Protein 8R2T (pdb70)

Foldseek 3Di:
DAEQDAWEEEEEDLALLSLLLLLLALVRPHAYAYFYQAQDDFDDFFKAKDAQLQQLVCVVLPCNVLCVVFWDAAQWAFEAAFQARHTLFIFGAPVLRCVLPGHIIMATSRSSSVSSCVSNVVRYNYDYNFAFDDWCQQQTWTAGPVRDTHGIQAYEYAPAQCTPLLCVQVVHDDGFDFDQKKKWKFKFFLVLQCVDVVRVCCLVRWYFYWHFAAQKIKTWTDHGNTIIIIMIMHGDPVVQLPVVLVRSVSGYPVVNVVSVRTPDTDIGTATFDQADPAQGRPSQRYGYAFNSGGRAQCQLSCRSVLSSLLSNLLSLLNSQHNDSVLRRVSRVVSCVLRRVLSNVSSVVSVVSSPLRNPHPDDLCVVASNCRNVLPEPCVHYDLSSHPVSSCSPRSDHSNVSSVVCCVPPVCVPRVPD/DEQDAWEEEEEALALLSLLLLLLALVLRHAYEYFYQAQDDFDDFFKAKDAQLRLLVCVVLPCNVLCVVQWDQAQWAFEAAFQARHTLFIFGFPVLRCVLPGHITMATSRSSSVSSCVSNVVRYHYDYNFAFDDFCQQQTWTAGPVRDIGGIQAYEQAPAQCTPLLCVQVVHDWKKKWKFKFFCVLQCPDPVRVCCLVRFYFYWHFAAQKIKTWTDHGNTIIIIMIMHTDPDPKDDLVVVLVRSVSGYPVVNSVSVRTPIIDIGDADADQADPAQGRPSLRYGYAFSSGQRAQCQLSCRSVLSSLLSNLLSLLNSHHNDSVLRNVSRVVSCVLRRVLSNVSSVVSVVSSPLRNDHPDDLVVVLSVCRNVLPCVSYDLSSNPVSSCSPRSDHSNVSSVVCCVPPVVVPSVVD

B-factor: mean 37.65, std 17.99, range [11.83, 106.94]

Organism: Ceriporiopsis subvermispora (strain B) (NCBI:txid914234)

Sequence (827 aa):
PKATLKLHILIVGCGMGGLAAAYCLGRVGHKVTVLEQATTIGEVGAGIQISPNVSRLLDRWGVGEAVRKVAIRPEGMVFRRYTSGEVVGYARLAERMEAFGAPYYHIHRADLFNILYSLAAPYMTLRLGATVVSVDTETPSAILATGEVVHGDLIIGADGVKSFIQRVVLGKPSSAEPTGDAVYRAIIPTALMRADPELRPFVDTPEMTGWMGPQRHIMAYNIRAEEYNIVLAHPDDGGSADKMRSDFADFEPRVQKLLSFVKSTLKWRLMDRQPLETWVHPAGRRVTLLGDACHAMLPYRAQGAAMAIEDAAVLGVLFAHISDIAQLKPLLYAYEELRLPRTARTQQGDARRSSNQKTFHLPDGPSQQARDDNMRKAAQVVGNSNQWADHQKNQEQFGYDAEAAAEQWWRDVGESRIGSYKATLKLHILIVGCGMGGLAAAYCLGRVGHKVTVLEQATTIGEVGAGIQISPNVSRLLDRWGVGEAVRKVAIRPEGMVFRRYTSGEVVGYARLAERMEAFGAPYYHIHRADLFNILYSLAAPYMTLRLGATVVSVDTETPSAILATGEVVHGDLIIGADGVKSFIQRVVLGKPGDAVYRAIIPTALMRADPELRPFVDTPEMTGWMGPQRHIMAYNIRAEEYNIVLAHPDDGAEGSADKMRSDFADFEPRVQKLLSFVKSTLKWRLMDRQPLETWVHPAGRVTLLGDACHAMLPYRAQGAAMAIEDAAVLGVLFAHISDIAQLKPLLYAYEELRLPRTARTQGDARSNQKTFHLPDGPSQQARDDNMRKAAQGNSNQWADHQKNQEQFGYDAEAAAEQWWRDVGESRIGSY

Secondary structure (DSSP, 8-state):
---SSPPEEEEE--SHHHHHHHHHHHTTT-EEEEE-SSSS----S-EEEE-HHHHHHHHHTT-HHHHHHH-B--SEEEEEETTT--EEEEEE-HHHHHTTTS--EEEEHHHHHHHHHHHHGGGEEEESS--EEEEETTTTEEEETT--EEE-SEEEE---TT-SHHHHHHTS----EEEEEEEEEEEEEHHHHHTSTTTTHHHHS-EEEEEEETTEEEEEEEEETTEEEEEEEEE----HHHHHHHHTTTS-HHHHHHHHT----EEEEEEE-PPPS-SS-TTSSEEE-THHHH---STTS-HHHHHHHHHHHHHHHTTS--SGGGHHHHHHHHHHHHHHHHHHHHHHHHHHHHHHTPPSSHHHHHHHHHHHHT--------GGG-HHHHHHHHS--HHHHHHHHIIIIIHHHTS--/--SSPPEEEEE--SHHHHHHHHHHHTTT-EEEEE-SSSS----S-EEEE-HHHHHHHHHTT-HHHHHHH-B---EEEEEETTT--EEEEEE-HHHHHTTTS--EEEEHHHHHHHHHHHHGGGEEEESS--EEEEETTTTEEEETT--EEE-SEEEE---TT-SHHHHHHT---EEEEEEEEEHHHHHTSTTTTHHHHS-EEEEEEETTEEEEEEEEETTEEEEEEEEE----EEPHHHHHHHTTTS-HHHHHHHHT---EEEEE----PPPS-SB-TTSSEEE-THHHH---STTS-HHHHHHHHHHHHHHHTTS--SGGGHHHHHHHHHHHHHHHHHHHHHHHHHHHHHHTPPSSHHHHHHHHHHHHT----S-GGG-HHHHHHHHS--HHHHHHHHIIIIIHHHHTT-

InterPro domains:
  IPR002938 FAD-binding domain [PF01494] (24-368)
  IPR036188 FAD/NAD(P)-binding domain superfamily [G3DSA:3.50.50.60] (24-402)
  IPR036188 FAD/NAD(P)-binding domain superfamily [SSF51905] (23-399)
  IPR050493 FAD-dependent Monooxygenases in Biosynthesis and Metabolism [PTHR13789] (17-451)

Nearest PDB structures (foldseek):
  8r2t-assembly1_A  TM=1.002E+00  e=4.477E-94  Gelatoporia subvermispora
  8x38-assembly1_A  TM=9.559E-01  e=2.538E-66  Phanerochaete chrysosporium RP-78
  4bk1-assembly1_A-2  TM=8.951E-01  e=2.517E-35  Rhodococcus jostii RHA1
  4bk3-assembly1_A-2  TM=9.013E-01  e=6.356E-35  Rhodococcus jostii RHA1
  8uiq-assembly1_A  TM=8.735E-01  e=8.325E-32  Pseudomonas putida KT2440

Solvent-accessible surface area: 30810 Å² total; per-residue (Å²): 153,125,1,108,55,108,3,36,0,0,0,10,8,5,31,11,9,0,0,1,0,0,18,3,0,5,77,11,20,7,119,2,8,0,1,26,121,45,108,104,59,49,46,48,42,2,9,19,19,3,2,0,0,1,0,30,0,0,52,109,16,64,14,7,147,44,0,118,186,56,12,40,93,0,54,0,1,3,1,26,50,21,58,62,2,89,37,0,0,5,1,19,0,2,5,32,0,57,44,38,54,4,14,5,6,1,0,12,45,26,21,0,6,88,15,1,83,70,24,0,37,109,85,17,78,50,80,75,40,2,46,11,65,47,24,50,30,124,77,0,2,0,45,6,66,118,45,70,73,16,114,10,52,0,0,0,0,12,33,24,45,181,4,59,0,6,103,21,3,39,65,124,106,16,55,3,104,60,40,38,15,10,5,7,29,4,51,1,56,5,71,80,0,93,82,25,118,85,0,94,72,15,22,79,40,23,32,0,1,0,1,2,2,24,96,31,4,2,23,0,11,6,0,64,78,116,37,1,0,2,32,0,1,20,64,34,139,86,87,36,8,87,92,0,68,71,32,0,68,69,7,3,94,53,2,58,75,3,1,71,45,5,193,82,20,72,129,113,105,12,46,23,51,114,50,6,172,34,0,1,27,91,32,0,52,0,0,0,1,2,65,0,3,1,4,20,3,64,8,1,28,5,23,20,6,0,9,0,0,0,0,1,0,0,4,23,0,0,18,56,1,56,58,78,51,4,0,87,22,0,0,80,0,0,25,83,34,0,32,87,20,0,28,69,0,1,25,17,0,71,52,2,48,134,2,1,18,10,84,67,22,116,57,16,107,50,4,4,78,40,0,56,115,3,33,45,110,139,22,96,17,2,18,6,14,4,53,96,29,8,104,81,0,1,24,41,29,0,17,52,29,0,58,82,19,20,144,91,53,0,86,95,108,0,25,102,125,189,15,114,54,129,2,47,0,0,0,12,8,5,30,14,10,0,0,0,0,0,17,2,0,6,85,19,18,6,107,1,8,0,1,24,121,45,108,104,55,49,46,44,47,3,9,20,18,2,2,0,0,0,1,31,0,1,61,112,16,64,15,14,104,41,2,128,143,56,15,42,90,0,55,0,0,3,0,25,47,22,58,60,1,84,37,0,0,6,1,18,0,2,6,33,0,57,44,37,52,4,20,4,12,1,1,12,44,27,22,1,5,88,17,0,86,66,21,0,34,108,88,23,72,50,72,74,38,4,46,13,69,49,23,54,24,124,74,0,5,0,46,5,68,115,45,79,72,14,112,12,46,0,0,0,0,12,35,25,63,176,6,55,0,30,105,25,6,52,65,139,157,88,15,3,5,0,33,6,52,1,64,4,61,77,0,98,80,25,110,85,0,88,71,12,26,78,40,29,32,0,1,0,1,2,2,24,97,29,5,2,23,0,11,8,0,78,84,107,37,1,2,2,34,0,2,5,67,26,141,83,99,128,18,54,9,101,78,0,67,77,47,0,68,71,6,4,94,56,2,56,72,4,1,63,38,2,175,63,2,42,50,105,156,21,67,47,127,122,47,21,165,38,2,1,28,91,39,1,55,0,0,0,1,2,64,0,6,2,6,19,8,65,7,2,26,4,21,17,4,0,7,0,0,0,0,1,0,0,4,20,0,0,26,71,0,56,61,76,52,12,2,95,18,0,0,80,0,0,26,80,36,0,32,84,20,1,22,74,0,1,25,14,0,66,46,1,54,147,5,1,20,16,83,67,21,119,56,15,108,47,3,4,76,30,0,53,104,4,28,95,105,46,19,3,9,6,15,14,48,99,67,8,104,86,0,1,23,41,28,0,14,44,32,0,86,81,21,37,155,95,50,0,112,91,102,0,54,84,117

Radius of gyration: 32.93 Å; Cα contacts (8 Å, |Δi|>4): 1894; chains: 2; bounding box: 76×64×98 Å

Structure (mmCIF, N/CA/C/O backbone):
data_8R2T
#
_entry.id   8R2T
#
_cell.length_a   112.216
_cell.length_b   64.789
_cell.length_c   160.100
_cell.angle_alpha   90.000
_cell.angle_beta   93.896
_cell.angle_gamma   90.000
#
_symmetry.space_group_name_H-M   'C 1 2 1'
#
loop_
_entity.id
_entity.type
_entity.pdbx_description
1 polymer 'FAD-binding domain-containing protein'
2 non-polymer 'FLAVIN-ADENINE DINUCLEOTIDE'
3 non-polymer 'CHLORIDE ION'
4 water water
#
loop_
_atom_site.group_PDB
_atom_site.id
_atom_site.type_symbol
_atom_site.label_atom_id
_atom_site.label_alt_id
_atom_site.label_comp_id
_atom_site.label_asym_id
_atom_site.label_entity_id
_atom_site.label_seq_id
_atom_site.pdbx_PDB_ins_code
_atom_site.Cartn_x
_atom_site.Cartn_y
_atom_site.Cartn_z
_atom_site.occupancy
_atom_site.B_iso_or_equiv
_atom_site.auth_seq_id
_atom_site.auth_comp_id
_atom_site.auth_asym_id
_atom_site.auth_atom_id
_atom_site.pdbx_PDB_model_num
ATOM 1 N N . PRO A 1 17 ? 32.482 -17.182 69.642 1.000 62.967 17 PRO A N 1
ATOM 2 C CA . PRO A 1 17 ? 32.452 -15.716 69.388 1.000 68.971 17 PRO A CA 1
ATOM 3 C C . PRO A 1 17 ? 32.436 -14.866 70.666 1.000 57.571 17 PRO A C 1
ATOM 4 O O . PRO A 1 17 ? 31.377 -14.331 71.030 1.000 51.152 17 PRO A O 1
ATOM 8 N N . LYS A 1 18 ? 33.595 -14.806 71.350 1.000 44.078 18 LYS A N 1
ATOM 9 C CA . LYS A 1 18 ? 33.754 -13.956 72.525 1.000 46.008 18 LYS A CA 1
ATOM 10 C C . LYS A 1 18 ? 34.823 -12.882 72.302 1.000 43.093 18 LYS A C 1
ATOM 11 O O . LYS A 1 18 ? 35.809 -13.112 71.595 1.000 41.764 18 LYS A O 1
ATOM 17 N N . ALA A 1 19 ? 34.653 -11.743 72.994 1.000 35.916 19 ALA A N 1
ATOM 18 C CA . ALA A 1 19 ? 35.623 -10.677 72.984 1.000 33.053 19 ALA A CA 1
ATOM 19 C C . ALA A 1 19 ? 36.792 -11.063 73.884 1.000 33.039 19 ALA A C 1
ATOM 20 O O . ALA A 1 19 ? 36.568 -11.555 74.971 1.000 31.893 19 ALA A O 1
ATOM 22 N N . THR A 1 20 ? 38.024 -10.780 73.426 1.000 33.621 20 THR A N 1
ATOM 23 C CA . THR A 1 20 ? 39.232 -10.888 74.235 1.000 35.121 20 THR A CA 1
ATOM 24 C C . THR A 1 20 ? 39.214 -9.890 75.375 1.000 32.332 20 THR A C 1
ATOM 25 O O . THR A 1 20 ? 39.561 -10.227 76.501 1.000 31.555 20 THR A O 1
ATOM 29 N N . LEU A 1 21 ? 38.858 -8.643 75.057 1.000 31.381 21 LEU A N 1
ATOM 30 C CA . LEU A 1 21 ? 38.705 -7.632 76.088 1.000 30.413 21 LEU A CA 1
ATOM 31 C C . LEU A 1 21 ? 37.221 -7.454 76.441 1.000 30.463 21 LEU A C 1
ATOM 32 O O . LEU A 1 21 ? 36.426 -7.058 75.589 1.000 27.700 21 LEU A O 1
ATOM 37 N N . LYS A 1 22 ? 36.887 -7.740 77.705 1.000 29.131 22 LYS A N 1
ATOM 38 C CA . LYS A 1 22 ? 35.561 -7.610 78.249 1.000 30.307 22 LYS A CA 1
ATOM 39 C C . LYS A 1 22 ? 35.376 -6.192 78.786 1.000 29.604 22 LYS A C 1
ATOM 40 O O . LYS A 1 22 ? 36.039 -5.783 79.711 1.000 31.707 22 LYS A O 1
ATOM 46 N N . LEU A 1 23 ? 34.404 -5.477 78.246 1.000 28.074 23 LEU A N 1
ATOM 47 C CA . LEU A 1 23 ? 34.056 -4.135 78.680 1.000 24.954 23 LEU A CA 1
ATOM 48 C C . LEU A 1 23 ? 32.951 -4.191 79.713 1.000 24.912 23 LEU A C 1
ATOM 49 O O . LEU A 1 23 ? 32.110 -5.102 79.676 1.000 24.332 23 LEU A O 1
ATOM 54 N N . HIS A 1 24 ? 32.913 -3.151 80.574 1.000 24.488 24 HIS A N 1
ATOM 55 C CA . HIS A 1 24 ? 31.704 -2.800 81.299 1.000 23.040 24 HIS A CA 1
ATOM 56 C C . HIS A 1 24 ? 30.966 -1.751 80.467 1.000 21.505 24 HIS A C 1
ATOM 57 O O . HIS A 1 24 ? 31.462 -0.657 80.244 1.000 19.904 24 HIS A O 1
ATOM 64 N N . ILE A 1 25 ? 29.763 -2.091 80.012 1.000 21.630 25 ILE A N 1
ATOM 65 C CA . ILE A 1 25 ? 29.028 -1.238 79.098 1.000 21.055 25 ILE A CA 1
ATOM 66 C C . ILE A 1 25 ? 27.793 -0.732 79.813 1.000 20.395 25 ILE A C 1
ATOM 67 O O . ILE A 1 25 ? 27.006 -1.513 80.317 1.000 21.310 25 ILE A O 1
ATOM 72 N N . LEU A 1 26 ? 27.679 0.598 79.863 1.000 18.941 26 LEU A N 1
ATOM 73 C CA . LEU A 1 26 ? 26.523 1.248 80.443 1.000 18.835 26 LEU A CA 1
ATOM 74 C C . LEU A 1 26 ? 25.545 1.601 79.329 1.000 18.189 26 LEU A C 1
ATOM 75 O O . LEU A 1 26 ? 25.883 2.361 78.436 1.000 18.427 26 LEU A O 1
ATOM 80 N N . ILE A 1 27 ? 24.319 1.053 79.434 1.000 18.440 27 ILE A N 1
ATOM 81 C CA . ILE A 1 27 ? 23.255 1.343 78.502 1.000 17.855 27 ILE A CA 1
ATOM 82 C C . ILE A 1 27 ? 22.212 2.172 79.236 1.000 17.094 27 ILE A C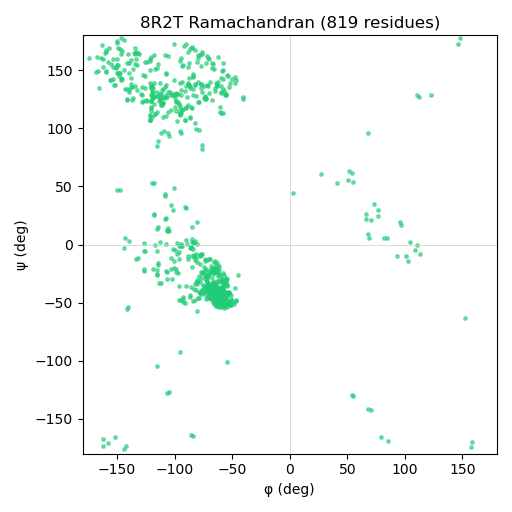 1
ATOM 83 O O . ILE A 1 27 ? 21.714 1.758 80.268 1.000 17.764 27 ILE A O 1
ATOM 88 N N . VAL A 1 28 ? 21.952 3.373 78.706 1.000 17.177 28 VAL A N 1
ATOM 89 C CA . VAL A 1 28 ? 20.963 4.274 79.257 1.000 17.277 28 VAL A CA 1
ATOM 90 C C . VAL A 1 28 ? 19.667 4.040 78.493 1.000 17.508 28 VAL A C 1
ATOM 91 O O . VAL A 1 28 ? 19.578 4.338 77.313 1.000 19.947 28 VAL A O 1
ATOM 95 N N . GLY A 1 29 ? 18.665 3.506 79.190 1.000 17.104 29 GLY A N 1
ATOM 96 C CA . GLY A 1 29 ? 17.365 3.268 78.590 1.000 17.199 29 GLY A CA 1
ATOM 97 C C . GLY A 1 29 ? 17.077 1.776 78.460 1.000 16.421 29 GLY A C 1
ATOM 98 O O . GLY A 1 29 ? 17.883 1.036 77.904 1.000 17.897 29 GLY A O 1
ATOM 99 N N . CYS A 1 30 ? 15.923 1.369 78.996 1.000 16.563 30 CYS A N 1
ATOM 100 C CA . CYS A 1 30 ? 15.446 0.001 78.897 1.000 16.087 30 CYS A CA 1
ATOM 101 C C . CYS A 1 30 ? 14.123 -0.067 78.140 1.000 16.909 30 CYS A C 1
ATOM 102 O O . CYS A 1 30 ? 13.142 -0.620 78.645 1.000 16.143 30 CYS A O 1
ATOM 105 N N . GLY A 1 31 ? 14.126 0.519 76.936 1.000 16.884 31 GLY A N 1
ATOM 106 C CA . GLY A 1 31 ? 13.188 0.195 75.890 1.000 16.398 31 GLY A CA 1
ATOM 107 C C . GLY A 1 31 ? 13.711 -0.998 75.091 1.000 16.946 31 GLY A C 1
ATOM 108 O O . GLY A 1 31 ? 14.653 -1.675 75.464 1.000 16.387 31 GLY A O 1
ATOM 109 N N . MET A 1 32 ? 13.142 -1.204 73.911 1.000 18.266 32 MET A N 1
ATOM 110 C CA . MET A 1 32 ? 13.480 -2.358 73.104 1.000 18.473 32 MET A CA 1
ATOM 111 C C . MET A 1 32 ? 14.913 -2.261 72.572 1.000 18.001 32 MET A C 1
ATOM 112 O O . MET A 1 32 ? 15.571 -3.279 72.450 1.000 16.414 32 MET A O 1
ATOM 117 N N . GLY A 1 33 ? 15.374 -1.044 72.249 1.000 18.887 33 GLY A N 1
ATOM 118 C CA . GLY A 1 33 ? 16.757 -0.797 71.830 1.000 16.849 33 GLY A CA 1
ATOM 119 C C . GLY A 1 33 ? 17.750 -1.265 72.889 1.000 14.817 33 GLY A C 1
ATOM 120 O O . GLY A 1 33 ? 18.641 -2.036 72.613 1.000 14.756 33 GLY A O 1
ATOM 121 N N . GLY A 1 34 ? 17.561 -0.760 74.109 1.000 15.002 34 GLY A N 1
ATOM 122 C CA . GLY A 1 34 ? 18.343 -1.117 75.267 1.000 14.018 34 GLY A CA 1
ATOM 123 C C . GLY A 1 34 ? 18.378 -2.612 75.483 1.000 15.098 34 GLY A C 1
ATOM 124 O O . GLY A 1 34 ? 19.451 -3.133 75.687 1.000 15.147 34 GLY A O 1
ATOM 125 N N . LEU A 1 35 ? 17.200 -3.289 75.497 1.000 16.135 35 LEU A N 1
ATOM 126 C CA . LEU A 1 35 ? 17.125 -4.725 75.730 1.000 15.382 35 LEU A CA 1
ATOM 127 C C . LEU A 1 35 ? 17.956 -5.455 74.698 1.000 15.607 35 LEU A C 1
ATOM 128 O O . LEU A 1 35 ? 18.662 -6.369 75.057 1.000 16.905 35 LEU A O 1
ATOM 133 N N . ALA A 1 36 ? 17.771 -5.112 73.409 1.000 16.427 36 ALA A N 1
ATOM 134 C CA . ALA A 1 36 ? 18.435 -5.833 72.338 1.000 16.557 36 ALA A CA 1
ATOM 135 C C . ALA A 1 36 ? 19.954 -5.601 72.446 1.000 18.435 36 ALA A C 1
ATOM 136 O O . ALA A 1 36 ? 20.735 -6.521 72.232 1.000 19.132 36 ALA A O 1
ATOM 138 N N . ALA A 1 37 ? 20.376 -4.354 72.752 1.000 15.451 37 ALA A N 1
ATOM 139 C CA . ALA A 1 37 ? 21.778 -4.082 72.907 1.000 15.441 37 ALA A CA 1
ATOM 140 C C . ALA A 1 37 ? 22.317 -4.887 74.087 1.000 16.585 37 ALA A C 1
ATOM 141 O O . ALA A 1 37 ? 23.447 -5.402 73.982 1.000 15.025 37 ALA A O 1
ATOM 143 N N . ALA A 1 38 ? 21.552 -5.008 75.194 1.000 15.787 38 ALA A N 1
ATOM 144 C CA . ALA A 1 38 ? 22.072 -5.739 76.352 1.000 18.499 38 ALA A CA 1
ATOM 145 C C . ALA A 1 38 ? 22.293 -7.208 76.013 1.000 18.783 38 ALA A C 1
ATOM 146 O O . ALA A 1 38 ? 23.292 -7.806 76.391 1.000 19.845 38 ALA A O 1
ATOM 148 N N . TYR A 1 39 ? 21.339 -7.806 75.315 1.000 19.255 39 TYR A N 1
ATOM 149 C CA . TYR A 1 39 ? 21.483 -9.177 74.847 1.000 17.593 39 TYR A CA 1
ATOM 150 C C . TYR A 1 39 ? 22.669 -9.311 73.887 1.000 17.091 39 TYR A C 1
ATOM 151 O O . TYR A 1 39 ? 23.530 -10.142 74.100 1.000 17.039 39 TYR A O 1
ATOM 160 N N . CYS A 1 40 ? 22.703 -8.492 72.833 1.000 17.272 40 CYS A N 1
ATOM 161 C CA . CYS A 1 40 ? 23.695 -8.638 71.769 1.000 19.438 40 CYS A CA 1
ATOM 162 C C . CYS A 1 40 ? 25.143 -8.426 72.275 1.000 18.890 40 CYS A C 1
ATOM 163 O O . CYS A 1 40 ? 26.096 -9.082 71.844 1.000 17.862 40 CYS A O 1
ATOM 166 N N . LEU A 1 41 ? 25.319 -7.483 73.189 1.000 17.866 41 LEU A N 1
ATOM 167 C CA . LEU A 1 41 ? 26.632 -7.202 73.743 1.000 19.302 41 LEU A CA 1
ATOM 168 C C . LEU A 1 41 ? 26.981 -8.158 74.885 1.000 19.305 41 LEU A C 1
ATOM 169 O O . LEU A 1 41 ? 28.135 -8.571 75.018 1.000 21.530 41 LEU A O 1
ATOM 174 N N . GLY A 1 42 ? 26.014 -8.508 75.706 1.000 18.293 42 GLY A N 1
ATOM 175 C CA . GLY A 1 42 ? 26.274 -9.435 76.804 1.000 19.580 42 GLY A CA 1
ATOM 176 C C . GLY A 1 42 ? 26.718 -10.822 76.325 1.000 21.228 42 GLY A C 1
ATOM 177 O O . GLY A 1 42 ? 27.649 -11.424 76.881 1.000 20.049 42 GLY A O 1
ATOM 178 N N . ARG A 1 43 ? 26.073 -11.308 75.254 1.000 21.382 43 ARG A N 1
ATOM 179 C CA . ARG A 1 43 ? 26.293 -12.674 74.822 1.000 21.827 43 ARG A CA 1
ATOM 180 C C . ARG A 1 43 ? 27.690 -12.827 74.234 1.000 22.291 43 ARG A C 1
ATOM 181 O O . ARG A 1 43 ? 28.130 -13.951 74.107 1.000 22.269 43 ARG A O 1
ATOM 189 N N . VAL A 1 44 ? 28.398 -11.730 73.946 1.000 21.636 44 VAL A N 1
ATOM 190 C CA . VAL A 1 44 ? 29.736 -11.824 73.378 1.000 23.955 44 VAL A CA 1
ATOM 191 C C . VAL A 1 44 ? 30.785 -11.509 74.459 1.000 25.218 44 VAL A C 1
ATOM 192 O O . VAL A 1 44 ? 31.947 -11.292 74.131 1.000 26.417 44 VAL A O 1
ATOM 196 N N . GLY A 1 45 ? 30.375 -11.448 75.736 1.000 24.040 45 GLY A N 1
ATOM 197 C CA . GLY A 1 45 ? 31.277 -11.466 76.877 1.000 24.171 45 GLY A CA 1
ATOM 198 C C . GLY A 1 45 ? 31.359 -10.148 77.644 1.000 25.579 45 GLY A C 1
ATOM 199 O O . GLY A 1 45 ? 32.077 -10.025 78.633 1.000 27.219 45 GLY A O 1
ATOM 200 N N . HIS A 1 46 ? 30.618 -9.126 77.212 1.000 26.263 46 HIS A N 1
ATOM 201 C CA . HIS A 1 46 ? 30.685 -7.833 77.875 1.000 24.747 46 HIS A CA 1
ATOM 202 C C . HIS A 1 46 ? 29.752 -7.819 79.085 1.000 23.918 46 HIS A C 1
ATOM 203 O O . HIS A 1 46 ? 28.669 -8.368 79.068 1.000 23.277 46 HIS A O 1
ATOM 210 N N . LYS A 1 47 ? 30.164 -7.087 80.103 1.000 25.355 47 LYS A N 1
ATOM 211 C CA . LYS A 1 47 ? 29.343 -6.827 81.256 1.000 24.412 47 LYS A CA 1
ATOM 212 C C . LYS A 1 47 ? 28.444 -5.647 80.944 1.000 22.311 47 LYS A C 1
ATOM 213 O O . LYS A 1 47 ? 28.925 -4.647 80.431 1.000 19.395 47 LYS A O 1
ATOM 219 N N . VAL A 1 48 ? 27.148 -5.774 81.272 1.000 20.045 48 VAL A N 1
ATOM 220 C CA . VAL A 1 48 ? 26.163 -4.786 80.896 1.000 19.109 48 VAL A CA 1
ATOM 221 C C . VAL A 1 48 ? 25.356 -4.339 82.113 1.000 18.899 48 VAL A C 1
ATOM 222 O O . VAL A 1 48 ? 24.818 -5.127 82.852 1.000 19.793 48 VAL A O 1
ATOM 226 N N . THR A 1 49 ? 25.277 -3.022 82.295 1.000 19.082 49 THR A N 1
ATOM 227 C CA . THR A 1 49 ? 24.382 -2.413 83.255 1.000 19.835 49 THR A CA 1
ATOM 228 C C . THR A 1 49 ? 23.430 -1.509 82.487 1.000 19.044 49 THR A C 1
ATOM 229 O O . THR A 1 49 ? 23.919 -0.709 81.670 1.000 19.738 49 THR A O 1
ATOM 233 N N . VAL A 1 50 ? 22.112 -1.665 82.737 1.000 17.826 50 VAL A N 1
ATOM 234 C CA . VAL A 1 50 ? 21.121 -0.810 82.100 1.000 18.379 50 VAL A CA 1
ATOM 235 C C . VAL A 1 50 ? 20.558 0.127 83.168 1.000 18.359 50 VAL A C 1
ATOM 236 O O . VAL A 1 50 ? 20.140 -0.301 84.256 1.000 16.992 50 VAL A O 1
ATOM 240 N N . LEU A 1 51 ? 20.637 1.443 82.851 1.000 17.530 51 LEU A N 1
ATOM 241 C CA . LEU A 1 51 ? 20.183 2.499 83.737 1.000 16.513 51 LEU A CA 1
ATOM 242 C C . LEU A 1 51 ? 18.895 3.089 83.167 1.000 15.979 51 LEU A C 1
ATOM 243 O O . LEU A 1 51 ? 18.934 3.696 82.091 1.000 15.735 51 LEU A O 1
ATOM 248 N N . GLU A 1 52 ? 17.764 2.842 83.844 1.000 16.504 52 GLU A N 1
ATOM 249 C CA . GLU A 1 52 ? 16.453 3.262 83.372 1.000 16.935 52 GLU A CA 1
ATOM 250 C C . GLU A 1 52 ? 15.867 4.205 84.415 1.000 16.901 52 GLU A C 1
ATOM 251 O O . GLU A 1 52 ? 15.852 3.872 85.601 1.000 17.301 52 GLU A O 1
ATOM 257 N N . GLN A 1 53 ? 15.348 5.342 83.947 1.000 17.113 53 GLN A N 1
ATOM 258 C CA . GLN A 1 53 ? 14.826 6.407 84.788 1.000 17.189 53 GLN A CA 1
ATOM 259 C C . GLN A 1 53 ? 13.498 6.008 85.419 1.000 16.255 53 GLN A C 1
ATOM 260 O O . GLN A 1 53 ? 13.254 6.329 86.567 1.000 15.864 53 GLN A O 1
ATOM 266 N N . ALA A 1 54 ? 12.644 5.328 84.676 1.000 16.424 54 ALA A N 1
ATOM 267 C CA . ALA A 1 54 ? 11.368 4.854 85.206 1.000 17.714 54 ALA A CA 1
ATOM 268 C C . ALA A 1 54 ? 11.592 3.770 86.266 1.000 17.290 54 ALA A C 1
ATOM 269 O O . ALA A 1 54 ? 12.569 3.034 86.262 1.000 16.272 54 ALA A O 1
ATOM 271 N N . THR A 1 55 ? 10.651 3.678 87.197 1.000 18.636 55 THR A N 1
ATOM 272 C CA . THR A 1 55 ? 10.696 2.661 88.244 1.000 18.918 55 THR A CA 1
ATOM 273 C C . THR A 1 55 ? 9.977 1.376 87.824 1.000 19.329 55 THR A C 1
ATOM 274 O O . THR A 1 55 ? 9.855 0.438 88.603 1.000 20.951 55 THR A O 1
ATOM 278 N N . THR A 1 56 ? 9.495 1.310 86.583 1.000 19.293 56 THR A N 1
ATOM 279 C CA . THR A 1 56 ? 8.952 0.101 86.007 1.000 19.644 56 THR A CA 1
ATOM 280 C C . THR A 1 56 ? 9.426 0.066 84.572 1.000 18.426 56 THR A C 1
ATOM 281 O O . THR A 1 56 ? 9.860 1.079 84.053 1.000 17.407 56 THR A O 1
ATOM 285 N N . ILE A 1 57 ? 9.322 -1.135 83.966 1.000 17.606 57 ILE A N 1
ATOM 286 C CA . ILE A 1 57 ? 9.624 -1.352 82.568 1.000 17.054 57 ILE A CA 1
ATOM 287 C C . ILE A 1 57 ? 8.426 -2.000 81.875 1.000 16.598 57 ILE A C 1
ATOM 288 O O . ILE A 1 57 ? 7.542 -2.605 82.473 1.000 16.917 57 ILE A O 1
ATOM 293 N N . GLY A 1 58 ? 8.375 -1.826 80.563 1.000 17.099 58 GLY A N 1
ATOM 294 C CA . GLY A 1 58 ? 7.330 -2.435 79.759 1.000 18.876 58 GLY A CA 1
ATOM 295 C C . GLY A 1 58 ? 6.980 -1.511 78.597 1.000 18.817 58 GLY A C 1
ATOM 296 O O . GLY A 1 58 ? 7.460 -0.405 78.562 1.000 18.617 58 GLY A O 1
ATOM 297 N N . GLU A 1 59 ? 6.155 -1.978 77.666 1.000 19.204 59 GLU A N 1
ATOM 298 C CA . GLU A 1 59 ? 5.734 -1.218 76.506 1.000 20.885 59 GLU A CA 1
ATOM 299 C C . GLU A 1 59 ? 4.269 -0.801 76.643 1.000 21.886 59 GLU A C 1
ATOM 300 O O . GLU A 1 59 ? 3.514 -1.367 77.411 1.000 22.799 59 GLU A O 1
ATOM 306 N N . VAL A 1 60 ? 3.856 0.176 75.843 1.000 23.391 60 VAL A N 1
ATOM 307 C CA . VAL A 1 60 ? 2.498 0.671 75.864 1.000 23.131 60 VAL A CA 1
ATOM 308 C C . VAL A 1 60 ? 1.571 -0.310 75.150 1.000 23.530 60 VAL A C 1
ATOM 309 O O . VAL A 1 60 ? 2.036 -1.193 74.417 1.000 19.888 60 VAL A O 1
ATOM 313 N N . GLY A 1 61 ? 0.257 -0.130 75.405 1.000 23.053 61 GLY A N 1
ATOM 314 C CA . GLY A 1 61 ? -0.776 -0.983 74.852 1.000 21.914 61 GLY A CA 1
ATOM 315 C C . GLY A 1 61 ? -1.007 -0.640 73.389 1.000 22.681 61 GLY A C 1
ATOM 316 O O . GLY A 1 61 ? -1.913 0.111 73.077 1.000 25.593 61 GLY A O 1
ATOM 317 N N . ALA A 1 62 ? -0.169 -1.169 72.500 1.000 20.752 62 ALA A N 1
ATOM 318 C CA . ALA A 1 62 ? -0.332 -0.917 71.080 1.000 20.262 62 ALA A CA 1
ATOM 319 C C . ALA A 1 62 ? 0.318 -2.014 70.258 1.000 18.316 62 ALA A C 1
ATOM 320 O O . ALA A 1 62 ? 1.043 -2.856 70.785 1.000 18.940 62 ALA A O 1
ATOM 322 N N . GLY A 1 63 ? 0.018 -1.982 68.953 1.000 19.734 63 GLY A N 1
ATOM 323 C CA . GLY A 1 63 ? 0.557 -2.915 67.967 1.000 18.427 63 GLY A CA 1
ATOM 324 C C . GLY A 1 63 ? 1.871 -2.415 67.405 1.000 17.961 63 GLY A C 1
ATOM 325 O O . GLY A 1 63 ? 2.141 -1.211 67.347 1.000 20.834 63 GLY A O 1
ATOM 326 N N . ILE A 1 64 ? 2.707 -3.344 66.971 1.000 17.445 64 ILE A N 1
ATOM 327 C CA . ILE A 1 64 ? 3.864 -2.981 66.170 1.000 16.462 64 ILE A CA 1
ATOM 328 C C . ILE A 1 64 ? 3.994 -3.965 65.003 1.000 16.199 64 ILE A C 1
ATOM 329 O O . ILE A 1 64 ? 3.556 -5.126 65.093 1.000 17.740 64 ILE A O 1
ATOM 334 N N . GLN A 1 65 ? 4.562 -3.475 63.890 1.000 16.778 65 GLN A N 1
ATOM 335 C CA . GLN A 1 65 ? 4.882 -4.320 62.749 1.000 17.314 65 GLN A CA 1
ATOM 336 C C . GLN A 1 65 ? 6.360 -4.656 62.740 1.000 16.214 65 GLN A C 1
ATOM 337 O O . GLN A 1 65 ? 7.177 -3.750 62.791 1.000 16.518 65 GLN A O 1
ATOM 343 N N . ILE A 1 66 ? 6.668 -5.955 62.615 1.000 19.397 66 ILE A N 1
ATOM 344 C CA . ILE A 1 66 ? 8.054 -6.391 62.575 1.000 20.137 66 ILE A CA 1
ATOM 345 C C . ILE A 1 66 ? 8.332 -7.116 61.257 1.000 17.949 66 ILE A C 1
ATOM 346 O O . ILE A 1 66 ? 7.860 -8.205 61.004 1.000 15.145 66 ILE A O 1
ATOM 351 N N . SER A 1 67 ? 9.208 -6.489 60.470 1.000 17.816 67 SER A N 1
ATOM 352 C CA . SER A 1 67 ? 9.515 -6.897 59.113 1.000 19.396 67 SER A CA 1
ATOM 353 C C . SER A 1 67 ? 10.588 -7.986 59.129 1.000 17.369 67 SER A C 1
ATOM 354 O O . SER A 1 67 ? 11.166 -8.259 60.162 1.000 17.196 67 SER A O 1
ATOM 357 N N . PRO A 1 68 ? 10.889 -8.653 58.000 1.000 18.608 68 PRO A N 1
ATOM 358 C CA . PRO A 1 68 ? 11.878 -9.725 57.981 1.000 19.649 68 PRO A CA 1
ATOM 359 C C . PRO A 1 68 ? 13.276 -9.372 58.488 1.000 19.278 68 PRO A C 1
ATOM 360 O O . PRO A 1 68 ? 13.973 -10.249 58.946 1.000 16.832 68 PRO A O 1
ATOM 364 N N . ASN A 1 69 ? 13.715 -8.123 58.303 1.000 18.956 69 ASN A N 1
ATOM 365 C CA . ASN A 1 69 ? 15.053 -7.735 58.725 1.000 19.734 69 ASN A CA 1
ATOM 366 C C . ASN A 1 69 ? 15.134 -7.839 60.247 1.000 20.183 69 ASN A C 1
ATOM 367 O O . ASN A 1 69 ? 16.218 -7.962 60.795 1.000 23.367 69 ASN A O 1
ATOM 372 N N . VAL A 1 70 ? 14.001 -7.756 60.944 1.000 19.519 70 VAL A N 1
ATOM 373 C CA . VAL A 1 70 ? 13.979 -7.882 62.410 1.000 22.619 70 VAL A CA 1
ATOM 374 C C . VAL A 1 70 ? 13.730 -9.342 62.804 1.000 22.080 70 VAL A C 1
ATOM 375 O O . VAL A 1 70 ? 14.424 -9.913 63.626 1.000 22.468 70 VAL A O 1
ATOM 379 N N . SER A 1 71 ? 12.711 -9.932 62.203 1.000 20.134 71 SER A N 1
ATOM 380 C CA . SER A 1 71 ? 12.305 -11.272 62.582 1.000 25.473 71 SER A CA 1
ATOM 381 C C . SER A 1 71 ? 13.347 -12.334 62.180 1.000 24.867 71 SER A C 1
ATOM 382 O O . SER A 1 71 ? 13.473 -13.345 62.855 1.000 23.048 71 SER A O 1
ATOM 385 N N . ARG A 1 72 ? 14.187 -12.049 61.162 1.000 24.542 72 ARG A N 1
ATOM 386 C CA . ARG A 1 72 ? 15.366 -12.832 60.858 1.000 26.145 72 ARG A CA 1
ATOM 387 C C . ARG A 1 72 ? 16.238 -12.943 62.104 1.000 23.807 72 ARG A C 1
ATOM 388 O O . ARG A 1 72 ? 16.779 -14.013 62.389 1.000 21.025 72 ARG A O 1
ATOM 396 N N . LEU A 1 73 ? 16.405 -11.818 62.810 1.000 22.117 73 LEU A N 1
ATOM 397 C CA . LEU A 1 73 ? 17.273 -11.760 63.987 1.000 20.664 73 LEU A CA 1
ATOM 398 C C . LEU A 1 73 ? 16.615 -12.453 65.189 1.000 20.436 73 LEU A C 1
ATOM 399 O O . LEU A 1 73 ? 17.249 -13.255 65.883 1.000 20.393 73 LEU A O 1
ATOM 404 N N . LEU A 1 74 ? 15.318 -12.217 65.393 1.000 19.468 74 LEU A N 1
ATOM 405 C CA . LEU A 1 74 ? 14.612 -12.886 66.469 1.000 19.905 74 LEU A CA 1
ATOM 406 C C . LEU A 1 74 ? 14.668 -14.398 66.293 1.000 19.628 74 LEU A C 1
ATOM 407 O O . LEU A 1 74 ? 14.904 -15.109 67.267 1.000 18.670 74 LEU A O 1
ATOM 412 N N . ASP A 1 75 ? 14.487 -14.882 65.060 1.000 20.117 75 ASP A N 1
ATOM 413 C CA . ASP A 1 75 ? 14.564 -16.297 64.745 1.000 21.874 75 ASP A CA 1
ATOM 414 C C . ASP A 1 75 ? 15.968 -16.799 65.053 1.000 23.283 75 ASP A C 1
ATOM 415 O O . ASP A 1 75 ? 16.144 -17.831 65.711 1.000 22.835 75 ASP A O 1
ATOM 420 N N . ARG A 1 76 ? 16.985 -16.039 64.624 1.000 22.819 76 ARG A N 1
ATOM 421 C CA . ARG A 1 76 ? 18.357 -16.480 64.797 1.000 22.896 76 ARG A CA 1
ATOM 422 C C . ARG A 1 76 ? 18.723 -16.582 66.277 1.000 22.798 76 ARG A C 1
ATOM 423 O O . ARG A 1 76 ? 19.537 -17.434 66.622 1.000 26.620 76 ARG A O 1
ATOM 431 N N . TRP A 1 77 ? 18.144 -15.699 67.113 1.000 21.598 77 TRP A N 1
ATOM 432 C CA . TRP A 1 77 ? 18.479 -15.572 68.527 1.000 22.018 77 TRP A CA 1
ATOM 433 C C . TRP A 1 77 ? 17.668 -16.563 69.386 1.000 24.371 77 TRP A C 1
ATOM 434 O O . TRP A 1 77 ? 17.854 -16.694 70.602 1.000 23.061 77 TRP A O 1
ATOM 445 N N . GLY A 1 78 ? 16.791 -17.316 68.718 1.000 23.747 78 GLY A N 1
ATOM 446 C CA . GLY A 1 78 ? 16.179 -18.478 69.307 1.000 27.560 78 GLY A CA 1
ATOM 447 C C . GLY A 1 78 ? 14.800 -18.193 69.885 1.000 27.558 78 GLY A C 1
ATOM 448 O O . GLY A 1 78 ? 14.310 -19.029 70.628 1.000 26.815 78 GLY A O 1
ATOM 449 N N . VAL A 1 79 ? 14.148 -17.072 69.508 1.000 26.008 79 VAL A N 1
ATOM 450 C CA . VAL A 1 79 ? 12.834 -16.740 70.056 1.000 24.578 79 VAL A CA 1
ATOM 451 C C . VAL A 1 79 ? 11.742 -16.760 68.992 1.000 23.922 79 VAL A C 1
ATOM 452 O O . VAL A 1 79 ? 10.625 -16.294 69.237 1.000 23.088 79 VAL A O 1
ATOM 456 N N . GLY A 1 80 ? 12.036 -17.325 67.819 1.000 26.317 80 GLY A N 1
ATOM 457 C CA . GLY A 1 80 ? 11.045 -17.435 66.766 1.000 27.272 80 GLY A CA 1
ATOM 458 C C . GLY A 1 80 ? 9.739 -18.099 67.207 1.000 27.062 80 GLY A C 1
ATOM 459 O O . GLY A 1 80 ? 8.684 -17.640 66.821 1.000 27.472 80 GLY A O 1
ATOM 460 N N . GLU A 1 81 ? 9.805 -19.159 68.014 1.000 27.139 81 GLU A N 1
ATOM 461 C CA . GLU A 1 81 ? 8.629 -19.885 68.474 1.000 30.421 81 GLU A CA 1
ATOM 462 C C . GLU A 1 81 ? 7.743 -18.980 69.348 1.000 28.159 81 GLU A C 1
ATOM 463 O O . GLU A 1 81 ? 6.524 -18.931 69.203 1.000 28.361 81 GLU A O 1
ATOM 469 N N . ALA A 1 82 ? 8.339 -18.254 70.284 1.000 25.996 82 ALA A N 1
ATOM 470 C CA . ALA A 1 82 ? 7.586 -17.343 71.120 1.000 25.362 82 ALA A CA 1
ATOM 471 C C . ALA A 1 82 ? 6.901 -16.268 70.261 1.000 24.410 82 ALA A C 1
ATOM 472 O O . ALA A 1 82 ? 5.728 -15.949 70.469 1.000 23.850 82 ALA A O 1
ATOM 474 N N . VAL A 1 83 ? 7.630 -15.704 69.285 1.000 24.417 83 VAL A N 1
ATOM 475 C CA . VAL A 1 83 ? 7.041 -14.702 68.417 1.000 23.671 83 VAL A CA 1
ATOM 476 C C . VAL A 1 83 ? 5.812 -15.311 67.745 1.000 24.414 83 VAL A C 1
ATOM 477 O O . VAL A 1 83 ? 4.734 -14.760 67.795 1.000 26.461 83 VAL A O 1
ATOM 481 N N . ARG A 1 84 ? 5.977 -16.499 67.187 1.000 28.808 84 ARG A N 1
ATOM 482 C CA . ARG A 1 84 ? 4.978 -17.193 66.388 1.000 30.348 84 ARG A CA 1
ATOM 483 C C . ARG A 1 84 ? 3.733 -17.488 67.225 1.000 27.948 84 ARG A C 1
ATOM 484 O O . ARG A 1 84 ? 2.635 -17.415 66.715 1.000 26.418 84 ARG A O 1
ATOM 492 N N . LYS A 1 85 ? 3.908 -17.837 68.505 1.000 26.745 85 LYS A N 1
ATOM 493 C CA . LYS A 1 85 ? 2.797 -18.127 69.384 1.000 29.002 85 LYS A CA 1
ATOM 494 C C . LYS A 1 85 ? 1.857 -16.938 69.573 1.000 29.305 85 LYS A C 1
ATOM 495 O O . LYS A 1 85 ? 0.662 -17.144 69.717 1.000 26.768 85 LYS A O 1
ATOM 501 N N . VAL A 1 86 ? 2.396 -15.713 69.677 1.000 25.508 86 VAL A N 1
ATOM 502 C CA . VAL A 1 86 ? 1.592 -14.577 70.088 1.000 25.987 86 VAL A CA 1
ATOM 503 C C . VAL A 1 86 ? 1.217 -13.720 68.877 1.000 25.681 86 VAL A C 1
ATOM 504 O O . VAL A 1 86 ? 0.152 -13.111 68.872 1.000 29.078 86 VAL A O 1
ATOM 508 N N . ALA A 1 87 ? 2.059 -13.693 67.846 1.000 22.909 87 ALA A N 1
ATOM 509 C CA . ALA A 1 87 ? 1.944 -12.716 66.772 1.000 22.059 87 ALA A CA 1
ATOM 510 C C . ALA A 1 87 ? 1.019 -13.219 65.671 1.000 20.843 87 ALA A C 1
ATOM 511 O O . ALA A 1 87 ? 0.768 -14.396 65.581 1.000 18.946 87 ALA A O 1
ATOM 513 N N . ILE A 1 88 ? 0.605 -12.299 64.795 1.000 22.340 88 ILE A N 1
ATOM 514 C CA . ILE A 1 88 ? -0.265 -12.544 63.654 1.000 21.787 88 ILE A CA 1
ATOM 515 C C . ILE A 1 88 ? 0.556 -12.328 62.403 1.000 21.266 88 ILE A C 1
ATOM 516 O O . ILE A 1 88 ? 1.343 -11.394 62.329 1.000 22.710 88 ILE A O 1
ATOM 521 N N . ARG A 1 89 ? 0.345 -13.205 61.430 1.000 20.308 89 ARG A N 1
ATOM 522 C CA . ARG A 1 89 ? 1.065 -13.183 60.185 1.000 20.861 89 ARG A CA 1
ATOM 523 C C . ARG A 1 89 ? 0.121 -12.648 59.122 1.000 18.892 89 ARG A C 1
ATOM 524 O O . ARG A 1 89 ? -0.714 -13.393 58.619 1.000 17.414 89 ARG A O 1
ATOM 532 N N . PRO A 1 90 ? 0.152 -11.342 58.803 1.000 18.127 90 PRO A N 1
ATOM 533 C CA . PRO A 1 90 ? -0.773 -10.801 57.805 1.000 19.774 90 PRO A CA 1
ATOM 534 C C . PRO A 1 90 ? -0.482 -11.318 56.409 1.000 20.252 90 PRO A C 1
ATOM 535 O O . PRO A 1 90 ? 0.612 -11.744 56.119 1.000 22.051 90 PRO A O 1
ATOM 539 N N . GLU A 1 91 ? -1.494 -11.299 55.554 1.000 23.601 91 GLU A N 1
ATOM 540 C CA . GLU A 1 91 ? -1.382 -11.848 54.214 1.000 24.464 91 GLU A CA 1
ATOM 541 C C . GLU A 1 91 ? -0.913 -10.753 53.269 1.000 22.697 91 GLU A C 1
ATOM 542 O O . GLU A 1 91 ? -0.279 -11.028 52.277 1.000 19.830 91 GLU A O 1
ATOM 548 N N . GLY A 1 92 ? -1.371 -9.518 53.520 1.000 23.915 92 GLY A N 1
ATOM 549 C CA . GLY A 1 92 ? -1.186 -8.430 52.582 1.000 23.332 92 GLY A CA 1
ATOM 550 C C . GLY A 1 92 ? -1.346 -7.088 53.277 1.000 23.474 92 GLY A C 1
ATOM 551 O O . GLY A 1 92 ? -1.800 -7.028 54.411 1.000 22.673 92 GLY A O 1
ATOM 552 N N . MET A 1 93 ? -0.884 -6.053 52.589 1.000 22.906 93 MET A N 1
ATOM 553 C CA . MET A 1 93 ? -1.040 -4.664 52.974 1.000 23.987 93 MET A CA 1
ATOM 554 C C . MET A 1 93 ? -1.965 -4.013 51.954 1.000 22.991 93 MET A C 1
ATOM 555 O O . MET A 1 93 ? -1.710 -4.112 50.752 1.000 24.246 93 MET A O 1
ATOM 560 N N . VAL A 1 94 ? -3.051 -3.408 52.457 1.000 20.863 94 VAL A N 1
ATOM 561 C CA . VAL A 1 94 ? -4.127 -2.930 51.628 1.000 20.634 94 VAL A CA 1
ATOM 562 C C . VAL A 1 94 ? -4.327 -1.447 51.909 1.000 21.347 94 VAL A C 1
ATOM 563 O O . VAL A 1 94 ? -4.631 -1.072 53.039 1.000 20.201 94 VAL A O 1
ATOM 567 N N . PHE A 1 95 ? -4.238 -0.639 50.842 1.000 21.979 95 PHE A N 1
ATOM 568 C CA . PHE A 1 95 ? -4.449 0.794 50.925 1.000 23.168 95 PHE A CA 1
ATOM 569 C C . PHE A 1 95 ? -5.785 1.132 50.287 1.000 23.482 95 PHE A C 1
ATOM 570 O O . PHE A 1 95 ? -6.088 0.623 49.208 1.000 23.642 95 PHE A O 1
ATOM 578 N N . ARG A 1 96 ? -6.535 2.025 50.949 1.000 22.477 96 ARG A N 1
ATOM 579 C CA . ARG A 1 96 ? -7.911 2.300 50.583 1.000 21.931 96 ARG A CA 1
ATOM 580 C C . ARG A 1 96 ? -8.203 3.791 50.624 1.000 23.817 96 ARG A C 1
ATOM 581 O O . ARG A 1 96 ? -7.580 4.552 51.359 1.000 24.954 96 ARG A O 1
ATOM 589 N N . ARG A 1 97 ? -9.250 4.187 49.898 1.000 25.763 97 ARG A N 1
ATOM 590 C CA . ARG A 1 97 ? -9.641 5.585 49.839 1.000 26.253 97 ARG A CA 1
ATOM 591 C C . ARG A 1 97 ? -10.478 5.876 51.070 1.000 24.145 97 ARG A C 1
ATOM 592 O O . ARG A 1 97 ? -11.301 5.044 51.418 1.000 24.475 97 ARG A O 1
ATOM 600 N N . TYR A 1 98 ? -10.231 7.045 51.690 1.000 23.870 98 TYR A N 1
ATOM 601 C CA . TYR A 1 98 ? -10.846 7.422 52.951 1.000 24.228 98 TYR A CA 1
ATOM 602 C C . TYR A 1 98 ? -12.379 7.421 52.880 1.000 24.151 98 TYR A C 1
ATOM 603 O O . TYR A 1 98 ? -13.022 6.853 53.750 1.000 25.493 98 TYR A O 1
ATOM 612 N N . THR A 1 99 ? -12.988 8.009 51.853 1.000 24.260 99 THR A N 1
ATOM 613 C CA . THR A 1 99 ? -14.435 8.206 51.857 1.000 26.064 99 THR A CA 1
ATOM 614 C C . THR A 1 99 ? -15.217 6.898 51.688 1.000 25.383 99 THR A C 1
ATOM 615 O O . THR A 1 99 ? -16.255 6.755 52.306 1.000 24.780 99 THR A O 1
ATOM 619 N N . SER A 1 100 ? -14.711 5.956 50.865 1.000 25.957 100 SER A N 1
ATOM 620 C CA . SER A 1 100 ? -15.449 4.774 50.420 1.000 24.793 100 SER A CA 1
ATOM 621 C C . SER A 1 100 ? -14.850 3.464 50.930 1.000 24.313 100 SER A C 1
ATOM 622 O O . SER A 1 100 ? -15.569 2.486 51.005 1.000 23.559 100 SER A O 1
ATOM 625 N N . GLY A 1 101 ? -13.538 3.417 51.226 1.000 24.130 101 GLY A N 1
ATOM 626 C CA . GLY A 1 101 ? -12.875 2.158 51.544 1.000 23.393 101 GLY A CA 1
ATOM 627 C C . GLY A 1 101 ? -12.432 1.397 50.291 1.000 23.735 101 GLY A C 1
ATOM 628 O O . GLY A 1 101 ? -11.932 0.282 50.374 1.000 23.284 101 GLY A O 1
ATOM 629 N N . GLU A 1 102 ? -12.597 2.027 49.118 1.000 25.461 102 GLU A N 1
ATOM 630 C CA . GLU A 1 102 ? -12.212 1.432 47.851 1.000 25.089 102 GLU A CA 1
ATOM 631 C C . GLU A 1 102 ? -10.727 1.059 47.915 1.000 24.561 102 GLU A C 1
ATOM 632 O O . GLU A 1 102 ? -9.896 1.895 48.224 1.000 21.947 102 GLU A O 1
ATOM 638 N N . VAL A 1 103 ? -10.377 -0.179 47.554 1.000 24.489 103 VAL A N 1
ATOM 639 C CA . VAL A 1 103 ? -8.993 -0.606 47.582 1.000 23.422 103 VAL A CA 1
ATOM 640 C C . VAL A 1 103 ? -8.293 0.047 46.397 1.000 26.082 103 VAL A C 1
ATOM 641 O O . VAL A 1 103 ? -8.745 -0.102 45.253 1.000 28.638 103 VAL A O 1
ATOM 645 N N . VAL A 1 104 ? -7.190 0.760 46.665 1.000 25.514 104 VAL A N 1
ATOM 646 C CA . VAL A 1 104 ? -6.413 1.396 45.603 1.000 25.606 104 VAL A CA 1
ATOM 647 C C . VAL A 1 104 ? -5.034 0.746 45.533 1.000 26.493 104 VAL A C 1
ATOM 648 O O . VAL A 1 104 ? -4.388 0.886 44.507 1.000 30.134 104 VAL A O 1
ATOM 652 N N . GLY A 1 105 ? -4.582 0.011 46.576 1.000 26.425 105 GLY A N 1
ATOM 653 C CA . GLY A 1 105 ? -3.321 -0.708 46.459 1.000 25.408 105 GLY A CA 1
ATOM 654 C C . GLY A 1 105 ? -3.252 -1.987 47.274 1.000 25.541 105 GLY A C 1
ATOM 655 O O . GLY A 1 105 ? -3.856 -2.054 48.332 1.000 22.572 105 GLY A O 1
ATOM 656 N N . TYR A 1 106 ? -2.395 -2.920 46.807 1.000 23.599 106 TYR A N 1
ATOM 657 C CA . TYR A 1 106 ? -2.102 -4.151 47.517 1.000 23.325 106 TYR A CA 1
ATOM 658 C C . TYR A 1 106 ? -0.603 -4.393 47.424 1.000 24.243 106 TYR A C 1
ATOM 659 O O . TYR A 1 106 ? -0.020 -4.234 46.361 1.000 27.280 106 TYR A O 1
ATOM 668 N N . ALA A 1 107 ? 0.013 -4.768 48.545 1.000 23.729 107 ALA A N 1
ATOM 669 C CA . ALA A 1 107 ? 1.323 -5.395 48.538 1.000 23.746 107 ALA A CA 1
ATOM 670 C C . ALA A 1 107 ? 1.242 -6.717 49.276 1.000 22.773 107 ALA A C 1
ATOM 671 O O . ALA A 1 107 ? 0.861 -6.759 50.445 1.000 21.355 107 ALA A O 1
ATOM 673 N N . ARG A 1 108 ? 1.644 -7.780 48.591 1.000 23.057 108 ARG A N 1
ATOM 674 C CA . ARG A 1 108 ? 1.624 -9.106 49.181 1.000 21.707 108 ARG A CA 1
ATOM 675 C C . ARG A 1 108 ? 2.610 -9.156 50.335 1.000 21.164 108 ARG A C 1
ATOM 676 O O . ARG A 1 108 ? 3.728 -8.672 50.188 1.000 22.618 108 ARG A O 1
ATOM 684 N N . LEU A 1 109 ? 2.166 -9.678 51.488 1.000 19.426 109 LEU A N 1
ATOM 685 C CA . LEU A 1 109 ? 3.087 -9.952 52.575 1.000 19.782 109 LEU A CA 1
ATOM 686 C C . LEU A 1 109 ? 3.285 -11.467 52.585 1.000 19.058 109 LEU A C 1
ATOM 687 O O . LEU A 1 109 ? 3.631 -12.038 51.553 1.000 21.589 109 LEU A O 1
ATOM 692 N N . ALA A 1 110 ? 3.090 -12.139 53.718 1.000 19.173 110 ALA A N 1
ATOM 693 C CA . ALA A 1 110 ? 3.038 -13.598 53.693 1.000 19.117 110 ALA A CA 1
ATOM 694 C C . ALA A 1 110 ? 4.321 -14.137 53.034 1.000 20.250 110 ALA A C 1
ATOM 695 O O . ALA A 1 110 ? 5.408 -13.748 53.432 1.000 21.290 110 ALA A O 1
ATOM 697 N N . GLU A 1 111 ? 4.202 -15.054 52.053 1.000 21.344 111 GLU A N 1
ATOM 698 C CA . GLU A 1 111 ? 5.353 -15.710 51.459 1.000 22.979 111 GLU A CA 1
ATOM 699 C C . GLU A 1 111 ? 6.235 -14.749 50.652 1.000 23.226 111 GLU A C 1
ATOM 700 O O . GLU A 1 111 ? 7.416 -15.027 50.469 1.000 22.998 111 GLU A O 1
ATOM 706 N N . ARG A 1 112 ? 5.675 -13.624 50.183 1.000 23.163 112 ARG A N 1
ATOM 707 C CA . ARG A 1 112 ? 6.457 -12.614 49.492 1.000 22.558 112 ARG A CA 1
ATOM 708 C C . ARG A 1 112 ? 7.498 -12.005 50.427 1.000 23.231 112 ARG A C 1
ATOM 709 O O . ARG A 1 112 ? 8.605 -11.694 50.012 1.000 23.582 112 ARG A O 1
ATOM 717 N N . MET A 1 113 ? 7.142 -11.843 51.713 1.000 23.743 113 MET A N 1
ATOM 718 C CA . MET A 1 113 ? 8.078 -11.351 52.708 1.000 21.129 113 MET A CA 1
ATOM 719 C C . MET A 1 113 ? 8.999 -12.455 53.208 1.000 21.253 113 MET A C 1
ATOM 720 O O . MET A 1 113 ? 10.180 -12.206 53.467 1.000 20.625 113 MET A O 1
ATOM 725 N N . GLU A 1 114 ? 8.49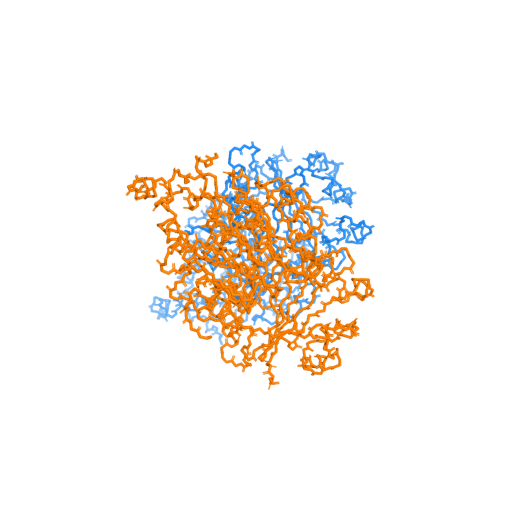6 -13.687 53.293 1.000 23.212 114 GLU A N 1
ATOM 726 C CA . GLU A 1 114 ? 9.311 -14.809 53.768 1.000 25.052 114 GLU A CA 1
ATOM 727 C C . GLU A 1 114 ? 10.433 -15.128 52.783 1.000 25.260 114 GLU A C 1
ATOM 728 O O . GLU A 1 114 ? 11.440 -15.720 53.172 1.000 25.745 114 GLU A O 1
ATOM 734 N N . ALA A 1 115 ? 10.274 -14.706 51.528 1.000 24.216 115 ALA A N 1
ATOM 735 C CA . ALA A 1 115 ? 11.339 -14.849 50.556 1.000 25.597 115 ALA A CA 1
ATOM 736 C C . ALA A 1 115 ? 12.623 -14.130 51.010 1.000 25.515 115 ALA A C 1
ATOM 737 O O . ALA A 1 115 ? 13.699 -14.476 50.584 1.000 27.265 115 ALA A O 1
ATOM 739 N N . PHE A 1 116 ? 12.528 -13.115 51.865 1.000 25.839 116 PHE A N 1
ATOM 740 C CA . PHE A 1 116 ? 13.697 -12.442 52.396 1.000 24.460 116 PHE A CA 1
ATOM 741 C C . PHE A 1 116 ? 14.287 -13.182 53.586 1.000 26.009 116 PHE A C 1
ATOM 742 O O . PHE A 1 116 ? 15.221 -12.680 54.165 1.000 31.765 116 PHE A O 1
ATOM 750 N N . GLY A 1 117 ? 13.743 -14.329 53.996 1.000 27.901 117 GLY A N 1
ATOM 751 C CA . GLY A 1 117 ? 14.411 -15.169 54.983 1.000 27.894 117 GLY A CA 1
ATOM 752 C C . GLY A 1 117 ? 13.745 -15.190 56.359 1.000 28.248 117 GLY A C 1
ATOM 753 O O . GLY A 1 117 ? 14.151 -15.949 57.228 1.000 28.103 117 GLY A O 1
ATOM 754 N N . ALA A 1 118 ? 12.702 -14.381 56.571 1.000 26.954 118 ALA A N 1
ATOM 755 C CA . ALA A 1 118 ? 11.922 -14.473 57.789 1.000 25.051 118 ALA A CA 1
ATOM 756 C C . ALA A 1 118 ? 10.562 -13.837 57.568 1.000 24.160 118 ALA A C 1
ATOM 757 O O . ALA A 1 118 ? 10.389 -13.138 56.571 1.000 24.122 118 ALA A O 1
ATOM 759 N N . PRO A 1 119 ? 9.566 -14.063 58.452 1.000 22.925 119 PRO A N 1
ATOM 760 C CA . PRO A 1 119 ? 8.218 -13.529 58.248 1.000 23.314 119 PRO A CA 1
ATOM 761 C C . PRO A 1 119 ? 8.048 -12.036 58.547 1.000 22.556 119 PRO A C 1
ATOM 762 O O . PRO A 1 119 ? 8.923 -11.385 59.100 1.000 20.923 119 PRO A O 1
ATOM 766 N N . TYR A 1 120 ? 6.916 -11.492 58.087 1.000 20.773 120 TYR A N 1
ATOM 767 C CA . TYR A 1 120 ? 6.467 -10.159 58.415 1.000 19.200 120 TYR A CA 1
ATOM 768 C C . TYR A 1 120 ? 5.330 -10.344 59.396 1.000 18.042 120 TYR A C 1
ATOM 769 O O . TYR A 1 120 ? 4.295 -10.925 59.037 1.000 18.865 120 TYR A O 1
ATOM 778 N N . TYR A 1 121 ? 5.552 -9.902 60.630 1.000 17.291 121 TYR A N 1
ATOM 779 C CA . TYR A 1 121 ? 4.578 -10.101 61.687 1.000 18.349 121 TYR A CA 1
ATOM 780 C C . TYR A 1 121 ? 3.980 -8.786 62.186 1.000 17.852 121 TYR A C 1
ATOM 781 O O . TYR A 1 121 ? 4.593 -7.721 62.113 1.000 16.968 121 TYR A O 1
ATOM 790 N N . HIS A 1 122 ? 2.772 -8.931 62.747 1.000 18.060 122 HIS A N 1
ATOM 791 C CA . HIS A 1 122 ? 2.098 -7.939 63.570 1.000 16.958 122 HIS A CA 1
ATOM 792 C C . HIS A 1 122 ? 1.967 -8.517 64.988 1.000 18.371 122 HIS A C 1
ATOM 793 O O . HIS A 1 122 ? 1.553 -9.661 65.167 1.000 21.325 122 HIS A O 1
ATOM 800 N N . ILE A 1 123 ? 2.348 -7.725 65.991 1.000 18.243 123 ILE A N 1
ATOM 801 C CA . ILE A 1 123 ? 2.555 -8.224 67.339 1.000 17.779 123 ILE A CA 1
ATOM 802 C C . ILE A 1 123 ? 2.261 -7.103 68.326 1.000 15.661 123 ILE A C 1
ATOM 803 O O . ILE A 1 123 ? 2.483 -5.917 68.039 1.000 14.368 123 ILE A O 1
ATOM 808 N N . HIS A 1 124 ? 1.841 -7.477 69.528 1.000 15.840 124 HIS A N 1
ATOM 809 C CA . HIS A 1 124 ? 1.647 -6.478 70.568 1.000 16.769 124 HIS A CA 1
ATOM 810 C C . HIS A 1 124 ? 3.020 -6.039 71.073 1.000 16.130 124 HIS A C 1
ATOM 811 O O . HIS A 1 124 ? 3.872 -6.874 71.320 1.000 18.027 124 HIS A O 1
ATOM 818 N N . ARG A 1 125 ? 3.206 -4.731 71.258 1.000 15.423 125 ARG A N 1
ATOM 819 C CA . ARG A 1 125 ? 4.470 -4.193 71.724 1.000 16.944 125 ARG A CA 1
ATOM 820 C C . ARG A 1 125 ? 4.897 -4.872 73.032 1.000 17.183 125 ARG A C 1
ATOM 821 O O . ARG A 1 125 ? 6.098 -5.057 73.266 1.000 17.091 125 ARG A O 1
ATOM 829 N N . ALA A 1 126 ? 3.936 -5.230 73.891 1.000 17.868 126 ALA A N 1
ATOM 830 C CA . ALA A 1 126 ? 4.279 -5.812 75.185 1.000 18.430 126 ALA A CA 1
ATOM 831 C C . ALA A 1 126 ? 4.814 -7.218 74.983 1.000 18.798 126 ALA A C 1
ATOM 832 O O . ALA A 1 126 ? 5.663 -7.670 75.739 1.000 18.627 126 ALA A O 1
ATOM 834 N N . ASP A 1 127 ? 4.280 -7.939 73.997 1.000 20.574 127 ASP A N 1
ATOM 835 C CA . ASP A 1 127 ? 4.705 -9.305 73.757 1.000 19.226 127 ASP A CA 1
ATOM 836 C C . ASP A 1 127 ? 6.127 -9.256 73.207 1.000 20.009 127 ASP A C 1
ATOM 837 O O . ASP A 1 127 ? 6.980 -10.015 73.602 1.000 19.444 127 ASP A O 1
ATOM 842 N N . LEU A 1 128 ? 6.386 -8.320 72.317 1.000 18.738 128 LEU A N 1
ATOM 843 C CA . LEU A 1 128 ? 7.719 -8.171 71.782 1.000 19.183 128 LEU A CA 1
ATOM 844 C C . LEU A 1 128 ? 8.723 -7.763 72.853 1.000 18.526 128 LEU A C 1
ATOM 845 O O . LEU A 1 128 ? 9.819 -8.330 72.909 1.000 20.039 128 LEU A O 1
ATOM 850 N N . PHE A 1 129 ? 8.392 -6.723 73.626 1.000 18.552 129 PHE A N 1
ATOM 851 C CA . PHE A 1 129 ? 9.204 -6.341 74.766 1.000 18.439 129 PHE A CA 1
ATOM 852 C C . PHE A 1 129 ? 9.483 -7.532 75.676 1.000 17.712 129 PHE A C 1
ATOM 853 O O . PHE A 1 129 ? 10.632 -7.748 76.022 1.000 19.724 129 PHE A O 1
ATOM 861 N N . ASN A 1 130 ? 8.484 -8.329 76.026 1.000 18.485 130 ASN A N 1
ATOM 862 C CA . ASN A 1 130 ? 8.682 -9.430 76.973 1.000 18.702 130 ASN A CA 1
ATOM 863 C C . ASN A 1 130 ? 9.632 -10.484 76.417 1.000 17.967 130 ASN A C 1
ATOM 864 O O . ASN A 1 130 ? 10.421 -11.063 77.153 1.000 17.979 130 ASN A O 1
ATOM 869 N N . ILE A 1 131 ? 9.541 -10.713 75.115 1.000 17.423 131 ILE A N 1
ATOM 870 C CA . ILE A 1 131 ? 10.432 -11.638 74.435 1.000 18.029 131 ILE A CA 1
ATOM 871 C C . ILE A 1 131 ? 11.866 -11.114 74.463 1.000 17.061 131 ILE A C 1
ATOM 872 O O . ILE A 1 131 ? 12.804 -11.878 74.666 1.000 16.625 131 ILE A O 1
ATOM 877 N N . LEU A 1 132 ? 12.053 -9.811 74.248 1.000 16.184 132 LEU A N 1
ATOM 878 C CA . LEU A 1 132 ? 13.392 -9.247 74.251 1.000 17.972 132 LEU A CA 1
ATOM 879 C C . LEU A 1 132 ? 13.950 -9.256 75.676 1.000 18.443 132 LEU A C 1
ATOM 880 O O . LEU A 1 132 ? 15.131 -9.547 75.898 1.000 17.975 132 LEU A O 1
ATOM 885 N N . TYR A 1 133 ? 13.076 -8.997 76.644 1.000 17.647 133 TYR A N 1
ATOM 886 C CA . TYR A 1 133 ? 13.475 -9.013 78.037 1.000 17.656 133 TYR A CA 1
ATOM 887 C C . TYR A 1 133 ? 13.979 -10.399 78.411 1.000 19.070 133 TYR A C 1
ATOM 888 O O . TYR A 1 133 ? 14.909 -10.509 79.214 1.000 18.679 133 TYR A O 1
ATOM 897 N N . SER A 1 134 ? 13.334 -11.460 77.859 1.000 20.031 134 SER A N 1
ATOM 898 C CA . SER A 1 134 ? 13.718 -12.809 78.190 1.000 22.812 134 SER A CA 1
ATOM 899 C C . SER A 1 134 ? 15.142 -13.097 77.691 1.000 21.705 134 SER A C 1
ATOM 900 O O . SER A 1 134 ? 15.861 -13.817 78.348 1.000 22.713 134 SER A O 1
ATOM 903 N N . LEU A 1 135 ? 15.562 -12.508 76.569 1.000 20.210 135 LEU A N 1
ATOM 904 C CA . LEU A 1 135 ? 16.939 -12.624 76.080 1.000 18.647 135 LEU A CA 1
ATOM 905 C C . LEU A 1 135 ? 17.937 -11.815 76.916 1.000 17.896 135 LEU A C 1
ATOM 906 O O . LEU A 1 135 ? 19.003 -12.327 77.255 1.000 18.100 135 LEU A O 1
ATOM 911 N N . ALA A 1 136 ? 17.602 -10.546 77.222 1.000 16.618 136 ALA A N 1
ATOM 912 C CA . ALA A 1 136 ? 18.477 -9.609 77.907 1.000 16.292 136 ALA A CA 1
ATOM 913 C C . ALA A 1 136 ? 18.688 -9.946 79.389 1.000 16.928 136 ALA A C 1
ATOM 914 O O . ALA A 1 136 ? 19.781 -9.717 79.946 1.000 15.816 136 ALA A O 1
ATOM 916 N N . ALA A 1 137 ? 17.661 -10.490 80.044 1.000 16.986 137 ALA A N 1
ATOM 917 C CA . ALA A 1 137 ? 17.679 -10.490 81.513 1.000 18.817 137 ALA A CA 1
ATOM 918 C C . ALA A 1 137 ? 18.981 -11.056 82.109 1.000 18.745 137 ALA A C 1
ATOM 919 O O . ALA A 1 137 ? 19.578 -10.436 82.986 1.000 18.841 137 ALA A O 1
ATOM 921 N N . PRO A 1 138 ? 19.448 -12.258 81.730 1.000 20.066 138 PRO A N 1
ATOM 922 C CA . PRO A 1 138 ? 20.670 -12.807 82.328 1.000 21.233 138 PRO A CA 1
ATOM 923 C C . PRO A 1 138 ? 21.951 -12.018 82.000 1.000 19.575 138 PRO A C 1
ATOM 924 O O . PRO A 1 138 ? 22.963 -12.215 82.649 1.000 19.086 138 PRO A O 1
ATOM 928 N N . TYR A 1 139 ? 21.881 -11.150 80.995 1.000 18.989 139 TYR A N 1
ATOM 929 C CA . TYR A 1 139 ? 23.017 -10.372 80.537 1.000 20.558 139 TYR A CA 1
ATOM 930 C C . TYR A 1 139 ? 23.052 -8.964 81.144 1.000 19.603 139 TYR A C 1
ATOM 931 O O . TYR A 1 139 ? 24.079 -8.312 81.033 1.000 19.775 139 TYR A O 1
ATOM 940 N N . MET A 1 140 ? 21.986 -8.491 81.796 1.000 18.620 140 MET A N 1
ATOM 941 C CA . MET A 1 140 ? 22.003 -7.114 82.266 1.000 18.163 140 MET A CA 1
ATOM 942 C C . MET A 1 140 ? 21.716 -6.997 83.754 1.000 17.259 140 MET A C 1
ATOM 943 O O . MET A 1 140 ? 20.768 -7.580 84.255 1.000 16.600 140 MET A O 1
ATOM 948 N N . THR A 1 141 ? 22.537 -6.170 84.426 1.000 17.054 141 THR A N 1
ATOM 949 C CA . THR A 1 141 ? 22.193 -5.637 85.732 1.000 17.581 141 THR A CA 1
ATOM 950 C C . THR A 1 141 ? 21.286 -4.445 85.478 1.000 16.918 141 THR A C 1
ATOM 951 O O . THR A 1 141 ? 21.770 -3.441 84.984 1.000 16.817 141 THR A O 1
ATOM 955 N N . LEU A 1 142 ? 19.971 -4.598 85.700 1.000 17.462 142 LEU A N 1
ATOM 956 C CA . LEU A 1 142 ? 19.010 -3.532 85.470 1.000 16.793 142 LEU A CA 1
ATOM 957 C C . LEU A 1 142 ? 18.846 -2.685 86.740 1.000 18.073 142 LEU A C 1
ATOM 958 O O . LEU A 1 142 ? 18.632 -3.205 87.841 1.000 16.655 142 LEU A O 1
ATOM 963 N N . ARG A 1 143 ? 19.008 -1.359 86.578 1.000 18.437 143 ARG A N 1
ATOM 964 C CA . ARG A 1 143 ? 18.834 -0.401 87.667 1.000 18.456 143 ARG A CA 1
ATOM 965 C C . ARG A 1 143 ? 17.676 0.512 87.307 1.000 16.864 143 ARG A C 1
ATOM 966 O O . ARG A 1 143 ? 17.758 1.193 86.292 1.000 16.900 143 ARG A O 1
ATOM 974 N N . LEU A 1 144 ? 16.572 0.417 88.038 1.000 15.899 144 LEU A N 1
ATOM 975 C CA . LEU A 1 144 ? 15.390 1.214 87.799 1.000 15.271 144 LEU A CA 1
ATOM 976 C C . LEU A 1 144 ? 15.421 2.428 88.701 1.000 16.000 144 LEU A C 1
ATOM 977 O O . LEU A 1 144 ? 16.131 2.465 89.673 1.000 15.660 144 LEU A O 1
ATOM 982 N N . GLY A 1 145 ? 14.702 3.477 88.331 1.000 17.667 145 GLY A N 1
ATOM 983 C CA . GLY A 1 145 ? 14.752 4.735 89.069 1.000 18.177 145 GLY A CA 1
ATOM 984 C C . GLY A 1 145 ? 16.122 5.403 88.983 1.000 18.440 145 GLY A C 1
ATOM 985 O O . GLY A 1 145 ? 16.531 6.127 89.892 1.000 20.830 145 GLY A O 1
ATOM 986 N N . ALA A 1 146 ? 16.846 5.124 87.910 1.000 17.564 146 ALA A N 1
ATOM 987 C CA . ALA A 1 146 ? 18.195 5.655 87.684 1.000 17.337 146 ALA A CA 1
ATOM 988 C C . ALA A 1 146 ? 18.164 6.641 86.514 1.000 17.084 146 ALA A C 1
ATOM 989 O O . ALA A 1 146 ? 18.183 6.234 85.334 1.000 15.833 146 ALA A O 1
ATOM 991 N N . THR A 1 147 ? 18.058 7.936 86.849 1.000 16.125 147 THR A N 1
ATOM 992 C CA . THR A 1 147 ? 17.950 8.955 85.832 1.000 16.812 147 THR A CA 1
ATOM 993 C C . THR A 1 147 ? 19.344 9.511 85.578 1.000 16.402 147 THR A C 1
ATOM 994 O O . THR A 1 147 ? 19.907 10.123 86.477 1.000 16.769 147 THR A O 1
ATOM 998 N N . VAL A 1 148 ? 19.905 9.269 84.379 1.000 15.458 148 VAL A N 1
ATOM 999 C CA . VAL A 1 148 ? 21.189 9.859 84.060 1.000 15.720 148 VAL A CA 1
ATOM 1000 C C . VAL A 1 148 ? 20.974 11.352 83.815 1.000 16.135 148 VAL A C 1
ATOM 1001 O O . VAL A 1 148 ? 20.190 11.702 82.966 1.000 17.282 148 VAL A O 1
ATOM 1005 N N . VAL A 1 149 ? 21.717 12.203 84.517 1.000 17.381 149 VAL A N 1
ATOM 1006 C CA . VAL A 1 149 ? 21.633 13.658 84.383 1.000 19.088 149 VAL A CA 1
ATOM 1007 C C . VAL A 1 149 ? 22.955 14.289 83.909 1.000 19.473 149 VAL A C 1
ATOM 1008 O O . VAL A 1 149 ? 22.974 15.419 83.413 1.000 20.387 149 VAL A O 1
ATOM 1012 N N . SER A 1 150 ? 24.076 13.599 84.084 1.000 20.143 150 SER A N 1
ATOM 1013 C CA . SER A 1 150 ? 25.356 14.038 83.559 1.000 20.579 150 SER A CA 1
ATOM 1014 C C . SER A 1 150 ? 26.197 12.822 83.141 1.000 19.420 150 SER A C 1
ATOM 1015 O O . SER A 1 150 ? 25.943 11.684 83.508 1.000 17.856 150 SER A O 1
ATOM 1018 N N . VAL A 1 151 ? 27.263 13.114 82.401 1.000 18.959 151 VAL A N 1
ATOM 1019 C CA . VAL A 1 151 ? 28.193 12.115 81.936 1.000 20.141 151 VAL A CA 1
ATOM 1020 C C . VAL A 1 151 ? 29.592 12.685 82.057 1.000 20.687 151 VAL A C 1
ATOM 1021 O O . VAL A 1 151 ? 29.861 13.810 81.668 1.000 19.243 151 VAL A O 1
ATOM 1025 N N . ASP A 1 152 ? 30.493 11.880 82.613 1.000 20.854 152 ASP A N 1
ATOM 1026 C CA . ASP A 1 152 ? 31.899 12.104 82.411 1.000 21.683 152 ASP A CA 1
ATOM 1027 C C . ASP A 1 152 ? 32.259 11.390 81.115 1.000 22.077 152 ASP A C 1
ATOM 1028 O O . ASP A 1 152 ? 32.281 10.150 81.060 1.000 21.797 152 ASP A O 1
ATOM 1033 N N . THR A 1 153 ? 32.539 12.188 80.078 1.000 22.020 153 THR A N 1
ATOM 1034 C CA . THR A 1 153 ? 32.793 11.658 78.757 1.000 22.454 153 THR A CA 1
ATOM 1035 C C . THR A 1 153 ? 34.184 11.032 78.599 1.000 23.990 153 THR A C 1
ATOM 1036 O O . THR A 1 153 ? 34.420 10.398 77.564 1.000 22.410 153 THR A O 1
ATOM 1040 N N . GLU A 1 154 ? 35.062 11.177 79.606 1.000 26.796 154 GLU A N 1
ATOM 1041 C CA . GLU A 1 154 ? 36.456 10.769 79.492 1.000 29.591 154 GLU A CA 1
ATOM 1042 C C . GLU A 1 154 ? 36.647 9.384 80.068 1.000 28.124 154 GLU A C 1
ATOM 1043 O O . GLU A 1 154 ? 37.248 8.553 79.413 1.000 30.600 154 GLU A O 1
ATOM 1049 N N . THR A 1 155 ? 36.112 9.153 81.268 1.000 27.225 155 THR A N 1
ATOM 1050 C CA . THR A 1 155 ? 36.360 7.941 82.029 1.000 29.398 155 THR A CA 1
ATOM 1051 C C . THR A 1 155 ? 35.843 6.682 81.320 1.000 32.103 155 THR A C 1
ATOM 1052 O O . THR A 1 155 ? 36.575 5.708 81.229 1.000 35.855 155 THR A O 1
ATOM 1056 N N . PRO A 1 156 ? 34.586 6.554 80.843 1.000 28.060 156 PRO A N 1
ATOM 1057 C CA . PRO A 1 156 ? 33.470 7.428 81.158 1.000 25.404 156 PRO A CA 1
ATOM 1058 C C . PRO A 1 156 ? 32.664 6.999 82.375 1.000 24.635 156 PRO A C 1
ATOM 1059 O O . PRO A 1 156 ? 32.827 5.897 82.851 1.000 25.734 156 PRO A O 1
ATOM 1063 N N . SER A 1 157 ? 31.718 7.843 82.803 1.000 22.799 157 SER A N 1
ATOM 1064 C CA . SER A 1 157 ? 30.845 7.531 83.914 1.000 24.091 157 SER A CA 1
ATOM 1065 C C . SER A 1 157 ? 29.503 8.181 83.647 1.000 21.652 157 SER A C 1
ATOM 1066 O O . SER A 1 157 ? 29.438 9.228 83.010 1.000 21.820 157 SER A O 1
ATOM 1069 N N . ALA A 1 158 ? 28.449 7.519 84.118 1.000 19.590 158 ALA A N 1
ATOM 1070 C CA . ALA A 1 158 ? 27.106 8.034 84.070 1.000 18.642 158 ALA A CA 1
ATOM 1071 C C . ALA A 1 158 ? 26.779 8.489 85.469 1.000 18.111 158 ALA A C 1
ATOM 1072 O O . ALA A 1 158 ? 27.053 7.772 86.405 1.000 17.573 158 ALA A O 1
ATOM 1074 N N . ILE A 1 159 ? 26.254 9.709 85.592 1.000 17.647 159 ILE A N 1
ATOM 1075 C CA . ILE A 1 159 ? 25.952 10.294 86.865 1.000 18.596 159 ILE A CA 1
ATOM 1076 C C . ILE A 1 159 ? 24.445 10.373 86.996 1.000 19.869 159 ILE A C 1
ATOM 1077 O O . ILE A 1 159 ? 23.774 10.955 86.139 1.000 20.171 159 ILE A O 1
ATOM 1082 N N . LEU A 1 160 ? 23.931 9.803 88.093 1.000 19.902 160 LEU A N 1
ATOM 1083 C CA . LEU A 1 160 ? 22.491 9.731 88.297 1.000 20.164 160 LEU A CA 1
ATOM 1084 C C . LEU A 1 160 ? 22.023 11.012 88.975 1.000 18.870 160 LEU A C 1
ATOM 1085 O O . LEU A 1 160 ? 22.833 11.815 89.467 1.000 19.371 160 LEU A O 1
ATOM 1090 N N . ALA A 1 161 ? 20.694 11.187 88.994 1.000 18.637 161 ALA A N 1
ATOM 1091 C CA . ALA A 1 161 ? 20.096 12.393 89.573 1.000 20.738 161 ALA A CA 1
ATOM 1092 C C . ALA A 1 161 ? 20.398 12.478 91.064 1.000 21.211 161 ALA A C 1
ATOM 1093 O O . ALA A 1 161 ? 20.331 13.525 91.664 1.000 22.242 161 ALA A O 1
ATOM 1095 N N . THR A 1 162 ? 20.727 11.362 91.693 1.000 21.427 162 THR A N 1
ATOM 1096 C CA . THR A 1 162 ? 21.058 11.323 93.112 1.000 22.140 162 THR A CA 1
ATOM 1097 C C . THR A 1 162 ? 22.504 11.734 93.298 1.000 23.507 162 THR A C 1
ATOM 1098 O O . THR A 1 162 ? 22.896 11.997 94.411 1.000 27.929 162 THR A O 1
ATOM 1102 N N . GLY A 1 163 ? 23.305 11.789 92.225 1.000 21.902 163 GLY A N 1
ATOM 1103 C CA . GLY A 1 163 ? 24.719 12.081 92.374 1.000 21.957 163 GLY A CA 1
ATOM 1104 C C . GLY A 1 163 ? 25.600 10.836 92.309 1.000 22.657 163 GLY A C 1
ATOM 1105 O O . GLY A 1 163 ? 26.821 10.960 92.192 1.000 22.577 163 GLY A O 1
ATOM 1106 N N . GLU A 1 164 ? 24.971 9.654 92.325 1.000 21.523 164 GLU A N 1
ATOM 1107 C CA . GLU A 1 164 ? 25.712 8.418 92.211 1.000 21.753 164 GLU A CA 1
ATOM 1108 C C . GLU A 1 164 ? 26.471 8.403 90.902 1.000 21.636 164 GLU A C 1
ATOM 1109 O O . GLU A 1 164 ? 25.886 8.671 89.864 1.000 22.697 164 GLU A O 1
ATOM 1115 N N . VAL A 1 165 ? 27.765 8.062 90.982 1.000 21.923 165 VAL A N 1
ATOM 1116 C CA . VAL A 1 165 ? 28.610 7.878 89.812 1.000 21.382 165 VAL A CA 1
ATOM 1117 C C . VAL A 1 165 ? 28.681 6.396 89.454 1.000 22.492 165 VAL A C 1
ATOM 1118 O O . VAL A 1 165 ? 28.989 5.572 90.317 1.000 24.662 165 VAL A O 1
ATOM 1122 N N . VAL A 1 166 ? 28.430 6.075 88.173 1.000 22.252 166 VAL A N 1
ATOM 1123 C CA . VAL A 1 166 ? 28.427 4.693 87.706 1.000 21.658 166 VAL A CA 1
ATOM 1124 C C . VAL A 1 166 ? 29.498 4.575 86.651 1.000 20.682 166 VAL A C 1
ATOM 1125 O O . VAL A 1 166 ? 29.369 5.158 85.579 1.000 20.829 166 VAL A O 1
ATOM 1129 N N . HIS A 1 167 ? 30.561 3.859 87.013 1.000 22.554 167 HIS A N 1
ATOM 1130 C CA . HIS A 1 167 ? 31.754 3.713 86.196 1.000 24.396 167 HIS A CA 1
ATOM 1131 C C . HIS A 1 167 ? 31.543 2.597 85.186 1.000 22.618 167 HIS A C 1
ATOM 1132 O O . HIS A 1 167 ? 30.873 1.623 85.460 1.000 22.940 167 HIS A O 1
ATOM 1139 N N . GLY A 1 168 ? 32.090 2.776 83.995 1.000 25.185 168 GLY A N 1
ATOM 1140 C CA . GLY A 1 168 ? 32.141 1.745 82.966 1.000 25.321 168 GLY A CA 1
ATOM 1141 C C . GLY A 1 168 ? 33.191 2.102 81.921 1.000 22.636 168 GLY A C 1
ATOM 1142 O O . GLY A 1 168 ? 33.880 3.102 82.055 1.000 23.692 168 GLY A O 1
ATOM 1143 N N . ASP A 1 169 ? 33.253 1.325 80.848 1.000 23.140 169 ASP A N 1
ATOM 1144 C CA . ASP A 1 169 ? 34.197 1.560 79.766 1.000 23.233 169 ASP A CA 1
ATOM 1145 C C . ASP A 1 169 ? 33.548 2.279 78.600 1.000 22.480 169 ASP A C 1
ATOM 1146 O O . ASP A 1 169 ? 34.244 2.881 77.799 1.000 21.046 169 ASP A O 1
ATOM 1151 N N . LEU A 1 170 ? 32.220 2.155 78.487 1.000 21.686 170 LEU A N 1
ATOM 1152 C CA . LEU A 1 170 ? 31.487 2.672 77.340 1.000 19.452 170 LEU A CA 1
ATOM 1153 C C . LEU A 1 170 ? 30.053 2.936 77.752 1.000 18.632 170 LEU A C 1
ATOM 1154 O O . LEU A 1 170 ? 29.492 2.202 78.540 1.000 16.600 170 LEU A O 1
ATOM 1159 N N . ILE A 1 171 ? 29.509 4.040 77.221 1.000 20.441 171 ILE A N 1
ATOM 1160 C CA . ILE A 1 171 ? 28.122 4.421 77.422 1.000 19.638 1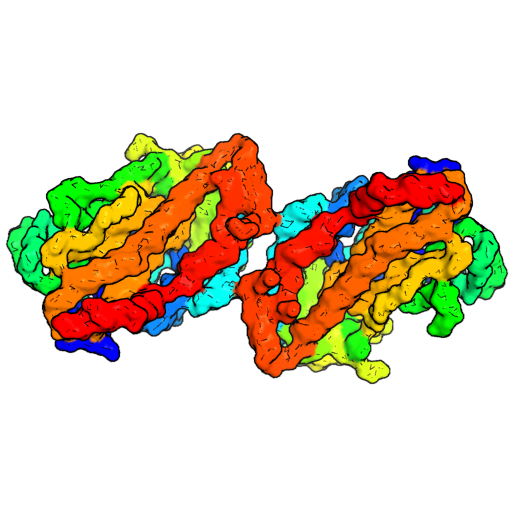71 ILE A CA 1
ATOM 1161 C C . ILE A 1 171 ? 27.379 4.385 76.089 1.000 19.220 171 ILE A C 1
ATOM 1162 O O . ILE A 1 171 ? 27.784 5.023 75.121 1.000 18.854 171 ILE A O 1
ATOM 1167 N N . ILE A 1 172 ? 26.244 3.662 76.084 1.000 18.870 172 ILE A N 1
ATOM 1168 C CA . ILE A 1 172 ? 25.342 3.710 74.945 1.000 18.947 172 ILE A CA 1
ATOM 1169 C C . ILE A 1 172 ? 24.053 4.414 75.363 1.000 17.793 172 ILE A C 1
ATOM 1170 O O . ILE A 1 172 ? 23.338 3.951 76.239 1.000 18.302 172 ILE A O 1
ATOM 1175 N N . GLY A 1 173 ? 23.737 5.511 74.701 1.000 17.150 173 GLY A N 1
ATOM 1176 C CA . GLY A 1 173 ? 22.469 6.185 74.901 1.000 17.655 173 GLY A CA 1
ATOM 1177 C C . GLY A 1 173 ? 21.387 5.503 74.088 1.000 17.906 173 GLY A C 1
ATOM 1178 O O . GLY A 1 173 ? 21.344 5.711 72.872 1.000 17.432 173 GLY A O 1
ATOM 1179 N N . ALA A 1 174 ? 20.594 4.640 74.763 1.000 17.255 174 ALA A N 1
ATOM 1180 C CA . ALA A 1 174 ? 19.416 4.037 74.161 1.000 17.457 174 ALA A CA 1
ATOM 1181 C C . ALA A 1 174 ? 18.170 4.658 74.778 1.000 17.836 174 ALA A C 1
ATOM 1182 O O . ALA A 1 174 ? 17.196 3.958 75.095 1.000 18.372 174 ALA A O 1
ATOM 1184 N N . ASP A 1 175 ? 18.220 5.984 74.929 1.000 16.556 175 ASP A N 1
ATOM 1185 C CA . ASP A 1 175 ? 17.357 6.695 75.865 1.000 16.528 175 ASP A CA 1
ATOM 1186 C C . ASP A 1 175 ? 16.285 7.494 75.125 1.000 17.051 175 ASP A C 1
ATOM 1187 O O . ASP A 1 175 ? 15.726 8.432 75.667 1.000 16.727 175 ASP A O 1
ATOM 1192 N N . GLY A 1 176 ? 16.005 7.098 73.878 1.000 18.074 176 GLY A N 1
ATOM 1193 C CA . GLY A 1 176 ? 14.800 7.487 73.184 1.000 18.815 176 GLY A CA 1
ATOM 1194 C C . GLY A 1 176 ? 14.772 8.886 72.574 1.000 19.574 176 GLY A C 1
ATOM 1195 O O . GLY A 1 176 ? 15.763 9.612 72.457 1.000 19.747 176 GLY A O 1
ATOM 1196 N N . VAL A 1 177 ? 13.557 9.280 72.225 1.000 19.513 177 VAL A N 1
ATOM 1197 C CA . VAL A 1 177 ? 13.326 10.510 71.506 1.000 21.711 177 VAL A CA 1
ATOM 1198 C C . VAL A 1 177 ? 13.674 11.748 72.355 1.000 23.478 177 VAL A C 1
ATOM 1199 O O . VAL A 1 177 ? 14.060 12.767 71.781 1.000 24.037 177 VAL A O 1
ATOM 1203 N N . LYS A 1 178 ? 13.636 11.667 73.696 1.000 22.185 178 LYS A N 1
ATOM 1204 C CA . LYS A 1 178 ? 14.106 12.752 74.549 1.000 23.323 178 LYS A CA 1
ATOM 1205 C C . LYS A 1 178 ? 15.496 12.489 75.127 1.000 22.859 178 LYS A C 1
ATOM 1206 O O . LYS A 1 178 ? 15.792 12.880 76.261 1.000 22.090 178 LYS A O 1
ATOM 1212 N N . SER A 1 179 ? 16.316 11.732 74.380 1.000 20.754 179 SER A N 1
ATOM 1213 C CA . SER A 1 179 ? 17.666 11.367 74.789 1.000 18.900 179 SER A CA 1
ATOM 1214 C C . SER A 1 179 ? 18.400 12.533 75.460 1.000 18.460 179 SER A C 1
ATOM 1215 O O . SER A 1 179 ? 18.528 13.611 74.889 1.000 19.780 179 SER A O 1
ATOM 1218 N N . PHE A 1 180 ? 18.890 12.280 76.671 1.000 17.497 180 PHE A N 1
ATOM 1219 C CA . PHE A 1 180 ? 19.906 13.109 77.288 1.000 17.835 180 PHE A CA 1
ATOM 1220 C C . PHE A 1 180 ? 21.298 12.828 76.672 1.000 18.164 180 PHE A C 1
ATOM 1221 O O . PHE A 1 180 ? 22.096 13.733 76.500 1.000 19.286 180 PHE A O 1
ATOM 1229 N N . ILE A 1 181 ? 21.598 11.554 76.373 1.000 17.326 181 ILE A N 1
ATOM 1230 C CA . ILE A 1 181 ? 22.916 11.148 75.928 1.000 17.048 181 ILE A CA 1
ATOM 1231 C C . ILE A 1 181 ? 23.190 11.737 74.547 1.000 16.782 181 ILE A C 1
ATOM 1232 O O . ILE A 1 181 ? 24.333 12.119 74.300 1.000 15.396 181 ILE A O 1
ATOM 1237 N N . GLN A 1 182 ? 22.150 11.971 73.726 1.000 16.451 182 GLN A N 1
ATOM 1238 C CA . GLN A 1 182 ? 22.355 12.696 72.470 1.000 16.991 182 GLN A CA 1
ATOM 1239 C C . GLN A 1 182 ? 22.964 14.076 72.725 1.000 17.552 182 GLN A C 1
ATOM 1240 O O . GLN A 1 182 ? 23.825 14.559 71.958 1.000 17.018 182 GLN A O 1
ATOM 1246 N N . ARG A 1 183 ? 22.494 14.710 73.808 1.000 18.075 183 ARG A N 1
ATOM 1247 C CA . ARG A 1 183 ? 22.945 16.045 74.182 1.000 20.113 183 ARG A CA 1
ATOM 1248 C C . ARG A 1 183 ? 24.417 15.959 74.608 1.000 19.695 183 ARG A C 1
ATOM 1249 O O . ARG A 1 183 ? 25.234 16.808 74.273 1.000 19.030 183 ARG A O 1
ATOM 1257 N N . VAL A 1 184 ? 24.756 14.893 75.330 1.000 20.186 184 VAL A N 1
ATOM 1258 C CA . VAL A 1 184 ? 26.117 14.653 75.780 1.000 19.746 184 VAL A CA 1
ATOM 1259 C C . VAL A 1 184 ? 27.044 14.476 74.573 1.000 20.212 184 VAL A C 1
ATOM 1260 O O . VAL A 1 184 ? 28.071 15.146 74.478 1.000 19.116 184 VAL A O 1
ATOM 1264 N N . VAL A 1 185 ? 26.626 13.618 73.631 1.000 20.713 185 VAL A N 1
ATOM 1265 C CA . VAL A 1 185 ? 27.429 13.264 72.472 1.000 21.305 185 VAL A CA 1
ATOM 1266 C C . VAL A 1 185 ? 27.740 14.499 71.628 1.000 20.888 185 VAL A C 1
ATOM 1267 O O . VAL A 1 185 ? 28.878 14.654 71.180 1.000 20.057 185 VAL A O 1
ATOM 1271 N N . LEU A 1 186 ? 26.734 15.359 71.406 1.000 20.414 186 LEU A N 1
ATOM 1272 C CA . LEU A 1 186 ? 26.872 16.525 70.551 1.000 21.460 186 LEU A CA 1
ATOM 1273 C C . LEU A 1 186 ? 27.380 17.721 71.364 1.000 20.076 186 LEU A C 1
ATOM 1274 O O . LEU A 1 186 ? 27.758 18.699 70.783 1.000 19.291 186 LEU A O 1
ATOM 1279 N N . GLY A 1 187 ? 27.432 17.613 72.697 1.000 19.062 187 GLY A N 1
ATOM 1280 C CA . GLY A 1 187 ? 28.073 18.630 73.515 1.000 19.502 187 GLY A CA 1
ATOM 1281 C C . GLY A 1 187 ? 27.218 19.890 73.675 1.000 19.482 187 GLY A C 1
ATOM 1282 O O . GLY A 1 187 ? 27.759 20.940 73.950 1.000 19.702 187 GLY A O 1
ATOM 1283 N N . LYS A 1 188 ? 25.896 19.756 73.528 1.000 19.409 188 LYS A N 1
ATOM 1284 C CA . LYS A 1 188 ? 24.984 20.866 73.517 1.000 22.410 188 LYS A CA 1
ATOM 1285 C C . LYS A 1 188 ? 23.531 20.379 73.478 1.000 22.749 188 LYS A C 1
ATOM 1286 O O . LYS A 1 188 ? 23.252 19.256 73.063 1.000 23.227 188 LYS A O 1
ATOM 1292 N N . PRO A 1 189 ? 22.556 21.238 73.861 1.000 23.160 189 PRO A N 1
ATOM 1293 C CA . PRO A 1 189 ? 21.140 20.912 73.694 1.000 23.270 189 PRO A CA 1
ATOM 1294 C C . PRO A 1 189 ? 20.836 20.512 72.260 1.000 22.790 189 PRO A C 1
ATOM 1295 O O . PRO A 1 189 ? 21.195 21.181 71.319 1.000 22.977 189 PRO A O 1
ATOM 1299 N N . SER A 1 190 ? 20.075 19.454 72.124 1.000 24.672 190 SER A N 1
ATOM 1300 C CA . SER A 1 190 ? 19.783 18.830 70.849 1.000 28.873 190 SER A CA 1
ATOM 1301 C C . SER A 1 190 ? 18.621 17.885 71.080 1.000 30.022 190 SER A C 1
ATOM 1302 O O . SER A 1 190 ? 18.646 17.147 72.059 1.000 26.423 190 SER A O 1
ATOM 1305 N N . SER A 1 191 ? 17.648 17.943 70.173 1.000 33.182 191 SER A N 1
ATOM 1306 C CA . SER A 1 191 ? 16.404 17.211 70.322 1.000 34.244 191 SER A CA 1
ATOM 1307 C C . SER A 1 191 ? 15.721 16.948 68.967 1.000 32.316 191 SER A C 1
ATOM 1308 O O . SER A 1 191 ? 15.709 17.822 68.092 1.000 29.865 191 SER A O 1
ATOM 1311 N N . ALA A 1 192 ? 15.124 15.745 68.848 1.000 30.548 192 ALA A N 1
ATOM 1312 C CA . ALA A 1 192 ? 13.931 15.514 68.034 1.000 33.864 192 ALA A CA 1
ATOM 1313 C C . ALA A 1 192 ? 12.900 16.600 68.317 1.000 34.343 192 ALA A C 1
ATOM 1314 O O . ALA A 1 192 ? 12.765 17.024 69.463 1.000 36.465 192 ALA A O 1
ATOM 1316 N N . GLU A 1 193 ? 12.192 17.064 67.280 1.000 37.767 193 GLU A N 1
ATOM 1317 C CA . GLU A 1 193 ? 11.240 18.164 67.432 1.000 41.132 193 GLU A CA 1
ATOM 1318 C C . GLU A 1 193 ? 9.861 17.705 66.945 1.000 40.508 193 GLU A C 1
ATOM 1319 O O . GLU A 1 193 ? 9.768 16.786 66.134 1.000 38.980 193 GLU A O 1
ATOM 1325 N N . PRO A 1 194 ? 8.741 18.336 67.384 1.000 40.568 194 PRO A N 1
ATOM 1326 C CA . PRO A 1 194 ? 7.414 17.982 66.863 1.000 37.777 194 PRO A CA 1
ATOM 1327 C C . PRO A 1 194 ? 7.312 18.175 65.343 1.000 35.555 194 PRO A C 1
ATOM 1328 O O . PRO A 1 194 ? 7.919 19.072 64.783 1.000 36.339 194 PRO A O 1
ATOM 1332 N N . THR A 1 195 ? 6.492 17.368 64.674 1.000 33.747 195 THR A N 1
ATOM 1333 C CA . THR A 1 195 ? 6.412 17.356 63.216 1.000 31.279 195 THR A CA 1
ATOM 1334 C C . THR A 1 195 ? 5.177 18.090 62.719 1.000 30.988 195 THR A C 1
ATOM 1335 O O . THR A 1 195 ? 5.026 18.276 61.514 1.000 33.376 195 THR A O 1
ATOM 1339 N N . GLY A 1 196 ? 4.243 18.409 63.622 1.000 26.853 196 GLY A N 1
ATOM 1340 C CA . GLY A 1 196 ? 2.955 18.900 63.166 1.000 26.357 196 GLY A CA 1
ATOM 1341 C C . GLY A 1 196 ? 1.927 17.779 63.025 1.000 25.307 196 GLY A C 1
ATOM 1342 O O . GLY A 1 196 ? 0.754 18.062 62.838 1.000 24.275 196 GLY A O 1
ATOM 1343 N N . ASP A 1 197 ? 2.379 16.512 63.123 1.000 24.023 197 ASP A N 1
ATOM 1344 C CA . ASP A 1 197 ? 1.504 15.337 63.151 1.000 23.392 197 ASP A CA 1
ATOM 1345 C C . ASP A 1 197 ? 1.465 14.725 64.561 1.000 22.828 197 ASP A C 1
ATOM 1346 O O . ASP A 1 197 ? 2.404 14.811 65.331 1.000 21.578 197 ASP A O 1
ATOM 1351 N N . ALA A 1 198 ? 0.297 14.175 64.913 1.000 24.114 198 ALA A N 1
ATOM 1352 C CA . ALA A 1 198 ? 0.059 13.348 66.087 1.000 23.729 198 ALA A CA 1
ATOM 1353 C C . ALA A 1 198 ? -0.740 12.106 65.678 1.000 22.664 198 ALA A C 1
ATOM 1354 O O . ALA A 1 198 ? -1.336 12.046 64.606 1.000 22.589 198 ALA A O 1
ATOM 1356 N N . VAL A 1 199 ? -0.781 11.123 66.570 1.000 21.832 199 VAL A N 1
ATOM 1357 C CA . VAL A 1 199 ? -1.620 9.949 66.384 1.000 21.298 199 VAL A CA 1
ATOM 1358 C C . VAL A 1 199 ? -2.479 9.737 67.622 1.000 20.953 199 VAL A C 1
ATOM 1359 O O . VAL A 1 199 ? -2.078 10.024 68.775 1.000 18.693 199 VAL A O 1
ATOM 1363 N N . TYR A 1 200 ? -3.682 9.249 67.334 1.000 19.629 200 TYR A N 1
ATOM 1364 C CA . TYR A 1 200 ? -4.415 8.489 68.321 1.000 20.625 200 TYR A CA 1
ATOM 1365 C C . TYR A 1 200 ? -4.043 7.009 68.161 1.000 20.414 200 TYR A C 1
ATOM 1366 O O . TYR A 1 200 ? -3.961 6.504 67.043 1.000 20.121 200 TYR A O 1
ATOM 1375 N N . ARG A 1 201 ? -3.813 6.332 69.284 1.000 19.646 201 ARG A N 1
ATOM 1376 C CA . ARG A 1 201 ? -3.469 4.930 69.328 1.000 20.591 201 ARG A CA 1
ATOM 1377 C C . ARG A 1 201 ? -4.540 4.182 70.128 1.000 20.978 201 ARG A C 1
ATOM 1378 O O . ARG A 1 201 ? -4.823 4.519 71.277 1.000 23.902 201 ARG A O 1
ATOM 1386 N N . ALA A 1 202 ? -5.126 3.157 69.514 1.000 18.710 202 ALA A N 1
ATOM 1387 C CA . ALA A 1 202 ? -6.214 2.414 70.143 1.000 20.065 202 ALA A CA 1
ATOM 1388 C C . ALA A 1 202 ? -6.134 0.926 69.795 1.000 18.819 202 ALA A C 1
ATOM 1389 O O . ALA A 1 202 ? -5.619 0.545 68.751 1.000 16.985 202 ALA A O 1
ATOM 1391 N N . ILE A 1 203 ? -6.623 0.125 70.723 1.000 20.344 203 ILE A N 1
ATOM 1392 C CA . ILE A 1 203 ? -6.900 -1.290 70.525 1.000 22.760 203 ILE A CA 1
ATOM 1393 C C . ILE A 1 203 ? -8.390 -1.515 70.753 1.000 22.653 203 ILE A C 1
ATOM 1394 O O . ILE A 1 203 ? -8.934 -0.946 71.683 1.000 22.613 203 ILE A O 1
ATOM 1399 N N . ILE A 1 204 ? -9.031 -2.285 69.860 1.000 22.334 204 ILE A N 1
ATOM 1400 C CA . ILE A 1 204 ? -10.417 -2.677 70.032 1.000 22.670 204 ILE A CA 1
ATOM 1401 C C . ILE A 1 204 ? -10.511 -4.208 70.060 1.000 20.773 204 ILE A C 1
ATOM 1402 O O . ILE A 1 204 ? -9.628 -4.926 69.606 1.000 18.711 204 ILE A O 1
ATOM 1407 N N . PRO A 1 205 ? -11.627 -4.740 70.627 1.000 20.828 205 PRO A N 1
ATOM 1408 C CA . PRO A 1 205 ? -11.865 -6.172 70.694 1.000 21.224 205 PRO A CA 1
ATOM 1409 C C . PRO A 1 205 ? -12.246 -6.717 69.325 1.000 21.557 205 PRO A C 1
ATOM 1410 O O . PRO A 1 205 ? -13.202 -6.229 68.744 1.000 22.306 205 PRO A O 1
ATOM 1414 N N . THR A 1 206 ? -11.539 -7.751 68.846 1.000 20.523 206 THR A N 1
ATOM 1415 C CA . THR A 1 206 ? -11.927 -8.442 67.634 1.000 19.893 206 THR A CA 1
ATOM 1416 C C . THR A 1 206 ? -13.315 -9.069 67.765 1.000 19.777 206 THR A C 1
ATOM 1417 O O . THR A 1 206 ? -13.999 -9.263 66.754 1.000 20.888 206 THR A O 1
ATOM 1421 N N . ALA A 1 207 ? -13.742 -9.386 68.990 1.000 20.362 207 ALA A N 1
ATOM 1422 C CA . ALA A 1 207 ? -15.054 -9.982 69.184 1.000 21.799 207 ALA A CA 1
ATOM 1423 C C . ALA A 1 207 ? -16.151 -9.079 68.617 1.000 22.614 207 ALA A C 1
ATOM 1424 O O . ALA A 1 207 ? -17.097 -9.578 68.007 1.000 23.524 207 ALA A O 1
ATOM 1426 N N . LEU A 1 208 ? -16.000 -7.746 68.762 1.000 22.731 208 LEU A N 1
ATOM 1427 C CA . LEU A 1 208 ? -17.054 -6.845 68.323 1.000 23.385 208 LEU A CA 1
ATOM 1428 C C . LEU A 1 208 ? -17.098 -6.792 66.786 1.000 22.279 208 LEU A C 1
ATOM 1429 O O . LEU A 1 208 ? -18.129 -6.585 66.164 1.000 21.446 208 LEU A O 1
ATOM 1434 N N . MET A 1 209 ? -15.959 -7.016 66.170 1.000 21.876 209 MET A N 1
ATOM 1435 C CA . MET A 1 209 ? -15.825 -6.945 64.730 1.000 22.739 209 MET A CA 1
ATOM 1436 C C . MET A 1 209 ? -16.379 -8.241 64.127 1.000 24.109 209 MET A C 1
ATOM 1437 O O . MET A 1 209 ? -17.087 -8.220 63.119 1.000 22.715 209 MET A O 1
ATOM 1442 N N . ARG A 1 210 ? -16.078 -9.373 64.787 1.000 26.371 210 ARG A N 1
ATOM 1443 C CA . ARG A 1 210 ? -16.536 -10.672 64.315 1.000 27.313 210 ARG A CA 1
ATOM 1444 C C . ARG A 1 210 ? -18.052 -10.724 64.302 1.000 26.232 210 ARG A C 1
ATOM 1445 O O . ARG A 1 210 ? -18.599 -11.385 63.445 1.000 26.587 210 ARG A O 1
ATOM 1453 N N . ALA A 1 211 ? -18.709 -10.000 65.214 1.000 25.927 211 ALA A N 1
ATOM 1454 C CA . ALA A 1 211 ? -20.167 -9.984 65.327 1.000 26.020 211 ALA A CA 1
ATOM 1455 C C . ALA A 1 211 ? -20.838 -9.200 64.200 1.000 25.852 211 ALA A C 1
ATOM 1456 O O . ALA A 1 211 ? -22.036 -9.274 64.044 1.000 27.130 211 ALA A O 1
ATOM 1458 N N . ASP A 1 212 ? -20.097 -8.408 63.437 1.000 26.473 212 ASP A N 1
ATOM 1459 C CA . ASP A 1 212 ? -20.670 -7.615 62.360 1.000 28.264 212 ASP A CA 1
ATOM 1460 C C . ASP A 1 212 ? -20.193 -8.220 61.031 1.000 27.328 212 ASP A C 1
ATOM 1461 O O . ASP A 1 212 ? -19.005 -8.284 60.757 1.000 29.184 212 ASP A O 1
ATOM 1466 N N . PRO A 1 213 ? -21.082 -8.656 60.124 1.000 27.788 213 PRO A N 1
ATOM 1467 C CA . PRO A 1 213 ? -20.638 -9.314 58.903 1.000 27.739 213 PRO A CA 1
ATOM 1468 C C . PRO A 1 213 ? -19.727 -8.472 58.024 1.000 28.399 213 PRO A C 1
ATOM 1469 O O . PRO A 1 213 ? -18.913 -9.027 57.317 1.000 31.799 213 PRO A O 1
ATOM 1473 N N . GLU A 1 214 ? -19.866 -7.145 58.045 1.000 29.377 214 GLU A N 1
ATOM 1474 C CA . GLU A 1 214 ? -19.011 -6.292 57.234 1.000 29.786 214 GLU A CA 1
ATOM 1475 C C . GLU A 1 214 ? -17.587 -6.173 57.778 1.000 27.360 214 GLU A C 1
ATOM 1476 O O . GLU A 1 214 ? -16.716 -5.714 57.043 1.000 26.994 214 GLU A O 1
ATOM 1482 N N . LEU A 1 215 ? -17.394 -6.430 59.089 1.000 25.715 215 LEU A N 1
ATOM 1483 C CA . LEU A 1 215 ? -16.138 -6.164 59.771 1.000 23.040 215 LEU A CA 1
ATOM 1484 C C . LEU A 1 215 ? -15.396 -7.465 60.060 1.000 21.295 215 LEU A C 1
ATOM 1485 O O . LEU A 1 215 ? -14.180 -7.479 60.202 1.000 18.925 215 LEU A O 1
ATOM 1490 N N . ARG A 1 216 ? -16.134 -8.568 60.133 1.000 22.209 216 ARG A N 1
ATOM 1491 C CA . ARG A 1 216 ? -15.531 -9.869 60.376 1.000 23.341 216 ARG A CA 1
ATOM 1492 C C . ARG A 1 216 ? -14.365 -10.166 59.418 1.000 22.243 216 ARG A C 1
ATOM 1493 O O . ARG A 1 216 ? -13.382 -10.757 59.842 1.000 20.995 216 ARG A O 1
ATOM 1501 N N . PRO A 1 217 ? -14.443 -9.893 58.093 1.000 22.497 217 PRO A N 1
ATOM 1502 C CA . PRO A 1 217 ? -13.343 -10.221 57.180 1.000 22.295 217 PRO A CA 1
ATOM 1503 C C . PRO A 1 217 ? -12.020 -9.595 57.602 1.000 22.802 217 PRO A C 1
ATOM 1504 O O . PRO A 1 217 ? -10.974 -10.147 57.336 1.000 21.774 217 PRO A O 1
ATOM 1508 N N . PHE A 1 218 ? -12.066 -8.418 58.251 1.000 24.621 218 PHE A N 1
ATOM 1509 C CA . PHE A 1 218 ? -10.864 -7.740 58.707 1.000 23.398 218 PHE A CA 1
ATOM 1510 C C . PHE A 1 218 ? -10.178 -8.544 59.803 1.000 23.075 218 PHE A C 1
ATOM 1511 O O . PHE A 1 218 ? -9.014 -8.292 60.104 1.000 22.615 218 PHE A O 1
ATOM 1519 N N . VAL A 1 219 ? -10.929 -9.438 60.444 1.000 22.841 219 VAL A N 1
ATOM 1520 C CA . VAL A 1 219 ? -10.366 -10.281 61.476 1.000 24.751 219 VAL A CA 1
ATOM 1521 C C . VAL A 1 219 ? -9.898 -11.591 60.844 1.000 24.218 219 VAL A C 1
ATOM 1522 O O . VAL A 1 219 ? -8.771 -12.025 61.076 1.000 23.939 219 VAL A O 1
ATOM 1526 N N . ASP A 1 220 ? -10.761 -12.163 60.012 1.000 25.262 220 ASP A N 1
ATOM 1527 C CA . ASP A 1 220 ? -10.597 -13.524 59.517 1.000 25.501 220 ASP A CA 1
ATOM 1528 C C . ASP A 1 220 ? -9.572 -13.546 58.390 1.000 25.040 220 ASP A C 1
ATOM 1529 O O . ASP A 1 220 ? -8.931 -14.563 58.194 1.000 26.136 220 ASP A O 1
ATOM 1534 N N . THR A 1 221 ? -9.395 -12.444 57.649 1.000 24.563 221 THR A N 1
ATOM 1535 C CA . THR A 1 221 ? -8.295 -12.341 56.690 1.000 24.641 221 THR A CA 1
ATOM 1536 C C . THR A 1 221 ? -7.325 -11.248 57.098 1.000 21.586 221 THR A C 1
ATOM 1537 O O . THR A 1 221 ? -7.452 -10.121 56.662 1.000 20.247 221 THR A O 1
ATOM 1541 N N . PRO A 1 222 ? -6.362 -11.550 57.986 1.000 22.566 222 PRO A N 1
ATOM 1542 C CA . PRO A 1 222 ? -5.495 -10.528 58.564 1.000 21.781 222 PRO A CA 1
ATOM 1543 C C . PRO A 1 222 ? -4.698 -9.798 57.512 1.000 21.238 222 PRO A C 1
ATOM 1544 O O . PRO A 1 222 ? -3.913 -10.411 56.799 1.000 23.000 222 PRO A O 1
ATOM 1548 N N . GLU A 1 223 ? -4.942 -8.487 57.429 1.000 20.218 223 GLU A N 1
ATOM 1549 C CA . GLU A 1 223 ? -4.153 -7.581 56.613 1.000 19.195 223 GLU A CA 1
ATOM 1550 C C . GLU A 1 223 ? -3.757 -6.341 57.405 1.000 18.202 223 GLU A C 1
ATOM 1551 O O . GLU A 1 223 ? -4.290 -6.051 58.477 1.000 21.459 223 GLU A O 1
ATOM 1557 N N . MET A 1 224 ? -2.780 -5.605 56.865 1.000 18.600 224 MET A N 1
ATOM 1558 C CA . MET A 1 224 ? -2.467 -4.265 57.303 1.000 17.350 224 MET A CA 1
ATOM 1559 C C . MET A 1 224 ? -3.305 -3.339 56.441 1.000 17.176 224 MET A C 1
ATOM 1560 O O . MET A 1 224 ? -3.043 -3.254 55.248 1.000 19.235 224 MET A O 1
ATOM 1565 N N . THR A 1 225 ? -4.357 -2.725 57.012 1.000 16.306 225 THR A N 1
ATOM 1566 C CA . THR A 1 225 ? -5.219 -1.848 56.242 1.000 15.789 225 THR A CA 1
ATOM 1567 C C . THR A 1 225 ? -4.849 -0.403 56.500 1.000 15.573 225 THR A C 1
ATOM 1568 O O . THR A 1 225 ? -4.775 0.029 57.645 1.000 15.522 225 THR A O 1
ATOM 1572 N N . GLY A 1 226 ? -4.650 0.339 55.408 1.000 17.130 226 GLY A N 1
ATOM 1573 C CA . GLY A 1 226 ? -4.404 1.768 55.474 1.000 18.264 226 GLY A CA 1
ATOM 1574 C C . GLY A 1 226 ? -5.449 2.575 54.699 1.000 20.415 226 GLY A C 1
ATOM 1575 O O . GLY A 1 226 ? -5.587 2.430 53.494 1.000 25.883 226 GLY A O 1
ATOM 1576 N N . TRP A 1 227 ? -6.195 3.425 55.396 1.000 21.437 227 TRP A N 1
ATOM 1577 C CA . TRP A 1 227 ? -7.118 4.355 54.772 1.000 22.495 227 TRP A CA 1
ATOM 1578 C C . TRP A 1 227 ? -6.440 5.720 54.693 1.000 22.703 227 TRP A C 1
ATOM 1579 O O . TRP A 1 227 ? -6.041 6.256 55.726 1.000 23.042 227 TRP A O 1
ATOM 1590 N N . MET A 1 228 ? -6.329 6.247 53.466 1.000 22.423 228 MET A N 1
ATOM 1591 C CA . MET A 1 228 ? -5.596 7.477 53.186 1.000 24.866 228 MET A CA 1
ATOM 1592 C C . MET A 1 228 ? -6.578 8.597 52.869 1.000 24.638 228 MET A C 1
ATOM 1593 O O . MET A 1 228 ? -7.468 8.411 52.041 1.000 25.252 228 MET A O 1
ATOM 1598 N N . GLY A 1 229 ? -6.418 9.741 53.553 1.000 25.756 229 GLY A N 1
ATOM 1599 C CA . GLY A 1 229 ? -7.274 10.894 53.340 1.000 25.490 229 GLY A CA 1
ATOM 1600 C C . GLY A 1 229 ? -6.514 12.206 53.466 1.000 24.679 229 GLY A C 1
ATOM 1601 O O . GLY A 1 229 ? -5.334 12.211 53.773 1.000 26.169 229 GLY A O 1
ATOM 1602 N N . PRO A 1 230 ? -7.168 13.357 53.207 1.000 25.059 230 PRO A N 1
ATOM 1603 C CA . PRO A 1 230 ? -6.508 14.660 53.311 1.000 25.491 230 PRO A CA 1
ATOM 1604 C C . PRO A 1 230 ? -5.985 14.889 54.730 1.000 25.697 230 PRO A C 1
ATOM 1605 O O . PRO A 1 230 ? -6.770 14.938 55.675 1.000 24.292 230 PRO A O 1
ATOM 1609 N N . GLN A 1 231 ? -4.652 14.933 54.843 1.000 26.482 231 GLN A N 1
ATOM 1610 C CA . GLN A 1 231 ? -3.909 15.229 56.063 1.000 27.951 231 GLN A CA 1
ATOM 1611 C C . GLN A 1 231 ? -4.005 14.170 57.142 1.000 24.784 231 GLN A C 1
ATOM 1612 O O . GLN A 1 231 ? -3.522 14.413 58.242 1.000 21.820 231 GLN A O 1
ATOM 1618 N N . ARG A 1 232 ? -4.581 13.013 56.813 1.000 24.527 232 ARG A N 1
ATOM 1619 C CA . ARG A 1 232 ? -4.897 12.035 57.842 1.000 24.258 232 ARG A CA 1
ATOM 1620 C C . ARG A 1 232 ? -4.813 10.649 57.223 1.000 23.077 232 ARG A C 1
ATOM 1621 O O . ARG A 1 232 ? -5.150 10.472 56.063 1.000 26.119 232 ARG A O 1
ATOM 1629 N N . HIS A 1 233 ? -4.419 9.662 58.008 1.000 21.320 233 HIS A N 1
ATOM 1630 C CA . HIS A 1 233 ? -4.614 8.293 57.584 1.000 20.201 233 HIS A CA 1
ATOM 1631 C C . HIS A 1 233 ? -4.722 7.399 58.807 1.000 20.368 233 HIS A C 1
ATOM 1632 O O . HIS A 1 233 ? -4.284 7.780 59.906 1.000 20.217 233 HIS A O 1
ATOM 1639 N N . ILE A 1 234 ? -5.313 6.220 58.557 1.000 18.416 234 ILE A N 1
ATOM 1640 C CA . ILE A 1 234 ? -5.537 5.216 59.574 1.000 18.529 234 ILE A CA 1
ATOM 1641 C C . ILE A 1 234 ? -4.818 3.950 59.141 1.000 19.211 234 ILE A C 1
ATOM 1642 O O . ILE A 1 234 ? -4.939 3.534 57.987 1.000 20.036 234 ILE A O 1
ATOM 1647 N N . MET A 1 235 ? -4.145 3.325 60.092 1.000 18.618 235 MET A N 1
ATOM 1648 C CA . MET A 1 235 ? -3.556 2.015 59.889 1.000 19.477 235 MET A CA 1
ATOM 1649 C C . MET A 1 235 ? -4.166 1.089 60.909 1.000 18.912 235 MET A C 1
ATOM 1650 O O . MET A 1 235 ? -4.292 1.480 62.079 1.000 20.527 235 MET A O 1
ATOM 1655 N N . ALA A 1 236 ? -4.560 -0.104 60.461 1.000 17.578 236 ALA A N 1
ATOM 1656 C CA . ALA A 1 236 ? -5.218 -1.039 61.361 1.000 17.467 236 ALA A CA 1
ATOM 1657 C C . ALA A 1 236 ? -4.871 -2.483 61.005 1.000 17.073 236 ALA A C 1
ATOM 1658 O O . ALA A 1 236 ? -4.803 -2.847 59.832 1.000 16.915 236 ALA A O 1
ATOM 1660 N N . TYR A 1 237 ? -4.700 -3.294 62.046 1.000 17.155 237 TYR A N 1
ATOM 1661 C CA . TYR A 1 237 ? -4.268 -4.671 61.890 1.000 17.794 237 TYR A CA 1
ATOM 1662 C C . TYR A 1 237 ? -4.447 -5.428 63.198 1.000 17.949 237 TYR A C 1
ATOM 1663 O O . TYR A 1 237 ? -4.308 -4.877 64.282 1.000 17.229 237 TYR A O 1
ATOM 1672 N N . ASN A 1 238 ? -4.719 -6.728 63.059 1.000 17.240 238 ASN A N 1
ATOM 1673 C CA . ASN A 1 238 ? -4.790 -7.644 64.187 1.000 18.316 238 ASN A CA 1
ATOM 1674 C C . ASN A 1 238 ? -3.412 -7.862 64.791 1.000 18.225 238 ASN A C 1
ATOM 1675 O O . ASN A 1 238 ? -2.457 -8.105 64.063 1.000 18.599 238 ASN A O 1
ATOM 1680 N N . ILE A 1 239 ? -3.358 -7.915 66.129 1.000 20.182 239 ILE A N 1
ATOM 1681 C CA . ILE A 1 239 ? -2.102 -8.085 66.840 1.000 20.980 239 ILE A CA 1
ATOM 1682 C C . ILE A 1 239 ? -2.130 -9.260 67.816 1.000 21.436 239 ILE A C 1
ATOM 1683 O O . ILE A 1 239 ? -1.067 -9.753 68.219 1.000 23.837 239 ILE A O 1
ATOM 1688 N N . ARG A 1 240 ? -3.322 -9.684 68.215 1.000 21.295 240 ARG A N 1
ATOM 1689 C CA . ARG A 1 240 ? -3.498 -10.897 69.002 1.000 22.982 240 ARG A CA 1
ATOM 1690 C C . ARG A 1 240 ? -4.855 -11.456 68.633 1.000 22.888 240 ARG A C 1
ATOM 1691 O O . ARG A 1 240 ? -5.615 -10.784 67.940 1.000 25.075 240 ARG A O 1
ATOM 1699 N N . ALA A 1 241 ? -5.188 -12.636 69.130 1.000 24.299 241 ALA A N 1
ATOM 1700 C CA . ALA A 1 241 ? -6.463 -13.229 68.749 1.000 24.944 241 ALA A CA 1
ATOM 1701 C C . ALA A 1 241 ? -7.613 -12.288 69.137 1.000 24.608 241 ALA A C 1
ATOM 1702 O O . ALA A 1 241 ? -8.544 -12.121 68.366 1.000 23.454 241 ALA A O 1
ATOM 1704 N N . GLU A 1 242 ? -7.504 -11.596 70.278 1.000 25.728 242 GLU A N 1
ATOM 1705 C CA . GLU A 1 242 ? -8.603 -10.824 70.832 1.000 27.088 242 GLU A CA 1
ATOM 1706 C C . GLU A 1 242 ? -8.531 -9.327 70.484 1.000 23.611 242 GLU A C 1
ATOM 1707 O O . GLU A 1 242 ? -9.494 -8.607 70.758 1.000 21.841 242 GLU A O 1
ATOM 1713 N N . GLU A 1 243 ? -7.431 -8.870 69.876 1.000 20.289 243 GLU A N 1
ATOM 1714 C CA . GLU A 1 243 ? -7.134 -7.451 69.768 1.000 18.735 243 GLU A CA 1
ATOM 1715 C C . GLU A 1 243 ? -6.822 -6.982 68.356 1.000 17.297 243 GLU A C 1
ATOM 1716 O O . GLU A 1 243 ? -5.973 -7.534 67.667 1.000 16.428 243 GLU A O 1
ATOM 1722 N N . TYR A 1 244 ? -7.417 -5.843 67.981 1.000 18.539 244 TYR A N 1
ATOM 1723 C CA . TYR A 1 244 ? -7.163 -5.194 66.704 1.000 17.887 244 TYR A CA 1
ATOM 1724 C C . TYR A 1 244 ? -6.634 -3.782 66.965 1.000 18.553 244 TYR A C 1
ATOM 1725 O O . TYR A 1 244 ? -7.313 -2.946 67.580 1.000 19.091 244 TYR A O 1
ATOM 1734 N N . ASN A 1 245 ? -5.449 -3.505 66.415 1.000 17.643 245 ASN A N 1
ATOM 1735 C CA . ASN A 1 245 ? -4.742 -2.259 66.581 1.000 18.251 245 ASN A CA 1
ATOM 1736 C C . ASN A 1 245 ? -5.200 -1.236 65.546 1.000 19.833 245 ASN A C 1
ATOM 1737 O O . ASN A 1 245 ? -5.319 -1.552 64.352 1.000 19.360 245 ASN A O 1
ATOM 1742 N N . ILE A 1 246 ? -5.406 0.007 65.997 1.000 19.171 246 ILE A N 1
ATOM 1743 C CA . ILE A 1 246 ? -5.743 1.114 65.126 1.000 19.548 246 ILE A CA 1
ATOM 1744 C C . ILE A 1 246 ? -4.907 2.348 65.475 1.000 18.959 246 ILE A C 1
ATOM 1745 O O . ILE A 1 246 ? -4.787 2.720 66.630 1.000 18.042 246 ILE A O 1
ATOM 1750 N N . VAL A 1 247 ? -4.399 3.030 64.443 1.000 19.052 247 VAL A N 1
ATOM 1751 C CA . VAL A 1 247 ? -3.565 4.198 64.624 1.000 19.659 247 VAL A CA 1
ATOM 1752 C C . VAL A 1 247 ? -4.019 5.251 63.628 1.000 18.881 247 VAL A C 1
ATOM 1753 O O . VAL A 1 247 ? -4.040 4.998 62.425 1.000 19.436 247 VAL A O 1
ATOM 1757 N N . LEU A 1 248 ? -4.325 6.439 64.149 1.000 18.591 248 LEU A N 1
ATOM 1758 C CA . LEU A 1 248 ? -4.936 7.501 63.371 1.000 18.401 248 LEU A CA 1
ATOM 1759 C C . LEU A 1 248 ? -4.029 8.718 63.414 1.000 18.790 248 LEU A C 1
ATOM 1760 O O . LEU A 1 248 ? -3.883 9.344 64.462 1.000 19.422 248 LEU A O 1
ATOM 1765 N N . ALA A 1 249 ? -3.434 9.037 62.265 1.000 20.454 249 ALA A N 1
ATOM 1766 C CA . ALA A 1 249 ? -2.515 10.156 62.106 1.000 21.774 249 ALA A CA 1
ATOM 1767 C C . ALA A 1 249 ? -3.303 11.350 61.594 1.000 23.957 249 ALA A C 1
ATOM 1768 O O . ALA A 1 249 ? -4.185 11.200 60.748 1.000 26.587 249 ALA A O 1
ATOM 1770 N N . HIS A 1 250 ? -2.981 12.526 62.138 1.000 24.939 250 HIS A N 1
ATOM 1771 C CA . HIS A 1 250 ? -3.774 13.724 61.952 1.000 24.466 250 HIS A CA 1
ATOM 1772 C C . HIS A 1 250 ? -2.925 14.933 62.351 1.000 26.073 250 HIS A C 1
ATOM 1773 O O . HIS A 1 250 ? -1.992 14.771 63.126 1.000 23.127 250 HIS A O 1
ATOM 1780 N N . PRO A 1 251 ? -3.284 16.166 61.898 1.000 26.839 251 PRO A N 1
ATOM 1781 C CA . PRO A 1 251 ? -2.624 17.397 62.326 1.000 29.613 251 PRO A CA 1
ATOM 1782 C C . PRO A 1 251 ? -2.661 17.579 63.838 1.000 30.313 251 PRO A C 1
ATOM 1783 O O . PRO A 1 251 ? -3.695 17.405 64.464 1.000 32.282 251 PRO A O 1
ATOM 1787 N N . ASP A 1 252 ? -1.503 17.896 64.400 1.000 31.515 252 ASP A N 1
ATOM 1788 C CA . ASP A 1 252 ? -1.322 18.135 65.819 1.000 36.413 252 ASP A CA 1
ATOM 1789 C C . ASP A 1 252 ? -1.682 19.591 66.101 1.000 42.197 252 ASP A C 1
ATOM 1790 O O . ASP A 1 252 ? -1.026 20.456 65.560 1.000 39.011 252 ASP A O 1
ATOM 1795 N N . ASP A 1 253 ? -2.702 19.881 66.916 1.000 54.087 253 ASP A N 1
ATOM 1796 C CA . ASP A 1 253 ? -2.958 21.273 67.288 1.000 63.845 253 ASP A CA 1
ATOM 1797 C C . ASP A 1 253 ? -2.393 21.609 68.674 1.000 70.062 253 ASP A C 1
ATOM 1798 O O . ASP A 1 253 ? -2.442 22.769 69.053 1.000 61.732 253 ASP A O 1
ATOM 1803 N N . GLY A 1 254 ? -1.834 20.634 69.419 1.000 80.140 254 GLY A N 1
ATOM 1804 C CA . GLY A 1 254 ? -1.241 20.899 70.731 1.000 81.994 254 GLY A CA 1
ATOM 1805 C C . GLY A 1 254 ? -1.280 19.689 71.658 1.000 80.917 254 GLY A C 1
ATOM 1806 O O . GLY A 1 254 ? -1.807 19.844 72.784 1.000 77.530 254 GLY A O 1
ATOM 1807 N N . GLY A 1 263 ? -13.465 13.740 76.260 1.000 61.699 263 GLY A N 1
ATOM 1808 C CA . GLY A 1 263 ? -13.792 13.427 74.860 1.000 62.837 263 GLY A CA 1
ATOM 1809 C C . GLY A 1 263 ? -12.530 13.282 74.019 1.000 61.811 263 GLY A C 1
ATOM 1810 O O . GLY A 1 263 ? -12.323 14.035 73.070 1.000 61.043 263 GLY A O 1
ATOM 1811 N N . SER A 1 264 ? -11.682 12.320 74.399 1.000 60.670 264 SER A N 1
ATOM 1812 C CA . SER A 1 264 ? -10.466 11.995 73.658 1.000 55.342 264 SER A CA 1
ATOM 1813 C C . SER A 1 264 ? -10.808 11.103 72.452 1.000 46.434 264 SER A C 1
ATOM 1814 O O . SER A 1 264 ? -10.565 11.484 71.301 1.000 33.996 264 SER A O 1
ATOM 1817 N N . ALA A 1 265 ? -11.449 9.958 72.755 1.000 43.457 265 ALA A N 1
ATOM 1818 C CA . ALA A 1 265 ? -12.086 9.099 71.770 1.000 37.536 265 ALA A CA 1
ATOM 1819 C C . ALA A 1 265 ? -13.121 9.891 70.978 1.000 37.222 265 ALA A C 1
ATOM 1820 O O . ALA A 1 265 ? -13.271 9.650 69.779 1.000 34.599 265 ALA A O 1
ATOM 1822 N N . ASP A 1 266 ? -13.788 10.865 71.627 1.000 37.840 266 ASP A N 1
ATOM 1823 C CA . ASP A 1 266 ? -14.804 11.655 70.952 1.000 37.328 266 ASP A CA 1
ATOM 1824 C C . ASP A 1 266 ? -14.198 12.564 69.879 1.000 34.042 266 ASP A C 1
ATOM 1825 O O . ASP A 1 266 ? -14.763 12.769 68.811 1.000 31.215 266 ASP A O 1
ATOM 1830 N N . LYS A 1 267 ? -13.064 13.174 70.196 1.000 33.625 267 LYS A N 1
ATOM 1831 C CA . LYS A 1 267 ? -12.395 14.084 69.286 1.000 33.656 267 LYS A CA 1
ATOM 1832 C C . LYS A 1 267 ? -11.809 13.305 68.121 1.000 30.586 267 LYS A C 1
ATOM 1833 O O . LYS A 1 267 ? -11.868 13.755 66.988 1.000 30.811 267 LYS A O 1
ATOM 1839 N N . MET A 1 268 ? -11.263 12.117 68.404 1.000 30.211 268 MET A N 1
ATOM 1840 C CA . MET A 1 268 ? -10.824 11.207 67.357 1.000 27.973 268 MET A CA 1
ATOM 1841 C C . MET A 1 268 ? -11.956 10.923 66.383 1.000 27.703 268 MET A C 1
ATOM 1842 O O . MET A 1 268 ? -11.776 11.019 65.171 1.000 26.821 268 MET A O 1
ATOM 1847 N N . ARG A 1 269 ? -13.132 10.547 66.897 1.000 28.581 269 ARG A N 1
ATOM 1848 C CA . ARG A 1 269 ? -14.246 10.206 66.013 1.000 29.159 269 ARG A CA 1
ATOM 1849 C C . ARG A 1 269 ? -14.621 11.412 65.160 1.000 30.438 269 ARG A C 1
ATOM 1850 O O . ARG A 1 269 ? -14.888 11.321 63.958 1.000 31.878 269 ARG A O 1
ATOM 1858 N N . SER A 1 270 ? -14.650 12.558 65.823 1.000 31.304 270 SER A N 1
ATOM 1859 C CA . SER A 1 270 ? -14.922 13.820 65.170 1.000 30.969 270 SER A CA 1
ATOM 1860 C C . SER A 1 270 ? -13.891 14.112 64.077 1.000 29.268 270 SER A C 1
ATOM 1861 O O . SER A 1 270 ? -14.260 14.502 62.978 1.000 30.431 270 SER A O 1
ATOM 1864 N N . ASP A 1 271 ? -12.601 13.899 64.353 1.000 26.826 271 ASP A N 1
ATOM 1865 C CA . ASP A 1 271 ? -11.541 14.204 63.415 1.000 26.040 271 ASP A CA 1
ATOM 1866 C C . ASP A 1 271 ? -11.609 13.314 62.174 1.000 26.205 271 ASP A C 1
ATOM 1867 O O . ASP A 1 271 ? -11.041 13.685 61.146 1.000 26.510 271 ASP A O 1
ATOM 1872 N N . PHE A 1 272 ? -12.224 12.123 62.273 1.000 25.498 272 PHE A N 1
ATOM 1873 C CA . PHE A 1 272 ? -12.263 11.191 61.154 1.000 25.514 272 PHE A CA 1
ATOM 1874 C C . PHE A 1 272 ? -13.693 10.910 60.685 1.000 26.217 272 PHE A C 1
ATOM 1875 O O . PHE A 1 272 ? -13.956 9.884 60.063 1.000 25.847 272 PHE A O 1
ATOM 1883 N N . ALA A 1 273 ? -14.583 11.869 60.929 1.000 27.268 273 ALA A N 1
ATOM 1884 C CA . ALA A 1 273 ? -16.008 11.737 60.643 1.000 27.785 273 ALA A CA 1
ATOM 1885 C C . ALA A 1 273 ? -16.269 11.543 59.150 1.000 27.419 273 ALA A C 1
ATOM 1886 O O . ALA A 1 273 ? -17.323 11.029 58.815 1.000 27.623 273 ALA A O 1
ATOM 1888 N N . ASP A 1 274 ? -15.314 11.907 58.271 1.000 26.914 274 ASP A N 1
ATOM 1889 C CA . ASP A 1 274 ? -15.545 11.831 56.832 1.000 27.866 274 ASP A CA 1
ATOM 1890 C C . ASP A 1 274 ? -15.062 10.497 56.245 1.000 28.336 274 ASP A C 1
ATOM 1891 O O . ASP A 1 274 ? -15.216 10.265 55.039 1.000 30.547 274 ASP A O 1
ATOM 1896 N N . PHE A 1 275 ? -14.482 9.600 57.080 1.000 26.195 275 PHE A N 1
ATOM 1897 C CA . PHE A 1 275 ? -13.998 8.317 56.600 1.000 23.845 275 PHE A CA 1
ATOM 1898 C C . PHE A 1 275 ? -15.182 7.362 56.456 1.000 25.174 275 PHE A C 1
ATOM 1899 O O . PHE A 1 275 ? -16.252 7.628 57.015 1.000 24.753 275 PHE A O 1
ATOM 1907 N N . GLU A 1 276 ? -14.957 6.270 55.697 1.000 23.940 276 GLU A N 1
ATOM 1908 C CA . GLU A 1 276 ? -16.027 5.410 55.217 1.000 24.588 276 GLU A CA 1
ATOM 1909 C C . GLU A 1 276 ? -16.804 4.734 56.351 1.000 23.815 276 GLU A C 1
ATOM 1910 O O . GLU A 1 276 ? -16.350 4.676 57.492 1.000 23.846 276 GLU A O 1
ATOM 1916 N N . PRO A 1 277 ? -18.031 4.221 56.087 1.000 24.115 277 PRO A N 1
ATOM 1917 C CA . PRO A 1 277 ? -18.893 3.663 57.137 1.000 24.283 277 PRO A CA 1
ATOM 1918 C C . PRO A 1 277 ? -18.301 2.551 57.988 1.000 24.506 277 PRO A C 1
ATOM 1919 O O . PRO A 1 277 ? -18.565 2.503 59.188 1.000 23.919 277 PRO A O 1
ATOM 1923 N N . ARG A 1 278 ? -17.464 1.680 57.396 1.000 25.022 278 ARG A N 1
ATOM 1924 C CA . ARG A 1 278 ? -16.858 0.626 58.204 1.000 24.833 278 ARG A CA 1
ATOM 1925 C C . ARG A 1 278 ? -15.864 1.211 59.197 1.000 23.069 278 ARG A C 1
ATOM 1926 O O . ARG A 1 278 ? -15.695 0.658 60.289 1.000 21.022 278 ARG A O 1
ATOM 1934 N N . VAL A 1 279 ? -15.185 2.291 58.798 1.000 22.504 279 VAL A N 1
ATOM 1935 C CA . VAL A 1 279 ? -14.298 3.002 59.706 1.000 22.033 279 VAL A CA 1
ATOM 1936 C C . VAL A 1 279 ? -15.088 3.603 60.881 1.000 22.255 279 VAL A C 1
ATOM 1937 O O . VAL A 1 279 ? -14.635 3.564 62.018 1.000 20.971 279 VAL A O 1
ATOM 1941 N N . GLN A 1 280 ? -16.284 4.135 60.622 1.000 24.090 280 GLN A N 1
ATOM 1942 C CA . GLN A 1 280 ? -17.094 4.729 61.681 1.000 23.892 280 GLN A CA 1
ATOM 1943 C C . GLN A 1 280 ? -17.442 3.660 62.727 1.000 23.326 280 GLN A C 1
ATOM 1944 O O . GLN A 1 280 ? -17.350 3.856 63.946 1.000 23.021 280 GLN A O 1
ATOM 1950 N N . LYS A 1 281 ? -17.799 2.476 62.245 1.000 23.070 281 LYS A N 1
ATOM 1951 C CA . LYS A 1 281 ? -18.054 1.372 63.148 1.000 24.824 281 LYS A CA 1
ATOM 1952 C C . LYS A 1 281 ? -16.824 1.021 63.994 1.000 23.540 281 LYS A C 1
ATOM 1953 O O . LYS A 1 281 ? -16.939 0.898 65.224 1.000 24.404 281 LYS A O 1
ATOM 1959 N N . LEU A 1 282 ? -15.665 0.830 63.336 1.000 20.709 282 LEU A N 1
ATOM 1960 C CA . LEU A 1 282 ? -14.470 0.482 64.075 1.000 19.377 282 LEU A CA 1
ATOM 1961 C C . LEU A 1 282 ? -14.217 1.516 65.157 1.000 19.844 282 LEU A C 1
ATOM 1962 O O . LEU A 1 282 ? -14.002 1.128 66.295 1.000 20.152 282 LEU A O 1
ATOM 1967 N N . LEU A 1 283 ? -14.360 2.819 64.830 1.000 20.409 283 LEU A N 1
ATOM 1968 C CA . LEU A 1 283 ? -14.073 3.863 65.795 1.000 21.002 283 LEU A CA 1
ATOM 1969 C C . LEU A 1 283 ? -15.129 3.934 66.897 1.000 21.870 283 LEU A C 1
ATOM 1970 O O . LEU A 1 283 ? -14.823 4.390 68.004 1.000 22.923 283 LEU A O 1
ATOM 1975 N N . SER A 1 284 ? -16.374 3.527 66.595 1.000 22.057 284 SER A N 1
ATOM 1976 C CA . SER A 1 284 ? -17.400 3.487 67.622 1.000 22.394 284 SER A CA 1
ATOM 1977 C C . SER A 1 284 ? -17.046 2.458 68.701 1.000 22.201 284 SER A C 1
ATOM 1978 O O . SER A 1 284 ? -17.567 2.545 69.814 1.000 23.248 284 SER A O 1
ATOM 1981 N N . PHE A 1 285 ? -16.164 1.493 68.366 1.000 21.703 285 PHE A N 1
ATOM 1982 C CA . PHE A 1 285 ? -15.727 0.480 69.315 1.000 21.704 285 PHE A CA 1
ATOM 1983 C C . PHE A 1 285 ? -14.594 0.939 70.221 1.000 21.763 285 PHE A C 1
ATOM 1984 O O . PHE A 1 285 ? -14.294 0.218 71.166 1.000 21.887 285 PHE A O 1
ATOM 1992 N N . VAL A 1 286 ? -13.974 2.103 69.938 1.000 22.124 286 VAL A N 1
ATOM 1993 C CA . VAL A 1 286 ? -12.872 2.617 70.736 1.000 22.932 286 VAL A CA 1
ATOM 1994 C C . VAL A 1 286 ? -13.428 3.260 72.011 1.000 24.356 286 VAL A C 1
ATOM 1995 O O . VAL A 1 286 ? -14.210 4.203 71.919 1.000 24.755 286 VAL A O 1
ATOM 1999 N N . LYS A 1 287 ? -12.978 2.764 73.183 1.000 25.692 287 LYS A N 1
ATOM 2000 C CA . LYS A 1 287 ? -13.374 3.317 74.477 1.000 29.497 287 LYS A CA 1
ATOM 2001 C C . LYS A 1 287 ? -12.457 4.463 74.868 1.000 31.213 287 LYS A C 1
ATOM 2002 O O . LYS A 1 287 ? -12.902 5.489 75.333 1.000 35.639 287 LYS A O 1
ATOM 2008 N N . SER A 1 288 ? -11.161 4.245 74.688 1.000 33.161 288 SER A N 1
ATOM 2009 C CA . SER A 1 288 ? -10.158 5.241 74.996 1.000 34.004 288 SER A CA 1
ATOM 2010 C C . SER A 1 288 ? -8.972 5.081 74.043 1.000 30.370 288 SER A C 1
ATOM 2011 O O . SER A 1 288 ? -8.829 4.077 73.345 1.000 26.618 288 SER A O 1
ATOM 2014 N N . THR A 1 289 ? -8.099 6.089 74.086 1.000 32.567 289 THR A N 1
ATOM 2015 C CA . THR A 1 289 ? -7.060 6.288 73.098 1.000 33.662 289 THR A CA 1
ATOM 2016 C C . THR A 1 289 ? -5.859 6.898 73.815 1.000 32.273 289 THR A C 1
ATOM 2017 O O . THR A 1 289 ? -6.058 7.656 74.743 1.000 31.598 289 THR A O 1
ATOM 2021 N N . LEU A 1 290 ? -4.627 6.518 73.437 1.000 33.398 290 LEU A N 1
ATOM 2022 C CA . LEU A 1 290 ? -3.419 7.312 73.679 1.000 33.978 290 LEU A CA 1
ATOM 2023 C C . LEU A 1 290 ? -3.283 8.405 72.619 1.000 30.921 290 LEU A C 1
ATOM 2024 O O . LEU A 1 290 ? -3.273 8.123 71.434 1.000 30.166 290 LEU A O 1
ATOM 2029 N N . LYS A 1 291 ? -3.102 9.648 73.046 1.000 33.041 291 LYS A N 1
ATOM 2030 C CA . LYS A 1 291 ? -2.734 10.729 72.151 1.000 34.351 291 LYS A CA 1
ATOM 2031 C C . LYS A 1 291 ? -1.208 10.782 72.146 1.000 31.916 291 LYS A C 1
ATOM 2032 O O . LYS A 1 291 ? -0.631 10.745 73.215 1.000 32.273 291 LYS A O 1
ATOM 2038 N N . TRP A 1 292 ? -0.554 10.848 70.974 1.000 27.399 292 TRP A N 1
ATOM 2039 C CA . TRP A 1 292 ? 0.897 10.758 70.939 1.000 25.752 292 TRP A CA 1
ATOM 2040 C C . TRP A 1 292 ? 1.447 11.714 69.896 1.000 27.833 292 TRP A C 1
ATOM 2041 O O . TRP A 1 292 ? 1.029 11.708 68.753 1.000 27.691 292 TRP A O 1
ATOM 2052 N N . ARG A 1 293 ? 2.362 12.587 70.294 1.000 28.352 293 ARG A N 1
ATOM 2053 C CA . ARG A 1 293 ? 2.860 13.561 69.352 1.000 32.631 293 ARG A CA 1
ATOM 2054 C C . ARG A 1 293 ? 4.043 12.940 68.627 1.000 28.934 293 ARG A C 1
ATOM 2055 O O . ARG A 1 293 ? 4.829 12.225 69.238 1.000 28.032 293 ARG A O 1
ATOM 2063 N N . LEU A 1 294 ? 4.119 13.170 67.313 1.000 27.483 294 LEU A N 1
ATOM 2064 C CA . LEU A 1 294 ? 5.149 12.543 66.496 1.000 25.281 294 LEU A CA 1
ATOM 2065 C C . LEU A 1 294 ? 6.271 13.545 66.296 1.000 25.703 294 LEU A C 1
ATOM 2066 O O . LEU A 1 294 ? 6.046 14.640 65.774 1.000 28.984 294 LEU A O 1
ATOM 2071 N N . MET A 1 295 ? 7.455 13.092 66.704 1.000 27.609 295 MET A N 1
ATOM 2072 C CA . MET A 1 295 ? 8.719 13.791 66.660 1.000 29.091 295 MET A CA 1
ATOM 2073 C C . MET A 1 295 ? 9.554 13.188 65.529 1.000 31.052 295 MET A C 1
ATOM 2074 O O . MET A 1 295 ? 9.307 12.074 65.092 1.000 34.920 295 MET A O 1
ATOM 2079 N N . ASP A 1 296 ? 10.574 13.918 65.092 1.000 33.085 296 ASP A N 1
ATOM 2080 C CA . ASP A 1 296 ? 11.389 13.604 63.934 1.000 34.876 296 ASP A CA 1
ATOM 2081 C C . ASP A 1 296 ? 12.679 14.390 64.163 1.000 31.257 296 ASP A C 1
ATOM 2082 O O . ASP A 1 296 ? 12.663 15.458 64.789 1.000 27.599 296 ASP A O 1
ATOM 2087 N N . ARG A 1 297 ? 13.807 13.878 63.696 1.000 29.405 297 ARG A N 1
ATOM 2088 C CA . ARG A 1 297 ? 14.990 14.697 63.725 1.000 29.204 297 ARG A CA 1
ATOM 2089 C C . ARG A 1 297 ? 15.735 14.516 62.424 1.000 25.846 297 ARG A C 1
ATOM 2090 O O . ARG A 1 297 ? 15.777 13.416 61.920 1.000 26.269 297 ARG A O 1
ATOM 2098 N N . GLN A 1 298 ? 16.343 15.587 61.911 1.000 27.144 298 GLN A N 1
ATOM 2099 C CA . GLN A 1 298 ? 17.365 15.442 60.890 1.000 29.176 298 GLN A CA 1
ATOM 2100 C C . GLN A 1 298 ? 18.429 14.489 61.411 1.000 24.623 298 GLN A C 1
ATOM 2101 O O . GLN A 1 298 ? 18.656 14.372 62.613 1.000 23.027 298 GLN A O 1
ATOM 2107 N N . PRO A 1 299 ? 19.034 13.687 60.523 1.000 26.275 299 PRO A N 1
ATOM 2108 C CA . PRO A 1 299 ? 20.170 12.845 60.895 1.000 25.098 299 PRO A CA 1
ATOM 2109 C C . PRO A 1 299 ? 21.261 13.611 61.628 1.000 23.168 299 PRO A C 1
ATOM 2110 O O . PRO A 1 299 ? 21.472 14.799 61.365 1.000 23.034 299 PRO A O 1
ATOM 2114 N N . LEU A 1 300 ? 21.883 12.973 62.616 1.000 22.780 300 LEU A N 1
ATOM 2115 C CA . LEU A 1 300 ? 22.931 13.632 63.387 1.000 26.509 300 LEU A CA 1
ATOM 2116 C C . LEU A 1 300 ? 24.233 13.664 62.573 1.000 27.613 300 LEU A C 1
ATOM 2117 O O . LEU A 1 300 ? 24.452 12.804 61.725 1.000 27.896 300 LEU A O 1
ATOM 2122 N N . GLU A 1 301 ? 25.110 14.635 62.833 1.000 30.044 301 GLU A N 1
ATOM 2123 C CA . GLU A 1 301 ? 26.404 14.676 62.154 1.000 31.121 301 GLU A CA 1
ATOM 2124 C C . GLU A 1 301 ? 27.298 13.549 62.655 1.000 28.257 301 GLU A C 1
ATOM 2125 O O . GLU A 1 301 ? 28.169 13.085 61.948 1.000 29.711 301 GLU A O 1
ATOM 2131 N N . THR A 1 302 ? 27.075 13.103 63.886 1.000 28.087 302 THR A N 1
ATOM 2132 C CA . THR A 1 302 ? 27.815 11.997 64.456 1.000 25.141 302 THR A CA 1
ATOM 2133 C C . THR A 1 302 ? 26.967 11.359 65.542 1.000 24.028 302 THR A C 1
ATOM 2134 O O . THR A 1 302 ? 26.107 12.021 66.111 1.000 25.413 302 THR A O 1
ATOM 2138 N N . TRP A 1 303 ? 27.249 10.074 65.795 1.000 21.080 303 TRP A N 1
ATOM 2139 C CA . TRP A 1 303 ? 26.679 9.285 66.878 1.000 20.170 303 TRP A CA 1
ATOM 2140 C C . TRP A 1 303 ? 27.722 9.033 67.958 1.000 19.458 303 TRP A C 1
ATOM 2141 O O . TRP A 1 303 ? 27.437 8.303 68.896 1.000 19.722 303 TRP A O 1
ATOM 2152 N N . VAL A 1 304 ? 28.941 9.556 67.771 1.000 20.024 304 VAL A N 1
ATOM 2153 C CA . VAL A 1 304 ? 30.059 9.275 68.666 1.000 20.851 304 VAL A CA 1
ATOM 2154 C C . VAL A 1 304 ? 30.548 10.592 69.273 1.000 20.158 304 VAL A C 1
ATOM 2155 O O . VAL A 1 304 ? 30.888 11.527 68.546 1.000 20.531 304 VAL A O 1
ATOM 2159 N N . HIS A 1 305 ? 30.633 10.610 70.604 1.000 19.898 305 HIS A N 1
ATOM 2160 C CA . HIS A 1 305 ? 31.309 11.662 71.318 1.000 20.395 305 HIS A CA 1
ATOM 2161 C C . HIS A 1 305 ? 32.782 11.644 70.930 1.000 22.515 305 HIS A C 1
ATOM 2162 O O . HIS A 1 305 ? 33.377 10.552 70.890 1.000 22.479 305 HIS A O 1
ATOM 2169 N N . PRO A 1 306 ? 33.422 12.823 70.677 1.000 23.699 306 PRO A N 1
ATOM 2170 C CA . PRO A 1 306 ? 34.793 12.872 70.143 1.000 25.427 306 PRO A CA 1
ATOM 2171 C C . PRO A 1 306 ? 35.851 12.096 70.923 1.000 24.210 306 PRO A C 1
ATOM 2172 O O . PRO A 1 306 ? 36.817 11.639 70.352 1.000 27.899 306 PRO A O 1
ATOM 2176 N N . ALA A 1 307 ? 35.657 11.970 72.229 1.000 24.017 307 ALA A N 1
ATOM 2177 C CA . ALA A 1 307 ? 36.574 11.276 73.121 1.000 24.733 307 ALA A CA 1
ATOM 2178 C C . ALA A 1 307 ? 36.431 9.755 72.994 1.000 25.131 307 ALA A C 1
ATOM 2179 O O . ALA A 1 307 ? 37.206 9.031 73.602 1.000 25.305 307 ALA A O 1
ATOM 2181 N N . GLY A 1 308 ? 35.410 9.265 72.274 1.000 24.842 308 GLY A N 1
ATOM 2182 C CA . GLY A 1 308 ? 35.332 7.849 71.914 1.000 24.396 308 GLY A CA 1
ATOM 2183 C C . GLY A 1 308 ? 34.889 6.884 73.026 1.000 23.300 308 GLY A C 1
ATOM 2184 O O . GLY A 1 308 ? 35.235 5.717 72.985 1.000 22.247 308 GLY A O 1
ATOM 2185 N N . ARG A 1 309 ? 34.061 7.330 73.971 1.000 22.665 309 ARG A N 1
ATOM 2186 C CA A ARG A 1 309 ? 33.601 6.488 75.061 0.500 22.551 309 ARG A CA 1
ATOM 2187 C CA B ARG A 1 309 ? 33.597 6.500 75.066 0.500 22.733 309 ARG A CA 1
ATOM 2188 C C . ARG A 1 309 ? 32.069 6.545 75.191 1.000 23.263 309 ARG A C 1
ATOM 2189 O O . ARG A 1 309 ? 31.505 5.952 76.110 1.000 21.472 309 ARG A O 1
ATOM 2204 N N . VAL A 1 310 ? 31.372 7.247 74.270 1.000 23.570 310 VAL A N 1
ATOM 2205 C CA . VAL A 1 310 ? 29.918 7.417 74.320 1.000 20.853 310 VAL A CA 1
ATOM 2206 C C . VAL A 1 310 ? 29.352 7.396 72.899 1.000 20.107 310 VAL A C 1
ATOM 2207 O O . VAL A 1 310 ? 29.892 8.042 72.025 1.000 20.058 310 VAL A O 1
ATOM 2211 N N . THR A 1 311 ? 28.259 6.627 72.699 1.000 20.732 311 THR A N 1
ATOM 2212 C CA . THR A 1 311 ? 27.533 6.550 71.447 1.000 19.762 311 THR A CA 1
ATOM 2213 C C . THR A 1 311 ? 26.029 6.401 71.723 1.000 19.207 311 THR A C 1
ATOM 2214 O O . THR A 1 311 ? 25.580 6.565 72.856 1.000 18.621 311 THR A O 1
ATOM 2218 N N . LEU A 1 312 ? 25.266 6.231 70.634 1.000 18.647 312 LEU A N 1
ATOM 2219 C CA . LEU A 1 312 ? 23.817 6.315 70.659 1.000 19.388 312 LEU A CA 1
ATOM 2220 C C . LEU A 1 312 ? 23.212 5.131 69.901 1.000 18.202 312 LEU A C 1
ATOM 2221 O O . LEU A 1 312 ? 23.880 4.551 69.055 1.000 16.297 312 LEU A O 1
ATOM 2226 N N . LEU A 1 313 ? 21.936 4.838 70.187 1.000 16.483 313 LEU A N 1
ATOM 2227 C CA . LEU A 1 313 ? 21.213 3.804 69.469 1.000 17.866 313 LEU A CA 1
ATOM 2228 C C . LEU A 1 313 ? 19.712 4.105 69.487 1.000 16.701 313 LEU A C 1
ATOM 2229 O O . LEU A 1 313 ? 19.229 4.799 70.371 1.000 14.914 313 LEU A O 1
ATOM 2234 N N . GLY A 1 314 ? 18.997 3.631 68.460 1.000 16.945 314 GLY A N 1
ATOM 2235 C CA . GLY A 1 314 ? 17.549 3.725 68.412 1.000 17.888 314 GLY A CA 1
ATOM 2236 C C . GLY A 1 314 ? 17.054 5.173 68.253 1.000 17.792 314 GLY A C 1
ATOM 2237 O O . GLY A 1 314 ? 17.605 5.954 67.487 1.000 16.476 314 GLY A O 1
ATOM 2238 N N . ASP A 1 315 ? 15.961 5.491 68.948 1.000 17.276 315 ASP A N 1
ATOM 2239 C CA . ASP A 1 315 ? 15.321 6.799 68.814 1.000 17.985 315 ASP A CA 1
ATOM 2240 C C . ASP A 1 315 ? 16.255 7.932 69.289 1.000 17.525 315 ASP A C 1
ATOM 2241 O O . ASP A 1 315 ? 16.066 9.073 68.905 1.000 18.266 315 ASP A O 1
ATOM 2246 N N . ALA A 1 316 ? 17.244 7.610 70.138 1.000 17.835 316 ALA A N 1
ATOM 2247 C CA . ALA A 1 316 ? 18.271 8.544 70.573 1.000 17.257 316 ALA A CA 1
ATOM 2248 C C . ALA A 1 316 ? 19.140 9.030 69.417 1.000 17.970 316 ALA A C 1
ATOM 2249 O O . ALA A 1 316 ? 19.811 10.061 69.560 1.000 18.589 316 ALA A O 1
ATOM 2251 N N . CYS A 1 317 ? 19.137 8.378 68.248 1.000 18.120 317 CYS A N 1
ATOM 2252 C CA . CYS A 1 317 ? 19.892 8.962 67.135 1.000 17.177 317 CYS A CA 1
ATOM 2253 C C . CYS A 1 317 ? 19.158 9.016 65.794 1.000 16.881 317 CYS A C 1
ATOM 2254 O O . CYS A 1 317 ? 19.696 9.634 64.882 1.000 19.335 317 CYS A O 1
ATOM 2257 N N . HIS A 1 318 ? 18.020 8.343 65.626 1.000 17.128 318 HIS A N 1
ATOM 2258 C CA . HIS A 1 318 ? 17.272 8.341 64.369 1.000 18.694 318 HIS A CA 1
ATOM 2259 C C . HIS A 1 318 ? 15.751 8.220 64.596 1.000 19.381 318 HIS A C 1
ATOM 2260 O O . HIS A 1 318 ? 15.064 7.434 63.952 1.000 19.024 318 HIS A O 1
ATOM 2267 N N . ALA A 1 319 ? 15.227 9.026 65.522 1.000 20.770 319 ALA A N 1
ATOM 2268 C CA . ALA A 1 319 ? 13.790 9.223 65.679 1.000 21.600 319 ALA A CA 1
ATOM 2269 C C . ALA A 1 319 ? 13.173 9.677 64.364 1.000 21.035 319 ALA A C 1
ATOM 2270 O O . ALA A 1 319 ? 13.659 10.621 63.772 1.000 21.876 319 ALA A O 1
ATOM 2272 N N . MET A 1 320 ? 12.096 9.008 63.943 1.000 21.251 320 MET A N 1
ATOM 2273 C CA . MET A 1 320 ? 11.459 9.249 62.646 1.000 23.801 320 MET A CA 1
ATOM 2274 C C . MET A 1 320 ? 9.933 9.210 62.787 1.000 20.933 320 MET A C 1
ATOM 2275 O O . MET A 1 320 ? 9.384 8.574 63.687 1.000 21.641 320 MET A O 1
ATOM 2280 N N . LEU A 1 321 ? 9.248 9.876 61.855 1.000 21.286 321 LEU A N 1
ATOM 2281 C CA . LEU A 1 321 ? 7.844 9.639 61.618 1.000 20.265 321 LEU A CA 1
ATOM 2282 C C . LEU A 1 321 ? 7.670 8.119 61.542 1.000 19.202 321 LEU A C 1
ATOM 2283 O O . LEU A 1 321 ? 8.542 7.419 61.013 1.000 20.296 321 LEU A O 1
ATOM 2288 N N . PRO A 1 322 ? 6.539 7.577 62.052 1.000 18.610 322 PRO A N 1
ATOM 2289 C CA . PRO A 1 322 ? 6.338 6.123 62.079 1.000 20.865 322 PRO A CA 1
ATOM 2290 C C . PRO A 1 322 ? 5.763 5.538 60.788 1.000 19.621 322 PRO A C 1
ATOM 2291 O O . PRO A 1 322 ? 5.333 4.390 60.775 1.000 21.561 322 PRO A O 1
ATOM 2295 N N . TYR A 1 323 ? 5.787 6.312 59.702 1.000 18.909 323 TYR A N 1
ATOM 2296 C CA . TYR A 1 323 ? 4.976 5.964 58.546 1.000 19.253 323 TYR A CA 1
ATOM 2297 C C . TYR A 1 323 ? 5.650 4.924 57.659 1.000 19.598 323 TYR A C 1
ATOM 2298 O O . TYR A 1 323 ? 5.125 4.605 56.607 1.000 22.010 323 TYR A O 1
ATOM 2307 N N . ARG A 1 324 ? 6.824 4.420 58.051 1.000 21.348 324 ARG A N 1
ATOM 2308 C CA . ARG A 1 324 ? 7.498 3.344 57.339 1.000 18.766 324 ARG A CA 1
ATOM 2309 C C . ARG A 1 324 ? 7.586 2.085 58.210 1.000 18.940 324 ARG A C 1
ATOM 2310 O O . ARG A 1 324 ? 8.081 1.059 57.750 1.000 18.241 324 ARG A O 1
ATOM 2318 N N . ALA A 1 325 ? 7.151 2.180 59.487 1.000 20.263 325 ALA A N 1
ATOM 2319 C CA . ALA A 1 325 ? 7.066 1.069 60.420 1.000 16.929 325 ALA A CA 1
ATOM 2320 C C . ALA A 1 325 ? 8.415 0.376 60.546 1.000 15.269 325 ALA A C 1
ATOM 2321 O O . ALA A 1 325 ? 8.483 -0.833 60.386 1.000 16.172 325 ALA A O 1
ATOM 2323 N N . GLN A 1 326 ? 9.466 1.141 60.856 1.000 15.714 326 GLN A N 1
ATOM 2324 C CA . GLN A 1 326 ? 10.826 0.595 60.921 1.000 15.660 326 GLN A CA 1
ATOM 2325 C C . GLN A 1 326 ? 11.654 1.140 62.092 1.000 14.466 326 GLN A C 1
ATOM 2326 O O . GLN A 1 326 ? 12.793 0.754 62.199 1.000 15.614 326 GLN A O 1
ATOM 2332 N N . GLY A 1 327 ? 11.098 1.990 62.972 1.000 15.664 327 GLY A N 1
ATOM 2333 C CA . GLY A 1 327 ? 11.852 2.578 64.073 1.000 15.789 327 GLY A CA 1
ATOM 2334 C C . GLY A 1 327 ? 12.437 1.533 65.041 1.000 16.546 327 GLY A C 1
ATOM 2335 O O . GLY A 1 327 ? 13.625 1.570 65.357 1.000 17.823 327 GLY A O 1
ATOM 2336 N N . ALA A 1 328 ? 11.631 0.590 65.535 1.000 17.561 328 ALA A N 1
ATOM 2337 C CA . ALA A 1 328 ? 12.167 -0.481 66.380 1.000 17.705 328 ALA A CA 1
ATOM 2338 C C . ALA A 1 328 ? 13.103 -1.404 65.598 1.000 18.245 328 ALA A C 1
ATOM 2339 O O . ALA A 1 328 ? 14.067 -1.909 66.170 1.000 18.066 328 ALA A O 1
ATOM 2341 N N . ALA A 1 329 ? 12.802 -1.635 64.310 1.000 17.906 329 ALA A N 1
ATOM 2342 C CA . ALA A 1 329 ? 13.669 -2.418 63.446 1.000 18.356 329 ALA A CA 1
ATOM 2343 C C . ALA A 1 329 ? 15.089 -1.833 63.448 1.000 18.962 329 ALA A C 1
ATOM 2344 O O . ALA A 1 329 ? 16.069 -2.549 63.620 1.000 20.459 329 ALA A O 1
ATOM 2346 N N . MET A 1 330 ? 15.170 -0.514 63.330 1.000 19.557 330 MET A N 1
ATOM 2347 C CA . MET A 1 330 ? 16.426 0.188 63.248 1.000 19.573 330 MET A CA 1
ATOM 2348 C C . MET A 1 330 ? 17.138 0.117 64.596 1.000 18.513 330 MET A C 1
ATOM 2349 O O . MET A 1 330 ? 18.327 -0.185 64.647 1.000 20.987 330 MET A O 1
ATOM 2354 N N . ALA A 1 331 ? 16.413 0.291 65.696 1.000 17.790 331 ALA A N 1
ATOM 2355 C CA . ALA A 1 331 ? 17.021 0.133 67.024 1.000 17.981 331 ALA A CA 1
ATOM 2356 C C . ALA A 1 331 ? 17.627 -1.261 67.216 1.000 17.373 331 ALA A C 1
ATOM 2357 O O . ALA A 1 331 ? 18.731 -1.394 67.764 1.000 15.718 331 ALA A O 1
ATOM 2359 N N . ILE A 1 332 ? 16.889 -2.307 66.797 1.000 17.084 332 ILE A N 1
ATOM 2360 C CA . ILE A 1 332 ? 17.316 -3.681 67.036 1.000 17.529 332 ILE A CA 1
ATOM 2361 C C . ILE A 1 332 ? 18.474 -4.029 66.098 1.000 16.714 332 ILE A C 1
ATOM 2362 O O . ILE A 1 332 ? 19.454 -4.660 66.497 1.000 14.779 332 ILE A O 1
ATOM 2367 N N . GLU A 1 333 ? 18.373 -3.559 64.849 1.000 17.425 333 GLU A N 1
ATOM 2368 C CA . GLU A 1 333 ? 19.495 -3.650 63.935 1.000 17.150 333 GLU A CA 1
ATOM 2369 C C . GLU A 1 333 ? 20.733 -2.957 64.521 1.000 17.643 333 GLU A C 1
ATOM 2370 O O . GLU A 1 333 ? 21.849 -3.430 64.349 1.000 18.699 333 GLU A O 1
ATOM 2376 N N . ASP A 1 334 ? 20.555 -1.774 65.116 1.000 19.089 334 ASP A N 1
ATOM 2377 C CA . ASP A 1 334 ? 21.655 -1.011 65.695 1.000 18.600 334 ASP A CA 1
ATOM 2378 C C . ASP A 1 334 ? 22.364 -1.886 66.728 1.000 19.759 334 ASP A C 1
ATOM 2379 O O . ASP A 1 334 ? 23.588 -2.004 66.731 1.000 21.050 334 ASP A O 1
ATOM 2384 N N . ALA A 1 335 ? 21.579 -2.528 67.580 1.000 19.466 335 ALA A N 1
ATOM 2385 C CA . ALA A 1 335 ? 22.074 -3.413 68.625 1.000 20.104 335 ALA A CA 1
ATOM 2386 C C . ALA A 1 335 ? 22.823 -4.622 68.053 1.000 20.143 335 ALA A C 1
ATOM 2387 O O . ALA A 1 335 ? 23.878 -5.028 68.548 1.000 19.187 335 ALA A O 1
ATOM 2389 N N . ALA A 1 336 ? 22.271 -5.205 66.987 1.000 19.589 336 ALA A N 1
ATOM 2390 C CA . ALA A 1 336 ? 22.846 -6.403 66.412 1.000 18.485 336 ALA A CA 1
ATOM 2391 C C . ALA A 1 336 ? 24.232 -6.106 65.816 1.000 20.866 336 ALA A C 1
ATOM 2392 O O . ALA A 1 336 ? 25.141 -6.924 65.933 1.000 19.595 336 ALA A O 1
ATOM 2394 N N . VAL A 1 337 ? 24.398 -4.893 65.241 1.000 21.115 337 VAL A N 1
ATOM 2395 C CA . VAL A 1 337 ? 25.656 -4.475 64.661 1.000 20.829 337 VAL A CA 1
ATOM 2396 C C . VAL A 1 337 ? 26.682 -4.235 65.763 1.000 21.253 337 VAL A C 1
ATOM 2397 O O . VAL A 1 337 ? 27.808 -4.739 65.666 1.000 20.782 337 VAL A O 1
ATOM 2401 N N . LEU A 1 338 ? 26.284 -3.530 66.829 1.000 20.598 338 LEU A N 1
ATOM 2402 C CA . LEU A 1 338 ? 27.143 -3.384 67.987 1.000 19.791 338 LEU A CA 1
ATOM 2403 C C . LEU A 1 338 ? 27.634 -4.751 68.465 1.000 19.758 338 LEU A C 1
ATOM 2404 O O . LEU A 1 338 ? 28.802 -4.901 68.746 1.000 19.754 338 LEU A O 1
ATOM 2409 N N . GLY A 1 339 ? 26.755 -5.748 68.627 1.000 20.556 339 GLY A N 1
ATOM 2410 C CA . GLY A 1 339 ? 27.161 -7.070 69.107 1.000 20.194 339 GLY A CA 1
ATOM 2411 C C . GLY A 1 339 ? 28.266 -7.718 68.269 1.000 22.138 339 GLY A C 1
ATOM 2412 O O . GLY A 1 339 ? 29.220 -8.265 68.812 1.000 20.597 339 GLY A O 1
ATOM 2413 N N . VAL A 1 340 ? 28.106 -7.671 66.925 1.000 22.057 340 VAL A N 1
ATOM 2414 C CA . VAL A 1 340 ? 29.058 -8.262 66.026 1.000 21.203 340 VAL A CA 1
ATOM 2415 C C . VAL A 1 340 ? 30.376 -7.489 66.122 1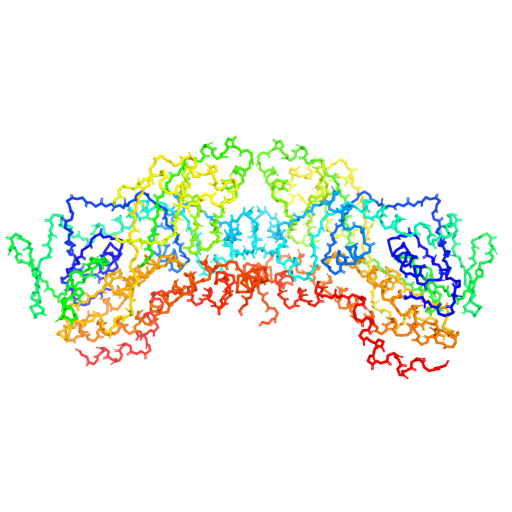.000 22.673 340 VAL A C 1
ATOM 2416 O O . VAL A 1 340 ? 31.422 -8.092 66.267 1.000 21.406 340 VAL A O 1
ATOM 2420 N N . LEU A 1 341 ? 30.337 -6.150 66.024 1.000 22.717 341 LEU A N 1
ATOM 2421 C CA . LEU A 1 341 ? 31.568 -5.358 66.079 1.000 23.942 341 LEU A CA 1
ATOM 2422 C C . LEU A 1 341 ? 32.325 -5.630 67.388 1.000 23.961 341 LEU A C 1
ATOM 2423 O O . LEU A 1 341 ? 33.535 -5.857 67.384 1.000 24.846 341 LEU A O 1
ATOM 2428 N N . PHE A 1 342 ? 31.615 -5.615 68.507 1.000 22.225 342 PHE A N 1
ATOM 2429 C CA . PHE A 1 342 ? 32.246 -5.707 69.807 1.000 23.713 342 PHE A CA 1
ATOM 2430 C C . PHE A 1 342 ? 32.547 -7.133 70.253 1.000 23.847 342 PHE A C 1
ATOM 2431 O O . PHE A 1 342 ? 33.069 -7.281 71.369 1.000 24.656 342 PHE A O 1
ATOM 2439 N N . ALA A 1 343 ? 32.251 -8.147 69.421 1.000 21.992 343 ALA A N 1
ATOM 2440 C CA . ALA A 1 343 ? 32.781 -9.475 69.697 1.000 24.563 343 ALA A CA 1
ATOM 2441 C C . ALA A 1 343 ? 34.273 -9.511 69.360 1.000 25.526 343 ALA A C 1
ATOM 2442 O O . ALA A 1 343 ? 34.986 -10.370 69.875 1.000 25.269 343 ALA A O 1
ATOM 2444 N N . HIS A 1 344 ? 34.726 -8.548 68.541 1.000 25.973 344 HIS A N 1
ATOM 2445 C CA . HIS A 1 344 ? 36.092 -8.511 68.034 1.000 28.604 344 HIS A CA 1
ATOM 2446 C C . HIS A 1 344 ? 37.039 -7.614 68.827 1.000 29.957 344 HIS A C 1
ATOM 2447 O O . HIS A 1 344 ? 38.202 -7.516 68.468 1.000 34.684 344 HIS A O 1
ATOM 2454 N N . ILE A 1 345 ? 36.592 -6.922 69.882 1.000 31.956 345 ILE A N 1
ATOM 2455 C CA . ILE A 1 345 ? 37.499 -6.043 70.610 1.000 30.514 345 ILE A CA 1
ATOM 2456 C C . ILE A 1 345 ? 38.473 -6.863 71.465 1.000 31.813 345 ILE A C 1
ATOM 2457 O O . ILE A 1 345 ? 38.057 -7.726 72.245 1.000 30.626 345 ILE A O 1
ATOM 2462 N N . SER A 1 346 ? 39.779 -6.559 71.279 1.000 31.046 346 SER A N 1
ATOM 2463 C CA . SER A 1 346 ? 40.868 -7.128 72.075 1.000 30.727 346 SER A CA 1
ATOM 2464 C C . SER A 1 346 ? 41.748 -6.060 72.712 1.000 31.298 346 SER A C 1
ATOM 2465 O O . SER A 1 346 ? 42.617 -6.429 73.467 1.000 30.683 346 SER A O 1
ATOM 2468 N N . ASP A 1 347 ? 41.523 -4.766 72.408 1.000 30.762 347 ASP A N 1
ATOM 2469 C CA . ASP A 1 347 ? 42.360 -3.681 72.921 1.000 30.885 347 ASP A CA 1
ATOM 2470 C C . ASP A 1 347 ? 41.536 -2.403 73.024 1.000 29.653 347 ASP A C 1
ATOM 2471 O O . ASP A 1 347 ? 40.830 -2.047 72.079 1.000 28.098 347 ASP A O 1
ATOM 2476 N N . ILE A 1 348 ? 41.711 -1.665 74.125 1.000 29.339 348 ILE A N 1
ATOM 2477 C CA . ILE A 1 348 ? 40.935 -0.462 74.386 1.000 30.433 348 ILE A CA 1
ATOM 2478 C C . ILE A 1 348 ? 41.137 0.605 73.301 1.000 29.932 348 ILE A C 1
ATOM 2479 O O . ILE A 1 348 ? 40.239 1.400 73.077 1.000 30.330 348 ILE A O 1
ATOM 2484 N N . ALA A 1 349 ? 42.276 0.605 72.605 1.000 28.572 349 ALA A N 1
ATOM 2485 C CA . ALA A 1 349 ? 42.526 1.527 71.511 1.000 28.974 349 ALA A CA 1
ATOM 2486 C C . ALA A 1 349 ? 41.573 1.312 70.346 1.000 27.822 349 ALA A C 1
ATOM 2487 O O . ALA A 1 349 ? 41.409 2.234 69.561 1.000 30.607 349 ALA A O 1
ATOM 2489 N N . GLN A 1 350 ? 40.977 0.120 70.213 1.000 26.666 350 GLN A N 1
ATOM 2490 C CA . GLN A 1 350 ? 40.044 -0.158 69.126 1.000 26.784 350 GLN A CA 1
ATOM 2491 C C . GLN A 1 350 ? 38.626 0.378 69.409 1.000 25.271 350 GLN A C 1
ATOM 2492 O O . GLN A 1 350 ? 37.803 0.395 68.498 1.000 23.249 350 GLN A O 1
ATOM 2498 N N . LEU A 1 351 ? 38.334 0.807 70.650 1.000 24.689 351 LEU A N 1
ATOM 2499 C CA . LEU A 1 351 ? 36.980 1.188 71.047 1.000 25.406 351 LEU A CA 1
ATOM 2500 C C . LEU A 1 351 ? 36.449 2.333 70.176 1.000 25.637 351 LEU A C 1
ATOM 2501 O O . LEU A 1 351 ? 35.353 2.247 69.627 1.000 25.683 351 LEU A O 1
ATOM 2506 N N . LYS A 1 352 ? 37.224 3.417 70.047 1.000 24.929 352 LYS A N 1
ATOM 2507 C CA . LYS A 1 352 ? 36.753 4.595 69.356 1.000 25.294 352 LYS A CA 1
ATOM 2508 C C . LYS A 1 352 ? 36.541 4.272 67.876 1.000 24.608 352 LYS A C 1
ATOM 2509 O O . LYS A 1 352 ? 35.507 4.614 67.306 1.000 24.147 352 LYS A O 1
ATOM 2515 N N . PRO A 1 353 ? 37.506 3.634 67.178 1.000 25.316 353 PRO A N 1
ATOM 2516 C CA . PRO A 1 353 ? 37.285 3.230 65.782 1.000 25.046 353 PRO A CA 1
ATOM 2517 C C . PRO A 1 353 ? 36.083 2.303 65.553 1.000 23.883 353 PRO A C 1
ATOM 2518 O O . PRO A 1 353 ? 35.395 2.392 64.525 1.000 24.185 353 PRO A O 1
ATOM 2522 N N . LEU A 1 354 ? 35.822 1.420 66.510 1.000 21.856 354 LEU A N 1
ATOM 2523 C CA . LEU A 1 354 ? 34.631 0.569 66.425 1.000 22.781 354 LEU A CA 1
ATOM 2524 C C . LEU A 1 354 ? 33.333 1.376 66.496 1.000 21.662 354 LEU A C 1
ATOM 2525 O O . LEU A 1 354 ? 32.384 1.067 65.778 1.000 22.342 354 LEU A O 1
ATOM 2530 N N . LEU A 1 355 ? 33.308 2.445 67.295 1.000 22.819 355 LEU A N 1
ATOM 2531 C CA . LEU A 1 355 ? 32.104 3.287 67.384 1.000 19.683 355 LEU A CA 1
ATOM 2532 C C . LEU A 1 355 ? 31.890 4.007 66.064 1.000 19.113 355 LEU A C 1
ATOM 2533 O O . LEU A 1 355 ? 30.772 4.130 65.613 1.000 19.992 355 LEU A O 1
ATOM 2538 N N . TYR A 1 356 ? 32.963 4.429 65.417 1.000 19.947 356 TYR A N 1
ATOM 2539 C CA . TYR A 1 356 ? 32.847 5.060 64.119 1.000 21.494 356 TYR A CA 1
ATOM 2540 C C . TYR A 1 356 ? 32.471 4.041 63.047 1.000 21.422 356 TYR A C 1
ATOM 2541 O O . TYR A 1 356 ? 31.783 4.398 62.104 1.000 21.319 356 TYR A O 1
ATOM 2550 N N . ALA A 1 357 ? 32.916 2.778 63.168 1.000 21.966 357 ALA A N 1
ATOM 2551 C CA . ALA A 1 357 ? 32.486 1.729 62.243 1.000 22.021 357 ALA A CA 1
ATOM 2552 C C . ALA A 1 357 ? 30.988 1.458 62.390 1.000 20.807 357 ALA A C 1
ATOM 2553 O O . ALA A 1 357 ? 30.260 1.377 61.417 1.000 20.137 357 ALA A O 1
ATOM 2555 N N . TYR A 1 358 ? 30.512 1.400 63.630 1.000 20.722 358 TYR A N 1
ATOM 2556 C CA . TYR A 1 358 ? 29.076 1.316 63.921 1.000 20.538 358 TYR A CA 1
ATOM 2557 C C . TYR A 1 358 ? 28.317 2.453 63.253 1.000 20.364 358 TYR A C 1
ATOM 2558 O O . TYR A 1 358 ? 27.341 2.226 62.535 1.000 20.181 358 TYR A O 1
ATOM 2567 N N . GLU A 1 359 ? 28.800 3.690 63.441 1.000 21.360 359 GLU A N 1
ATOM 2568 C CA . GLU A 1 359 ? 28.144 4.844 62.852 1.000 20.137 359 GLU A CA 1
ATOM 2569 C C . GLU A 1 359 ? 28.126 4.742 61.323 1.000 20.186 359 GLU A C 1
ATOM 2570 O O . GLU A 1 359 ? 27.122 4.959 60.668 1.000 19.220 359 GLU A O 1
ATOM 2576 N N . GLU A 1 360 ? 29.263 4.389 60.748 1.000 21.353 360 GLU A N 1
ATOM 2577 C CA . GLU A 1 360 ? 29.419 4.221 59.312 1.000 23.505 360 GLU A CA 1
ATOM 2578 C C . GLU A 1 360 ? 28.428 3.186 58.751 1.000 22.163 360 GLU A C 1
ATOM 2579 O O . GLU A 1 360 ? 27.832 3.363 57.687 1.000 21.638 360 GLU A O 1
ATOM 2585 N N . LEU A 1 361 ? 28.234 2.106 59.493 1.000 21.405 361 LEU A N 1
ATOM 2586 C CA . LEU A 1 361 ? 27.388 1.026 59.035 1.000 22.568 361 LEU A CA 1
ATOM 2587 C C . LEU A 1 361 ? 25.909 1.366 59.172 1.000 22.397 361 LEU A C 1
ATOM 2588 O O . LEU A 1 361 ? 25.101 0.810 58.437 1.000 23.034 361 LEU A O 1
ATOM 2593 N N . ARG A 1 362 ? 25.533 2.290 60.074 1.000 21.944 362 ARG A N 1
ATOM 2594 C CA . ARG A 1 362 ? 24.137 2.451 60.442 1.000 19.072 362 ARG A CA 1
ATOM 2595 C C . ARG A 1 362 ? 23.545 3.788 60.009 1.000 21.454 362 ARG A C 1
ATOM 2596 O O . ARG A 1 362 ? 22.343 3.852 59.722 1.000 22.954 362 ARG A O 1
ATOM 2604 N N . LEU A 1 363 ? 24.344 4.871 59.993 1.000 21.089 363 LEU A N 1
ATOM 2605 C CA . LEU A 1 363 ? 23.810 6.206 59.783 1.000 21.632 363 LEU A CA 1
ATOM 2606 C C . LEU A 1 363 ? 23.100 6.275 58.434 1.000 21.668 363 LEU A C 1
ATOM 2607 O O . LEU A 1 363 ? 21.936 6.704 58.386 1.000 20.265 363 LEU A O 1
ATOM 2612 N N . PRO A 1 364 ? 23.715 5.824 57.303 1.000 20.858 364 PRO A N 1
ATOM 2613 C CA . PRO A 1 364 ? 23.056 5.953 55.996 1.000 20.976 364 PRO A CA 1
ATOM 2614 C C . PRO A 1 364 ? 21.723 5.213 55.869 1.000 20.867 364 PRO A C 1
ATOM 2615 O O . PRO A 1 364 ? 20.740 5.777 55.385 1.000 21.354 364 PRO A O 1
ATOM 2619 N N . ARG A 1 365 ? 21.660 3.976 56.379 1.000 19.396 365 ARG A N 1
ATOM 2620 C CA . ARG A 1 365 ? 20.455 3.182 56.285 1.000 18.385 365 ARG A CA 1
ATOM 2621 C C . ARG A 1 365 ? 19.310 3.828 57.079 1.000 17.916 365 ARG A C 1
ATOM 2622 O O . ARG A 1 365 ? 18.196 3.940 56.579 1.000 18.750 365 ARG A O 1
ATOM 2630 N N . THR A 1 366 ? 19.590 4.225 58.325 1.000 16.765 366 THR A N 1
ATOM 2631 C CA . THR A 1 366 ? 18.604 4.833 59.179 1.000 17.122 366 THR A CA 1
ATOM 2632 C C . THR A 1 366 ? 18.097 6.147 58.597 1.000 18.288 366 THR A C 1
ATOM 2633 O O . THR A 1 366 ? 16.890 6.439 58.683 1.000 18.358 366 THR A O 1
ATOM 2637 N N . ALA A 1 367 ? 19.006 6.916 57.980 1.000 18.696 367 ALA A N 1
ATOM 2638 C CA . ALA A 1 367 ? 18.656 8.197 57.389 1.000 19.387 367 ALA A CA 1
ATOM 2639 C C . ALA A 1 367 ? 17.773 7.988 56.174 1.000 20.169 367 ALA A C 1
ATOM 2640 O O . ALA A 1 367 ? 16.796 8.733 56.005 1.000 19.052 367 ALA A O 1
ATOM 2642 N N . ARG A 1 368 ? 18.104 6.969 55.372 1.000 20.651 368 ARG A N 1
ATOM 2643 C CA . ARG A 1 368 ? 17.275 6.657 54.228 1.000 24.136 368 ARG A CA 1
ATOM 2644 C C . ARG A 1 368 ? 15.879 6.260 54.715 1.000 23.703 368 ARG A C 1
ATOM 2645 O O . ARG A 1 368 ? 14.846 6.561 54.113 1.000 23.964 368 ARG A O 1
ATOM 2653 N N . THR A 1 369 ? 15.863 5.487 55.800 1.000 22.844 369 THR A N 1
ATOM 2654 C CA . THR A 1 369 ? 14.621 4.949 56.301 1.000 20.867 369 THR A CA 1
ATOM 2655 C C . THR A 1 369 ? 13.745 6.103 56.806 1.000 19.907 369 THR A C 1
ATOM 2656 O O . THR A 1 369 ? 12.550 6.107 56.473 1.000 18.643 369 THR A O 1
ATOM 2660 N N . GLN A 1 370 ? 14.336 7.034 57.606 1.000 20.378 370 GLN A N 1
ATOM 2661 C CA A GLN A 1 370 ? 13.689 8.274 58.058 0.500 20.035 370 GLN A CA 1
ATOM 2662 C CA B GLN A 1 370 ? 13.604 8.210 58.039 0.500 20.981 370 GLN A CA 1
ATOM 2663 C C . GLN A 1 370 ? 13.087 8.986 56.835 1.000 21.520 370 GLN A C 1
ATOM 2664 O O . GLN A 1 370 ? 11.964 9.484 56.868 1.000 23.815 370 GLN A O 1
ATOM 2675 N N . GLY A 1 371 ? 13.876 9.033 55.746 1.000 22.480 371 GLY A N 1
ATOM 2676 C CA . GLY A 1 371 ? 13.474 9.624 54.473 1.000 22.845 371 GLY A CA 1
ATOM 2677 C C . GLY A 1 371 ? 12.213 8.999 53.883 1.000 23.790 371 GLY A C 1
ATOM 2678 O O . GLY A 1 371 ? 11.292 9.695 53.469 1.000 26.027 371 GLY A O 1
ATOM 2679 N N . ASP A 1 372 ? 12.147 7.672 53.865 1.000 23.094 372 ASP A N 1
ATOM 2680 C CA . ASP A 1 372 ? 10.997 6.961 53.304 1.000 23.845 372 ASP A CA 1
ATOM 2681 C C . ASP A 1 372 ? 9.725 7.187 54.132 1.000 22.233 372 ASP A C 1
ATOM 2682 O O . ASP A 1 372 ? 8.611 7.143 53.596 1.000 22.676 372 ASP A O 1
ATOM 2687 N N . ALA A 1 373 ? 9.896 7.360 55.450 1.000 20.795 373 ALA A N 1
ATOM 2688 C CA . ALA A 1 373 ? 8.787 7.644 56.324 1.000 21.067 373 ALA A CA 1
ATOM 2689 C C . ALA A 1 373 ? 8.249 9.041 55.991 1.000 20.381 373 ALA A C 1
ATOM 2690 O O . ALA A 1 373 ? 7.046 9.241 55.916 1.000 19.069 373 ALA A O 1
ATOM 2692 N N . ARG A 1 374 ? 9.150 9.993 55.745 1.000 22.444 374 ARG A N 1
ATOM 2693 C CA A ARG A 1 374 ? 8.744 11.343 55.380 0.500 23.474 374 ARG A CA 1
ATOM 2694 C CA B ARG A 1 374 ? 8.745 11.348 55.387 0.500 23.215 374 ARG A CA 1
ATOM 2695 C C . ARG A 1 374 ? 8.018 11.357 54.040 1.000 24.129 374 ARG A C 1
ATOM 2696 O O . ARG A 1 374 ? 7.010 12.069 53.879 1.000 26.764 374 ARG A O 1
ATOM 2711 N N . SER A 1 375 ? 8.511 10.577 53.068 1.000 22.917 375 SER A N 1
ATOM 2712 C CA A SER A 1 375 ? 7.828 10.443 51.780 0.500 22.826 375 SER A CA 1
ATOM 2713 C CA B SER A 1 375 ? 7.826 10.478 51.791 0.500 23.519 375 SER A CA 1
ATOM 2714 C C . SER A 1 375 ? 6.389 9.942 51.970 1.000 23.542 375 SER A C 1
ATOM 2715 O O . SER A 1 375 ? 5.438 10.412 51.338 1.000 24.988 375 SER A O 1
ATOM 2720 N N . ASN A 1 376 ? 6.181 8.994 52.891 1.000 24.256 376 ASN A N 1
ATOM 2721 C CA . ASN A 1 376 ? 4.857 8.424 53.100 1.000 23.631 376 AS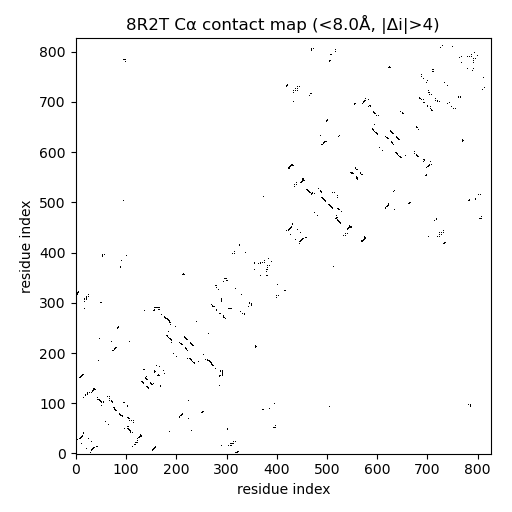N A CA 1
ATOM 2722 C C . ASN A 1 376 ? 3.907 9.406 53.783 1.000 25.306 376 ASN A C 1
ATOM 2723 O O . ASN A 1 376 ? 2.703 9.337 53.555 1.000 25.648 376 ASN A O 1
ATOM 2728 N N . GLN A 1 377 ? 4.422 10.299 54.637 1.000 25.259 377 GLN A N 1
ATOM 2729 C CA . GLN A 1 377 ? 3.609 11.384 55.169 1.000 25.856 377 GLN A CA 1
ATOM 2730 C C . GLN A 1 377 ? 2.924 12.126 54.027 1.000 26.293 377 GLN A C 1
ATOM 2731 O O . GLN A 1 377 ? 1.726 12.395 54.059 1.000 26.697 377 GLN A O 1
ATOM 2737 N N . LYS A 1 378 ? 3.707 12.502 53.024 1.000 27.953 378 LYS A N 1
ATOM 2738 C CA . LYS A 1 378 ? 3.154 13.209 51.879 1.000 28.144 378 LYS A CA 1
ATOM 2739 C C . LYS A 1 378 ? 2.147 12.330 51.137 1.000 26.405 378 LYS A C 1
ATOM 2740 O O . LYS A 1 378 ? 1.001 12.746 50.922 1.000 25.350 378 LYS A O 1
ATOM 2746 N N . THR A 1 379 ? 2.575 11.108 50.774 1.000 24.845 379 THR A N 1
ATOM 2747 C CA . THR A 1 379 ? 1.795 10.194 49.941 1.000 23.715 379 THR A CA 1
ATOM 2748 C C . THR A 1 379 ? 0.444 9.876 50.591 1.000 23.128 379 THR A C 1
ATOM 2749 O O . THR A 1 379 ? -0.608 9.940 49.947 1.000 22.826 379 THR A O 1
ATOM 2753 N N . PHE A 1 380 ? 0.468 9.592 51.898 1.000 21.993 380 PHE A N 1
ATOM 2754 C CA . PHE A 1 380 ? -0.702 9.121 52.619 1.000 19.719 380 PHE A CA 1
ATOM 2755 C C . PHE A 1 380 ? -1.708 10.226 52.889 1.000 20.108 380 PHE A C 1
ATOM 2756 O O . PHE A 1 380 ? -2.903 9.945 53.113 1.000 20.271 380 PHE A O 1
ATOM 2764 N N . HIS A 1 381 ? -1.225 11.471 52.923 1.000 20.986 381 HIS A N 1
ATOM 2765 C CA . HIS A 1 381 ? -2.027 12.584 53.379 1.000 21.548 381 HIS A CA 1
ATOM 2766 C C . HIS A 1 381 ? -2.466 13.490 52.227 1.000 23.583 381 HIS A C 1
ATOM 2767 O O . HIS A 1 381 ? -3.000 14.542 52.481 1.000 23.001 381 HIS A O 1
ATOM 2774 N N . LEU A 1 382 ? -2.321 13.070 50.967 1.000 24.973 382 LEU A N 1
ATOM 2775 C CA . LEU A 1 382 ? -2.655 13.963 49.873 1.000 26.056 382 LEU A CA 1
ATOM 2776 C C . LEU A 1 382 ? -4.119 14.386 49.946 1.000 26.569 382 LEU A C 1
ATOM 2777 O O . LEU A 1 382 ? -5.013 13.577 50.248 1.000 28.237 382 LEU A O 1
ATOM 2782 N N . PRO A 1 383 ? -4.416 15.658 49.592 1.000 28.288 383 PRO A N 1
ATOM 2783 C CA . PRO A 1 383 ? -5.795 16.101 49.388 1.000 28.586 383 PRO A CA 1
ATOM 2784 C C . PRO A 1 383 ? -6.277 15.456 48.106 1.000 29.092 383 PRO A C 1
ATOM 2785 O O . PRO A 1 383 ? -5.438 15.030 47.304 1.000 28.107 383 PRO A O 1
ATOM 2789 N N . ASP A 1 384 ? -7.606 15.376 47.913 1.000 30.060 384 ASP A N 1
ATOM 2790 C CA . ASP A 1 384 ? -8.113 14.918 46.627 1.000 31.181 384 ASP A CA 1
ATOM 2791 C C . ASP A 1 384 ? -7.622 15.858 45.532 1.000 32.431 384 ASP A C 1
ATOM 2792 O O . ASP A 1 384 ? -7.626 17.061 45.729 1.000 31.891 384 ASP A O 1
ATOM 2797 N N . GLY A 1 385 ? -7.174 15.292 44.410 1.000 33.263 385 GLY A N 1
ATOM 2798 C CA . GLY A 1 385 ? -6.681 16.068 43.291 1.000 35.397 385 GLY A CA 1
ATOM 2799 C C . GLY A 1 385 ? -5.758 15.249 42.390 1.000 36.613 385 GLY A C 1
ATOM 2800 O O . GLY A 1 385 ? -5.679 14.032 42.514 1.000 36.017 385 GLY A O 1
ATOM 2801 N N . PRO A 1 386 ? -5.061 15.893 41.426 1.000 37.835 386 PRO A N 1
ATOM 2802 C CA . PRO A 1 386 ? -4.150 15.179 40.515 1.000 37.629 386 PRO A CA 1
ATOM 2803 C C . PRO A 1 386 ? -3.172 14.184 41.150 1.000 36.384 386 PRO A C 1
ATOM 2804 O O . PRO A 1 386 ? -3.015 13.068 40.680 1.000 36.014 386 PRO A O 1
ATOM 2808 N N . SER A 1 387 ? -2.480 14.621 42.209 1.000 36.358 387 SER A N 1
ATOM 2809 C CA . SER A 1 387 ? -1.473 13.831 42.891 1.000 33.200 387 SER A CA 1
ATOM 2810 C C . SER A 1 387 ? -2.079 12.565 43.475 1.000 30.421 387 SER A C 1
ATOM 2811 O O . SER A 1 387 ? -1.445 11.509 43.485 1.000 28.216 387 SER A O 1
ATOM 2814 N N . GLN A 1 388 ? -3.255 12.746 44.073 1.000 30.433 388 GLN A N 1
ATOM 2815 C CA . GLN A 1 388 ? -3.959 11.670 44.754 1.000 30.323 388 GLN A CA 1
ATOM 2816 C C . GLN A 1 388 ? -4.420 10.675 43.699 1.000 30.878 388 GLN A C 1
ATOM 2817 O O . GLN A 1 388 ? -4.295 9.474 43.892 1.000 31.351 388 GLN A O 1
ATOM 2823 N N . GLN A 1 389 ? -4.885 11.193 42.558 1.000 32.542 389 GLN A N 1
ATOM 2824 C CA . GLN A 1 389 ? -5.323 10.337 41.472 1.000 34.567 389 GLN A CA 1
ATOM 2825 C C . GLN A 1 389 ? -4.159 9.527 40.909 1.000 33.711 389 GLN A C 1
ATOM 2826 O O . GLN A 1 389 ? -4.317 8.330 40.642 1.000 32.030 389 GLN A O 1
ATOM 2832 N N . ALA A 1 390 ? -2.999 10.184 40.780 1.000 31.803 390 ALA A N 1
ATOM 2833 C CA . ALA A 1 390 ? -1.815 9.533 40.261 1.000 30.827 390 ALA A CA 1
ATOM 2834 C C . ALA A 1 390 ? -1.302 8.500 41.259 1.000 29.726 390 ALA A C 1
ATOM 2835 O O . ALA A 1 390 ? -0.925 7.396 40.857 1.000 30.017 390 ALA A O 1
ATOM 2837 N N . ARG A 1 391 ? -1.317 8.842 42.556 1.000 28.793 391 ARG A N 1
ATOM 2838 C CA . ARG A 1 391 ? -0.912 7.914 43.611 1.000 25.622 391 ARG A CA 1
ATOM 2839 C C . ARG A 1 391 ? -1.737 6.641 43.555 1.000 26.092 391 ARG A C 1
ATOM 2840 O O . ARG A 1 391 ? -1.201 5.529 43.597 1.000 25.153 391 ARG A O 1
ATOM 2848 N N . ASP A 1 392 ? -3.061 6.821 43.461 1.000 27.238 392 ASP A N 1
ATOM 2849 C CA . ASP A 1 392 ? -3.991 5.711 43.438 1.000 25.631 392 ASP A CA 1
ATOM 2850 C C . ASP A 1 392 ? -3.725 4.818 42.221 1.000 27.425 392 ASP A C 1
ATOM 2851 O O . ASP A 1 392 ? -3.761 3.581 42.329 1.000 26.124 392 ASP A O 1
ATOM 2856 N N . ASP A 1 393 ? -3.527 5.415 41.038 1.000 29.450 393 ASP A N 1
ATOM 2857 C CA . ASP A 1 393 ? -3.116 4.681 39.848 1.000 31.557 393 ASP A CA 1
ATOM 2858 C C . ASP A 1 393 ? -1.797 3.929 40.060 1.000 30.606 393 ASP A C 1
ATOM 2859 O O . ASP A 1 393 ? -1.693 2.770 39.676 1.000 31.296 393 ASP A O 1
ATOM 2864 N N . ASN A 1 394 ? -0.784 4.560 40.652 1.000 30.974 394 ASN A N 1
ATOM 2865 C CA . ASN A 1 394 ? 0.482 3.875 40.894 1.000 32.747 394 ASN A CA 1
ATOM 2866 C C . ASN A 1 394 ? 0.268 2.680 41.800 1.000 30.979 394 ASN A C 1
ATOM 2867 O O . ASN A 1 394 ? 0.929 1.658 41.625 1.000 27.216 394 ASN A O 1
ATOM 2872 N N . MET A 1 395 ? -0.629 2.845 42.781 1.000 28.449 395 MET A N 1
ATOM 2873 C CA . MET A 1 395 ? -0.805 1.811 43.777 1.000 27.696 395 MET A CA 1
ATOM 2874 C C . MET A 1 395 ? -1.571 0.618 43.186 1.000 27.902 395 MET A C 1
ATOM 2875 O O . MET A 1 395 ? -1.253 -0.542 43.475 1.000 26.511 395 MET A O 1
ATOM 2880 N N . ARG A 1 396 ? -2.532 0.884 42.300 1.000 28.380 396 ARG A N 1
ATOM 2881 C CA . ARG A 1 396 ? -3.286 -0.188 41.659 1.000 29.452 396 ARG A CA 1
ATOM 2882 C C . ARG A 1 396 ? -2.355 -1.090 40.841 1.000 29.336 396 ARG A C 1
ATOM 2883 O O . ARG A 1 396 ? -2.436 -2.303 40.886 1.000 29.790 396 ARG A O 1
ATOM 2891 N N . LYS A 1 397 ? -1.454 -0.481 40.079 1.000 32.084 397 LYS A N 1
ATOM 2892 C CA . LYS A 1 397 ? -0.570 -1.208 39.182 1.000 34.126 397 LYS A CA 1
ATOM 2893 C C . LYS A 1 397 ? 0.704 -1.681 39.885 1.000 32.191 397 LYS A C 1
ATOM 2894 O O . LYS A 1 397 ? 1.502 -2.390 39.285 1.000 34.448 397 LYS A O 1
ATOM 2900 N N . ALA A 1 398 ? 0.888 -1.339 41.163 1.000 31.755 398 ALA A N 1
ATOM 2901 C CA . ALA A 1 398 ? 2.103 -1.665 41.914 1.000 31.722 398 ALA A CA 1
ATOM 2902 C C . ALA A 1 398 ? 3.337 -1.165 41.166 1.000 33.635 398 ALA A C 1
ATOM 2903 O O . ALA A 1 398 ? 4.204 -1.955 40.823 1.000 33.983 398 ALA A O 1
ATOM 2905 N N . ALA A 1 399 ? 3.411 0.162 40.976 1.000 34.307 399 ALA A N 1
ATOM 2906 C CA . ALA A 1 399 ? 4.487 0.807 40.230 1.000 38.359 399 ALA A CA 1
ATOM 2907 C C . ALA A 1 399 ? 5.820 0.566 40.931 1.000 39.527 399 ALA A C 1
ATOM 2908 O O . ALA A 1 399 ? 5.909 0.578 42.164 1.000 39.187 399 ALA A O 1
ATOM 2910 N N . GLN A 1 400 ? 6.837 0.309 40.105 1.000 40.703 400 GLN A N 1
ATOM 2911 C CA . GLN A 1 400 ? 8.175 -0.032 40.553 1.000 41.554 400 GLN A CA 1
ATOM 2912 C C . GLN A 1 400 ? 9.106 1.159 40.314 1.000 47.978 400 GLN A C 1
ATOM 2913 O O . GLN A 1 400 ? 9.257 1.586 39.171 1.000 49.458 400 GLN A O 1
ATOM 2919 N N . VAL A 1 401 ? 9.819 1.609 41.359 1.000 55.169 401 VAL A N 1
ATOM 2920 C CA . VAL A 1 401 ? 10.868 2.627 41.248 1.000 66.210 401 VAL A CA 1
ATOM 2921 C C . VAL A 1 401 ? 11.797 2.360 40.047 1.000 69.799 401 VAL A C 1
ATOM 2922 O O . VAL A 1 401 ? 12.375 3.298 39.512 1.000 75.486 401 VAL A O 1
ATOM 2926 N N . VAL A 1 402 ? 11.952 1.109 39.591 1.000 70.046 402 VAL A N 1
ATOM 2927 C CA . VAL A 1 402 ? 12.465 0.862 38.247 1.000 70.997 402 VAL A CA 1
ATOM 2928 C C . VAL A 1 402 ? 11.274 0.804 37.281 1.000 64.735 402 VAL A C 1
ATOM 2929 O O . VAL A 1 402 ? 11.469 1.157 36.118 1.000 59.888 402 VAL A O 1
ATOM 2933 N N . GLY A 1 426 ? 3.198 11.883 47.029 1.000 50.403 426 GLY A N 1
ATOM 2934 C CA . GLY A 1 426 ? 2.006 11.549 46.201 1.000 53.751 426 GLY A CA 1
ATOM 2935 C C . GLY A 1 426 ? 2.280 10.466 45.155 1.000 48.065 426 GLY A C 1
ATOM 2936 O O . GLY A 1 426 ? 1.801 10.507 44.024 1.000 46.358 426 GLY A O 1
ATOM 2937 N N . ASN A 1 427 ? 2.978 9.457 45.651 1.000 47.741 427 ASN A N 1
ATOM 2938 C CA . ASN A 1 427 ? 3.963 8.670 44.953 1.000 43.057 427 ASN A CA 1
ATOM 2939 C C . ASN A 1 427 ? 3.392 7.251 44.879 1.000 39.190 427 ASN A C 1
ATOM 2940 O O . ASN A 1 427 ? 2.470 7.046 44.117 1.000 36.988 427 ASN A O 1
ATOM 2945 N N . SER A 1 428 ? 3.852 6.276 45.678 1.000 36.497 428 SER A N 1
ATOM 2946 C CA . SER A 1 428 ? 3.317 4.930 45.540 1.000 32.765 428 SER A CA 1
ATOM 2947 C C . SER A 1 428 ? 3.373 4.134 46.851 1.000 28.840 428 SER A C 1
ATOM 2948 O O . SER A 1 428 ? 3.551 4.678 47.946 1.000 24.225 428 SER A O 1
ATOM 2951 N N . ASN A 1 429 ? 3.187 2.820 46.688 1.000 26.517 429 ASN A N 1
ATOM 2952 C CA . ASN A 1 429 ? 3.188 1.825 47.739 1.000 24.896 429 ASN A CA 1
ATOM 2953 C C . ASN A 1 429 ? 4.578 1.199 47.845 1.000 22.746 429 ASN A C 1
ATOM 2954 O O . ASN A 1 429 ? 4.913 0.287 47.112 1.000 21.038 429 ASN A O 1
ATOM 2959 N N . GLN A 1 430 ? 5.381 1.688 48.787 1.000 22.414 430 GLN A N 1
ATOM 2960 C CA . GLN A 1 430 ? 6.768 1.289 48.868 1.000 20.993 430 GLN A CA 1
ATOM 2961 C C . GLN A 1 430 ? 6.869 -0.234 49.030 1.000 21.404 430 GLN A C 1
ATOM 2962 O O . GLN A 1 430 ? 7.843 -0.851 48.551 1.000 20.990 430 GLN A O 1
ATOM 2968 N N . TRP A 1 431 ? 5.862 -0.831 49.714 1.000 21.581 431 TRP A N 1
ATOM 2969 C CA . TRP A 1 431 ? 5.909 -2.246 50.082 1.000 22.277 431 TRP A CA 1
ATOM 2970 C C . TRP A 1 431 ? 5.581 -3.174 48.904 1.000 22.702 431 TRP A C 1
ATOM 2971 O O . TRP A 1 431 ? 5.759 -4.387 49.018 1.000 22.861 431 TRP A O 1
ATOM 2982 N N . ALA A 1 432 ? 5.124 -2.599 47.787 1.000 23.603 432 ALA A N 1
ATOM 2983 C CA . ALA A 1 432 ? 4.905 -3.34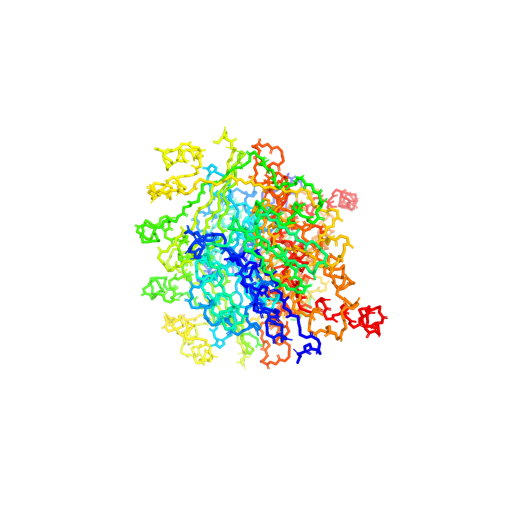5 46.555 1.000 26.100 432 ALA A CA 1
ATOM 2984 C C . ALA A 1 432 ? 6.074 -3.200 45.605 1.000 25.184 432 ALA A C 1
ATOM 2985 O O . ALA A 1 432 ? 6.045 -3.808 44.544 1.000 27.118 432 ALA A O 1
ATOM 2987 N N . ASP A 1 433 ? 7.107 -2.464 46.010 1.000 24.688 433 ASP A N 1
ATOM 2988 C CA . ASP A 1 433 ? 8.278 -2.237 45.189 1.000 25.399 433 ASP A CA 1
ATOM 2989 C C . ASP A 1 433 ? 9.354 -3.253 45.551 1.000 25.714 433 ASP A C 1
ATOM 2990 O O . ASP A 1 433 ? 9.829 -3.241 46.684 1.000 24.546 433 ASP A O 1
ATOM 2995 N N . HIS A 1 434 ? 9.719 -4.108 44.586 1.000 24.964 434 HIS A N 1
ATOM 2996 C CA . HIS A 1 434 ? 10.632 -5.223 44.806 1.000 28.658 434 HIS A CA 1
ATOM 2997 C C . HIS A 1 434 ? 12.009 -4.740 45.258 1.000 26.702 434 HIS A C 1
ATOM 2998 O O . HIS A 1 434 ? 12.596 -5.341 46.160 1.000 23.349 434 HIS A O 1
ATOM 3005 N N . GLN A 1 435 ? 12.507 -3.661 44.634 1.000 26.396 435 GLN A N 1
ATOM 3006 C CA . GLN A 1 435 ? 13.817 -3.131 44.964 1.000 29.725 435 GLN A CA 1
ATOM 3007 C C . GLN A 1 435 ? 13.818 -2.587 46.397 1.000 27.488 435 GLN A C 1
ATOM 3008 O O . GLN A 1 435 ? 14.743 -2.846 47.157 1.000 26.466 435 GLN A O 1
ATOM 3014 N N . LYS A 1 436 ? 12.761 -1.857 46.767 1.000 26.412 436 LYS A N 1
ATOM 3015 C CA . LYS A 1 436 ? 12.678 -1.215 48.066 1.000 26.075 436 LYS A CA 1
ATOM 3016 C C . LYS A 1 436 ? 12.594 -2.298 49.124 1.000 23.504 436 LYS A C 1
ATOM 3017 O O . LYS A 1 436 ? 13.229 -2.183 50.170 1.000 23.770 436 LYS A O 1
ATOM 3023 N N . ASN A 1 437 ? 11.818 -3.346 48.806 1.000 23.537 437 ASN A N 1
ATOM 3024 C CA . ASN A 1 437 ? 11.673 -4.535 49.639 1.000 22.076 437 ASN A CA 1
ATOM 3025 C C . ASN A 1 437 ? 13.029 -5.224 49.825 1.000 21.187 437 ASN A C 1
ATOM 3026 O O . ASN A 1 437 ? 13.391 -5.592 50.936 1.000 19.337 437 ASN A O 1
ATOM 3031 N N . GLN A 1 438 ? 13.763 -5.445 48.744 1.000 22.266 438 GLN A N 1
ATOM 3032 C CA . GLN A 1 438 ? 15.070 -6.081 48.857 1.000 24.756 438 GLN A CA 1
ATOM 3033 C C . GLN A 1 438 ? 15.997 -5.281 49.786 1.000 24.356 438 GLN A C 1
ATOM 3034 O O . GLN A 1 438 ? 16.568 -5.800 50.735 1.000 24.092 438 GLN A O 1
ATOM 3040 N N . GLU A 1 439 ? 16.085 -3.980 49.542 1.000 24.228 439 GLU A N 1
ATOM 3041 C CA . GLU A 1 439 ? 16.938 -3.101 50.313 1.000 24.968 439 GLU A CA 1
ATOM 3042 C C . GLU A 1 439 ? 16.524 -3.050 51.792 1.000 22.509 439 GLU A C 1
ATOM 3043 O O . GLU A 1 439 ? 17.364 -3.092 52.683 1.000 19.752 439 GLU A O 1
ATOM 3049 N N . GLN A 1 440 ? 15.217 -2.984 52.096 1.000 21.496 440 GLN A N 1
ATOM 3050 C CA . GLN A 1 440 ? 14.820 -2.824 53.470 1.000 19.965 440 GLN A CA 1
ATOM 3051 C C . GLN A 1 440 ? 14.780 -4.156 54.195 1.000 19.895 440 GLN A C 1
ATOM 3052 O O . GLN A 1 440 ? 15.256 -4.261 55.316 1.000 20.905 440 GLN A O 1
ATOM 3058 N N . PHE A 1 441 ? 14.127 -5.138 53.577 1.000 20.470 441 PHE A N 1
ATOM 3059 C CA . PHE A 1 441 ? 13.709 -6.352 54.254 1.000 19.879 441 PHE A CA 1
ATOM 3060 C C . PHE A 1 441 ? 14.672 -7.488 54.011 1.000 20.604 441 PHE A C 1
ATOM 3061 O O . PHE A 1 441 ? 14.717 -8.382 54.837 1.000 20.907 441 PHE A O 1
ATOM 3069 N N . GLY A 1 442 ? 15.463 -7.403 52.930 1.000 23.114 442 GLY A N 1
ATOM 3070 C CA . GLY A 1 442 ? 16.479 -8.394 52.628 1.000 22.872 442 GLY A CA 1
ATOM 3071 C C . GLY A 1 442 ? 17.750 -8.155 53.412 1.000 23.494 442 GLY A C 1
ATOM 3072 O O . GLY A 1 442 ? 18.631 -8.973 53.336 1.000 23.937 442 GLY A O 1
ATOM 3073 N N . TYR A 1 443 ? 17.856 -7.026 54.125 1.000 22.684 443 TYR A N 1
ATOM 3074 C CA . TYR A 1 443 ? 19.045 -6.667 54.899 1.000 21.917 443 TYR A CA 1
ATOM 3075 C C . TYR A 1 443 ? 19.184 -7.532 56.156 1.000 22.918 443 TYR A C 1
ATOM 3076 O O . TYR A 1 443 ? 18.220 -7.736 56.907 1.000 21.465 443 TYR A O 1
ATOM 3085 N N . ASP A 1 444 ? 20.427 -7.962 56.398 1.000 22.407 444 ASP A N 1
ATOM 3086 C CA . ASP A 1 444 ? 20.828 -8.749 57.541 1.000 22.502 444 ASP A CA 1
ATOM 3087 C C . ASP A 1 444 ? 21.901 -7.986 58.295 1.000 21.796 444 ASP A C 1
ATOM 3088 O O . ASP A 1 444 ? 23.027 -7.935 57.860 1.000 23.857 444 ASP A O 1
ATOM 3093 N N . ALA A 1 445 ? 21.553 -7.439 59.456 1.000 23.033 445 ALA A N 1
ATOM 3094 C CA . ALA A 1 445 ? 22.407 -6.525 60.206 1.000 23.429 445 ALA A CA 1
ATOM 3095 C C . ALA A 1 445 ? 23.706 -7.220 60.602 1.000 23.529 445 ALA A C 1
ATOM 3096 O O . ALA A 1 445 ? 24.775 -6.625 60.538 1.000 23.929 445 ALA A O 1
ATOM 3098 N N . GLU A 1 446 ? 23.607 -8.487 61.007 1.000 23.611 446 GLU A N 1
ATOM 3099 C CA . GLU A 1 446 ? 24.757 -9.239 61.474 1.000 22.030 446 GLU A CA 1
ATOM 3100 C C . GLU A 1 446 ? 25.680 -9.539 60.302 1.000 22.633 446 GLU A C 1
ATOM 3101 O O . GLU A 1 446 ? 26.885 -9.336 60.419 1.000 22.826 446 GLU A O 1
ATOM 3107 N N . ALA A 1 447 ? 25.111 -9.990 59.181 1.000 21.510 447 ALA A N 1
ATOM 3108 C CA . ALA A 1 447 ? 25.894 -10.232 57.988 1.000 22.192 447 ALA A CA 1
ATOM 3109 C C . ALA A 1 447 ? 26.611 -8.963 57.499 1.000 22.868 447 ALA A C 1
ATOM 3110 O O . ALA A 1 447 ? 27.783 -9.014 57.093 1.000 23.053 447 ALA A O 1
ATOM 3112 N N . ALA A 1 448 ? 25.919 -7.817 57.479 1.000 20.991 448 ALA A N 1
ATOM 3113 C CA . ALA A 1 448 ? 26.525 -6.565 57.039 1.000 21.263 448 ALA A CA 1
ATOM 3114 C C . ALA A 1 448 ? 27.768 -6.220 57.853 1.000 22.938 448 ALA A C 1
ATOM 3115 O O . ALA A 1 448 ? 28.803 -5.817 57.304 1.000 26.420 448 ALA A O 1
ATOM 3117 N N . ALA A 1 449 ? 27.673 -6.356 59.180 1.000 22.823 449 ALA A N 1
ATOM 3118 C CA . ALA A 1 449 ? 28.785 -6.016 60.044 1.000 22.976 449 ALA A CA 1
ATOM 3119 C C . ALA A 1 449 ? 29.936 -7.016 59.911 1.000 27.644 449 ALA A C 1
ATOM 3120 O O . ALA A 1 449 ? 31.110 -6.643 60.084 1.000 25.731 449 ALA A O 1
ATOM 3122 N N . GLU A 1 450 ? 29.601 -8.310 59.675 1.000 30.126 450 GLU A N 1
ATOM 3123 C CA . GLU A 1 450 ? 30.639 -9.316 59.506 1.000 31.311 450 GLU A CA 1
ATOM 3124 C C . GLU A 1 450 ? 31.374 -9.109 58.190 1.000 29.684 450 GLU A C 1
ATOM 3125 O O . GLU A 1 450 ? 32.589 -9.307 58.139 1.000 30.656 450 GLU A O 1
ATOM 3131 N N . GLN A 1 451 ? 30.607 -8.820 57.135 1.000 29.830 451 GLN A N 1
ATOM 3132 C CA . GLN A 1 451 ? 31.132 -8.527 55.812 1.000 33.894 451 GLN A CA 1
ATOM 3133 C C . GLN A 1 451 ? 32.102 -7.356 55.922 1.000 33.771 451 GLN A C 1
ATOM 3134 O O . GLN A 1 451 ? 33.203 -7.411 55.370 1.000 33.195 451 GLN A O 1
ATOM 3140 N N . TRP A 1 452 ? 31.702 -6.350 56.725 1.000 30.577 452 TRP A N 1
ATOM 3141 C CA . TRP A 1 452 ? 32.486 -5.153 56.942 1.000 28.963 452 TRP A CA 1
ATOM 3142 C C . TRP A 1 452 ? 33.767 -5.503 57.678 1.000 29.710 452 TRP A C 1
ATOM 3143 O O . TRP A 1 452 ? 34.834 -5.042 57.288 1.000 29.708 452 TRP A O 1
ATOM 3154 N N . TRP A 1 453 ? 33.668 -6.313 58.722 1.000 30.146 453 TRP A N 1
ATOM 3155 C CA . TRP A 1 453 ? 34.844 -6.756 59.448 1.000 32.763 453 TRP A CA 1
ATOM 3156 C C . TRP A 1 453 ? 35.822 -7.467 58.508 1.000 35.156 453 TRP A C 1
ATOM 3157 O O . TRP A 1 453 ? 37.008 -7.126 58.441 1.000 33.841 453 TRP A O 1
ATOM 3168 N N . ARG A 1 454 ? 35.318 -8.446 57.759 1.000 35.544 454 ARG A N 1
ATOM 3169 C CA . ARG A 1 454 ? 36.165 -9.168 56.823 1.000 36.390 454 ARG A CA 1
ATOM 3170 C C . ARG A 1 454 ? 36.815 -8.221 55.818 1.000 35.797 454 ARG A C 1
ATOM 3171 O O . ARG A 1 454 ? 38.004 -8.324 55.552 1.000 36.881 454 ARG A O 1
ATOM 3179 N N . ASP A 1 455 ? 36.034 -7.326 55.228 1.000 33.860 455 ASP A N 1
ATOM 3180 C CA . ASP A 1 455 ? 36.512 -6.576 54.087 1.000 36.145 455 ASP A CA 1
ATOM 3181 C C . ASP A 1 455 ? 37.411 -5.423 54.509 1.000 37.206 455 ASP A C 1
ATOM 3182 O O . ASP A 1 455 ? 38.303 -5.068 53.764 1.000 37.399 455 ASP A O 1
ATOM 3187 N N . VAL A 1 456 ? 37.168 -4.848 55.691 1.000 38.928 456 VAL A N 1
ATOM 3188 C CA . VAL A 1 456 ? 37.658 -3.516 56.020 1.000 37.802 456 VAL A CA 1
ATOM 3189 C C . VAL A 1 456 ? 38.126 -3.500 57.466 1.000 34.727 456 VAL A C 1
ATOM 3190 O O . VAL A 1 456 ? 39.246 -3.125 57.754 1.000 34.995 456 VAL A O 1
ATOM 3194 N N . GLY A 1 457 ? 37.264 -3.918 58.375 1.000 33.458 457 GLY A N 1
ATOM 3195 C CA . GLY A 1 457 ? 37.545 -3.810 59.800 1.000 33.843 457 GLY A CA 1
ATOM 3196 C C . GLY A 1 457 ? 38.808 -4.544 60.230 1.000 34.248 457 GLY A C 1
ATOM 3197 O O . GLY A 1 457 ? 39.585 -4.052 61.032 1.000 33.084 457 GLY A O 1
ATOM 3198 N N . GLU A 1 458 ? 38.967 -5.766 59.735 1.000 36.777 458 GLU A N 1
ATOM 3199 C CA . GLU A 1 458 ? 40.112 -6.587 60.082 1.000 42.914 458 GLU A CA 1
ATOM 3200 C C . GLU A 1 458 ? 41.415 -5.821 59.828 1.000 42.183 458 GLU A C 1
ATOM 3201 O O . GLU A 1 458 ? 42.266 -5.775 60.709 1.000 41.040 458 GLU A O 1
ATOM 3207 N N . SER A 1 459 ? 41.576 -5.232 58.633 1.000 41.750 459 SER A N 1
ATOM 3208 C CA . SER A 1 459 ? 42.832 -4.581 58.292 1.000 46.220 459 SER A CA 1
ATOM 3209 C C . SER A 1 459 ? 42.923 -3.168 58.900 1.000 45.379 459 SER A C 1
ATOM 3210 O O . SER A 1 459 ? 43.991 -2.694 59.239 1.000 48.457 459 SER A O 1
ATOM 3213 N N . ARG A 1 460 ? 41.799 -2.487 59.061 1.000 43.507 460 ARG A N 1
ATOM 3214 C CA . ARG A 1 460 ? 41.765 -1.123 59.572 1.000 44.489 460 ARG A CA 1
ATOM 3215 C C . ARG A 1 460 ? 41.896 -1.064 61.100 1.000 49.875 460 ARG A C 1
ATOM 3216 O O . ARG A 1 460 ? 42.658 -0.264 61.620 1.000 53.443 460 ARG A O 1
ATOM 3224 N N . ILE A 1 461 ? 41.152 -1.910 61.828 1.000 50.942 461 ILE A N 1
ATOM 3225 C CA . ILE A 1 461 ? 41.086 -1.892 63.286 1.000 48.488 461 ILE A CA 1
ATOM 3226 C C . ILE A 1 461 ? 41.868 -3.082 63.856 1.000 49.314 461 ILE A C 1
ATOM 3227 O O . ILE A 1 461 ? 42.381 -3.029 64.972 1.000 42.482 461 ILE A O 1
ATOM 3232 N N . GLY A 1 462 ? 41.913 -4.181 63.091 1.000 55.919 462 GLY A N 1
ATOM 3233 C CA . GLY A 1 462 ? 42.185 -5.498 63.638 1.000 58.547 462 GLY A CA 1
ATOM 3234 C C . GLY A 1 462 ? 43.582 -5.646 64.225 1.000 68.532 462 GLY A C 1
ATOM 3235 O O . GLY A 1 462 ? 43.774 -6.546 65.030 1.000 79.709 462 GLY A O 1
ATOM 3236 N N . SER A 1 463 ? 44.537 -4.780 63.851 1.000 76.694 463 SER A N 1
ATOM 3237 C CA . SER A 1 463 ? 45.913 -4.901 64.327 1.000 83.590 463 SER A CA 1
ATOM 3238 C C . SER A 1 463 ? 46.178 -4.008 65.545 1.000 96.269 463 SER A C 1
ATOM 3239 O O . SER A 1 463 ? 46.930 -4.429 66.427 1.000 106.942 463 SER A O 1
ATOM 3242 N N . TYR A 1 464 ? 45.573 -2.800 65.605 1.000 94.412 464 TYR A N 1
ATOM 3243 C CA . TYR A 1 464 ? 45.788 -1.871 66.716 1.000 83.145 464 TYR A CA 1
ATOM 3244 C C . TYR A 1 464 ? 46.342 -2.605 67.951 1.000 83.891 464 TYR A C 1
ATOM 3245 O O . TYR A 1 464 ? 45.750 -2.463 69.056 1.000 70.611 464 TYR A O 1
ATOM 3254 N N . LYS B 1 18 ? -19.269 1.316 8.736 1.000 94.045 18 LYS B N 1
ATOM 3255 C CA . LYS B 1 18 ? -19.857 0.176 7.981 1.000 92.858 18 LYS B CA 1
ATOM 3256 C C . LYS B 1 18 ? -19.083 -0.096 6.692 1.000 85.633 18 LYS B C 1
ATOM 3257 O O . LYS B 1 18 ? -18.451 0.795 6.138 1.000 81.380 18 LYS B O 1
ATOM 3263 N N . ALA B 1 19 ? -19.144 -1.353 6.240 1.000 81.324 19 ALA B N 1
ATOM 3264 C CA . ALA B 1 19 ? -18.435 -1.787 5.045 1.000 79.172 19 ALA B CA 1
ATOM 3265 C C . ALA B 1 19 ? -19.186 -1.297 3.811 1.000 77.295 19 ALA B C 1
ATOM 3266 O O . ALA B 1 19 ? -20.405 -1.382 3.781 1.000 77.979 19 ALA B O 1
ATOM 3268 N N . THR B 1 20 ? -18.454 -0.806 2.800 1.000 76.514 20 THR B N 1
ATOM 3269 C CA . THR B 1 20 ? -19.003 -0.503 1.483 1.000 74.856 20 THR B CA 1
ATOM 3270 C C . THR B 1 20 ? -19.508 -1.769 0.802 1.000 76.738 20 THR B C 1
ATOM 3271 O O . THR B 1 20 ? -20.593 -1.782 0.227 1.000 80.130 20 THR B O 1
ATOM 3275 N N . LEU B 1 21 ? -18.687 -2.822 0.838 1.000 76.220 21 LEU B N 1
ATOM 3276 C CA . LEU B 1 21 ? -19.068 -4.107 0.287 1.000 75.953 21 LEU B CA 1
ATOM 3277 C C . LEU B 1 21 ? -19.551 -5.015 1.410 1.000 76.521 21 LEU B C 1
ATOM 3278 O O . LEU B 1 21 ? -18.771 -5.375 2.291 1.000 79.425 21 LEU B O 1
ATOM 3283 N N . LYS B 1 22 ? -20.843 -5.361 1.358 1.000 75.633 22 LYS B N 1
ATOM 3284 C CA . LYS B 1 22 ? -21.479 -6.215 2.342 1.000 75.313 22 LYS B CA 1
ATOM 3285 C C . LYS B 1 22 ? -21.359 -7.664 1.882 1.000 76.067 22 LYS B C 1
ATOM 3286 O O . LYS B 1 22 ? -21.904 -8.028 0.848 1.000 82.291 22 LYS B O 1
ATOM 3292 N N . LEU B 1 23 ? -20.682 -8.490 2.678 1.000 74.399 23 LEU B N 1
ATOM 3293 C CA . LEU B 1 23 ? -20.456 -9.887 2.359 1.000 76.814 23 LEU B CA 1
ATOM 3294 C C . LEU B 1 23 ? -21.543 -10.771 2.964 1.000 77.186 23 LEU B C 1
ATOM 3295 O O . LEU B 1 23 ? -22.119 -10.415 3.998 1.000 76.948 23 LEU B O 1
ATOM 3300 N N . HIS B 1 24 ? -21.760 -11.940 2.339 1.000 77.820 24 HIS B N 1
ATOM 3301 C CA . HIS B 1 24 ? -22.386 -13.060 3.023 1.000 78.604 24 HIS B CA 1
ATOM 3302 C C . HIS B 1 24 ? -21.294 -13.963 3.604 1.000 75.906 24 HIS B C 1
ATOM 3303 O O . HIS B 1 24 ? -20.490 -14.556 2.873 1.000 76.323 24 HIS B O 1
ATOM 3310 N N . ILE B 1 25 ? -21.267 -14.058 4.940 1.000 70.168 25 ILE B N 1
ATOM 3311 C CA . ILE B 1 25 ? -20.209 -14.789 5.608 1.000 66.882 25 ILE B CA 1
ATOM 3312 C C . ILE B 1 25 ? -20.789 -16.033 6.266 1.000 63.982 25 ILE B C 1
ATOM 3313 O O . ILE B 1 25 ? -21.749 -15.951 7.026 1.000 61.912 25 ILE B O 1
ATOM 3318 N N . LEU B 1 26 ? -20.195 -17.180 5.935 1.000 64.315 26 LEU B N 1
ATOM 3319 C CA . LEU B 1 26 ? -20.565 -18.453 6.540 1.000 66.736 26 LEU B CA 1
ATOM 3320 C C . LEU B 1 26 ? -19.597 -18.774 7.680 1.000 65.908 26 LEU B C 1
ATOM 3321 O O . LEU B 1 26 ? -18.380 -18.868 7.477 1.000 62.505 26 LEU B O 1
ATOM 3326 N N . ILE B 1 27 ? -20.173 -18.957 8.875 1.000 65.154 27 ILE B N 1
ATOM 3327 C CA . ILE B 1 27 ? -19.419 -19.328 10.062 1.000 63.420 27 ILE B CA 1
ATOM 3328 C C . ILE B 1 27 ? -19.802 -20.760 10.420 1.000 62.076 27 ILE B C 1
ATOM 3329 O O . ILE B 1 27 ? -20.979 -21.042 10.638 1.000 58.483 27 ILE B O 1
ATOM 3334 N N . VAL B 1 28 ? -18.806 -21.652 10.433 1.000 63.935 28 VAL B N 1
ATOM 3335 C CA . VAL B 1 28 ? -19.022 -23.037 10.818 1.000 66.333 28 VAL B CA 1
ATOM 3336 C C . VAL B 1 28 ? -18.683 -23.166 12.301 1.000 64.213 28 VAL B C 1
ATOM 3337 O O . VAL B 1 28 ? -17.526 -23.028 12.677 1.000 63.002 28 VAL B O 1
ATOM 3341 N N . GLY B 1 29 ? -19.709 -23.429 13.123 1.000 64.251 29 GLY B N 1
ATOM 3342 C CA . GLY B 1 29 ? -19.547 -23.617 14.550 1.000 63.223 29 GLY B CA 1
ATOM 3343 C C . GLY B 1 29 ? -20.166 -22.454 15.312 1.000 65.035 29 GLY B C 1
ATOM 3344 O O . GLY B 1 29 ? -19.889 -21.292 15.017 1.000 62.704 29 GLY B O 1
ATOM 3345 N N . CYS B 1 30 ? -21.016 -22.795 16.286 1.000 67.568 30 CYS B N 1
ATOM 3346 C CA . CYS B 1 30 ? -21.619 -21.822 17.186 1.000 66.085 30 CYS B CA 1
ATOM 3347 C C . CYS B 1 30 ? -21.221 -22.119 18.635 1.000 64.345 30 CYS B C 1
ATOM 3348 O O . CYS B 1 30 ? -22.075 -22.285 19.507 1.000 61.026 30 CYS B O 1
ATOM 3351 N N . GLY B 1 31 ? -19.905 -22.231 18.855 1.000 64.929 31 GLY B N 1
ATOM 3352 C CA . GLY B 1 31 ? -19.307 -22.015 20.157 1.000 63.482 31 GLY B CA 1
ATOM 3353 C C . GLY B 1 31 ? -19.057 -20.519 20.359 1.000 64.423 31 GLY B C 1
ATOM 3354 O O . GLY B 1 31 ? -19.568 -19.672 19.619 1.000 67.681 31 GLY B O 1
ATOM 3355 N N . MET B 1 32 ? -18.233 -20.190 21.350 1.000 61.713 32 MET B N 1
ATOM 3356 C CA . MET B 1 32 ? -18.034 -18.803 21.744 1.000 58.099 32 MET B CA 1
ATOM 3357 C C . MET B 1 32 ? -17.311 -18.009 20.654 1.000 51.579 32 MET B C 1
ATOM 3358 O O . MET B 1 32 ? -17.595 -16.824 20.455 1.000 47.592 32 MET B O 1
ATOM 3363 N N . GLY B 1 33 ? -16.376 -18.667 19.957 1.000 50.028 33 GLY B N 1
ATOM 3364 C CA . GLY B 1 33 ? -15.676 -18.057 18.833 1.000 52.798 33 GLY B CA 1
ATOM 3365 C C . GLY B 1 33 ? -16.643 -17.631 17.731 1.000 53.682 33 GLY B C 1
ATOM 3366 O O . GLY B 1 33 ? -16.636 -16.479 17.305 1.000 52.782 33 GLY B O 1
ATOM 3367 N N . GLY B 1 34 ? -17.463 -18.592 17.290 1.000 53.828 34 GLY B N 1
ATOM 3368 C CA . GLY B 1 34 ? -18.508 -18.360 16.313 1.000 54.447 34 GLY B CA 1
ATOM 3369 C C . GLY B 1 34 ? -19.414 -17.187 16.680 1.000 52.867 34 GLY B C 1
ATOM 3370 O O . GLY B 1 34 ? -19.652 -16.326 15.834 1.000 53.455 34 GLY B O 1
ATOM 3371 N N . LEU B 1 35 ? -19.935 -17.186 17.915 1.000 49.277 35 LEU B N 1
ATOM 3372 C CA . LEU B 1 35 ? -20.843 -16.136 18.352 1.000 50.191 35 LEU B CA 1
ATOM 3373 C C . LEU B 1 35 ? -20.166 -14.766 18.267 1.000 49.946 35 LEU B C 1
ATOM 3374 O O . LEU B 1 35 ? -20.784 -13.800 17.833 1.000 47.334 35 LEU B O 1
ATOM 3379 N N . ALA B 1 36 ? -18.919 -14.675 18.748 1.000 50.224 36 ALA B N 1
ATOM 3380 C CA . ALA B 1 36 ? -18.208 -13.403 18.771 1.000 51.665 36 ALA B CA 1
ATOM 3381 C C . ALA B 1 36 ? -17.951 -12.924 17.342 1.000 50.091 36 ALA B C 1
ATOM 3382 O O . ALA B 1 36 ? -18.102 -11.735 17.047 1.000 47.524 36 ALA B O 1
ATOM 3384 N N . ALA B 1 37 ? -17.547 -13.859 16.470 1.000 50.312 37 ALA B N 1
ATOM 3385 C CA . ALA B 1 37 ? -17.336 -13.530 15.066 1.000 51.603 37 ALA B CA 1
ATOM 3386 C C . ALA B 1 37 ? -18.640 -13.038 14.443 1.000 50.150 37 ALA B C 1
ATOM 3387 O O . ALA B 1 37 ? -18.616 -12.064 13.694 1.000 52.634 37 ALA B O 1
ATOM 3389 N N . ALA B 1 38 ? -19.775 -13.673 14.779 1.000 50.456 38 ALA B N 1
ATOM 3390 C CA . ALA B 1 38 ? -21.052 -13.284 14.179 1.000 51.989 38 ALA B CA 1
ATOM 3391 C C . ALA B 1 38 ? -21.413 -11.858 14.576 1.000 53.800 38 ALA B C 1
ATOM 3392 O O . ALA B 1 38 ? -21.879 -11.073 13.752 1.000 54.892 38 ALA B O 1
ATOM 3394 N N . TYR B 1 39 ? -21.214 -11.543 15.858 1.000 54.477 39 TYR B N 1
ATOM 3395 C CA . TYR B 1 39 ? -21.493 -10.212 16.359 1.000 54.205 39 TYR B CA 1
ATOM 3396 C C . TYR B 1 39 ? -20.571 -9.183 15.710 1.000 53.116 39 TYR B C 1
ATOM 3397 O O . TYR B 1 39 ? -21.038 -8.172 15.190 1.000 50.862 39 TYR B O 1
ATOM 3406 N N . CYS B 1 40 ? -19.254 -9.445 15.765 1.000 53.589 40 CYS B N 1
ATOM 3407 C CA . CYS B 1 40 ? -18.242 -8.490 15.318 1.000 54.060 40 CYS B CA 1
ATOM 3408 C C . CYS B 1 40 ? -18.352 -8.188 13.820 1.000 56.090 40 CYS B C 1
ATOM 3409 O O . CYS B 1 40 ? -18.164 -7.039 13.410 1.000 53.779 40 CYS B O 1
ATOM 3412 N N . LEU B 1 41 ? -18.674 -9.216 13.018 1.000 58.782 41 LEU B N 1
ATOM 3413 C CA . LEU B 1 41 ? -18.823 -9.054 11.578 1.000 61.540 41 LEU B CA 1
ATOM 3414 C C . LEU B 1 41 ? -20.196 -8.491 11.207 1.000 60.968 41 LEU B C 1
ATOM 3415 O O . LEU B 1 41 ? -20.297 -7.679 10.286 1.000 58.191 41 LEU B O 1
ATOM 3420 N N . GLY B 1 42 ? -21.248 -8.941 11.902 1.000 61.256 42 GLY B N 1
ATOM 3421 C CA . GLY B 1 42 ? -22.602 -8.480 11.630 1.000 64.165 42 GLY B CA 1
ATOM 3422 C C . GLY B 1 42 ? -22.761 -6.973 11.823 1.000 65.352 42 GLY B C 1
ATOM 3423 O O . GLY B 1 42 ? -23.351 -6.276 10.994 1.000 64.086 42 GLY B O 1
ATOM 3424 N N . ARG B 1 43 ? -22.191 -6.468 12.921 1.000 68.172 43 ARG B N 1
ATOM 3425 C CA . ARG B 1 43 ? -22.422 -5.089 13.309 1.000 69.035 43 ARG B CA 1
ATOM 3426 C C . ARG B 1 43 ? -21.746 -4.123 12.332 1.000 69.587 43 ARG B C 1
ATOM 3427 O O . ARG B 1 43 ? -22.071 -2.947 12.370 1.000 68.829 43 ARG B O 1
ATOM 3435 N N . VAL B 1 44 ? -20.854 -4.605 11.445 1.000 69.823 44 VAL B N 1
ATOM 3436 C CA . VAL B 1 44 ? -20.183 -3.723 10.499 1.000 71.000 44 VAL B CA 1
ATOM 3437 C C . VAL B 1 44 ? -20.769 -3.908 9.101 1.000 72.918 44 VAL B C 1
ATOM 3438 O O . VAL B 1 44 ? -20.163 -3.458 8.131 1.000 80.322 44 VAL B O 1
ATOM 3442 N N . GLY B 1 45 ? -21.936 -4.568 9.003 1.000 73.898 45 GLY B N 1
ATOM 3443 C CA . GLY B 1 45 ? -22.752 -4.539 7.791 1.000 72.104 45 GLY B CA 1
ATOM 3444 C C . GLY B 1 45 ? -22.861 -5.879 7.058 1.000 70.166 45 GLY B C 1
ATOM 3445 O O . GLY B 1 45 ? -23.654 -6.017 6.134 1.000 72.081 45 GLY B O 1
ATOM 3446 N N . HIS B 1 46 ? -22.096 -6.886 7.476 1.000 68.659 46 HIS B N 1
ATOM 3447 C CA . HIS B 1 46 ? -22.052 -8.144 6.752 1.000 67.504 46 HIS B CA 1
ATOM 3448 C C . HIS B 1 46 ? -23.216 -9.041 7.171 1.000 70.214 46 HIS B C 1
ATOM 3449 O O . HIS B 1 46 ? -23.609 -9.083 8.343 1.000 64.808 46 HIS B O 1
ATOM 3456 N N . LYS B 1 47 ? -23.733 -9.797 6.195 1.000 71.928 47 LYS B N 1
ATOM 3457 C CA . LYS B 1 47 ? -24.719 -10.816 6.488 1.000 72.485 47 LYS B CA 1
ATOM 3458 C C . LYS B 1 47 ? -24.001 -12.077 6.972 1.000 69.388 47 LYS B C 1
ATOM 3459 O O . LYS B 1 47 ? -22.980 -12.486 6.402 1.000 69.657 47 LYS B O 1
ATOM 3465 N N . VAL B 1 48 ? -24.562 -12.691 8.022 1.000 67.597 48 VAL B N 1
ATOM 3466 C CA . VAL B 1 48 ? -23.901 -13.798 8.697 1.000 65.781 48 VAL B CA 1
ATOM 3467 C C . VAL B 1 48 ? -24.858 -14.979 8.842 1.000 63.241 48 VAL B C 1
ATOM 3468 O O . VAL B 1 48 ? -25.977 -14.830 9.317 1.000 62.019 48 VAL B O 1
ATOM 3472 N N . THR B 1 49 ? -24.385 -16.153 8.420 1.000 61.934 49 THR B N 1
ATOM 3473 C CA . THR B 1 49 ? -25.082 -17.403 8.643 1.000 63.058 49 THR B CA 1
ATOM 3474 C C . THR B 1 49 ? -24.148 -18.297 9.436 1.000 63.732 49 THR B C 1
ATOM 3475 O O . THR B 1 49 ? -22.991 -18.465 9.038 1.000 60.269 49 THR B O 1
ATOM 3479 N N . VAL B 1 50 ? -24.660 -18.849 10.545 1.000 66.607 50 VAL B N 1
ATOM 3480 C CA . VAL B 1 50 ? -23.885 -19.754 11.381 1.000 67.193 50 VAL B CA 1
ATOM 3481 C C . VAL B 1 50 ? -24.454 -21.158 11.197 1.000 63.284 50 VAL B C 1
ATOM 3482 O O . VAL B 1 50 ? -25.660 -21.369 11.303 1.000 62.088 50 VAL B O 1
ATOM 3486 N N . LEU B 1 51 ? -23.560 -22.090 10.862 1.000 61.462 51 LEU B N 1
ATOM 3487 C CA . LEU B 1 51 ? -23.906 -23.476 10.609 1.000 64.688 51 LEU B CA 1
ATOM 3488 C C . LEU B 1 51 ? -23.353 -24.309 11.757 1.000 61.459 51 LEU B C 1
ATOM 3489 O O . LEU B 1 51 ? -22.140 -24.453 11.860 1.000 62.838 51 LEU B O 1
ATOM 3494 N N . GLU B 1 52 ? -24.244 -24.840 12.599 1.000 62.705 52 GLU B N 1
ATOM 3495 C CA . GLU B 1 52 ? -23.856 -25.615 13.768 1.000 62.586 52 GLU B CA 1
ATOM 3496 C C . GLU B 1 52 ? -24.419 -27.024 13.614 1.000 60.417 52 GLU B C 1
ATOM 3497 O O . GLU B 1 52 ? -25.604 -27.178 13.336 1.000 57.237 52 GLU B O 1
ATOM 3503 N N . GLN B 1 53 ? -23.559 -28.026 13.839 1.000 60.770 53 GLN B N 1
ATOM 3504 C CA . GLN B 1 53 ? -23.916 -29.424 13.635 1.000 62.891 53 GLN B CA 1
ATOM 3505 C C . GLN B 1 53 ? -24.867 -29.913 14.726 1.000 65.690 53 GLN B C 1
ATOM 3506 O O . GLN B 1 53 ? -25.757 -30.698 14.435 1.000 69.818 53 GLN B O 1
ATOM 3512 N N . ALA B 1 54 ? -24.680 -29.471 15.973 1.000 66.469 54 ALA B N 1
ATOM 3513 C CA . ALA B 1 54 ? -25.582 -29.842 17.055 1.000 68.024 54 ALA B CA 1
ATOM 3514 C C . ALA B 1 54 ? -26.988 -29.262 16.831 1.000 69.644 54 ALA B C 1
ATOM 3515 O O . ALA B 1 54 ? -27.152 -28.191 16.236 1.000 68.610 54 ALA B O 1
ATOM 3517 N N . THR B 1 55 ? -28.006 -29.962 17.349 1.000 68.003 55 THR B N 1
ATOM 3518 C CA . THR B 1 55 ? -29.381 -29.491 17.263 1.000 69.046 55 THR B CA 1
ATOM 3519 C C . THR B 1 55 ? -29.760 -28.600 18.454 1.000 68.614 55 THR B C 1
ATOM 3520 O O . THR B 1 55 ? -30.891 -28.130 18.533 1.000 67.829 55 THR B O 1
ATOM 3524 N N . THR B 1 56 ? -28.831 -28.362 19.386 1.000 68.475 56 THR B N 1
ATOM 3525 C CA . THR B 1 56 ? -28.988 -27.271 20.343 1.000 69.130 56 THR B CA 1
ATOM 3526 C C . THR B 1 56 ? -27.664 -26.518 20.422 1.000 68.294 56 THR B C 1
ATOM 3527 O O . THR B 1 56 ? -26.649 -26.999 19.916 1.000 66.482 56 THR B O 1
ATOM 3531 N N . ILE B 1 57 ? -27.705 -25.352 21.080 1.000 67.015 57 ILE B N 1
ATOM 3532 C CA . ILE B 1 57 ? -26.502 -24.620 21.452 1.000 64.718 57 ILE B CA 1
ATOM 3533 C C . ILE B 1 57 ? -26.430 -24.432 22.973 1.000 62.451 57 ILE B C 1
ATOM 3534 O O . ILE B 1 57 ? -27.402 -24.552 23.701 1.000 56.735 57 ILE B O 1
ATOM 3539 N N . GLY B 1 58 ? -25.230 -24.143 23.455 1.000 62.933 58 GLY B N 1
ATOM 3540 C CA . GLY B 1 58 ? -25.019 -23.948 24.874 1.000 60.980 58 GLY B CA 1
ATOM 3541 C C . GLY B 1 58 ? -23.622 -24.416 25.243 1.000 58.454 58 GLY B C 1
ATOM 3542 O O . GLY B 1 58 ? -22.864 -24.875 24.382 1.000 58.498 58 GLY B O 1
ATOM 3543 N N . GLU B 1 59 ? -23.280 -24.238 26.517 1.000 54.547 59 GLU B N 1
ATOM 3544 C CA . GLU B 1 59 ? -21.940 -24.541 26.981 1.000 53.399 59 GLU B CA 1
ATOM 3545 C C . GLU B 1 59 ? -22.015 -25.648 28.018 1.000 50.549 59 GLU B C 1
ATOM 3546 O O . GLU B 1 59 ? -23.070 -25.883 28.578 1.000 48.226 59 GLU B O 1
ATOM 3552 N N . VAL B 1 60 ? -20.874 -26.288 28.286 1.000 49.906 60 VAL B N 1
ATOM 3553 C CA . VAL B 1 60 ? -20.780 -27.273 29.343 1.000 51.591 60 VAL B CA 1
ATOM 3554 C C . VAL B 1 60 ? -20.869 -26.589 30.713 1.000 51.218 60 VAL B C 1
ATOM 3555 O O . VAL B 1 60 ? -20.664 -25.376 30.866 1.000 48.833 60 VAL B O 1
ATOM 3559 N N . GLY B 1 61 ? -21.223 -27.416 31.705 1.000 49.353 61 GLY B N 1
ATOM 3560 C CA . GLY B 1 61 ? -21.315 -27.009 33.090 1.000 46.282 61 GLY B CA 1
ATOM 3561 C C . GLY B 1 61 ? -19.922 -26.881 33.685 1.000 44.997 61 GLY B C 1
ATOM 3562 O O . GLY B 1 61 ? -19.382 -27.819 34.258 1.000 42.988 61 GLY B O 1
ATOM 3563 N N . ALA B 1 62 ? -19.310 -25.719 33.494 1.000 45.806 62 ALA B N 1
ATOM 3564 C CA . ALA B 1 62 ? -17.968 -25.490 34.000 1.000 44.126 62 ALA B CA 1
ATOM 3565 C C . ALA B 1 62 ? -17.708 -23.986 34.096 1.000 45.041 62 ALA B C 1
ATOM 3566 O O . ALA B 1 62 ? -18.474 -23.158 33.587 1.000 42.336 62 ALA B O 1
ATOM 3568 N N . GLY B 1 63 ? -16.613 -23.669 34.796 1.000 43.774 63 GLY B N 1
ATOM 3569 C CA . GLY B 1 63 ? -16.171 -22.302 34.987 1.000 43.290 63 GLY B CA 1
ATOM 3570 C C . GLY B 1 63 ? -15.268 -21.847 33.845 1.000 41.717 63 GLY B C 1
ATOM 3571 O O . GLY B 1 63 ? -14.623 -22.659 33.186 1.000 42.361 63 GLY B O 1
ATOM 3572 N N . ILE B 1 64 ? -15.194 -20.538 33.642 1.000 40.900 64 ILE B N 1
ATOM 3573 C CA . ILE B 1 64 ? -14.147 -19.987 32.803 1.000 40.446 64 ILE B CA 1
ATOM 3574 C C . ILE B 1 64 ? -13.610 -18.696 33.433 1.000 41.064 64 ILE B C 1
ATOM 3575 O O . ILE B 1 64 ? -14.320 -17.980 34.138 1.000 39.671 64 ILE B O 1
ATOM 3580 N N . GLN B 1 65 ? -12.315 -18.444 33.217 1.000 41.802 65 GLN B N 1
ATOM 3581 C CA . GLN B 1 65 ? -11.668 -17.198 33.600 1.000 39.657 65 GLN B CA 1
ATOM 3582 C C . GLN B 1 65 ? -11.541 -16.246 32.409 1.000 40.270 65 GLN B C 1
ATOM 3583 O O . GLN B 1 65 ? -11.009 -16.606 31.356 1.000 37.280 65 GLN B O 1
ATOM 3589 N N . ILE B 1 66 ? -11.978 -15.003 32.640 1.000 42.505 66 ILE B N 1
ATOM 3590 C CA . ILE B 1 66 ? -12.124 -13.982 31.608 1.000 43.135 66 ILE B CA 1
ATOM 3591 C C . ILE B 1 66 ? -11.268 -12.782 31.976 1.000 38.395 66 ILE B C 1
ATOM 3592 O O . ILE B 1 66 ? -11.646 -12.022 32.857 1.000 37.673 66 ILE B O 1
ATOM 3597 N N . SER B 1 67 ? -10.159 -12.609 31.256 1.000 35.534 67 SER B N 1
ATOM 3598 C CA . SER B 1 67 ? -9.097 -11.683 31.604 1.000 32.923 67 SER B CA 1
ATOM 3599 C C . SER B 1 67 ? -9.442 -10.292 31.081 1.000 33.105 67 SER B C 1
ATOM 3600 O O . SER B 1 67 ? -10.397 -10.128 30.332 1.000 33.566 67 SER B O 1
ATOM 3603 N N . PRO B 1 68 ? -8.714 -9.221 31.468 1.000 34.939 68 PRO B N 1
ATOM 3604 C CA . PRO B 1 68 ? -9.043 -7.877 31.007 1.000 34.853 68 PRO B CA 1
ATOM 3605 C C . PRO B 1 68 ? -9.044 -7.657 29.498 1.000 34.471 68 PRO B C 1
ATOM 3606 O O . PRO B 1 68 ? -9.749 -6.763 29.024 1.000 34.480 68 PRO B O 1
ATOM 3610 N N . ASN B 1 69 ? -8.209 -8.408 28.759 1.000 35.066 69 ASN B N 1
ATOM 3611 C CA . ASN B 1 69 ? -8.141 -8.238 27.310 1.000 36.327 69 ASN B CA 1
ATOM 3612 C C . ASN B 1 69 ? -9.507 -8.571 26.703 1.000 38.721 69 ASN B C 1
ATOM 3613 O O . ASN B 1 69 ? -9.866 -8.011 25.666 1.000 39.202 69 ASN B O 1
ATOM 3618 N N . VAL B 1 70 ? -10.274 -9.446 27.387 1.000 39.460 70 VAL B N 1
ATOM 3619 C CA . VAL B 1 70 ? -11.573 -9.896 26.919 1.000 40.035 70 VAL B CA 1
ATOM 3620 C C . VAL B 1 70 ? -12.647 -8.974 27.470 1.000 40.784 70 VAL B C 1
ATOM 3621 O O . VAL B 1 70 ? -13.502 -8.489 26.727 1.000 43.035 70 VAL B O 1
ATOM 3625 N N . SER B 1 71 ? -12.605 -8.748 28.787 1.000 40.073 71 SER B N 1
ATOM 3626 C CA . SER B 1 71 ? -13.671 -8.012 29.435 1.000 41.424 71 SER B CA 1
ATOM 3627 C C . SER B 1 71 ? -13.643 -6.535 29.036 1.000 39.118 71 SER B C 1
ATOM 3628 O O . SER B 1 71 ? -14.698 -5.910 29.020 1.000 40.997 71 SER B O 1
ATOM 3631 N N . ARG B 1 72 ? -12.483 -5.993 28.644 1.000 39.039 72 ARG B N 1
ATOM 3632 C CA . ARG B 1 72 ? -12.426 -4.677 28.008 1.000 42.411 72 ARG B CA 1
ATOM 3633 C C . ARG B 1 72 ? -13.378 -4.638 26.807 1.000 43.200 72 ARG B C 1
ATOM 3634 O O . ARG B 1 72 ? -14.049 -3.637 26.598 1.000 43.728 72 ARG B O 1
ATOM 3642 N N . LEU B 1 73 ? -13.417 -5.730 26.018 1.000 44.683 73 LEU B N 1
ATOM 3643 C CA . LEU B 1 73 ? -14.212 -5.790 24.795 1.000 47.417 73 LEU B CA 1
ATOM 3644 C C . LEU B 1 73 ? -15.693 -5.992 25.118 1.000 46.715 73 LEU B C 1
ATOM 3645 O O . LEU B 1 73 ? -16.572 -5.337 24.549 1.000 45.128 73 LEU B O 1
ATOM 3650 N N . LEU B 1 74 ? -15.976 -6.876 26.075 1.000 44.005 74 LEU B N 1
ATOM 3651 C CA . LEU B 1 74 ? -17.354 -7.071 26.482 1.000 44.179 74 LEU B CA 1
ATOM 3652 C C . LEU B 1 74 ? -17.935 -5.761 27.007 1.000 44.632 74 LEU B C 1
ATOM 3653 O O . LEU B 1 74 ? -19.074 -5.443 26.704 1.000 47.364 74 LEU B O 1
ATOM 3658 N N . ASP B 1 75 ? -17.157 -5.013 27.798 1.000 46.028 75 ASP B N 1
ATOM 3659 C CA . ASP B 1 75 ? -17.561 -3.700 28.281 1.000 47.219 75 ASP B CA 1
ATOM 3660 C C . ASP B 1 75 ? -17.840 -2.786 27.086 1.000 45.461 75 ASP B C 1
ATOM 3661 O O . ASP B 1 75 ? -18.869 -2.115 27.049 1.000 43.931 75 ASP B O 1
ATOM 3666 N N . ARG B 1 76 ? -16.924 -2.777 26.112 1.000 41.933 76 ARG B N 1
ATOM 3667 C CA . ARG B 1 76 ? -17.032 -1.839 25.010 1.000 43.830 76 ARG B CA 1
ATOM 3668 C C . ARG B 1 76 ? -18.280 -2.114 24.169 1.000 45.770 76 ARG B C 1
ATOM 3669 O O . ARG B 1 76 ? -18.877 -1.182 23.630 1.000 48.416 76 ARG B O 1
ATOM 3677 N N . TRP B 1 77 ? -18.644 -3.401 24.071 1.000 46.042 77 TRP B N 1
ATOM 3678 C CA . TRP B 1 77 ? -19.745 -3.895 23.252 1.000 45.292 77 TRP B CA 1
ATOM 3679 C C . TRP B 1 77 ? -21.082 -3.772 23.988 1.000 47.272 77 TRP B C 1
ATOM 3680 O O . TRP B 1 77 ? -22.131 -4.095 23.442 1.000 52.559 77 TRP B O 1
ATOM 3691 N N . GLY B 1 78 ? -21.041 -3.323 25.244 1.000 46.589 78 GLY B N 1
ATOM 3692 C CA . GLY B 1 78 ? -22.238 -2.907 25.943 1.000 47.332 78 GLY B CA 1
ATOM 3693 C C . GLY B 1 78 ? -22.834 -4.009 26.807 1.000 46.816 78 GLY B C 1
ATOM 3694 O O . GLY B 1 78 ? -23.992 -3.895 27.158 1.000 48.796 78 GLY B O 1
ATOM 3695 N N . VAL B 1 79 ? -22.066 -5.047 27.171 1.000 49.193 79 VAL B N 1
ATOM 3696 C CA . VAL B 1 79 ? -22.591 -6.091 28.057 1.000 52.093 79 VAL B CA 1
ATOM 3697 C C . VAL B 1 79 ? -21.875 -6.128 29.414 1.000 48.971 79 VAL B C 1
ATOM 3698 O O . VAL B 1 79 ? -22.009 -7.091 30.158 1.000 47.620 79 VAL B O 1
ATOM 3702 N N . GLY B 1 80 ? -21.130 -5.076 29.749 1.000 48.712 80 GLY B N 1
ATOM 3703 C CA . GLY B 1 80 ? -20.379 -5.035 30.994 1.000 47.196 80 GLY B CA 1
ATOM 3704 C C . GLY B 1 80 ? -21.239 -5.261 32.240 1.000 48.162 80 GLY B C 1
ATOM 3705 O O . GLY B 1 80 ? -20.832 -5.990 33.137 1.000 46.908 80 GLY B O 1
ATOM 3706 N N . GLU B 1 81 ? -22.430 -4.654 32.288 1.000 49.283 81 GLU B N 1
ATOM 3707 C CA . GLU B 1 81 ? -23.309 -4.765 33.442 1.000 53.091 81 GLU B CA 1
ATOM 3708 C C . GLU B 1 81 ? -23.796 -6.209 33.607 1.000 50.382 81 GLU B C 1
ATOM 3709 O O . GLU B 1 81 ? -23.780 -6.754 34.714 1.000 47.937 81 GLU B O 1
ATOM 3715 N N . ALA B 1 82 ? -24.216 -6.835 32.502 1.000 48.277 82 ALA B N 1
ATOM 3716 C CA . ALA B 1 82 ? -24.653 -8.220 32.536 1.000 46.669 82 ALA B CA 1
ATOM 3717 C C . ALA B 1 82 ? -23.539 -9.125 33.060 1.000 46.763 82 ALA B C 1
ATOM 3718 O O . ALA B 1 82 ? -23.795 -9.976 33.911 1.000 47.681 82 ALA B O 1
ATOM 3720 N N . VAL B 1 83 ? -22.314 -8.937 32.538 1.000 44.588 83 VAL B N 1
ATOM 3721 C CA . VAL B 1 83 ? -21.166 -9.732 32.939 1.000 42.302 83 VAL B CA 1
ATOM 3722 C C . VAL B 1 83 ? -20.943 -9.558 34.441 1.000 42.853 83 VAL B C 1
ATOM 3723 O O . VAL B 1 83 ? -20.742 -10.523 35.165 1.000 41.606 83 VAL B O 1
ATOM 3727 N N . ARG B 1 84 ? -20.986 -8.306 34.897 1.000 44.390 84 ARG B N 1
ATOM 3728 C CA . ARG B 1 84 ? -20.700 -7.947 36.270 1.000 46.941 84 ARG B CA 1
ATOM 3729 C C . ARG B 1 84 ? -21.718 -8.600 37.202 1.000 45.589 84 ARG B C 1
ATOM 3730 O O . ARG B 1 84 ? -21.350 -9.061 38.279 1.000 43.512 84 ARG B O 1
ATOM 3738 N N . LYS B 1 85 ? -22.977 -8.682 36.760 1.000 48.563 85 LYS B N 1
ATOM 3739 C CA . LYS B 1 85 ? -24.039 -9.249 37.574 1.000 50.597 85 LYS B CA 1
ATOM 3740 C C . LYS B 1 85 ? -23.831 -10.729 37.841 1.000 48.448 85 LYS B C 1
ATOM 3741 O O . LYS B 1 85 ? -24.213 -11.187 38.904 1.000 52.504 85 LYS B O 1
ATOM 3747 N N . VAL B 1 86 ? -23.269 -11.478 36.895 1.000 45.674 86 VAL B N 1
ATOM 3748 C CA . VAL B 1 86 ? -23.199 -12.922 37.034 1.000 44.035 86 VAL B CA 1
ATOM 3749 C C . VAL B 1 86 ? -21.798 -13.373 37.431 1.000 43.921 86 VAL B C 1
ATOM 3750 O O . VAL B 1 86 ? -21.670 -14.464 37.977 1.000 44.925 86 VAL B O 1
ATOM 3754 N N . ALA B 1 87 ? -20.763 -12.547 37.194 1.000 43.021 87 ALA B N 1
ATOM 3755 C CA . ALA B 1 87 ? -19.376 -12.942 37.420 1.000 41.983 87 ALA B CA 1
ATOM 3756 C C . ALA B 1 87 ? -18.989 -12.820 38.891 1.000 40.773 87 ALA B C 1
ATOM 3757 O O . ALA B 1 87 ? -19.618 -12.062 39.619 1.000 38.524 87 ALA B O 1
ATOM 3759 N N . ILE B 1 88 ? -17.951 -13.573 39.294 1.000 39.236 88 ILE B N 1
ATOM 3760 C CA . ILE B 1 88 ? -17.232 -13.346 40.537 1.000 39.902 88 ILE B CA 1
ATOM 3761 C C . ILE B 1 88 ? -15.946 -12.606 40.172 1.000 39.333 88 ILE B C 1
ATOM 3762 O O . ILE B 1 88 ? -15.315 -12.904 39.155 1.000 41.633 88 ILE B O 1
ATOM 3767 N N . ARG B 1 89 ? -15.559 -11.658 41.020 1.000 36.751 89 ARG B N 1
ATOM 3768 C CA . ARG B 1 89 ? -14.345 -10.894 40.808 1.000 34.730 89 ARG B CA 1
ATOM 3769 C C . ARG B 1 89 ? -13.297 -11.405 41.787 1.000 31.778 89 ARG B C 1
ATOM 3770 O O . ARG B 1 89 ? -13.276 -10.979 42.928 1.000 33.077 89 ARG B O 1
ATOM 3778 N N . PRO B 1 90 ? -12.426 -12.367 41.433 1.000 30.519 90 PRO B N 1
ATOM 3779 C CA . PRO B 1 90 ? -11.458 -12.885 42.406 1.000 29.392 90 PRO B CA 1
ATOM 3780 C C . PRO B 1 90 ? -10.414 -11.841 42.835 1.000 27.712 90 PRO B C 1
ATOM 3781 O O . PRO B 1 90 ? -10.141 -10.876 42.128 1.000 26.392 90 PRO B O 1
ATOM 3785 N N . GLU B 1 91 ? -9.864 -12.044 44.032 1.000 27.080 91 GLU B N 1
ATOM 3786 C CA . GLU B 1 91 ? -8.928 -11.109 44.621 1.000 28.511 91 GLU B CA 1
ATOM 3787 C C . GLU B 1 91 ? -7.517 -11.400 44.143 1.000 26.713 91 GLU B C 1
ATOM 3788 O O . GLU B 1 91 ? -6.729 -10.488 44.001 1.000 25.286 91 GLU B O 1
ATOM 3794 N N . GLY B 1 92 ? -7.215 -12.690 43.981 1.000 26.257 92 GLY B N 1
ATOM 3795 C CA . GLY B 1 92 ? -5.872 -13.118 43.723 1.000 27.855 92 GLY B CA 1
ATOM 3796 C C . GLY B 1 92 ? -5.843 -14.536 43.174 1.000 29.083 92 GLY B C 1
ATOM 3797 O O . GLY B 1 92 ? -6.851 -15.240 43.184 1.000 28.243 92 GLY B O 1
ATOM 3798 N N . MET B 1 93 ? -4.638 -14.914 42.745 1.000 28.667 93 MET B N 1
ATOM 3799 C CA . MET B 1 93 ? -4.350 -16.227 42.229 1.000 30.201 93 MET B CA 1
ATOM 3800 C C . MET B 1 93 ? -3.295 -16.836 43.138 1.000 29.509 93 MET B C 1
ATOM 3801 O O . MET B 1 93 ? -2.275 -16.211 43.365 1.000 29.994 93 MET B O 1
ATOM 3806 N N . VAL B 1 94 ? -3.562 -18.050 43.652 1.000 29.560 94 VAL B N 1
ATOM 3807 C CA . VAL B 1 94 ? -2.795 -18.635 44.736 1.000 27.956 94 VAL B CA 1
ATOM 3808 C C . VAL B 1 94 ? -2.349 -20.019 44.297 1.000 28.933 94 VAL B C 1
ATOM 3809 O O . VAL B 1 94 ? -3.194 -20.862 44.015 1.000 28.795 94 VAL B O 1
ATOM 3813 N N . PHE B 1 95 ? -1.028 -20.244 44.321 1.000 28.144 95 PHE B N 1
ATOM 3814 C CA . PHE B 1 95 ? -0.439 -21.516 43.949 1.000 28.571 95 PHE B CA 1
ATOM 3815 C C . PHE B 1 95 ? 0.080 -22.192 45.201 1.000 28.671 95 PHE B C 1
ATOM 3816 O O . PHE B 1 95 ? 0.719 -21.546 46.028 1.000 27.859 95 PHE B O 1
ATOM 3824 N N . ARG B 1 96 ? -0.208 -23.497 45.307 1.000 28.735 96 ARG B N 1
ATOM 3825 C CA . ARG B 1 96 ? -0.003 -24.253 46.531 1.000 30.537 96 ARG B CA 1
ATOM 3826 C C . ARG B 1 96 ? 0.718 -25.572 46.255 1.000 29.402 96 ARG B C 1
ATOM 3827 O O . ARG B 1 96 ? 0.566 -26.146 45.192 1.000 28.090 96 ARG B O 1
ATOM 3835 N N . ARG B 1 97 ? 1.422 -26.084 47.265 1.000 30.491 97 ARG B N 1
ATOM 3836 C CA . ARG B 1 97 ? 2.071 -27.378 47.153 1.000 31.723 97 ARG B CA 1
ATOM 3837 C C . ARG B 1 97 ? 1.028 -28.476 47.373 1.000 30.844 97 ARG B C 1
ATOM 3838 O O . ARG B 1 97 ? 0.157 -28.335 48.220 1.000 31.536 97 ARG B O 1
ATOM 3846 N N . TYR B 1 98 ? 1.126 -29.549 46.575 1.000 30.675 98 TYR B N 1
ATOM 3847 C CA . TYR B 1 98 ? 0.136 -30.618 46.521 1.000 30.178 98 TYR B CA 1
ATOM 3848 C C . TYR B 1 98 ? -0.009 -31.313 47.871 1.000 28.716 98 TYR B C 1
ATOM 3849 O O . TYR B 1 98 ? -1.125 -31.507 48.338 1.000 28.877 98 TYR B O 1
ATOM 3858 N N . THR B 1 99 ? 1.090 -31.640 48.542 1.000 29.138 99 THR B N 1
ATOM 3859 C CA . THR B 1 99 ? 0.978 -32.470 49.735 1.000 32.338 99 THR B CA 1
ATOM 3860 C C . THR B 1 99 ? 0.359 -31.737 50.923 1.000 30.510 99 THR B C 1
ATOM 3861 O O . THR B 1 99 ? -0.351 -32.358 51.696 1.000 28.268 99 THR B O 1
ATOM 3865 N N . SER B 1 100 ? 0.653 -30.435 51.079 1.000 33.251 100 SER B N 1
ATOM 3866 C CA . SER B 1 100 ? 0.364 -29.669 52.292 1.000 32.190 100 SER B CA 1
ATOM 3867 C C . SER B 1 100 ? -0.654 -28.555 52.046 1.000 31.525 100 SER B C 1
ATOM 3868 O O . SER B 1 100 ? -1.295 -28.132 52.987 1.000 34.102 100 SER B O 1
ATOM 3871 N N . GLY B 1 101 ? -0.777 -28.050 50.811 1.000 30.061 101 GLY B N 1
ATOM 3872 C CA . GLY B 1 101 ? -1.594 -26.876 50.542 1.000 29.806 101 GLY B CA 1
ATOM 3873 C C . GLY B 1 101 ? -0.854 -25.570 50.853 1.000 28.166 101 GLY B C 1
ATOM 3874 O O . GLY B 1 101 ? -1.407 -24.500 50.771 1.000 27.930 101 GLY B O 1
ATOM 3875 N N . GLU B 1 102 ? 0.423 -25.670 51.200 1.000 31.013 102 GLU B N 1
ATOM 3876 C CA . GLU B 1 102 ? 1.261 -24.525 51.522 1.000 32.817 102 GLU B CA 1
ATOM 3877 C C . GLU B 1 102 ? 1.247 -23.554 50.348 1.000 30.300 102 GLU B C 1
ATOM 3878 O O . GLU B 1 102 ? 1.511 -23.958 49.222 1.000 29.261 102 GLU B O 1
ATOM 3884 N N . VAL B 1 103 ? 0.956 -22.279 50.608 1.000 31.489 103 VAL B N 1
ATOM 3885 C CA . VAL B 1 103 ? 0.966 -21.287 49.538 1.000 29.102 103 VAL B CA 1
ATOM 3886 C C . VAL B 1 103 ? 2.426 -21.013 49.151 1.000 29.273 103 VAL B C 1
ATOM 3887 O O . VAL B 1 103 ? 3.246 -20.682 50.008 1.000 29.912 103 VAL B O 1
ATOM 3891 N N . VAL B 1 104 ? 2.750 -21.176 47.858 1.000 28.284 104 VAL B N 1
ATOM 3892 C CA . VAL B 1 104 ? 4.111 -20.941 47.369 1.000 29.537 104 VAL B CA 1
ATOM 3893 C C . VAL B 1 104 ? 4.122 -19.745 46.405 1.000 27.643 104 VAL B C 1
ATOM 3894 O O . VAL B 1 104 ? 5.195 -19.214 46.123 1.000 25.493 104 VAL B O 1
ATOM 3898 N N . GLY B 1 105 ? 2.947 -19.326 45.903 1.000 25.908 105 GLY B N 1
ATOM 3899 C CA . GLY B 1 105 ? 2.877 -18.137 45.064 1.000 25.486 105 GLY B CA 1
ATOM 3900 C C . GLY B 1 105 ? 1.536 -17.415 45.166 1.000 25.138 105 GLY B C 1
ATOM 3901 O O . GLY B 1 105 ? 0.511 -18.022 45.434 1.000 24.236 105 GLY B O 1
ATOM 3902 N N . TYR B 1 106 ? 1.580 -16.099 44.924 1.000 26.096 106 TYR B N 1
ATOM 3903 C CA . TYR B 1 106 ? 0.422 -15.226 44.844 1.000 24.495 106 TYR B CA 1
ATOM 3904 C C . TYR B 1 106 ? 0.608 -14.279 43.670 1.000 24.147 106 TYR B C 1
ATOM 3905 O O . TYR B 1 106 ? 1.693 -13.757 43.452 1.000 26.665 106 TYR B O 1
ATOM 3914 N N . ALA B 1 107 ? -0.458 -14.058 42.921 1.000 24.325 107 ALA B N 1
ATOM 3915 C CA . ALA B 1 107 ? -0.535 -12.964 41.978 1.000 25.021 107 ALA B CA 1
ATOM 3916 C C . ALA B 1 107 ? -1.821 -12.191 42.237 1.000 26.020 107 ALA B C 1
ATOM 3917 O O . ALA B 1 107 ? -2.898 -12.757 42.174 1.000 27.432 107 ALA B O 1
ATOM 3919 N N . ARG B 1 108 ? -1.697 -10.889 42.502 1.000 27.033 108 ARG B N 1
ATOM 3920 C CA . ARG B 1 108 ? -2.844 -10.053 42.762 1.000 26.364 108 ARG B CA 1
ATOM 3921 C C . ARG B 1 108 ? -3.716 -9.960 41.508 1.000 27.124 108 ARG B C 1
ATOM 3922 O O . ARG B 1 108 ? -3.179 -9.762 40.425 1.000 26.661 108 ARG B O 1
ATOM 3930 N N . LEU B 1 109 ? -5.044 -10.103 41.672 1.000 26.111 109 LEU B N 1
ATOM 3931 C CA . LEU B 1 109 ? -5.991 -9.839 40.603 1.000 25.958 109 LEU B CA 1
ATOM 3932 C C . LEU B 1 109 ? -6.661 -8.523 40.966 1.000 25.860 109 LEU B C 1
ATOM 3933 O O . LEU B 1 109 ? -5.969 -7.543 41.194 1.000 26.277 109 LEU B O 1
ATOM 3938 N N . ALA B 1 110 ? -7.987 -8.460 40.995 1.000 25.932 110 ALA B N 1
ATOM 3939 C CA . ALA B 1 110 ? -8.661 -7.301 41.558 1.000 25.993 110 ALA B CA 1
ATOM 3940 C C . ALA B 1 110 ? -8.143 -6.031 40.878 1.000 25.999 110 ALA B C 1
ATOM 3941 O O . ALA B 1 110 ? -8.144 -5.959 39.645 1.000 25.118 110 ALA B O 1
ATOM 3943 N N . GLU B 1 111 ? -7.734 -5.014 41.654 1.000 26.103 111 GLU B N 1
ATOM 3944 C CA . GLU B 1 111 ? -7.360 -3.720 41.085 1.000 26.270 111 GLU B CA 1
ATOM 3945 C C . GLU B 1 111 ? -6.080 -3.791 40.259 1.000 25.785 111 GLU B C 1
ATOM 3946 O O . GLU B 1 111 ? -5.912 -2.943 39.406 1.000 24.275 111 GLU B O 1
ATOM 3952 N N . ARG B 1 112 ? -5.202 -4.798 40.504 1.000 27.171 112 ARG B N 1
ATOM 3953 C CA . ARG B 1 112 ? -3.998 -5.004 39.708 1.000 26.756 112 ARG B CA 1
ATOM 3954 C C . ARG B 1 112 ? -4.384 -5.296 38.256 1.000 29.458 112 ARG B C 1
ATOM 3955 O O . ARG B 1 112 ? -3.735 -4.832 37.331 1.000 27.352 112 ARG B O 1
ATOM 3963 N N . MET B 1 113 ? -5.470 -6.065 38.064 1.000 32.259 113 MET B N 1
ATOM 3964 C CA . MET B 1 113 ? -5.948 -6.398 36.742 1.000 31.010 113 MET B CA 1
ATOM 3965 C C . MET B 1 113 ? -6.801 -5.264 36.161 1.000 33.816 113 MET B C 1
ATOM 3966 O O . MET B 1 113 ? -6.739 -4.999 34.950 1.000 35.378 113 MET B O 1
ATOM 3971 N N . GLU B 1 114 ? -7.552 -4.541 37.000 1.000 35.189 114 GLU B N 1
ATOM 3972 C CA . GLU B 1 114 ? -8.358 -3.421 36.505 1.000 34.359 114 GLU B CA 1
ATOM 3973 C C . GLU B 1 114 ? -7.475 -2.270 36.025 1.000 34.013 114 GLU B C 1
ATOM 3974 O O . GLU B 1 114 ? -7.931 -1.407 35.286 1.000 37.314 114 GLU B O 1
ATOM 3980 N N . ALA B 1 115 ? -6.214 -2.238 36.445 1.000 31.745 115 ALA B N 1
ATOM 3981 C CA . ALA B 1 115 ? -5.275 -1.261 35.933 1.000 33.246 115 ALA B CA 1
ATOM 3982 C C . ALA B 1 115 ? -5.078 -1.418 34.420 1.000 34.252 115 ALA B C 1
ATOM 3983 O O . ALA B 1 115 ? -4.724 -0.468 33.752 1.000 33.355 115 ALA B O 1
ATOM 3985 N N . PHE B 1 116 ? -5.368 -2.587 33.846 1.000 35.218 116 PHE B N 1
ATOM 3986 C CA . PHE B 1 116 ? -5.345 -2.752 32.400 1.000 35.739 116 PHE B CA 1
ATOM 3987 C C . PHE B 1 116 ? -6.658 -2.324 31.752 1.000 37.695 116 PHE B C 1
ATOM 3988 O O . PHE B 1 116 ? -6.788 -2.478 30.554 1.000 41.406 116 PHE B O 1
ATOM 3996 N N . GLY B 1 117 ? -7.623 -1.770 32.495 1.000 37.326 117 GLY B N 1
ATOM 3997 C CA . GLY B 1 117 ? -8.766 -1.111 31.875 1.000 36.285 117 GLY B CA 1
ATOM 3998 C C . GLY B 1 117 ? -10.060 -1.932 31.933 1.000 37.017 117 GLY B C 1
ATOM 3999 O O . GLY B 1 117 ? -11.094 -1.495 31.422 1.000 35.393 117 GLY B O 1
ATOM 4000 N N . ALA B 1 118 ? -10.016 -3.116 32.566 1.000 34.708 118 ALA B N 1
ATOM 4001 C CA . ALA B 1 118 ? -11.208 -3.916 32.746 1.000 34.547 118 ALA B CA 1
ATOM 4002 C C . ALA B 1 118 ? -10.906 -5.022 33.741 1.000 32.931 118 ALA B C 1
ATOM 4003 O O . ALA B 1 118 ? -9.748 -5.338 33.969 1.000 32.257 118 ALA B O 1
ATOM 4005 N N . PRO B 1 119 ? -11.938 -5.641 34.349 1.000 33.218 119 PRO B N 1
ATOM 4006 C CA . PRO B 1 119 ? -11.725 -6.638 35.404 1.000 33.738 119 PRO B CA 1
ATOM 4007 C C . PRO B 1 119 ? -11.304 -8.023 34.918 1.000 32.048 119 PRO B C 1
ATOM 4008 O O . PRO B 1 119 ? -11.336 -8.333 33.741 1.000 35.295 119 PRO B O 1
ATOM 4012 N N . TYR B 1 120 ? -10.772 -8.799 35.851 1.000 31.741 120 TYR B N 1
ATOM 4013 C CA . TYR B 1 120 ? -10.483 -10.208 35.665 1.000 32.433 120 TYR B CA 1
ATOM 4014 C C . TYR B 1 120 ? -11.590 -10.976 36.398 1.000 33.296 120 TYR B C 1
ATOM 4015 O O . TYR B 1 120 ? -11.758 -10.881 37.622 1.000 34.054 120 TYR B O 1
ATOM 4024 N N . TYR B 1 121 ? -12.372 -11.713 35.620 1.000 34.252 121 TYR B N 1
ATOM 4025 C CA . TYR B 1 121 ? -13.586 -12.341 36.101 1.000 34.956 121 TYR B CA 1
ATOM 4026 C C . TYR B 1 121 ? -13.500 -13.861 36.067 1.000 36.387 121 TYR B C 1
ATOM 4027 O O . TYR B 1 121 ? -12.765 -14.420 35.263 1.000 39.227 121 TYR B O 1
ATOM 4036 N N . HIS B 1 122 ? -14.263 -14.476 36.983 1.000 36.528 122 HIS B N 1
ATOM 4037 C CA . HIS B 1 122 ? -14.595 -15.880 37.004 1.000 35.396 122 HIS B CA 1
ATOM 4038 C C . HIS B 1 122 ? -16.105 -16.002 36.795 1.000 38.464 122 HIS B C 1
ATOM 4039 O O . HIS B 1 122 ? -16.883 -15.368 37.497 1.000 38.563 122 HIS B O 1
ATOM 4046 N N . ILE B 1 123 ? -16.521 -16.829 35.826 1.000 40.086 123 ILE B N 1
ATOM 4047 C CA . ILE B 1 123 ? -17.901 -16.842 35.359 1.000 42.285 123 ILE B CA 1
ATOM 4048 C C . ILE B 1 123 ? -18.250 -18.247 34.876 1.000 42.713 123 ILE B C 1
ATOM 4049 O O . ILE B 1 123 ? -17.366 -18.985 34.428 1.000 42.046 123 ILE B O 1
ATOM 4054 N N . HIS B 1 124 ? -19.542 -18.590 34.908 1.000 43.549 124 HIS B N 1
ATOM 4055 C CA . HIS B 1 124 ? -19.955 -19.879 34.378 1.000 44.311 124 HIS B CA 1
ATOM 4056 C C . HIS B 1 124 ? -19.960 -19.762 32.850 1.000 43.395 124 HIS B C 1
ATOM 4057 O O . HIS B 1 124 ? -20.437 -18.762 32.296 1.000 44.528 124 HIS B O 1
ATOM 4064 N N . ARG B 1 125 ? -19.395 -20.777 32.178 1.000 40.867 125 ARG B N 1
ATOM 4065 C CA . ARG B 1 125 ? -19.379 -20.829 30.722 1.000 43.137 125 ARG B CA 1
ATOM 4066 C C . ARG B 1 125 ? -20.761 -20.534 30.119 1.000 44.497 125 ARG B C 1
ATOM 4067 O O . ARG B 1 125 ? -20.839 -19.909 29.071 1.000 44.148 125 ARG B O 1
ATOM 4075 N N . ALA B 1 126 ? -21.849 -21.008 30.751 1.000 44.969 126 ALA B N 1
ATOM 4076 C CA . ALA B 1 126 ? -23.174 -20.836 30.177 1.000 45.689 126 ALA B CA 1
ATOM 4077 C C . ALA B 1 126 ? -23.605 -19.375 30.257 1.000 47.170 126 ALA B C 1
ATOM 4078 O O . ALA B 1 126 ? -24.301 -18.880 29.372 1.000 48.659 126 ALA B O 1
ATOM 4080 N N . ASP B 1 127 ? -23.203 -18.687 31.331 1.000 49.472 127 ASP B N 1
ATOM 4081 C CA . ASP B 1 127 ? -23.565 -17.290 31.508 1.000 49.692 127 ASP B CA 1
ATOM 4082 C C . ASP B 1 127 ? -22.840 -16.457 30.447 1.000 49.554 127 ASP B C 1
ATOM 4083 O O . ASP B 1 127 ? -23.427 -15.584 29.792 1.000 47.201 127 ASP B O 1
ATOM 4088 N N . LEU B 1 128 ? -21.560 -16.778 30.237 1.000 45.472 128 LEU B N 1
ATOM 4089 C CA . LEU B 1 128 ? -20.809 -16.086 29.208 1.000 47.916 128 LEU B CA 1
ATOM 4090 C C . LEU B 1 128 ? -21.367 -16.367 27.807 1.000 50.065 128 LEU B C 1
ATOM 4091 O O . LEU B 1 128 ? -21.488 -15.449 26.993 1.000 50.337 128 LEU B O 1
ATOM 4096 N N . PHE B 1 129 ? -21.640 -17.642 27.510 1.000 50.453 129 PHE B N 1
ATOM 4097 C CA . PHE B 1 129 ? -22.205 -18.026 26.230 1.000 51.105 129 PHE B CA 1
ATOM 4098 C C . PHE B 1 129 ? -23.504 -17.260 25.993 1.000 49.981 129 PHE B C 1
ATOM 4099 O O . PHE B 1 129 ? -23.697 -16.716 24.918 1.000 50.386 129 PHE B O 1
ATOM 4107 N N . ASN B 1 130 ? -24.387 -17.189 26.989 1.000 49.046 130 ASN B N 1
ATOM 4108 C CA . ASN B 1 130 ? -25.677 -16.543 26.790 1.000 50.379 130 ASN B CA 1
ATOM 4109 C C . ASN B 1 130 ? -25.520 -15.062 26.491 1.000 49.058 130 ASN B C 1
ATOM 4110 O O . ASN B 1 130 ? -26.280 -14.493 25.725 1.000 48.240 130 ASN B O 1
ATOM 4115 N N . ILE B 1 131 ? -24.543 -14.439 27.135 1.000 50.687 131 ILE B N 1
ATOM 4116 C CA . ILE B 1 131 ? -24.267 -13.032 26.916 1.000 50.484 131 ILE B CA 1
ATOM 4117 C C . ILE B 1 131 ? -23.750 -12.809 25.490 1.000 50.223 131 ILE B C 1
ATOM 4118 O O . ILE B 1 131 ? -24.142 -11.852 24.829 1.000 47.846 131 ILE B O 1
ATOM 4123 N N . LEU B 1 132 ? -22.883 -13.700 25.009 1.000 50.267 132 LEU B N 1
ATOM 4124 C CA . LEU B 1 132 ? -22.393 -13.614 23.642 1.000 50.784 132 LEU B CA 1
ATOM 4125 C C . LEU B 1 132 ? -23.528 -13.845 22.646 1.000 52.403 132 LEU B C 1
ATOM 4126 O O . LEU B 1 132 ? -23.621 -13.158 21.629 1.000 51.617 132 LEU B O 1
ATOM 4131 N N . TYR B 1 133 ? -24.395 -14.812 22.969 1.000 53.885 133 TYR B N 1
ATOM 4132 C CA . TYR B 1 133 ? -25.531 -15.127 22.132 1.000 54.506 133 TYR B CA 1
ATOM 4133 C C . TYR B 1 133 ? -26.429 -13.893 21.986 1.000 57.027 133 TYR B C 1
ATOM 4134 O O . TYR B 1 133 ? -26.980 -13.654 20.917 1.000 55.946 133 TYR B O 1
ATOM 4143 N N . SER B 1 134 ? -26.589 -13.118 23.068 1.000 60.022 134 SER B N 1
ATOM 4144 C CA . SER B 1 134 ? -27.474 -11.964 23.048 1.000 58.724 134 SER B CA 1
ATOM 4145 C C . SER B 1 134 ? -26.926 -10.893 22.102 1.000 57.994 134 SER B C 1
ATOM 4146 O O . SER B 1 134 ? -27.702 -10.198 21.448 1.000 58.142 134 SER B O 1
ATOM 4149 N N . LEU B 1 135 ? -25.592 -10.786 22.008 1.000 59.367 135 LEU B N 1
ATOM 4150 C CA . LEU B 1 135 ? -24.931 -9.850 21.112 1.000 62.998 135 LEU B CA 1
ATOM 4151 C C . LEU B 1 135 ? -25.058 -10.289 19.655 1.000 63.816 135 LEU B C 1
ATOM 4152 O O . LEU B 1 135 ? -25.334 -9.453 18.799 1.000 64.587 135 LEU B O 1
ATOM 4157 N N . ALA B 1 136 ? -24.821 -11.582 19.386 1.000 64.208 136 ALA B N 1
ATOM 4158 C CA . ALA B 1 136 ? -24.793 -12.123 18.033 1.000 66.121 136 ALA B CA 1
ATOM 4159 C C . ALA B 1 136 ? -26.194 -12.265 17.434 1.000 67.195 136 ALA B C 1
ATOM 4160 O O . ALA B 1 136 ? -26.397 -12.049 16.236 1.000 68.134 136 ALA B O 1
ATOM 4162 N N . ALA B 1 137 ? -27.169 -12.641 18.269 1.000 67.507 137 ALA B N 1
ATOM 4163 C CA . ALA B 1 137 ? -28.469 -13.099 17.793 1.000 67.041 137 ALA B CA 1
ATOM 4164 C C . ALA B 1 137 ? -29.075 -12.157 16.748 1.000 67.837 137 ALA B C 1
ATOM 4165 O O . ALA B 1 137 ? -29.504 -12.635 15.702 1.000 71.500 137 ALA B O 1
ATOM 4167 N N . PRO B 1 138 ? -29.183 -10.824 16.963 1.000 66.978 13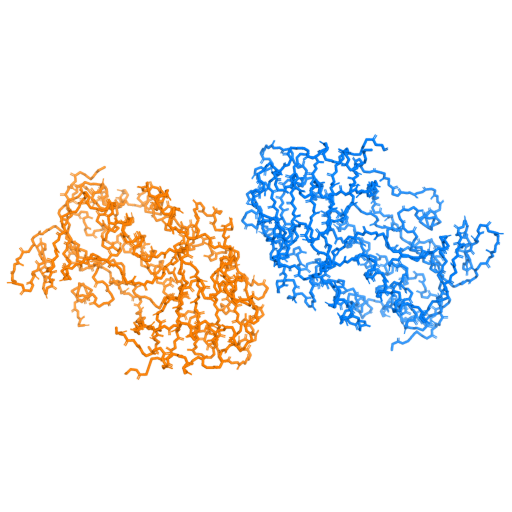8 PRO B N 1
ATOM 4168 C CA . PRO B 1 138 ? -29.784 -9.948 15.959 1.000 67.612 138 PRO B CA 1
ATOM 4169 C C . PRO B 1 138 ? -29.014 -9.855 14.643 1.000 65.145 138 PRO B C 1
ATOM 4170 O O . PRO B 1 138 ? -29.563 -9.410 13.641 1.000 63.527 138 PRO B O 1
ATOM 4174 N N . TYR B 1 139 ? -27.762 -10.317 14.641 1.000 64.305 139 TYR B N 1
ATOM 4175 C CA . TYR B 1 139 ? -26.898 -10.213 13.474 1.000 65.372 139 TYR B CA 1
ATOM 4176 C C . TYR B 1 139 ? -26.820 -11.520 12.684 1.000 64.140 139 TYR B C 1
ATOM 4177 O O . TYR B 1 139 ? -26.359 -11.496 11.552 1.000 64.288 139 TYR B O 1
ATOM 4186 N N . MET B 1 140 ? -27.270 -12.656 13.230 1.000 64.258 140 MET B N 1
ATOM 4187 C CA . MET B 1 140 ? -26.995 -13.920 12.553 1.000 66.003 140 MET B CA 1
ATOM 4188 C C . MET B 1 140 ? -28.284 -14.678 12.198 1.000 66.063 140 MET B C 1
ATOM 4189 O O . MET B 1 140 ? -29.329 -14.466 12.792 1.000 65.494 140 MET B O 1
ATOM 4194 N N . THR B 1 141 ? -28.214 -15.447 11.102 1.000 66.282 141 THR B N 1
ATOM 4195 C CA . THR B 1 141 ? -29.134 -16.521 10.793 1.000 65.775 141 THR B CA 1
ATOM 4196 C C . THR B 1 141 ? -28.464 -17.818 11.230 1.000 64.169 141 THR B C 1
ATOM 4197 O O . THR B 1 141 ? -27.505 -18.264 10.608 1.000 61.209 141 THR B O 1
ATOM 4201 N N . LEU B 1 142 ? -28.943 -18.386 12.341 1.000 65.783 142 LEU B N 1
ATOM 4202 C CA . LEU B 1 142 ? -28.359 -19.594 12.918 1.000 65.282 142 LEU B CA 1
ATOM 4203 C C . LEU B 1 142 ? -29.122 -20.821 12.399 1.000 64.595 142 LEU B C 1
ATOM 4204 O O . LEU B 1 142 ? -30.348 -20.866 12.447 1.000 60.438 142 LEU B O 1
ATOM 4209 N N . ARG B 1 143 ? -28.366 -21.799 11.877 1.000 64.612 143 ARG B N 1
ATOM 4210 C CA . ARG B 1 143 ? -28.899 -23.045 11.351 1.000 66.862 143 ARG B CA 1
ATOM 4211 C C . ARG B 1 143 ? -28.340 -24.173 12.204 1.000 68.382 143 ARG B C 1
ATOM 4212 O O . ARG B 1 143 ? -27.130 -24.375 12.231 1.000 71.250 143 ARG B O 1
ATOM 4220 N N . LEU B 1 144 ? -29.216 -24.837 12.961 1.000 69.971 144 LEU B N 1
ATOM 4221 C CA . LEU B 1 144 ? -28.818 -25.943 13.819 1.000 72.544 144 LEU B CA 1
ATOM 4222 C C . LEU B 1 144 ? -29.018 -27.244 13.050 1.000 73.409 144 LEU B C 1
ATOM 4223 O O . LEU B 1 144 ? -29.724 -27.277 12.046 1.000 71.353 144 LEU B O 1
ATOM 4228 N N . GLY B 1 145 ? -28.350 -28.303 13.507 1.000 73.447 145 GLY B N 1
ATOM 4229 C CA . GLY B 1 145 ? -28.410 -29.583 12.823 1.000 73.761 145 GLY B CA 1
ATOM 4230 C C . GLY B 1 145 ? -27.760 -29.532 11.442 1.000 74.091 145 GLY B C 1
ATOM 4231 O O . GLY B 1 145 ? -28.071 -30.372 10.612 1.000 78.682 145 GLY B O 1
ATOM 4232 N N . ALA B 1 146 ? -26.862 -28.557 11.216 1.000 71.830 146 ALA B N 1
ATOM 4233 C CA . ALA B 1 146 ? -26.211 -28.339 9.934 1.000 71.004 146 ALA B CA 1
ATOM 4234 C C . ALA B 1 146 ? -24.737 -28.730 10.035 1.000 73.746 146 ALA B C 1
ATOM 4235 O O . ALA B 1 146 ? -23.918 -27.956 10.539 1.000 76.874 146 ALA B O 1
ATOM 4237 N N . THR B 1 147 ? -24.427 -29.954 9.588 1.000 73.279 147 THR B N 1
ATOM 4238 C CA . THR B 1 147 ? -23.077 -30.485 9.651 1.000 73.617 147 THR B CA 1
ATOM 4239 C C . THR B 1 147 ? -22.392 -30.243 8.310 1.000 77.012 147 THR B C 1
ATOM 4240 O O . THR B 1 147 ? -22.774 -30.848 7.318 1.000 83.074 147 THR B O 1
ATOM 4244 N N . VAL B 1 148 ? -21.388 -29.368 8.270 1.000 76.396 148 VAL B N 1
ATOM 4245 C CA . VAL B 1 148 ? -20.619 -29.182 7.050 1.000 75.849 148 VAL B CA 1
ATOM 4246 C C . VAL B 1 148 ? -19.715 -30.402 6.865 1.000 77.293 148 VAL B C 1
ATOM 4247 O O . VAL B 1 148 ? -18.934 -30.724 7.763 1.000 72.677 148 VAL B O 1
ATOM 4251 N N . VAL B 1 149 ? -19.805 -31.057 5.690 1.000 77.523 149 VAL B N 1
ATOM 4252 C CA . VAL B 1 149 ? -18.987 -32.233 5.402 1.000 76.211 149 VAL B CA 1
ATOM 4253 C C . VAL B 1 149 ? -18.014 -31.985 4.241 1.000 75.681 149 VAL B C 1
ATOM 4254 O O . VAL B 1 149 ? -17.007 -32.686 4.156 1.000 75.032 149 VAL B O 1
ATOM 4258 N N . SER B 1 150 ? -18.295 -31.006 3.364 1.000 76.325 150 SER B N 1
ATOM 4259 C CA . SER B 1 150 ? -17.366 -30.657 2.294 1.000 78.665 150 SER B CA 1
ATOM 4260 C C . SER B 1 150 ? -17.423 -29.163 1.979 1.000 77.446 150 SER B C 1
ATOM 4261 O O . SER B 1 150 ? -18.368 -28.473 2.359 1.000 76.841 150 SER B O 1
ATOM 4264 N N . VAL B 1 151 ? -16.398 -28.674 1.272 1.000 76.457 151 VAL B N 1
ATOM 4265 C CA . VAL B 1 151 ? -16.284 -27.256 0.970 1.000 75.772 151 VAL B CA 1
ATOM 4266 C C . VAL B 1 151 ? -15.794 -27.088 -0.459 1.000 73.780 151 VAL B C 1
ATOM 4267 O O . VAL B 1 151 ? -14.786 -27.669 -0.839 1.000 72.679 151 VAL B O 1
ATOM 4271 N N . ASP B 1 152 ? -16.479 -26.235 -1.207 1.000 73.285 152 ASP B N 1
ATOM 4272 C CA . ASP B 1 152 ? -15.907 -25.675 -2.412 1.000 73.537 152 ASP B CA 1
ATOM 4273 C C . ASP B 1 152 ? -15.116 -24.421 -2.026 1.000 71.129 152 ASP B C 1
ATOM 4274 O O . ASP B 1 152 ? -15.700 -23.389 -1.693 1.000 67.418 152 ASP B O 1
ATOM 4279 N N . THR B 1 153 ? -13.786 -24.512 -2.104 1.000 70.106 153 THR B N 1
ATOM 4280 C CA . THR B 1 153 ? -12.906 -23.420 -1.715 1.000 71.956 153 THR B CA 1
ATOM 4281 C C . THR B 1 153 ? -12.825 -22.293 -2.759 1.000 74.392 153 THR B C 1
ATOM 4282 O O . THR B 1 153 ? -12.211 -21.261 -2.489 1.000 73.159 153 THR B O 1
ATOM 4286 N N . GLU B 1 154 ? -13.406 -22.484 -3.957 1.000 79.034 154 GLU B N 1
ATOM 4287 C CA . GLU B 1 154 ? -13.280 -21.525 -5.049 1.000 78.668 154 GLU B CA 1
ATOM 4288 C C . GLU B 1 154 ? -14.461 -20.566 -5.046 1.000 78.164 154 GLU B C 1
ATOM 4289 O O . GLU B 1 154 ? -14.245 -19.361 -5.106 1.000 79.376 154 GLU B O 1
ATOM 4295 N N . THR B 1 155 ? -15.679 -21.119 -4.940 1.000 76.856 155 THR B N 1
ATOM 4296 C CA . THR B 1 155 ? -16.921 -20.377 -5.114 1.000 76.506 155 THR B CA 1
ATOM 4297 C C . THR B 1 155 ? -17.086 -19.233 -4.104 1.000 75.240 155 THR B C 1
ATOM 4298 O O . THR B 1 155 ? -17.413 -18.130 -4.514 1.000 75.290 155 THR B O 1
ATOM 4302 N N . PRO B 1 156 ? -16.966 -19.402 -2.765 1.000 74.993 156 PRO B N 1
ATOM 4303 C CA . PRO B 1 156 ? -16.967 -20.702 -2.086 1.000 74.550 156 PRO B CA 1
ATOM 4304 C C . PRO B 1 156 ? -18.354 -21.158 -1.632 1.000 74.934 156 PRO B C 1
ATOM 4305 O O . PRO B 1 156 ? -19.309 -20.377 -1.661 1.000 77.201 156 PRO B O 1
ATOM 4309 N N . SER B 1 157 ? -18.438 -22.413 -1.177 1.000 73.224 157 SER B N 1
ATOM 4310 C CA . SER B 1 157 ? -19.683 -22.979 -0.693 1.000 75.077 157 SER B CA 1
ATOM 4311 C C . SER B 1 157 ? -19.380 -24.013 0.387 1.000 72.903 157 SER B C 1
ATOM 4312 O O . SER B 1 157 ? -18.348 -24.694 0.344 1.000 68.107 157 SER B O 1
ATOM 4315 N N . ALA B 1 158 ? -20.296 -24.113 1.351 1.000 74.680 158 ALA B N 1
ATOM 4316 C CA . ALA B 1 158 ? -20.251 -25.163 2.354 1.000 75.275 158 ALA B CA 1
ATOM 4317 C C . ALA B 1 158 ? -21.336 -26.165 2.008 1.000 75.006 158 ALA B C 1
ATOM 4318 O O . ALA B 1 158 ? -22.465 -25.767 1.737 1.000 76.768 158 ALA B O 1
ATOM 4320 N N . ILE B 1 159 ? -20.988 -27.451 1.998 1.000 74.432 159 ILE B N 1
ATOM 4321 C CA . ILE B 1 159 ? -21.992 -28.455 1.686 1.000 79.343 159 ILE B CA 1
ATOM 4322 C C . ILE B 1 159 ? -22.273 -29.272 2.953 1.000 75.974 159 ILE B C 1
ATOM 4323 O O . ILE B 1 159 ? -21.351 -29.716 3.649 1.000 68.203 159 ILE B O 1
ATOM 4328 N N . LEU B 1 160 ? -23.572 -29.396 3.275 1.000 75.951 160 LEU B N 1
ATOM 4329 C CA . LEU B 1 160 ? -24.012 -30.066 4.491 1.000 76.710 160 LEU B CA 1
ATOM 4330 C C . LEU B 1 160 ? -24.057 -31.582 4.286 1.000 79.452 160 LEU B C 1
ATOM 4331 O O . LEU B 1 160 ? -24.001 -32.065 3.149 1.000 87.032 160 LEU B O 1
ATOM 4336 N N . ALA B 1 161 ? -24.198 -32.324 5.398 1.000 76.484 161 ALA B N 1
ATOM 4337 C CA . ALA B 1 161 ? -24.273 -33.779 5.368 1.000 75.602 161 ALA B CA 1
ATOM 4338 C C . ALA B 1 161 ? -25.502 -34.230 4.576 1.000 79.810 161 ALA B C 1
ATOM 4339 O O . ALA B 1 161 ? -25.538 -35.339 4.059 1.000 79.948 161 ALA B O 1
ATOM 4341 N N . THR B 1 162 ? -26.508 -33.357 4.491 1.000 81.708 162 THR B N 1
ATOM 4342 C CA . THR B 1 162 ? -27.727 -33.629 3.763 1.000 80.395 162 THR B CA 1
ATOM 4343 C C . THR B 1 162 ? -27.493 -33.446 2.269 1.000 85.487 162 THR B C 1
ATOM 4344 O O . THR B 1 162 ? -28.306 -33.894 1.469 1.000 92.127 162 THR B O 1
ATOM 4348 N N . GLY B 1 163 ? -26.407 -32.763 1.888 1.000 86.381 163 GLY B N 1
ATOM 4349 C CA . GLY B 1 163 ? -26.140 -32.486 0.487 1.000 88.023 163 GLY B CA 1
ATOM 4350 C C . GLY B 1 163 ? -26.484 -31.049 0.096 1.000 88.903 163 GLY B C 1
ATOM 4351 O O . GLY B 1 163 ? -26.062 -30.579 -0.966 1.000 89.898 163 GLY B O 1
ATOM 4352 N N . GLU B 1 164 ? -27.225 -30.346 0.965 1.000 86.452 164 GLU B N 1
ATOM 4353 C CA . GLU B 1 164 ? -27.574 -28.961 0.708 1.000 85.175 164 GLU B CA 1
ATOM 4354 C C . GLU B 1 164 ? -26.298 -28.140 0.538 1.000 86.836 164 GLU B C 1
ATOM 4355 O O . GLU B 1 164 ? -25.368 -28.254 1.337 1.000 90.215 164 GLU B O 1
ATOM 4361 N N . VAL B 1 165 ? -26.285 -27.303 -0.506 1.000 85.854 165 VAL B N 1
ATOM 4362 C CA . VAL B 1 165 ? -25.182 -26.387 -0.762 1.000 81.795 165 VAL B CA 1
ATOM 4363 C C . VAL B 1 165 ? -25.531 -24.998 -0.221 1.000 78.258 165 VAL B C 1
ATOM 4364 O O . VAL B 1 165 ? -26.604 -24.468 -0.510 1.000 73.653 165 VAL B O 1
ATOM 4368 N N . VAL B 1 166 ? -24.605 -24.417 0.564 1.000 75.233 166 VAL B N 1
ATOM 4369 C CA . VAL B 1 166 ? -24.795 -23.096 1.145 1.000 71.426 166 VAL B CA 1
ATOM 4370 C C . VAL B 1 166 ? -23.748 -22.155 0.557 1.000 71.142 166 VAL B C 1
ATOM 4371 O O . VAL B 1 166 ? -22.546 -22.342 0.755 1.000 66.626 166 VAL B O 1
ATOM 4375 N N . HIS B 1 167 ? -24.234 -21.173 -0.211 1.000 73.491 167 HIS B N 1
ATOM 4376 C CA . HIS B 1 167 ? -23.362 -20.228 -0.890 1.000 75.014 167 HIS B CA 1
ATOM 4377 C C . HIS B 1 167 ? -23.058 -19.065 0.045 1.000 74.988 167 HIS B C 1
ATOM 4378 O O . HIS B 1 167 ? -23.913 -18.656 0.835 1.000 73.183 167 HIS B O 1
ATOM 4385 N N . GLY B 1 168 ? -21.816 -18.569 -0.049 1.000 71.988 168 GLY B N 1
ATOM 4386 C CA . GLY B 1 168 ? -21.465 -17.269 0.486 1.000 68.810 168 GLY B CA 1
ATOM 4387 C C . GLY B 1 168 ? -20.226 -16.728 -0.210 1.000 68.242 168 GLY B C 1
ATOM 4388 O O . GLY B 1 168 ? -19.759 -17.300 -1.192 1.000 65.365 168 GLY B O 1
ATOM 4389 N N . ASP B 1 169 ? -19.704 -15.626 0.338 1.000 71.204 169 ASP B N 1
ATOM 4390 C CA . ASP B 1 169 ? -18.502 -14.982 -0.172 1.000 71.318 169 ASP B CA 1
ATOM 4391 C C . ASP B 1 169 ? -17.273 -15.425 0.614 1.000 73.969 169 ASP B C 1
ATOM 4392 O O . ASP B 1 169 ? -16.160 -15.306 0.090 1.000 72.811 169 ASP B O 1
ATOM 4397 N N . LEU B 1 170 ? -17.477 -15.866 1.874 1.000 75.648 170 LEU B N 1
ATOM 4398 C CA . LEU B 1 170 ? -16.373 -16.214 2.758 1.000 71.864 170 LEU B CA 1
ATOM 4399 C C . LEU B 1 170 ? -16.841 -17.237 3.787 1.000 69.732 170 LEU B C 1
ATOM 4400 O O . LEU B 1 170 ? -17.979 -17.169 4.257 1.000 67.349 170 LEU B O 1
ATOM 4405 N N . ILE B 1 171 ? -15.940 -18.178 4.108 1.000 71.981 171 ILE B N 1
ATOM 4406 C CA . ILE B 1 171 ? -16.178 -19.194 5.126 1.000 71.765 171 ILE B CA 1
ATOM 4407 C C . ILE B 1 171 ? -15.150 -19.054 6.254 1.000 69.816 171 ILE B C 1
ATOM 4408 O O . ILE B 1 171 ? -13.933 -19.048 6.022 1.000 69.130 171 ILE B O 1
ATOM 4413 N N . ILE B 1 172 ? -15.654 -18.981 7.494 1.000 66.917 172 ILE B N 1
ATOM 4414 C CA . ILE B 1 172 ? -14.793 -19.036 8.661 1.000 63.265 172 ILE B CA 1
ATOM 4415 C C . ILE B 1 172 ? -15.027 -20.354 9.407 1.000 61.830 172 ILE B C 1
ATOM 4416 O O . ILE B 1 172 ? -16.139 -20.659 9.852 1.000 60.117 172 ILE B O 1
ATOM 4421 N N . GLY B 1 173 ? -13.949 -21.126 9.563 1.000 61.736 173 GLY B N 1
ATOM 4422 C CA . GLY B 1 173 ? -13.972 -22.297 10.426 1.000 62.515 173 GLY B CA 1
ATOM 4423 C C . GLY B 1 173 ? -13.836 -21.907 11.899 1.000 62.109 173 GLY B C 1
ATOM 4424 O O . GLY B 1 173 ? -12.721 -21.644 12.352 1.000 57.016 173 GLY B O 1
ATOM 4425 N N . ALA B 1 174 ? -14.971 -21.837 12.611 1.000 64.080 174 ALA B N 1
ATOM 4426 C CA . ALA B 1 174 ? -14.985 -21.683 14.062 1.000 67.364 174 ALA B CA 1
ATOM 4427 C C . ALA B 1 174 ? -15.449 -22.997 14.693 1.000 64.336 174 ALA B C 1
ATOM 4428 O O . ALA B 1 174 ? -16.213 -22.999 15.659 1.000 60.482 174 ALA B O 1
ATOM 4430 N N . ASP B 1 175 ? -14.936 -24.106 14.133 1.000 64.889 175 ASP B N 1
ATOM 4431 C CA . ASP B 1 175 ? -15.533 -25.423 14.305 1.000 64.475 175 ASP B CA 1
ATOM 4432 C C . ASP B 1 175 ? -14.662 -26.278 15.234 1.000 60.658 175 ASP B C 1
ATOM 4433 O O . ASP B 1 175 ? -14.709 -27.508 15.185 1.000 58.963 175 ASP B O 1
ATOM 4438 N N . GLY B 1 176 ? -13.850 -25.605 16.066 1.000 56.023 176 GLY B N 1
ATOM 4439 C CA . GLY B 1 176 ? -13.325 -26.185 17.285 1.000 52.437 176 GLY B CA 1
ATOM 4440 C C . GLY B 1 176 ? -12.058 -27.002 17.064 1.000 52.308 176 GLY B C 1
ATOM 4441 O O . GLY B 1 176 ? -11.469 -27.020 15.988 1.000 51.428 176 GLY B O 1
ATOM 4442 N N . VAL B 1 177 ? -11.681 -27.730 18.109 1.000 50.831 177 VAL B N 1
ATOM 4443 C CA . VAL B 1 177 ? -10.410 -28.429 18.158 1.000 52.384 177 VAL B CA 1
ATOM 4444 C C . VAL B 1 177 ? -10.307 -29.510 17.068 1.000 52.443 177 VAL B C 1
ATOM 4445 O O . VAL B 1 177 ? -9.214 -29.793 16.592 1.000 48.362 177 VAL B O 1
ATOM 4449 N N . LYS B 1 178 ? -11.435 -30.126 16.682 1.000 56.530 178 LYS B N 1
ATOM 4450 C CA . LYS B 1 178 ? -11.453 -31.126 15.618 1.000 61.672 178 LYS B CA 1
ATOM 4451 C C . LYS B 1 178 ? -12.004 -30.529 14.325 1.000 60.624 178 LYS B C 1
ATOM 4452 O O . LYS B 1 178 ? -12.628 -31.220 13.535 1.000 61.730 178 LYS B O 1
ATOM 4458 N N . SER B 1 179 ? -11.717 -29.245 14.108 1.000 61.511 179 SER B N 1
ATOM 4459 C CA . SER B 1 179 ? -12.091 -28.517 12.909 1.000 59.289 179 SER B CA 1
ATOM 4460 C C . SER B 1 179 ? -11.915 -29.360 11.655 1.000 57.184 179 SER B C 1
ATOM 4461 O O . SER B 1 179 ? -10.833 -29.884 11.404 1.000 52.916 179 SER B O 1
ATOM 4464 N N . PHE B 1 180 ? -12.997 -29.443 10.877 1.000 61.121 180 PHE B N 1
ATOM 4465 C CA . PHE B 1 180 ? -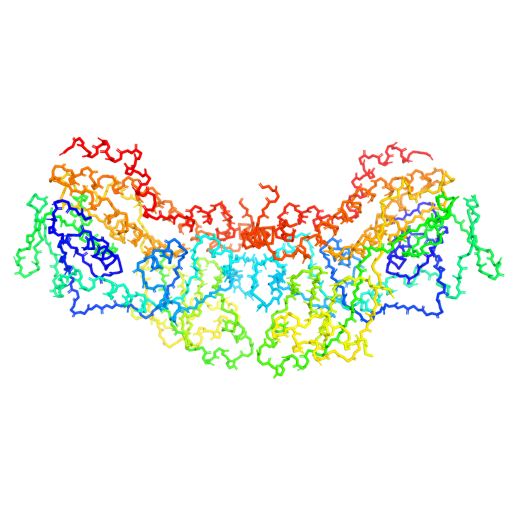12.957 -29.919 9.498 1.000 66.181 180 PHE B CA 1
ATOM 4466 C C . PHE B 1 180 ? -12.380 -28.843 8.568 1.000 64.908 180 PHE B C 1
ATOM 4467 O O . PHE B 1 180 ? -11.617 -29.166 7.650 1.000 64.773 180 PHE B O 1
ATOM 4475 N N . ILE B 1 181 ? -12.740 -27.572 8.809 1.000 64.139 181 ILE B N 1
ATOM 4476 C CA . ILE B 1 181 ? -12.346 -26.477 7.932 1.000 61.380 181 ILE B CA 1
ATOM 4477 C C . ILE B 1 181 ? -10.823 -26.308 7.990 1.000 59.235 181 ILE B C 1
ATOM 4478 O O . ILE B 1 181 ? -10.200 -25.987 6.987 1.000 59.080 181 ILE B O 1
ATOM 4483 N N . GLN B 1 182 ? -10.200 -26.590 9.134 1.000 56.998 182 GLN B N 1
ATOM 4484 C CA . GLN B 1 182 ? -8.745 -26.565 9.213 1.000 59.065 182 GLN B CA 1
ATOM 4485 C C . GLN B 1 182 ? -8.135 -27.562 8.229 1.000 62.098 182 GLN B C 1
ATOM 4486 O O . GLN B 1 182 ? -7.068 -27.297 7.676 1.000 60.615 182 GLN B O 1
ATOM 4492 N N . ARG B 1 183 ? -8.784 -28.721 8.050 1.000 64.695 183 ARG B N 1
ATOM 4493 C CA . ARG B 1 183 ? -8.274 -29.735 7.134 1.000 67.154 183 ARG B CA 1
ATOM 4494 C C . ARG B 1 183 ? -8.410 -29.225 5.695 1.000 64.520 183 ARG B C 1
ATOM 4495 O O . ARG B 1 183 ? -7.492 -29.405 4.886 1.000 60.630 183 ARG B O 1
ATOM 4503 N N . VAL B 1 184 ? -9.518 -28.526 5.408 1.000 63.709 184 VAL B N 1
ATOM 4504 C CA . VAL B 1 184 ? -9.708 -27.855 4.127 1.000 63.318 184 VAL B CA 1
ATOM 4505 C C . VAL B 1 184 ? -8.576 -26.856 3.863 1.000 63.404 184 VAL B C 1
ATOM 4506 O O . VAL B 1 184 ? -7.926 -26.896 2.822 1.000 65.915 184 VAL B O 1
ATOM 4510 N N . VAL B 1 185 ? -8.347 -25.958 4.827 1.000 63.178 185 VAL B N 1
ATOM 4511 C CA . VAL B 1 185 ? -7.418 -24.850 4.695 1.000 61.895 185 VAL B CA 1
ATOM 4512 C C . VAL B 1 185 ? -5.999 -25.368 4.448 1.000 64.624 185 VAL B C 1
ATOM 4513 O O . VAL B 1 185 ? -5.303 -24.808 3.601 1.000 66.852 185 VAL B O 1
ATOM 4517 N N . LEU B 1 186 ? -5.579 -26.408 5.188 1.000 65.899 186 LEU B N 1
ATOM 4518 C CA . LEU B 1 186 ? -4.222 -26.933 5.110 1.000 71.290 186 LEU B CA 1
ATOM 4519 C C . LEU B 1 186 ? -4.125 -28.003 4.018 1.000 76.388 186 LEU B C 1
ATOM 4520 O O . LEU B 1 186 ? -3.021 -28.420 3.666 1.000 71.726 186 LEU B O 1
ATOM 4525 N N . GLY B 1 187 ? -5.276 -28.473 3.512 1.000 78.941 187 GLY B N 1
ATOM 4526 C CA . GLY B 1 187 ? -5.316 -29.343 2.349 1.000 81.554 187 GLY B CA 1
ATOM 4527 C C . GLY B 1 187 ? -4.785 -30.753 2.599 1.000 81.698 187 GLY B C 1
ATOM 4528 O O . GLY B 1 187 ? -4.433 -31.413 1.634 1.000 79.182 187 GLY B O 1
ATOM 4529 N N . LYS B 1 188 ? -4.743 -31.233 3.848 1.000 83.409 188 LYS B N 1
ATOM 4530 C CA . LYS B 1 188 ? -4.230 -32.575 4.088 1.000 88.647 188 LYS B CA 1
ATOM 4531 C C . LYS B 1 188 ? -4.658 -33.079 5.462 1.000 93.269 188 LYS B C 1
ATOM 4532 O O . LYS B 1 188 ? -4.803 -32.280 6.384 1.000 89.608 188 LYS B O 1
ATOM 4538 N N . PRO B 1 189 ? -4.781 -34.424 5.626 1.000 98.389 189 PRO B N 1
ATOM 4539 C CA . PRO B 1 189 ? -5.707 -35.048 6.585 1.000 97.934 189 PRO B CA 1
ATOM 4540 C C . PRO B 1 189 ? -5.639 -34.638 8.069 1.000 95.617 189 PRO B C 1
ATOM 4541 O O . PRO B 1 189 ? -4.621 -34.149 8.507 1.000 89.470 189 PRO B O 1
ATOM 4545 N N . GLY B 1 196 ? -1.295 -36.049 25.778 1.000 49.529 196 GLY B N 1
ATOM 4546 C CA . GLY B 1 196 ? -0.986 -36.971 26.880 1.000 49.372 196 GLY B CA 1
ATOM 4547 C C . GLY B 1 196 ? -1.537 -36.478 28.214 1.000 49.623 196 GLY B C 1
ATOM 4548 O O . GLY B 1 196 ? -1.370 -37.174 29.202 1.000 52.573 196 GLY B O 1
ATOM 4549 N N . ASP B 1 197 ? -2.156 -35.283 28.248 1.000 48.428 197 ASP B N 1
ATOM 4550 C CA . ASP B 1 197 ? -2.864 -34.786 29.426 1.000 46.103 197 ASP B CA 1
ATOM 4551 C C . ASP B 1 197 ? -4.378 -34.826 29.209 1.000 42.821 197 ASP B C 1
ATOM 4552 O O . ASP B 1 197 ? -4.885 -34.645 28.101 1.000 40.570 197 ASP B O 1
ATOM 4557 N N . ALA B 1 198 ? -5.087 -35.062 30.318 1.000 43.890 198 ALA B N 1
ATOM 4558 C CA . ALA B 1 198 ? -6.542 -34.952 30.376 1.000 45.841 198 ALA B CA 1
ATOM 4559 C C . ALA B 1 198 ? -6.937 -34.206 31.646 1.000 43.069 198 ALA B C 1
ATOM 4560 O O . ALA B 1 198 ? -6.141 -34.087 32.568 1.000 39.765 198 ALA B O 1
ATOM 4562 N N . VAL B 1 199 ? -8.191 -33.754 31.690 1.000 43.414 199 VAL B N 1
ATOM 4563 C CA . VAL B 1 199 ? -8.728 -33.162 32.903 1.000 42.960 199 VAL B CA 1
ATOM 4564 C C . VAL B 1 199 ? -10.017 -33.877 33.287 1.000 42.645 199 VAL B C 1
ATOM 4565 O O . VAL B 1 199 ? -10.798 -34.324 32.441 1.000 44.990 199 VAL B O 1
ATOM 4569 N N . TYR B 1 200 ? -10.190 -33.989 34.598 1.000 41.088 200 TYR B N 1
ATOM 4570 C CA . TYR B 1 200 ? -11.514 -34.100 35.169 1.000 43.145 200 TYR B CA 1
ATOM 4571 C C . TYR B 1 200 ? -12.059 -32.691 35.417 1.000 41.246 200 TYR B C 1
ATOM 4572 O O . TYR B 1 200 ? -11.348 -31.815 35.903 1.000 39.351 200 TYR B O 1
ATOM 4581 N N . ARG B 1 201 ? -13.336 -32.488 35.076 1.000 42.318 201 ARG B N 1
ATOM 4582 C CA . ARG B 1 201 ? -14.020 -31.224 35.271 1.000 41.200 201 ARG B CA 1
ATOM 4583 C C . ARG B 1 201 ? -15.221 -31.459 36.175 1.000 40.937 201 ARG B C 1
ATOM 4584 O O . ARG B 1 201 ? -16.050 -32.305 35.873 1.000 41.605 201 ARG B O 1
ATOM 4592 N N . ALA B 1 202 ? -15.292 -30.723 37.299 1.000 39.379 202 ALA B N 1
ATOM 4593 C CA . ALA B 1 202 ? -16.383 -30.871 38.242 1.000 38.518 202 ALA B CA 1
ATOM 4594 C C . ALA B 1 202 ? -16.805 -29.515 38.793 1.000 40.059 202 ALA B C 1
ATOM 4595 O O . ALA B 1 202 ? -16.015 -28.561 38.843 1.000 36.973 202 ALA B O 1
ATOM 4597 N N . ILE B 1 203 ? -18.067 -29.488 39.250 1.000 40.647 203 ILE B N 1
ATOM 4598 C CA . ILE B 1 203 ? -18.616 -28.404 40.040 1.000 40.369 203 ILE B CA 1
ATOM 4599 C C . ILE B 1 203 ? -19.063 -28.990 41.368 1.000 41.204 203 ILE B C 1
ATOM 4600 O O . ILE B 1 203 ? -19.624 -30.073 41.371 1.000 42.949 203 ILE B O 1
ATOM 4605 N N . ILE B 1 204 ? -18.765 -28.324 42.491 1.000 43.708 204 ILE B N 1
ATOM 4606 C CA . ILE B 1 204 ? -19.331 -28.729 43.767 1.000 47.114 204 ILE B CA 1
ATOM 4607 C C . ILE B 1 204 ? -20.136 -27.583 44.383 1.000 47.609 204 ILE B C 1
ATOM 4608 O O . ILE B 1 204 ? -19.956 -26.422 44.016 1.000 43.223 204 ILE B O 1
ATOM 4613 N N . PRO B 1 205 ? -21.073 -27.921 45.304 1.000 48.246 205 PRO B N 1
ATOM 4614 C CA . PRO B 1 205 ? -21.900 -26.928 45.992 1.000 48.238 205 PRO B CA 1
ATOM 4615 C C . PRO B 1 205 ? -21.115 -26.197 47.080 1.000 44.380 205 PRO B C 1
ATOM 4616 O O . PRO B 1 205 ? -20.451 -26.824 47.903 1.000 42.520 205 PRO B O 1
ATOM 4620 N N . THR B 1 206 ? -21.202 -24.863 47.075 1.000 43.994 206 THR B N 1
ATOM 4621 C CA . THR B 1 206 ? -20.456 -24.053 48.034 1.000 42.502 206 THR B CA 1
ATOM 4622 C C . THR B 1 206 ? -21.015 -24.264 49.433 1.000 43.169 206 THR B C 1
ATOM 4623 O O . THR B 1 206 ? -20.294 -24.040 50.409 1.000 45.678 206 THR B O 1
ATOM 4627 N N . ALA B 1 207 ? -22.269 -24.734 49.535 1.000 40.106 207 ALA B N 1
ATOM 4628 C CA . ALA B 1 207 ? -22.854 -24.978 50.839 1.000 40.294 207 ALA B CA 1
ATOM 4629 C C . ALA B 1 207 ? -21.992 -25.969 51.634 1.000 38.708 207 ALA B C 1
ATOM 4630 O O . ALA B 1 207 ? -21.850 -25.837 52.854 1.000 35.016 207 ALA B O 1
ATOM 4632 N N . LEU B 1 208 ? -21.439 -26.985 50.957 1.000 36.662 208 LEU B N 1
ATOM 4633 C CA . LEU B 1 208 ? -20.724 -28.038 51.668 1.000 38.160 208 LEU B CA 1
ATOM 4634 C C . LEU B 1 208 ? -19.381 -27.517 52.166 1.000 35.667 208 LEU B C 1
ATOM 4635 O O . LEU B 1 208 ? -18.854 -27.963 53.183 1.000 35.139 208 LEU B O 1
ATOM 4640 N N . MET B 1 209 ? -18.852 -26.523 51.455 1.000 34.479 209 MET B N 1
ATOM 4641 C CA . MET B 1 209 ? -17.587 -25.913 51.826 1.000 33.521 209 MET B CA 1
ATOM 4642 C C . MET B 1 209 ? -17.815 -24.942 52.990 1.000 33.763 209 MET B C 1
ATOM 4643 O O . MET B 1 209 ? -17.018 -24.882 53.931 1.000 31.061 209 MET B O 1
ATOM 4648 N N . ARG B 1 210 ? -18.922 -24.180 52.905 1.000 35.307 210 ARG B N 1
ATOM 4649 C CA . ARG B 1 210 ? -19.262 -23.185 53.910 1.000 38.898 210 ARG B CA 1
ATOM 4650 C C . ARG B 1 210 ? -19.442 -23.852 55.263 1.000 35.011 210 ARG B C 1
ATOM 4651 O O . ARG B 1 210 ? -19.084 -23.251 56.274 1.000 34.022 210 ARG B O 1
ATOM 4659 N N . ALA B 1 211 ? -19.922 -25.108 55.244 1.000 34.062 211 ALA B N 1
ATOM 4660 C CA . ALA B 1 211 ? -20.210 -25.877 56.454 1.000 34.572 211 ALA B CA 1
ATOM 4661 C C . ALA B 1 211 ? -18.942 -26.357 57.147 1.000 36.244 211 ALA B C 1
ATOM 4662 O O . ALA B 1 211 ? -19.027 -26.815 58.266 1.000 37.323 211 ALA B O 1
ATOM 4664 N N . ASP B 1 212 ? -17.774 -26.282 56.505 1.000 36.130 212 ASP B N 1
ATOM 4665 C CA . ASP B 1 212 ? -16.544 -26.757 57.117 1.000 37.381 212 ASP B CA 1
ATOM 4666 C C . ASP B 1 212 ? -15.669 -25.544 57.397 1.000 36.965 212 ASP B C 1
ATOM 4667 O O . ASP B 1 212 ? -15.322 -24.845 56.454 1.000 34.211 212 ASP B O 1
ATOM 4672 N N . PRO B 1 213 ? -15.256 -25.260 58.653 1.000 38.181 213 PRO B N 1
ATOM 4673 C CA . PRO B 1 213 ? -14.431 -24.075 58.928 1.000 38.202 213 PRO B CA 1
ATOM 4674 C C . PRO B 1 213 ? -13.121 -24.012 58.127 1.000 37.492 213 PRO B C 1
ATOM 4675 O O . PRO B 1 213 ? -12.665 -22.930 57.822 1.000 34.781 213 PRO B O 1
ATOM 4679 N N . GLU B 1 214 ? -12.519 -25.157 57.785 1.000 37.425 214 GLU B N 1
ATOM 4680 C CA . GLU B 1 214 ? -11.306 -25.178 56.979 1.000 37.538 214 GLU B CA 1
ATOM 4681 C C . GLU B 1 214 ? -11.542 -24.810 55.516 1.000 34.707 214 GLU B C 1
ATOM 4682 O O . GLU B 1 214 ? -10.569 -24.511 54.828 1.000 32.745 214 GLU B O 1
ATOM 4688 N N . LEU B 1 215 ? -12.774 -24.972 55.004 1.000 33.656 215 LEU B N 1
ATOM 4689 C CA . LEU B 1 215 ? -13.021 -24.838 53.567 1.000 35.494 215 LEU B CA 1
ATOM 4690 C C . LEU B 1 215 ? -13.770 -23.545 53.276 1.000 34.457 215 LEU B C 1
ATOM 4691 O O . LEU B 1 215 ? -13.706 -23.014 52.169 1.000 32.979 215 LEU B O 1
ATOM 4696 N N . ARG B 1 216 ? -14.465 -23.031 54.290 1.000 36.369 216 ARG B N 1
ATOM 4697 C CA . ARG B 1 216 ? -15.237 -21.808 54.135 1.000 37.056 216 ARG B CA 1
ATOM 4698 C C . ARG B 1 216 ? -14.388 -20.653 53.580 1.000 32.680 216 ARG B C 1
ATOM 4699 O O . ARG B 1 216 ? -14.885 -19.902 52.757 1.000 30.539 216 ARG B O 1
ATOM 4707 N N . PRO B 1 217 ? -13.121 -20.425 53.999 1.000 32.082 217 PRO B N 1
ATOM 4708 C CA . PRO B 1 217 ? -12.314 -19.322 53.463 1.000 31.049 217 PRO B CA 1
ATOM 4709 C C . PRO B 1 217 ? -12.191 -19.336 51.939 1.000 31.386 217 PRO B C 1
ATOM 4710 O O . PRO B 1 217 ? -12.111 -18.284 51.317 1.000 29.299 217 PRO B O 1
ATOM 4714 N N . PHE B 1 218 ? -12.214 -20.539 51.344 1.000 31.055 218 PHE B N 1
ATOM 4715 C CA . PHE B 1 218 ? -12.117 -20.682 49.893 1.000 31.283 218 PHE B CA 1
ATOM 4716 C C . PHE B 1 218 ? -13.344 -20.105 49.218 1.000 29.364 218 PHE B C 1
ATOM 4717 O O . PHE B 1 218 ? -13.326 -19.848 48.032 1.000 30.209 218 PHE B O 1
ATOM 4725 N N . VAL B 1 219 ? -14.436 -19.993 49.965 1.000 31.510 219 VAL B N 1
ATOM 4726 C CA . VAL B 1 219 ? -15.671 -19.477 49.408 1.000 32.601 219 VAL B CA 1
ATOM 4727 C C . VAL B 1 219 ? -15.702 -17.985 49.673 1.000 34.082 219 VAL B C 1
ATOM 4728 O O . VAL B 1 219 ? -15.984 -17.215 48.756 1.000 35.821 219 VAL B O 1
ATOM 4732 N N . ASP B 1 220 ? -15.346 -17.616 50.913 1.000 32.932 220 ASP B N 1
ATOM 4733 C CA . ASP B 1 220 ? -15.558 -16.270 51.410 1.000 35.608 220 ASP B CA 1
ATOM 4734 C C . ASP B 1 220 ? -14.496 -15.328 50.843 1.000 34.200 220 ASP B C 1
ATOM 4735 O O . ASP B 1 220 ? -14.786 -14.161 50.672 1.000 31.023 220 ASP B O 1
ATOM 4740 N N . THR B 1 221 ? -13.289 -15.830 50.536 1.000 33.500 221 THR B N 1
ATOM 4741 C CA . THR B 1 221 ? -12.284 -15.024 49.852 1.000 33.905 221 THR B CA 1
ATOM 4742 C C . THR B 1 221 ? -12.002 -15.595 48.459 1.000 31.603 221 THR B C 1
ATOM 4743 O O . THR B 1 221 ? -11.132 -16.458 48.303 1.000 28.343 221 THR B O 1
ATOM 4747 N N . PRO B 1 222 ? -12.767 -15.152 47.438 1.000 31.688 222 PRO B N 1
ATOM 4748 C CA . PRO B 1 222 ? -12.682 -15.714 46.090 1.000 32.477 222 PRO B CA 1
ATOM 4749 C C . PRO B 1 222 ? -11.300 -15.546 45.490 1.000 29.693 222 PRO B C 1
ATOM 4750 O O . PRO B 1 222 ? -10.868 -14.412 45.269 1.000 28.206 222 PRO B O 1
ATOM 4754 N N . GLU B 1 223 ? -10.644 -16.695 45.278 1.000 29.642 223 GLU B N 1
ATOM 4755 C CA . GLU B 1 223 ? -9.363 -16.760 44.594 1.000 31.529 223 GLU B CA 1
ATOM 4756 C C . GLU B 1 223 ? -9.412 -17.847 43.518 1.000 32.468 223 GLU B C 1
ATOM 4757 O O . GLU B 1 223 ? -10.262 -18.744 43.529 1.000 32.704 223 GLU B O 1
ATOM 4763 N N . MET B 1 224 ? -8.430 -17.772 42.621 1.000 33.434 224 MET B N 1
ATOM 4764 C CA . MET B 1 224 ? -8.084 -18.874 41.746 1.000 31.335 224 MET B CA 1
ATOM 4765 C C . MET B 1 224 ? -7.006 -19.669 42.479 1.000 30.243 224 MET B C 1
ATOM 4766 O O . MET B 1 224 ? -5.900 -19.156 42.632 1.000 29.609 224 MET B O 1
ATOM 4771 N N . THR B 1 225 ? -7.352 -20.860 43.002 1.000 28.930 225 THR B N 1
ATOM 4772 C CA . THR B 1 225 ? -6.386 -21.673 43.716 1.000 28.742 225 THR B CA 1
ATOM 4773 C C . THR B 1 225 ? -5.869 -22.791 42.815 1.000 28.956 225 THR B C 1
ATOM 4774 O O . THR B 1 225 ? -6.643 -23.529 42.221 1.000 28.890 225 THR B O 1
ATOM 4778 N N . GLY B 1 226 ? -4.543 -22.904 42.741 1.000 29.228 226 GLY B N 1
ATOM 4779 C CA . GLY B 1 226 ? -3.874 -23.935 41.970 1.000 31.783 226 GLY B CA 1
ATOM 4780 C C . GLY B 1 226 ? -2.983 -24.801 42.860 1.000 33.183 226 GLY B C 1
ATOM 4781 O O . GLY B 1 226 ? -1.996 -24.296 43.400 1.000 34.109 226 GLY B O 1
ATOM 4782 N N . TRP B 1 227 ? -3.297 -26.112 42.953 1.000 31.447 227 TRP B N 1
ATOM 4783 C CA . TRP B 1 227 ? -2.433 -27.037 43.672 1.000 30.234 227 TRP B CA 1
ATOM 4784 C C . TRP B 1 227 ? -1.585 -27.783 42.656 1.000 30.720 227 TRP B C 1
ATOM 4785 O O . TRP B 1 227 ? -2.139 -28.400 41.755 1.000 30.659 227 TRP B O 1
ATOM 4796 N N . MET B 1 228 ? -0.258 -27.747 42.849 1.000 32.751 228 MET B N 1
ATOM 4797 C CA . MET B 1 228 ? 0.704 -28.244 41.869 1.000 33.306 228 MET B CA 1
ATOM 4798 C C . MET B 1 228 ? 1.391 -29.476 42.453 1.000 33.791 228 MET B C 1
ATOM 4799 O O . MET B 1 228 ? 1.872 -29.443 43.591 1.000 30.523 228 MET B O 1
ATOM 4804 N N . GLY B 1 229 ? 1.418 -30.555 41.660 1.000 35.771 229 GLY B N 1
ATOM 4805 C CA . GLY B 1 229 ? 2.076 -31.784 42.069 1.000 36.363 229 GLY B CA 1
ATOM 4806 C C . GLY B 1 229 ? 2.700 -32.538 40.897 1.000 35.794 229 GLY B C 1
ATOM 4807 O O . GLY B 1 229 ? 2.605 -32.114 39.750 1.000 33.504 229 GLY B O 1
ATOM 4808 N N . PRO B 1 230 ? 3.384 -33.675 41.166 1.000 36.655 230 PRO B N 1
ATOM 4809 C CA . PRO B 1 230 ? 4.025 -34.456 40.116 1.000 35.981 230 PRO B CA 1
ATOM 4810 C C . PRO B 1 230 ? 3.000 -34.893 39.083 1.000 35.619 230 PRO B C 1
ATOM 4811 O O . PRO B 1 230 ? 2.080 -35.629 39.415 1.000 38.933 230 PRO B O 1
ATOM 4815 N N . GLN B 1 231 ? 3.142 -34.349 37.868 1.000 36.394 231 GLN B N 1
ATOM 4816 C CA . GLN B 1 231 ? 2.380 -34.687 36.672 1.000 39.344 231 GLN B CA 1
ATOM 4817 C C . GLN B 1 231 ? 0.921 -34.267 36.719 1.000 38.605 231 GLN B C 1
ATOM 4818 O O . GLN B 1 231 ? 0.174 -34.599 35.798 1.000 39.212 231 GLN B O 1
ATOM 4824 N N . ARG B 1 232 ? 0.521 -33.543 37.762 1.000 36.799 232 ARG B N 1
ATOM 4825 C CA . ARG B 1 232 ? -0.889 -33.266 37.972 1.000 36.190 232 ARG B CA 1
ATOM 4826 C C . ARG B 1 232 ? -1.028 -31.900 38.638 1.000 34.292 232 ARG B C 1
ATOM 4827 O O . ARG B 1 232 ? -0.194 -31.494 39.454 1.000 32.049 232 ARG B O 1
ATOM 4835 N N . HIS B 1 233 ? -2.118 -31.209 38.318 1.000 33.821 233 HIS B N 1
ATOM 4836 C CA . HIS B 1 233 ? -2.480 -30.061 39.128 1.000 33.174 233 HIS B CA 1
ATOM 4837 C C . HIS B 1 233 ? -3.987 -29.870 39.115 1.000 32.575 233 HIS B C 1
ATOM 4838 O O . HIS B 1 233 ? -4.683 -30.367 38.235 1.000 32.330 233 HIS B O 1
ATOM 4845 N N . ILE B 1 234 ? -4.447 -29.143 40.120 1.000 33.391 234 ILE B N 1
ATOM 4846 C CA . ILE B 1 234 ? -5.845 -28.805 40.285 1.000 35.583 234 ILE B CA 1
ATOM 4847 C C . ILE B 1 234 ? -5.960 -27.289 40.265 1.000 33.592 234 ILE B C 1
ATOM 4848 O O . ILE B 1 234 ? -5.198 -26.605 40.949 1.000 34.240 234 ILE B O 1
ATOM 4853 N N . MET B 1 235 ? -6.972 -26.797 39.560 1.000 33.340 235 MET B N 1
ATOM 4854 C CA . MET B 1 235 ? -7.366 -25.400 39.637 1.000 32.225 235 MET B CA 1
ATOM 4855 C C . MET B 1 235 ? -8.791 -25.358 40.164 1.000 33.541 235 MET B C 1
ATOM 4856 O O . MET B 1 235 ? -9.626 -26.159 39.717 1.000 35.400 235 MET B O 1
ATOM 4861 N N . ALA B 1 236 ? -9.075 -24.404 41.060 1.000 31.307 236 ALA B N 1
ATOM 4862 C CA . ALA B 1 236 ? -10.415 -24.257 41.581 1.000 30.340 236 ALA B CA 1
ATOM 4863 C C . ALA B 1 236 ? -10.747 -22.807 41.925 1.000 31.313 236 ALA B C 1
ATOM 4864 O O . ALA B 1 236 ? -9.910 -22.043 42.448 1.000 28.690 236 ALA B O 1
ATOM 4866 N N . TYR B 1 237 ? -12.023 -22.470 41.694 1.000 31.470 237 TYR B N 1
ATOM 4867 C CA . TYR B 1 237 ? -12.505 -21.126 41.935 1.000 31.294 237 TYR B CA 1
ATOM 4868 C C . TYR B 1 237 ? -14.037 -21.114 41.913 1.000 33.181 237 TYR B C 1
ATOM 4869 O O . TYR B 1 237 ? -14.680 -21.872 41.194 1.000 33.863 237 TYR B O 1
ATOM 4878 N N . ASN B 1 238 ? -14.605 -20.202 42.704 1.000 34.167 238 ASN B N 1
ATOM 4879 C CA . ASN B 1 238 ? -16.018 -19.863 42.695 1.000 34.604 238 ASN B CA 1
ATOM 4880 C C . ASN B 1 238 ? -16.434 -19.242 41.361 1.000 36.932 238 ASN B C 1
ATOM 4881 O O . ASN B 1 238 ? -15.739 -18.377 40.833 1.000 34.038 238 ASN B O 1
ATOM 4886 N N . ILE B 1 239 ? -17.619 -19.636 40.863 1.000 43.729 239 ILE B N 1
ATOM 4887 C CA . ILE B 1 239 ? -18.126 -19.113 39.592 1.000 46.863 239 ILE B CA 1
ATOM 4888 C C . ILE B 1 239 ? -19.532 -18.527 39.727 1.000 47.260 239 ILE B C 1
ATOM 4889 O O . ILE B 1 239 ? -19.938 -17.725 38.881 1.000 51.424 239 ILE B O 1
ATOM 4894 N N . ARG B 1 240 ? -20.270 -18.962 40.748 1.000 46.611 240 ARG B N 1
ATOM 4895 C CA . ARG B 1 240 ? -21.589 -18.445 41.050 1.000 51.606 240 ARG B CA 1
ATOM 4896 C C . ARG B 1 240 ? -21.774 -18.573 42.549 1.000 54.243 240 ARG B C 1
ATOM 4897 O O . ARG B 1 240 ? -20.941 -19.199 43.210 1.000 57.848 240 ARG B O 1
ATOM 4905 N N . ALA B 1 241 ? -22.902 -18.059 43.044 1.000 54.727 241 ALA B N 1
ATOM 4906 C CA . ALA B 1 241 ? -23.188 -18.077 44.469 1.000 54.515 241 ALA B CA 1
ATOM 4907 C C . ALA B 1 241 ? -23.053 -19.508 45.001 1.000 51.070 241 ALA B C 1
ATOM 4908 O O . ALA B 1 241 ? -22.456 -19.730 46.060 1.000 49.964 241 ALA B O 1
ATOM 4910 N N . GLU B 1 242 ? -23.573 -20.484 44.242 1.000 48.006 242 GLU B N 1
ATOM 4911 C CA . GLU B 1 242 ? -23.762 -21.820 44.779 1.000 50.023 242 GLU B CA 1
ATOM 4912 C C . GLU B 1 242 ? -22.672 -22.792 44.329 1.000 45.936 242 GLU B C 1
ATOM 4913 O O . GLU B 1 242 ? -22.681 -23.933 44.780 1.000 44.198 242 GLU B O 1
ATOM 4919 N N . GLU B 1 243 ? -21.742 -22.355 43.471 1.000 43.559 243 GLU B N 1
ATOM 4920 C CA . GLU B 1 243 ? -20.931 -23.287 42.707 1.000 41.381 243 GLU B CA 1
ATOM 4921 C C . GLU B 1 243 ? -19.446 -22.945 42.742 1.000 38.438 243 GLU B C 1
ATOM 4922 O O . GLU B 1 243 ? -19.032 -21.830 42.428 1.000 37.813 243 GLU B O 1
ATOM 4928 N N . TYR B 1 244 ? -18.666 -24.003 42.992 1.000 35.254 244 TYR B N 1
ATOM 4929 C CA . TYR B 1 244 ? -17.222 -23.969 42.986 1.000 34.565 244 TYR B CA 1
ATOM 4930 C C . TYR B 1 244 ? -16.702 -24.910 41.901 1.000 36.371 244 TYR B C 1
ATOM 4931 O O . TYR B 1 244 ? -16.968 -26.108 41.925 1.000 35.053 244 TYR B O 1
ATOM 4940 N N . ASN B 1 245 ? -15.943 -24.326 40.965 1.000 37.198 245 ASN B N 1
ATOM 4941 C CA . ASN B 1 245 ? -15.409 -24.990 39.789 1.000 36.710 245 ASN B CA 1
ATOM 4942 C C . ASN B 1 245 ? -14.087 -25.655 40.139 1.000 34.416 245 ASN B C 1
ATOM 4943 O O . ASN B 1 245 ? -13.242 -25.014 40.762 1.000 30.749 245 ASN B O 1
ATOM 4948 N N . ILE B 1 246 ? -13.900 -26.910 39.711 1.000 36.109 246 ILE B N 1
ATOM 4949 C CA . ILE B 1 246 ? -12.657 -27.639 39.968 1.000 37.868 246 ILE B CA 1
ATOM 4950 C C . ILE B 1 246 ? -12.219 -28.390 38.714 1.000 38.680 246 ILE B C 1
ATOM 4951 O O . ILE B 1 246 ? -13.018 -29.055 38.074 1.000 39.136 246 ILE B O 1
ATOM 4956 N N . VAL B 1 247 ? -10.924 -28.309 38.406 1.000 39.026 247 VAL B N 1
ATOM 4957 C CA . VAL B 1 247 ? -10.377 -28.900 37.199 1.000 38.172 247 VAL B CA 1
ATOM 4958 C C . VAL B 1 247 ? -9.066 -29.580 37.559 1.000 36.479 247 VAL B C 1
ATOM 4959 O O . VAL B 1 247 ? -8.162 -28.929 38.062 1.000 37.229 247 VAL B O 1
ATOM 4963 N N . LEU B 1 248 ? -8.972 -30.871 37.249 1.000 37.513 248 LEU B N 1
ATOM 4964 C CA . LEU B 1 248 ? -7.871 -31.701 37.690 1.000 37.448 248 LEU B CA 1
ATOM 4965 C C . LEU B 1 248 ? -7.158 -32.280 36.472 1.000 38.906 248 LEU B C 1
ATOM 4966 O O . LEU B 1 248 ? -7.724 -33.114 35.764 1.000 39.462 248 LEU B O 1
ATOM 4971 N N . ALA B 1 249 ? -5.922 -31.806 36.244 1.000 37.824 249 ALA B N 1
ATOM 4972 C CA . ALA B 1 249 ? -5.111 -32.215 35.110 1.000 37.371 249 ALA B CA 1
ATOM 4973 C C . ALA B 1 249 ? -4.219 -33.367 35.553 1.000 37.362 249 ALA B C 1
ATOM 4974 O O . ALA B 1 249 ? -3.682 -33.353 36.662 1.000 36.985 249 ALA B O 1
ATOM 4976 N N . HIS B 1 250 ? -4.059 -34.352 34.667 1.000 38.134 250 HIS B N 1
ATOM 4977 C CA . HIS B 1 250 ? -3.407 -35.605 35.013 1.000 38.745 250 HIS B CA 1
ATOM 4978 C C . HIS B 1 250 ? -2.998 -36.297 33.721 1.000 39.340 250 HIS B C 1
ATOM 4979 O O . HIS B 1 250 ? -3.591 -36.003 32.679 1.000 41.830 250 HIS B O 1
ATOM 4986 N N . PRO B 1 251 ? -2.031 -37.252 33.756 1.000 39.470 251 PRO B N 1
ATOM 4987 C CA . PRO B 1 251 ? -1.643 -38.028 32.568 1.000 41.230 251 PRO B CA 1
ATOM 4988 C C . PRO B 1 251 ? -2.831 -38.812 32.011 1.000 42.558 251 PRO B C 1
ATOM 4989 O O . PRO B 1 251 ? -3.594 -39.412 32.751 1.000 42.882 251 PRO B O 1
ATOM 4993 N N . ASP B 1 252 ? -3.040 -38.682 30.714 1.000 45.989 252 ASP B N 1
ATOM 4994 C CA . ASP B 1 252 ? -4.068 -39.391 29.981 1.000 52.151 252 ASP B CA 1
ATOM 4995 C C . ASP B 1 252 ? -3.437 -40.688 29.492 1.000 58.744 252 ASP B C 1
ATOM 4996 O O . ASP B 1 252 ? -2.516 -40.616 28.686 1.000 58.864 252 ASP B O 1
ATOM 5001 N N . ASP B 1 253 ? -3.926 -41.857 29.914 1.000 64.678 253 ASP B N 1
ATOM 5002 C CA . ASP B 1 253 ? -3.318 -43.100 29.436 1.000 75.446 253 ASP B CA 1
ATOM 5003 C C . ASP B 1 253 ? -3.885 -43.585 28.090 1.000 77.823 253 ASP B C 1
ATOM 5004 O O . ASP B 1 253 ? -3.413 -44.600 27.580 1.000 77.329 253 ASP B O 1
ATOM 5009 N N . GLY B 1 254 ? -4.887 -42.886 27.524 1.000 77.990 254 GLY B N 1
ATOM 5010 C CA . GLY B 1 254 ? -5.276 -43.050 26.126 1.000 73.466 254 GLY B CA 1
ATOM 5011 C C . GLY B 1 254 ? -5.899 -44.402 25.815 1.000 71.533 254 GLY B C 1
ATOM 5012 O O . GLY B 1 254 ? -7.008 -44.650 26.324 1.000 68.401 254 GLY B O 1
ATOM 5013 N N . ALA B 1 261 ? -17.162 -37.071 27.805 1.000 93.853 261 ALA B N 1
ATOM 5014 C CA . ALA B 1 261 ? -17.291 -38.353 28.542 1.000 94.743 261 ALA B CA 1
ATOM 5015 C C . ALA B 1 261 ? -17.531 -38.080 30.031 1.000 95.641 261 ALA B C 1
ATOM 5016 O O . ALA B 1 261 ? -16.808 -37.309 30.645 1.000 86.257 261 ALA B O 1
ATOM 5018 N N . GLU B 1 262 ? -18.574 -38.693 30.608 1.000 105.020 262 GLU B N 1
ATOM 5019 C CA . GLU B 1 262 ? -18.730 -38.777 32.057 1.000 97.817 262 GLU B CA 1
ATOM 5020 C C . GLU B 1 262 ? -17.626 -39.671 32.625 1.000 85.506 262 GLU B C 1
ATOM 5021 O O . GLU B 1 262 ? -17.489 -40.821 32.225 1.000 96.624 262 GLU B O 1
ATOM 5027 N N . GLY B 1 263 ? -16.846 -39.146 33.569 1.000 71.327 263 GLY B N 1
ATOM 5028 C CA . GLY B 1 263 ? -15.758 -39.898 34.173 1.000 68.983 263 GLY B CA 1
ATOM 5029 C C . GLY B 1 263 ? -16.149 -40.460 35.537 1.000 66.391 263 GLY B C 1
ATOM 5030 O O . GLY B 1 263 ? -17.227 -40.173 36.053 1.000 73.512 263 GLY B O 1
ATOM 5031 N N . SER B 1 264 ? -15.274 -41.295 36.099 1.000 58.003 264 SER B N 1
ATOM 5032 C CA . SER B 1 264 ? -15.474 -41.807 37.438 1.000 54.714 264 SER B CA 1
ATOM 5033 C C . SER B 1 264 ? -14.894 -40.792 38.431 1.000 50.500 264 SER B C 1
ATOM 5034 O O . SER B 1 264 ? -13.689 -40.482 38.427 1.000 48.742 264 SER B O 1
ATOM 5037 N N . ALA B 1 265 ? -15.785 -40.263 39.279 1.000 46.733 265 ALA B N 1
ATOM 5038 C CA . ALA B 1 265 ? -15.379 -39.456 40.411 1.000 44.619 265 ALA B CA 1
ATOM 5039 C C . ALA B 1 265 ? -14.470 -40.293 41.309 1.000 44.008 265 ALA B C 1
ATOM 5040 O O . ALA B 1 265 ? -13.562 -39.753 41.934 1.000 43.711 265 ALA B O 1
ATOM 5042 N N . ASP B 1 266 ? -14.688 -41.615 41.346 1.000 43.510 266 ASP B N 1
ATOM 5043 C CA . ASP B 1 266 ? -13.867 -42.532 42.129 1.000 42.650 266 ASP B CA 1
ATOM 5044 C C . ASP B 1 266 ? -12.418 -42.569 41.650 1.000 41.818 266 ASP B C 1
ATOM 5045 O O . ASP B 1 266 ? -11.486 -42.577 42.456 1.000 39.398 266 ASP B O 1
ATOM 5050 N N . LYS B 1 267 ? -12.243 -42.633 40.328 1.000 45.365 267 LYS B N 1
ATOM 5051 C CA . LYS B 1 267 ? -10.927 -42.707 39.724 1.000 48.118 267 LYS B CA 1
ATOM 5052 C C . LYS B 1 267 ? -10.185 -41.384 39.919 1.000 47.311 267 LYS B C 1
ATOM 5053 O O . LYS B 1 267 ? -8.998 -41.364 40.233 1.000 44.851 267 LYS B O 1
ATOM 5059 N N . MET B 1 268 ? -10.909 -40.275 39.746 1.000 45.083 268 MET B N 1
ATOM 5060 C CA . MET B 1 268 ? -10.371 -38.964 40.041 1.000 42.189 268 MET B CA 1
ATOM 5061 C C . MET B 1 268 ? -9.835 -38.903 41.482 1.000 39.613 268 MET B C 1
ATOM 5062 O O . MET B 1 268 ? -8.699 -38.479 41.712 1.000 36.310 268 MET B O 1
ATOM 5067 N N . ARG B 1 269 ? -10.646 -39.300 42.468 1.000 38.083 269 ARG B N 1
ATOM 5068 C CA . ARG B 1 269 ? -10.202 -39.228 43.858 1.000 37.057 269 ARG B CA 1
ATOM 5069 C C . ARG B 1 269 ? -8.958 -40.097 44.052 1.000 37.971 269 ARG B C 1
ATOM 5070 O O . ARG B 1 269 ? -8.007 -39.730 44.747 1.000 35.101 269 ARG B O 1
ATOM 5078 N N . SER B 1 270 ? -8.996 -41.276 43.429 1.000 38.438 270 SER B N 1
ATOM 5079 C CA . SER B 1 270 ? -7.873 -42.189 43.485 1.000 40.498 270 SER B CA 1
ATOM 5080 C C . SER B 1 270 ? -6.604 -41.548 42.896 1.000 39.368 270 SER B C 1
ATOM 5081 O O . SER B 1 270 ? -5.537 -41.619 43.508 1.000 37.948 270 SER B O 1
ATOM 5084 N N . ASP B 1 271 ? -6.734 -40.879 41.738 1.000 39.230 271 ASP B N 1
ATOM 5085 C CA . ASP B 1 271 ? -5.598 -40.263 41.056 1.000 38.731 271 ASP B CA 1
ATOM 5086 C C . ASP B 1 271 ? -4.973 -39.130 41.885 1.000 36.704 271 ASP B C 1
ATOM 5087 O O . ASP B 1 271 ? -3.807 -38.807 41.670 1.000 35.974 271 ASP B O 1
ATOM 5092 N N . PHE B 1 272 ? -5.738 -38.494 42.799 1.000 35.827 272 PHE B N 1
ATOM 5093 C CA . PHE B 1 272 ? -5.261 -37.338 43.560 1.000 34.002 272 PHE B CA 1
ATOM 5094 C C . PHE B 1 272 ? -5.238 -37.614 45.063 1.000 35.651 272 PHE B C 1
ATOM 5095 O O . PHE B 1 272 ? -5.251 -36.694 45.882 1.000 33.255 272 PHE B O 1
ATOM 5103 N N . ALA B 1 273 ? -5.125 -38.899 45.424 1.000 36.258 273 ALA B N 1
ATOM 5104 C CA . ALA B 1 273 ? -5.178 -39.350 46.798 1.000 36.065 273 ALA B CA 1
ATOM 5105 C C . ALA B 1 273 ? -4.010 -38.800 47.609 1.000 37.633 273 ALA B C 1
ATOM 5106 O O . ALA B 1 273 ? -4.075 -38.798 48.835 1.000 39.638 273 ALA B O 1
ATOM 5108 N N . ASP B 1 274 ? -2.942 -38.318 46.952 1.000 36.871 274 ASP B N 1
ATOM 5109 C CA . ASP B 1 274 ? -1.757 -37.874 47.677 1.000 36.029 274 ASP B CA 1
ATOM 5110 C C . ASP B 1 274 ? -1.798 -36.358 47.950 1.000 35.125 274 ASP B C 1
ATOM 5111 O O . ASP B 1 274 ? -0.869 -35.842 48.567 1.000 32.748 274 ASP B O 1
ATOM 5116 N N . PHE B 1 275 ? -2.851 -35.657 47.481 1.000 35.086 275 PHE B N 1
ATOM 5117 C CA . PHE B 1 275 ? -2.991 -34.220 47.670 1.000 35.732 275 PHE B CA 1
ATOM 5118 C C . PHE B 1 275 ? -3.516 -33.970 49.077 1.000 34.565 275 PHE B C 1
ATOM 5119 O O . PHE B 1 275 ? -4.104 -34.873 49.673 1.000 32.079 275 PHE B O 1
ATOM 5127 N N . GLU B 1 276 ? -3.315 -32.725 49.556 1.000 33.313 276 GLU B N 1
ATOM 5128 C CA . GLU B 1 276 ? -3.513 -32.318 50.944 1.000 32.202 276 GLU B CA 1
ATOM 5129 C C . GLU B 1 276 ? -4.950 -32.583 51.410 1.000 33.231 276 GLU B C 1
ATOM 5130 O O . GLU B 1 276 ? -5.888 -32.701 50.599 1.000 32.639 276 GLU B O 1
ATOM 5136 N N . PRO B 1 277 ? -5.153 -32.733 52.746 1.000 31.550 277 PRO B N 1
ATOM 5137 C CA . PRO B 1 277 ? -6.454 -33.100 53.295 1.000 31.793 277 PRO B CA 1
ATOM 5138 C C . PRO B 1 277 ? -7.624 -32.194 52.912 1.000 33.017 277 PRO B C 1
ATOM 5139 O O . PRO B 1 277 ? -8.736 -32.696 52.780 1.000 33.848 277 PRO B O 1
ATOM 5143 N N . ARG B 1 278 ? -7.410 -30.873 52.717 1.000 31.958 278 ARG B N 1
ATOM 5144 C CA . ARG B 1 278 ? -8.506 -30.003 52.297 1.000 32.075 278 ARG B CA 1
ATOM 5145 C C . ARG B 1 278 ? -8.974 -30.384 50.895 1.000 31.109 278 ARG B C 1
ATOM 5146 O O . ARG B 1 278 ? -10.172 -30.329 50.607 1.000 30.708 278 ARG B O 1
ATOM 5154 N N . VAL B 1 279 ? -8.017 -30.762 50.040 1.000 29.556 279 VAL B N 1
ATOM 5155 C CA . VAL B 1 279 ? -8.344 -31.211 48.694 1.000 31.092 279 VAL B CA 1
ATOM 5156 C C . VAL B 1 279 ? -9.148 -32.518 48.747 1.000 31.554 279 VAL B C 1
ATOM 5157 O O . VAL B 1 279 ? -10.054 -32.707 47.929 1.000 30.455 279 VAL B O 1
ATOM 5161 N N . GLN B 1 280 ? -8.805 -33.432 49.678 1.000 32.922 280 GLN B N 1
ATOM 5162 C CA . GLN B 1 280 ? -9.526 -34.705 49.797 1.000 33.105 280 GLN B CA 1
ATOM 5163 C C . GLN B 1 280 ? -10.992 -34.432 50.119 1.000 32.579 280 GLN B C 1
ATOM 5164 O O . GLN B 1 280 ? -11.897 -35.013 49.520 1.000 32.003 280 GLN B O 1
ATOM 5170 N N . LYS B 1 281 ? -11.224 -33.456 51.002 1.000 32.791 281 LYS B N 1
ATOM 5171 C CA . LYS B 1 281 ? -12.585 -33.052 51.333 1.000 33.169 281 LYS B CA 1
ATOM 5172 C C . LYS B 1 281 ? -13.316 -32.520 50.108 1.000 32.126 281 LYS B C 1
ATOM 5173 O O . LYS B 1 281 ? -14.411 -32.973 49.805 1.000 31.039 281 LYS B O 1
ATOM 5179 N N . LEU B 1 282 ? -12.701 -31.571 49.403 1.000 33.349 282 LEU B N 1
ATOM 5180 C CA . LEU B 1 282 ? -13.329 -30.991 48.224 1.000 33.094 282 LEU B CA 1
ATOM 5181 C C . LEU B 1 282 ? -13.691 -32.101 47.239 1.000 33.437 282 LEU B C 1
ATOM 5182 O O . LEU B 1 282 ? -14.818 -32.145 46.762 1.000 32.899 282 LEU B O 1
ATOM 5187 N N . LEU B 1 283 ? -12.775 -33.056 47.008 1.000 33.202 283 LEU B N 1
ATOM 5188 C CA . LEU B 1 283 ? -13.042 -34.121 46.029 1.000 34.442 283 LEU B CA 1
ATOM 5189 C C . LEU B 1 283 ? -14.067 -35.130 46.555 1.000 34.945 283 LEU B C 1
ATOM 5190 O O . LEU B 1 283 ? -14.771 -35.747 45.754 1.000 35.418 283 LEU B O 1
ATOM 5195 N N . SER B 1 284 ? -14.178 -35.286 47.888 1.000 34.763 284 SER B N 1
ATOM 5196 C CA . SER B 1 284 ? -15.201 -36.155 48.462 1.000 35.066 284 SER B CA 1
ATOM 5197 C C . SER B 1 284 ? -16.590 -35.599 48.171 1.000 35.649 284 SER B C 1
ATOM 5198 O O . SER B 1 284 ? -17.552 -36.360 48.209 1.000 35.510 284 SER B O 1
ATOM 5201 N N . PHE B 1 285 ? -16.685 -34.293 47.855 1.000 36.191 285 PHE B N 1
ATOM 5202 C CA . PHE B 1 285 ? -17.962 -33.661 47.538 1.000 37.401 285 PHE B CA 1
ATOM 5203 C C . PHE B 1 285 ? -18.370 -33.825 46.077 1.000 39.015 285 PHE B C 1
ATOM 5204 O O . PHE B 1 285 ? -19.516 -33.501 45.756 1.000 42.713 285 PHE B O 1
ATOM 5212 N N . VAL B 1 286 ? -17.474 -34.318 45.211 1.000 38.520 286 VAL B N 1
ATOM 5213 C CA . VAL B 1 286 ? -17.771 -34.452 43.783 1.000 40.811 286 VAL B CA 1
ATOM 5214 C C . VAL B 1 286 ? -18.605 -35.716 43.535 1.000 43.553 286 VAL B C 1
ATOM 5215 O O . VAL B 1 286 ? -18.159 -36.823 43.837 1.000 39.406 286 VAL B O 1
ATOM 5219 N N . LYS B 1 287 ? -19.785 -35.521 42.933 1.000 47.559 287 LYS B N 1
ATOM 5220 C CA . LYS B 1 287 ? -20.709 -36.593 42.604 1.000 54.286 287 LYS B CA 1
ATOM 5221 C C . LYS B 1 287 ? -20.363 -37.171 41.239 1.000 56.167 287 LYS B C 1
ATOM 5222 O O . LYS B 1 287 ? -20.386 -38.383 41.065 1.000 61.755 287 LYS B O 1
ATOM 5228 N N . SER B 1 288 ? -20.078 -36.292 40.277 1.000 54.213 288 SER B N 1
ATOM 5229 C CA . SER B 1 288 ? -19.673 -36.715 38.953 1.000 51.858 288 SER B CA 1
ATOM 5230 C C . SER B 1 288 ? -18.691 -35.714 38.360 1.000 50.033 288 SER B C 1
ATOM 5231 O O . SER B 1 288 ? -18.535 -34.587 38.841 1.000 44.734 288 SER B O 1
ATOM 5234 N N . THR B 1 289 ? -18.076 -36.147 37.259 1.000 53.154 289 THR B N 1
ATOM 5235 C CA . THR B 1 289 ? -16.972 -35.444 36.630 1.000 50.852 289 THR B CA 1
ATOM 5236 C C . THR B 1 289 ? -17.092 -35.654 35.122 1.000 51.528 289 THR B C 1
ATOM 5237 O O . THR B 1 289 ? -17.535 -36.727 34.718 1.000 50.839 289 THR B O 1
ATOM 5241 N N . LEU B 1 290 ? -16.779 -34.619 34.317 1.000 50.412 290 LEU B N 1
ATOM 5242 C CA . LEU B 1 290 ? -16.506 -34.747 32.887 1.000 53.063 290 LEU B CA 1
ATOM 5243 C C . LEU B 1 290 ? -15.047 -35.132 32.709 1.000 58.379 290 LEU B C 1
ATOM 5244 O O . LEU B 1 290 ? -14.174 -34.439 33.217 1.000 65.160 290 LEU B O 1
ATOM 5249 N N . LYS B 1 291 ? -14.768 -36.184 31.939 1.000 61.581 291 LYS B N 1
ATOM 5250 C CA . LYS B 1 291 ? -13.399 -36.501 31.577 1.000 59.734 291 LYS B CA 1
ATOM 5251 C C . LYS B 1 291 ? -13.169 -35.843 30.223 1.000 58.399 291 LYS B C 1
ATOM 5252 O O . LYS B 1 291 ? -14.021 -35.949 29.356 1.000 58.457 291 LYS B O 1
ATOM 5258 N N . TRP B 1 292 ? -12.052 -35.129 30.044 1.000 57.401 292 TRP B N 1
ATOM 5259 C CA . TRP B 1 292 ? -11.888 -34.301 28.857 1.000 55.429 292 TRP B CA 1
ATOM 5260 C C . TRP B 1 292 ? -10.441 -34.388 28.389 1.000 55.739 292 TRP B C 1
ATOM 5261 O O . TRP B 1 292 ? -9.512 -34.174 29.155 1.000 53.870 292 TRP B O 1
ATOM 5272 N N . ARG B 1 293 ? -10.254 -34.780 27.133 1.000 61.161 293 ARG B N 1
ATOM 5273 C CA . ARG B 1 293 ? -8.907 -34.956 26.635 1.000 64.811 293 ARG B CA 1
ATOM 5274 C C . ARG B 1 293 ? -8.433 -33.608 26.087 1.000 60.321 293 ARG B C 1
ATOM 5275 O O . ARG B 1 293 ? -9.205 -32.861 25.480 1.000 51.263 293 ARG B O 1
ATOM 5283 N N . LEU B 1 294 ? -7.167 -33.278 26.379 1.000 58.248 294 LEU B N 1
ATOM 5284 C CA . LEU B 1 294 ? -6.616 -31.985 26.014 1.000 56.123 294 LEU B CA 1
ATOM 5285 C C . LEU B 1 294 ? -5.733 -32.201 24.810 1.000 58.220 294 LEU B C 1
ATOM 5286 O O . LEU B 1 294 ? -4.833 -33.038 24.868 1.000 58.719 294 LEU B O 1
ATOM 5291 N N . MET B 1 295 ? -5.953 -31.413 23.757 1.000 63.306 295 MET B N 1
ATOM 5292 C CA . MET B 1 295 ? -5.012 -31.446 22.651 1.000 69.871 295 MET B CA 1
ATOM 5293 C C . MET B 1 295 ? -4.182 -30.155 22.553 1.000 67.878 295 MET B C 1
ATOM 5294 O O . MET B 1 295 ? -4.698 -29.052 22.712 1.000 70.051 295 MET B O 1
ATOM 5299 N N . ASP B 1 296 ? -2.856 -30.321 22.378 1.000 69.700 296 ASP B N 1
ATOM 5300 C CA . ASP B 1 296 ? -1.944 -29.236 22.046 1.000 71.864 296 ASP B CA 1
ATOM 5301 C C . ASP B 1 296 ? -1.439 -29.412 20.615 1.000 72.148 296 ASP B C 1
ATOM 5302 O O . ASP B 1 296 ? -1.020 -30.493 20.214 1.000 76.983 296 ASP B O 1
ATOM 5307 N N . ARG B 1 297 ? -1.481 -28.307 19.874 1.000 75.286 297 ARG B N 1
ATOM 5308 C CA . ARG B 1 297 ? -1.065 -28.273 18.488 1.000 82.057 297 ARG B CA 1
ATOM 5309 C C . ARG B 1 297 ? 0.049 -27.242 18.335 1.000 73.448 297 ARG B C 1
ATOM 5310 O O . ARG B 1 297 ? -0.008 -26.160 18.924 1.000 75.817 297 ARG B O 1
ATOM 5318 N N . GLN B 1 298 ? 1.062 -27.597 17.541 1.000 63.670 298 GLN B N 1
ATOM 5319 C CA . GLN B 1 298 ? 1.996 -26.597 17.068 1.000 61.029 298 GLN B CA 1
ATOM 5320 C C . GLN B 1 298 ? 1.194 -25.550 16.305 1.000 57.887 298 GLN B C 1
ATOM 5321 O O . GLN B 1 298 ? 0.106 -25.810 15.804 1.000 56.091 298 GLN B O 1
ATOM 5327 N N . PRO B 1 299 ? 1.649 -24.287 16.296 1.000 57.695 299 PRO B N 1
ATOM 5328 C CA . PRO B 1 299 ? 1.017 -23.265 15.460 1.000 56.918 299 PRO B CA 1
ATOM 5329 C C . PRO B 1 299 ? 0.936 -23.713 14.000 1.000 55.641 299 PRO B C 1
ATOM 5330 O O . PRO B 1 299 ? 1.827 -24.397 13.507 1.000 51.975 299 PRO B O 1
ATOM 5334 N N . LEU B 1 300 ? -0.136 -23.319 13.312 1.000 55.003 300 LEU B N 1
ATOM 5335 C CA . LEU B 1 300 ? -0.260 -23.587 11.886 1.000 55.895 300 LEU B CA 1
ATOM 5336 C C . LEU B 1 300 ? 0.683 -22.682 11.078 1.000 59.036 300 LEU B C 1
ATOM 5337 O O . LEU B 1 300 ? 1.089 -21.596 11.510 1.000 52.516 300 LEU B O 1
ATOM 5342 N N . GLU B 1 301 ? 1.033 -23.156 9.870 1.000 63.484 301 GLU B N 1
ATOM 5343 C CA . GLU B 1 301 ? 1.838 -22.370 8.948 1.000 61.202 301 GLU B CA 1
ATOM 5344 C C . GLU B 1 301 ? 0.976 -21.256 8.370 1.000 57.688 301 GLU B C 1
ATOM 5345 O O . GLU B 1 301 ? 1.490 -20.188 8.065 1.000 58.560 301 GLU B O 1
ATOM 5351 N N . THR B 1 302 ? -0.331 -21.493 8.245 1.000 54.872 302 THR B N 1
ATOM 5352 C CA . THR B 1 302 ? -1.238 -20.475 7.732 1.000 54.503 302 THR B CA 1
ATOM 5353 C C . THR B 1 302 ? -2.651 -20.795 8.198 1.000 53.363 302 THR B C 1
ATOM 5354 O O . THR B 1 302 ? -2.938 -21.946 8.549 1.000 51.921 302 THR B O 1
ATOM 5358 N N . TRP B 1 303 ? -3.486 -19.739 8.224 1.000 53.030 303 TRP B N 1
ATOM 5359 C CA . TRP B 1 303 ? -4.892 -19.812 8.582 1.000 54.947 303 TRP B CA 1
ATOM 5360 C C . TRP B 1 303 ? -5.768 -19.513 7.373 1.000 56.240 303 TRP B C 1
ATOM 5361 O O . TRP B 1 303 ? -6.991 -19.439 7.513 1.000 55.235 303 TRP B O 1
ATOM 5372 N N . VAL B 1 304 ? -5.139 -19.291 6.211 1.000 59.500 304 VAL B N 1
ATOM 5373 C CA . VAL B 1 304 ? -5.863 -18.906 5.004 1.000 63.193 304 VAL B CA 1
ATOM 5374 C C . VAL B 1 304 ? -5.662 -19.980 3.930 1.000 61.426 304 VAL B C 1
ATOM 5375 O O . VAL B 1 304 ? -4.546 -20.369 3.593 1.000 57.740 304 VAL B O 1
ATOM 5379 N N . HIS B 1 305 ? -6.772 -20.469 3.393 1.000 61.819 305 HIS B N 1
ATOM 5380 C CA . HIS B 1 305 ? -6.725 -21.266 2.184 1.000 67.097 305 HIS B CA 1
ATOM 5381 C C . HIS B 1 305 ? -6.193 -20.383 1.041 1.000 67.860 305 HIS B C 1
ATOM 5382 O O . HIS B 1 305 ? -6.620 -19.225 0.918 1.000 63.628 305 HIS B O 1
ATOM 5389 N N . PRO B 1 306 ? -5.272 -20.892 0.171 1.000 68.865 306 PRO B N 1
ATOM 5390 C CA . PRO B 1 306 ? -4.569 -20.039 -0.804 1.000 68.494 306 PRO B CA 1
ATOM 5391 C C . PRO B 1 306 ? -5.459 -19.218 -1.742 1.000 67.976 306 PRO B C 1
ATOM 5392 O O . PRO B 1 306 ? -5.056 -18.132 -2.165 1.000 66.314 306 PRO B O 1
ATOM 5396 N N . ALA B 1 307 ? -6.664 -19.739 -2.028 1.000 66.622 307 ALA B N 1
ATOM 5397 C CA . ALA B 1 307 ? -7.650 -19.080 -2.870 1.000 68.372 307 ALA B CA 1
ATOM 5398 C C . ALA B 1 307 ? -8.286 -17.869 -2.181 1.000 68.909 307 ALA B C 1
ATOM 5399 O O . ALA B 1 307 ? -8.996 -17.112 -2.837 1.000 69.195 307 ALA B O 1
ATOM 5401 N N . GLY B 1 308 ? -8.102 -17.715 -0.858 1.000 70.334 308 GLY B N 1
ATOM 5402 C CA . GLY B 1 308 ? -8.551 -16.517 -0.155 1.000 68.336 308 GLY B CA 1
ATOM 5403 C C . GLY B 1 308 ? -10.076 -16.418 0.034 1.000 68.020 308 GLY B C 1
ATOM 5404 O O . GLY B 1 308 ? -10.632 -15.314 0.070 1.000 61.818 308 GLY B O 1
ATOM 5405 N N . ARG B 1 309 ? -10.742 -17.567 0.233 1.000 69.908 309 ARG B N 1
ATOM 5406 C CA . ARG B 1 309 ? -12.170 -17.582 0.498 1.000 72.440 309 ARG B CA 1
ATOM 5407 C C . ARG B 1 309 ? -12.500 -18.359 1.780 1.000 70.227 309 ARG B C 1
ATOM 5408 O O . ARG B 1 309 ? -13.682 -18.464 2.136 1.000 68.159 309 ARG B O 1
ATOM 5416 N N . VAL B 1 310 ? -11.466 -18.883 2.474 1.000 68.482 310 VAL B N 1
ATOM 5417 C CA . VAL B 1 310 ? -11.655 -19.685 3.681 1.000 69.462 310 VAL B CA 1
ATOM 5418 C C . VAL B 1 310 ? -10.561 -19.353 4.695 1.000 65.421 310 VAL B C 1
ATOM 5419 O O . VAL B 1 310 ? -9.385 -19.321 4.338 1.000 64.665 310 VAL B O 1
ATOM 5423 N N . THR B 1 311 ? -10.970 -19.151 5.962 1.000 62.527 311 THR B N 1
ATOM 5424 C CA . THR B 1 311 ? -10.043 -18.960 7.068 1.000 60.550 311 THR B CA 1
ATOM 5425 C C . THR B 1 311 ? -10.586 -19.649 8.322 1.000 60.101 311 THR B C 1
ATOM 5426 O O . THR B 1 311 ? -11.572 -20.385 8.260 1.000 59.046 311 THR B O 1
ATOM 5430 N N . LEU B 1 312 ? -9.895 -19.423 9.452 1.000 57.546 312 LEU B N 1
ATOM 5431 C CA . LEU B 1 312 ? -10.120 -20.149 10.694 1.000 56.907 312 LEU B CA 1
ATOM 5432 C C . LEU B 1 312 ? -10.172 -19.164 11.874 1.000 56.208 312 LEU B C 1
ATOM 5433 O O . LEU B 1 312 ? -9.704 -18.027 11.782 1.000 55.967 312 LEU B O 1
ATOM 5438 N N . LEU B 1 313 ? -10.690 -19.631 13.010 1.000 54.029 313 LEU B N 1
ATOM 5439 C CA . LEU B 1 313 ? -10.776 -18.815 14.211 1.000 51.784 313 LEU B CA 1
ATOM 5440 C C . LEU B 1 313 ? -10.911 -19.733 15.425 1.000 48.881 313 LEU B C 1
ATOM 5441 O O . LEU B 1 313 ? -11.451 -20.832 15.321 1.000 48.400 313 LEU B O 1
ATOM 5446 N N . GLY B 1 314 ? -10.398 -19.295 16.580 1.000 45.582 314 GLY B N 1
ATOM 5447 C CA . GLY B 1 314 ? -10.580 -20.039 17.814 1.000 43.053 314 GLY B CA 1
ATOM 5448 C C . GLY B 1 314 ? -9.792 -21.342 17.856 1.000 43.636 314 GLY B C 1
ATOM 5449 O O . GLY B 1 314 ? -8.647 -21.422 17.404 1.000 43.989 314 GLY B O 1
ATOM 5450 N N . ASP B 1 315 ? -10.417 -22.368 18.441 1.000 46.256 315 ASP B N 1
ATOM 5451 C CA . ASP B 1 315 ? -9.768 -23.654 18.635 1.000 47.691 315 ASP B CA 1
ATOM 5452 C C . ASP B 1 315 ? -9.486 -24.316 17.282 1.000 50.322 315 ASP B C 1
ATOM 5453 O O . ASP B 1 315 ? -8.611 -25.178 17.199 1.000 51.811 315 ASP B O 1
ATOM 5458 N N . ALA B 1 316 ? -10.210 -23.901 16.228 1.000 50.191 316 ALA B N 1
ATOM 5459 C CA . ALA B 1 316 ? -9.935 -24.363 14.871 1.000 51.712 316 ALA B CA 1
ATOM 5460 C C . ALA B 1 316 ? -8.534 -23.979 14.383 1.000 51.953 316 ALA B C 1
ATOM 5461 O O . ALA B 1 316 ? -8.069 -24.576 13.413 1.000 51.267 316 ALA B O 1
ATOM 5463 N N . CYS B 1 317 ? -7.855 -22.993 14.997 1.000 48.911 317 CYS B N 1
ATOM 5464 C CA . CYS B 1 317 ? -6.506 -22.702 14.522 1.000 50.069 317 CYS B CA 1
ATOM 5465 C C . CYS B 1 317 ? -5.433 -22.575 15.606 1.000 49.764 317 CYS B C 1
ATOM 5466 O O . CYS B 1 317 ? -4.252 -22.550 15.245 1.000 49.479 317 CYS B O 1
ATOM 5469 N N . HIS B 1 318 ? -5.807 -22.491 16.898 1.000 47.925 318 HIS B N 1
ATOM 5470 C CA . HIS B 1 318 ? -4.828 -22.359 17.978 1.000 48.448 318 HIS B CA 1
ATOM 5471 C C . HIS B 1 318 ? -5.345 -23.005 19.268 1.000 48.555 318 HIS B C 1
ATOM 5472 O O . HIS B 1 318 ? -5.276 -22.424 20.357 1.000 52.034 318 HIS B O 1
ATOM 5479 N N . ALA B 1 319 ? -5.875 -24.223 19.140 1.000 50.780 319 ALA B N 1
ATOM 5480 C CA . ALA B 1 319 ? -6.162 -25.077 20.283 1.000 49.907 319 ALA B CA 1
ATOM 5481 C C . ALA B 1 319 ? -4.893 -25.249 21.108 1.000 50.294 319 ALA B C 1
ATOM 5482 O O . ALA B 1 319 ? -3.865 -25.628 20.554 1.000 53.153 319 ALA B O 1
ATOM 5484 N N . MET B 1 320 ? -4.998 -24.995 22.425 1.000 47.516 320 MET B N 1
ATOM 5485 C CA . MET B 1 320 ? -3.863 -25.020 23.332 1.000 46.564 320 MET B CA 1
ATOM 5486 C C . MET B 1 320 ? -4.254 -25.794 24.586 1.000 42.870 320 MET B C 1
ATOM 5487 O O . MET B 1 320 ? -5.420 -25.861 24.947 1.000 41.596 320 MET B O 1
ATOM 5492 N N . LEU B 1 321 ? -3.262 -26.347 25.277 1.000 42.683 321 LEU B N 1
ATOM 5493 C CA . LEU B 1 321 ? -3.447 -26.757 26.660 1.000 43.006 321 LEU B CA 1
ATOM 5494 C C . LEU B 1 321 ? -4.117 -25.583 27.377 1.000 41.975 321 LEU B C 1
ATOM 5495 O O . LEU B 1 321 ? -3.796 -24.428 27.096 1.000 42.913 321 LEU B O 1
ATOM 5500 N N . PRO B 1 322 ? -5.111 -25.811 28.266 1.000 42.510 322 PRO B N 1
ATOM 5501 C CA . PRO B 1 322 ? -5.816 -24.708 28.939 1.000 43.049 322 PRO B CA 1
ATOM 5502 C C . PRO B 1 322 ? -5.080 -24.102 30.147 1.000 38.655 322 PRO B C 1
ATOM 5503 O O . PRO B 1 322 ? -5.659 -23.336 30.909 1.000 36.331 322 PRO B O 1
ATOM 5507 N N . TYR B 1 323 ? -3.766 -24.327 30.229 1.000 36.872 323 TYR B N 1
ATOM 5508 C CA . TYR B 1 323 ? -3.002 -24.010 31.422 1.000 38.595 323 TYR B CA 1
ATOM 5509 C C . TYR B 1 323 ? -2.630 -22.523 31.519 1.000 36.902 323 TYR B C 1
ATOM 5510 O O . TYR B 1 323 ? -1.990 -22.129 32.492 1.000 38.759 323 TYR B O 1
ATOM 5519 N N . ARG B 1 324 ? -3.037 -21.705 30.538 1.000 35.078 324 ARG B N 1
ATOM 5520 C CA . ARG B 1 324 ? -2.824 -20.264 30.561 1.000 33.109 324 ARG B CA 1
ATOM 5521 C C . ARG B 1 324 ? -4.167 -19.519 30.583 1.000 32.715 324 ARG B C 1
ATOM 5522 O O . ARG B 1 324 ? -4.188 -18.291 30.621 1.000 35.844 324 ARG B O 1
ATOM 5530 N N . ALA B 1 325 ? -5.291 -20.254 30.568 1.000 32.839 325 ALA B N 1
ATOM 5531 C CA . ALA B 1 325 ? -6.644 -19.711 30.677 1.000 32.035 325 ALA B CA 1
ATOM 5532 C C . ALA B 1 325 ? -6.864 -18.568 29.686 1.000 32.806 325 ALA B C 1
ATOM 5533 O O . ALA B 1 325 ? -7.314 -17.505 30.090 1.000 31.374 325 ALA B O 1
ATOM 5535 N N . GLN B 1 326 ? -6.633 -18.822 28.384 1.000 33.723 326 GLN B N 1
ATOM 5536 C CA . GLN B 1 326 ? -6.724 -17.786 27.359 1.000 35.161 326 GLN B CA 1
ATOM 5537 C C . GLN B 1 326 ? -7.317 -18.290 26.038 1.000 37.754 326 GLN B C 1
ATOM 5538 O O . GLN B 1 326 ? -7.402 -17.492 25.108 1.000 34.038 326 GLN B O 1
ATOM 5544 N N . GLY B 1 327 ? -7.794 -19.561 25.969 1.000 39.809 327 GLY B N 1
ATOM 5545 C CA . GLY B 1 327 ? -8.336 -20.116 24.736 1.000 41.608 327 GLY B CA 1
ATOM 5546 C C . GLY B 1 327 ? -9.507 -19.316 24.153 1.000 41.240 327 GLY B C 1
ATOM 5547 O O . GLY B 1 327 ? -9.521 -18.947 22.975 1.000 40.792 327 GLY B O 1
ATOM 5548 N N . ALA B 1 328 ? -10.518 -19.060 24.981 1.000 41.795 328 ALA B N 1
ATOM 5549 C CA . ALA B 1 328 ? -11.680 -18.315 24.532 1.000 43.673 328 ALA B CA 1
ATOM 5550 C C . ALA B 1 328 ? -11.301 -16.858 24.340 1.000 42.894 328 ALA B C 1
ATOM 5551 O O . ALA B 1 328 ? -11.834 -16.227 23.443 1.000 44.627 328 ALA B O 1
ATOM 5553 N N . ALA B 1 329 ? -10.396 -16.331 25.176 1.000 44.443 329 ALA B N 1
ATOM 5554 C CA . ALA B 1 329 ? -9.893 -14.972 24.985 1.000 44.704 329 ALA B CA 1
ATOM 5555 C C . ALA B 1 329 ? -9.338 -14.814 23.560 1.000 43.587 329 ALA B C 1
ATOM 5556 O O . ALA B 1 329 ? -9.619 -13.838 22.866 1.000 42.645 329 ALA B O 1
ATOM 5558 N N . MET B 1 330 ? -8.567 -15.811 23.112 1.000 41.922 330 MET B N 1
ATOM 5559 C CA . MET B 1 330 ? -7.921 -15.748 21.811 1.000 41.199 330 MET B CA 1
ATOM 5560 C C . MET B 1 330 ? -8.969 -15.830 20.701 1.000 40.865 330 MET B C 1
ATOM 5561 O O . MET B 1 330 ? -8.913 -15.060 19.751 1.000 40.594 330 MET B O 1
ATOM 5566 N N . ALA B 1 331 ? -9.965 -16.708 20.856 1.000 42.136 331 ALA B N 1
ATOM 5567 C CA . ALA B 1 331 ? -11.068 -16.784 19.903 1.000 44.315 331 ALA B CA 1
ATOM 5568 C C . ALA B 1 331 ? -11.817 -15.447 19.790 1.000 42.590 331 ALA B C 1
ATOM 5569 O O . ALA B 1 331 ? -12.193 -15.030 18.700 1.000 42.248 331 ALA B O 1
ATOM 5571 N N . ILE B 1 332 ? -12.060 -14.781 20.923 1.000 43.205 332 ILE B N 1
ATOM 5572 C CA . ILE B 1 332 ? -12.863 -13.561 20.941 1.000 45.190 332 ILE B CA 1
ATOM 5573 C C . ILE B 1 332 ? -12.047 -12.416 20.353 1.000 44.036 332 ILE B C 1
ATOM 5574 O O . ILE B 1 332 ? -12.554 -11.594 19.596 1.000 42.734 332 ILE B O 1
ATOM 5579 N N . GLU B 1 333 ? -10.770 -12.384 20.723 1.000 45.022 333 GLU B N 1
ATOM 5580 C CA . GLU B 1 333 ? -9.838 -11.453 20.118 1.000 45.297 333 GLU B CA 1
ATOM 5581 C C . GLU B 1 333 ? -9.781 -11.661 18.609 1.000 45.416 333 GLU B C 1
ATOM 5582 O O . GLU B 1 333 ? -9.695 -10.669 17.879 1.000 47.207 333 GLU B O 1
ATOM 5588 N N . ASP B 1 334 ? -9.746 -12.936 18.168 1.000 44.210 334 ASP B N 1
ATOM 5589 C CA . ASP B 1 334 ? -9.691 -13.275 16.745 1.000 44.906 334 ASP B CA 1
ATOM 5590 C C . ASP B 1 334 ? -10.847 -12.578 16.041 1.000 44.478 334 ASP B C 1
ATOM 5591 O O . ASP B 1 334 ? -10.645 -11.876 15.050 1.000 41.288 334 ASP B O 1
ATOM 5596 N N . ALA B 1 335 ? -12.046 -12.757 16.621 1.000 44.470 335 ALA B N 1
ATOM 5597 C CA . ALA B 1 335 ? -13.286 -12.192 16.111 1.000 44.878 335 ALA B CA 1
ATOM 5598 C C . ALA B 1 335 ? -13.244 -10.661 16.073 1.000 44.389 335 ALA B C 1
ATOM 5599 O O . ALA B 1 335 ? -13.708 -10.026 15.148 1.000 44.322 335 ALA B O 1
ATOM 5601 N N . ALA B 1 336 ? -12.729 -10.049 17.127 1.000 46.560 336 ALA B N 1
ATOM 5602 C CA . ALA B 1 336 ? -12.749 -8.601 17.255 1.000 46.647 336 ALA B CA 1
ATOM 5603 C C . ALA B 1 336 ? -11.873 -7.959 16.176 1.000 46.109 336 ALA B C 1
ATOM 5604 O O . ALA B 1 336 ? -12.238 -6.908 15.642 1.000 42.425 336 ALA B O 1
ATOM 5606 N N . VAL B 1 337 ? -10.735 -8.608 15.857 1.000 47.045 337 VAL B N 1
ATOM 5607 C CA . VAL B 1 337 ? -9.833 -8.122 14.825 1.000 49.213 337 VAL B CA 1
ATOM 5608 C C . VAL B 1 337 ? -10.509 -8.263 13.456 1.000 50.428 337 VAL B C 1
ATOM 5609 O O . VAL B 1 337 ? -10.486 -7.324 12.664 1.000 51.074 337 VAL B O 1
ATOM 5613 N N . LEU B 1 338 ? -11.133 -9.415 13.188 1.000 51.525 338 LEU B N 1
ATOM 5614 C CA . LEU B 1 338 ? -11.925 -9.587 11.974 1.000 56.273 338 LEU B CA 1
ATOM 5615 C C . LEU B 1 338 ? -12.931 -8.443 11.806 1.000 55.099 338 LEU B C 1
ATOM 5616 O O . LEU B 1 338 ? -13.026 -7.881 10.733 1.000 54.449 338 LEU B O 1
ATOM 5621 N N . GLY B 1 339 ? -13.683 -8.095 12.851 1.000 54.201 339 GLY B N 1
ATOM 5622 C CA . GLY B 1 339 ? -14.672 -7.031 12.762 1.000 55.481 339 GLY B CA 1
ATOM 5623 C C . GLY B 1 339 ? -14.081 -5.692 12.314 1.000 55.450 339 GLY B C 1
ATOM 5624 O O . GLY B 1 339 ? -14.666 -5.000 11.473 1.000 53.997 339 GLY B O 1
ATOM 5625 N N . VAL B 1 340 ? -12.931 -5.328 12.898 1.000 56.279 340 VAL B N 1
ATOM 5626 C CA . VAL B 1 340 ? -12.275 -4.064 12.599 1.000 57.597 340 VAL B CA 1
ATOM 5627 C C . VAL B 1 340 ? -11.809 -4.069 11.143 1.000 57.971 340 VAL B C 1
ATOM 5628 O O . VAL B 1 340 ? -12.086 -3.121 10.399 1.000 60.519 340 VAL B O 1
ATOM 5632 N N . LEU B 1 341 ? -11.077 -5.126 10.753 1.000 55.818 341 LEU B N 1
ATOM 5633 C CA . LEU B 1 341 ? -10.549 -5.234 9.401 1.000 54.911 341 LEU B CA 1
ATOM 5634 C C . LEU B 1 341 ? -11.687 -5.154 8.377 1.000 59.767 341 LEU B C 1
ATOM 5635 O O . LEU B 1 341 ? -11.616 -4.381 7.418 1.000 60.628 341 LEU B O 1
ATOM 5640 N N . PHE B 1 342 ? -12.757 -5.929 8.604 1.000 62.347 342 PHE B N 1
ATOM 5641 C CA . PHE B 1 342 ? -13.801 -6.111 7.607 1.000 63.383 342 PHE B CA 1
ATOM 5642 C C . PHE B 1 342 ? -14.853 -5.007 7.646 1.000 65.461 342 PHE B C 1
ATOM 5643 O O . PHE B 1 342 ? -15.801 -5.079 6.867 1.000 71.374 342 PHE B O 1
ATOM 5651 N N . ALA B 1 343 ? -14.700 -3.997 8.518 1.000 67.697 343 ALA B N 1
ATOM 5652 C CA . ALA B 1 343 ? -15.509 -2.791 8.399 1.000 67.574 343 ALA B CA 1
ATOM 5653 C C . ALA B 1 343 ? -15.032 -1.979 7.196 1.000 67.486 343 ALA B C 1
ATOM 5654 O O . ALA B 1 343 ? -15.775 -1.154 6.674 1.000 64.815 343 ALA B O 1
ATOM 5656 N N . HIS B 1 344 ? -13.786 -2.229 6.768 1.000 69.299 344 HIS B N 1
ATOM 5657 C CA . HIS B 1 344 ? -13.131 -1.424 5.750 1.000 73.663 344 HIS B CA 1
ATOM 5658 C C . HIS B 1 344 ? -13.238 -1.992 4.333 1.000 75.739 344 HIS B C 1
ATOM 5659 O O . HIS B 1 344 ? -12.835 -1.299 3.407 1.000 76.821 344 HIS B O 1
ATOM 5666 N N . ILE B 1 345 ? -13.790 -3.200 4.133 1.000 76.420 345 ILE B N 1
ATOM 5667 C CA . ILE B 1 345 ? -13.808 -3.782 2.793 1.000 73.815 345 ILE B CA 1
ATOM 5668 C C . ILE B 1 345 ? -14.783 -3.028 1.888 1.000 70.724 345 ILE B C 1
ATOM 5669 O O . ILE B 1 345 ? -15.940 -2.820 2.249 1.000 71.046 345 ILE B O 1
ATOM 5674 N N . SER B 1 346 ? -14.277 -2.652 0.701 1.000 73.427 346 SER B N 1
ATOM 5675 C CA . SER B 1 346 ? -15.056 -2.008 -0.350 1.000 73.911 346 SER B CA 1
ATOM 5676 C C . SER B 1 346 ? -14.938 -2.725 -1.697 1.000 74.328 346 SER B C 1
ATOM 5677 O O . SER B 1 346 ? -15.631 -2.336 -2.626 1.000 76.082 346 SER B O 1
ATOM 5680 N N . ASP B 1 347 ? -14.083 -3.755 -1.806 1.000 71.805 347 ASP B N 1
ATOM 5681 C CA . ASP B 1 347 ? -13.824 -4.429 -3.070 1.000 70.207 347 ASP B CA 1
ATOM 5682 C C . ASP B 1 347 ? -13.413 -5.875 -2.808 1.000 70.705 347 ASP B C 1
ATOM 5683 O O . ASP B 1 347 ? -12.579 -6.150 -1.945 1.000 74.862 347 ASP B O 1
ATOM 5688 N N . ILE B 1 348 ? -13.953 -6.795 -3.611 1.000 71.549 348 ILE B N 1
ATOM 5689 C CA . ILE B 1 348 ? -13.737 -8.218 -3.391 1.000 69.965 348 ILE B CA 1
ATOM 5690 C C . ILE B 1 348 ? -12.257 -8.597 -3.547 1.000 68.802 348 ILE B C 1
ATOM 5691 O O . ILE B 1 348 ? -11.815 -9.594 -2.980 1.000 65.152 348 ILE B O 1
ATOM 5696 N N . ALA B 1 349 ? -11.481 -7.798 -4.294 1.000 68.811 349 ALA B N 1
ATOM 5697 C CA . ALA B 1 349 ? -10.052 -8.034 -4.468 1.000 67.650 349 ALA B CA 1
ATOM 5698 C C . ALA B 1 349 ? -9.285 -7.895 -3.157 1.000 64.482 349 ALA B C 1
ATOM 5699 O O . ALA B 1 349 ? -8.177 -8.402 -3.060 1.000 65.493 349 ALA B O 1
ATOM 5701 N N . GLN B 1 350 ? -9.852 -7.169 -2.184 1.000 64.336 350 GLN B N 1
ATOM 5702 C CA . GLN B 1 350 ? -9.205 -6.917 -0.903 1.000 61.913 350 GLN B CA 1
ATOM 5703 C C . GLN B 1 350 ? -9.359 -8.105 0.051 1.000 61.884 350 GLN B C 1
ATOM 5704 O O . GLN B 1 350 ? -8.691 -8.149 1.072 1.000 61.980 350 GLN B O 1
ATOM 5710 N N . LEU B 1 351 ? -10.277 -9.031 -0.246 1.000 61.889 351 LEU B N 1
ATOM 5711 C CA . LEU B 1 351 ? -10.654 -10.081 0.687 1.000 62.973 351 LEU B CA 1
ATOM 5712 C C . LEU B 1 351 ? -9.446 -10.939 1.070 1.000 64.606 351 LEU B C 1
ATOM 5713 O O . LEU B 1 351 ? -9.207 -11.186 2.249 1.000 61.115 351 LEU B O 1
ATOM 5718 N N . LYS B 1 352 ? -8.678 -11.397 0.078 1.000 68.092 352 LYS B N 1
ATOM 5719 C CA . LYS B 1 352 ? -7.593 -12.328 0.348 1.000 68.323 352 LYS B CA 1
ATOM 5720 C C . LYS B 1 352 ? -6.516 -11.626 1.189 1.000 63.502 352 LYS B C 1
ATOM 5721 O O . LYS B 1 352 ? -6.054 -12.164 2.194 1.000 56.871 352 LYS B O 1
ATOM 5727 N N . PRO B 1 353 ? -6.059 -10.415 0.800 1.000 61.736 353 PRO B N 1
ATOM 5728 C CA . PRO B 1 353 ? -5.103 -9.657 1.616 1.000 60.292 353 PRO B CA 1
ATOM 5729 C C . PRO B 1 353 ? -5.551 -9.359 3.056 1.000 59.267 353 PRO B C 1
ATOM 5730 O O . PRO B 1 353 ? -4.729 -9.328 3.972 1.000 51.847 353 PRO B O 1
ATOM 5734 N N . LEU B 1 354 ? -6.862 -9.129 3.241 1.000 57.008 354 LEU B N 1
ATOM 5735 C CA . LEU B 1 354 ? -7.430 -8.929 4.561 1.000 55.908 354 LEU B CA 1
ATOM 5736 C C . LEU B 1 354 ? -7.299 -10.188 5.413 1.000 56.781 354 LEU B C 1
ATOM 5737 O O . LEU B 1 354 ? -7.008 -10.082 6.600 1.000 54.780 354 LEU B O 1
ATOM 5742 N N . LEU B 1 355 ? -7.494 -11.372 4.818 1.000 57.188 355 LEU B N 1
ATOM 5743 C CA . LEU B 1 355 ? -7.364 -12.611 5.570 1.000 57.049 355 LEU B CA 1
ATOM 5744 C C . LEU B 1 355 ? -5.912 -12.789 6.001 1.000 55.811 355 LEU B C 1
ATOM 5745 O O . LEU B 1 355 ? -5.658 -13.238 7.111 1.000 55.142 355 LEU B O 1
ATOM 5750 N N . TYR B 1 356 ? -4.965 -12.387 5.151 1.000 54.917 356 TYR B N 1
ATOM 5751 C CA . TYR B 1 356 ? -3.556 -12.461 5.511 1.000 53.968 356 TYR B CA 1
ATOM 5752 C C . TYR B 1 356 ? -3.203 -11.423 6.569 1.000 51.984 356 TYR B C 1
ATOM 5753 O O . TYR B 1 356 ? -2.329 -11.711 7.373 1.000 50.180 356 TYR B O 1
ATOM 5762 N N . ALA B 1 357 ? -3.863 -10.250 6.546 1.000 50.350 357 ALA B N 1
ATOM 5763 C CA . ALA B 1 357 ? -3.677 -9.234 7.571 1.000 49.855 357 ALA B CA 1
ATOM 5764 C C . ALA B 1 357 ? -4.179 -9.749 8.930 1.000 48.187 357 ALA B C 1
ATOM 5765 O O . ALA B 1 357 ? -3.488 -9.629 9.937 1.000 45.055 357 ALA B O 1
ATOM 5767 N N . TYR B 1 358 ? -5.363 -10.370 8.936 1.000 48.311 358 TYR B N 1
ATOM 5768 C CA . TYR B 1 358 ? -5.896 -11.064 10.098 1.000 49.032 358 TYR B CA 1
ATOM 5769 C C . TYR B 1 358 ? -4.879 -12.066 10.643 1.000 49.058 358 TYR B C 1
ATOM 5770 O O . TYR B 1 358 ? -4.553 -12.063 11.838 1.000 46.915 358 TYR B O 1
ATOM 5779 N N . GLU B 1 359 ? -4.364 -12.922 9.760 1.000 48.258 359 GLU B N 1
ATOM 5780 C CA . GLU B 1 359 ? -3.432 -13.954 10.177 1.000 49.870 359 GLU B CA 1
ATOM 5781 C C . GLU B 1 359 ? -2.167 -13.321 10.771 1.000 48.545 359 GLU B C 1
ATOM 5782 O O . GLU B 1 359 ? -1.667 -13.765 11.804 1.000 45.745 359 GLU B O 1
ATOM 5788 N N . GLU B 1 360 ? -1.647 -12.293 10.097 1.000 47.559 360 GLU B N 1
ATOM 5789 C CA . GLU B 1 360 ? -0.466 -11.555 10.518 1.000 48.170 360 GLU B CA 1
ATOM 5790 C C . GLU B 1 360 ? -0.653 -10.963 11.919 1.000 44.901 360 GLU B C 1
ATOM 5791 O O . GLU B 1 360 ? 0.262 -10.977 12.739 1.000 42.285 360 GLU B O 1
ATOM 5797 N N . LEU B 1 361 ? -1.853 -10.446 12.195 1.000 44.032 361 LEU B N 1
ATOM 5798 C CA . LEU B 1 361 ? -2.123 -9.805 13.471 1.000 43.714 361 LEU B CA 1
ATOM 5799 C C . LEU B 1 361 ? -2.314 -10.831 14.592 1.000 43.209 361 LEU B C 1
ATOM 5800 O O . LEU B 1 361 ? -2.044 -10.526 15.745 1.000 40.185 361 LEU B O 1
ATOM 5805 N N . ARG B 1 362 ? -2.718 -12.061 14.267 1.000 44.105 362 ARG B N 1
ATOM 5806 C CA . ARG B 1 362 ? -3.207 -12.984 15.281 1.000 45.786 362 ARG B CA 1
ATOM 5807 C C . ARG B 1 362 ? -2.276 -14.180 15.527 1.000 47.082 362 ARG B C 1
ATOM 5808 O O . ARG B 1 362 ? -2.193 -14.664 16.663 1.000 52.639 362 ARG B O 1
ATOM 5816 N N . LEU B 1 363 ? -1.582 -14.653 14.491 1.000 45.309 363 LEU B N 1
ATOM 5817 C CA . LEU B 1 363 ? -0.849 -15.908 14.596 1.000 47.092 363 LEU B CA 1
ATOM 5818 C C . LEU B 1 363 ? 0.234 -15.784 15.675 1.000 43.858 363 LEU B C 1
ATOM 5819 O O . LEU B 1 363 ? 0.322 -16.647 16.557 1.000 39.362 363 LEU B O 1
ATOM 5824 N N . PRO B 1 364 ? 1.074 -14.715 15.688 1.000 42.676 364 PRO B N 1
ATOM 5825 C CA . PRO B 1 364 ? 2.180 -14.672 16.652 1.000 42.570 364 PRO B CA 1
ATOM 5826 C C . PRO B 1 364 ? 1.714 -14.608 18.117 1.000 41.138 364 PRO B C 1
ATOM 5827 O O . PRO B 1 364 ? 2.266 -15.309 18.974 1.000 39.172 364 PRO B O 1
ATOM 5831 N N . ARG B 1 365 ? 0.661 -13.823 18.392 1.000 40.450 365 ARG B N 1
ATOM 5832 C CA . ARG B 1 365 ? 0.154 -13.689 19.747 1.000 39.116 365 ARG B CA 1
ATOM 5833 C C . ARG B 1 365 ? -0.406 -15.027 20.241 1.000 41.319 365 ARG B C 1
ATOM 5834 O O . ARG B 1 365 ? -0.098 -15.442 21.374 1.000 40.258 365 ARG B O 1
ATOM 5842 N N . THR B 1 366 ? -1.227 -15.689 19.404 1.000 40.001 366 THR B N 1
ATOM 5843 C CA . THR B 1 366 ? -1.836 -16.957 19.786 1.000 40.477 366 THR B CA 1
ATOM 5844 C C . THR B 1 366 ? -0.764 -18.032 19.983 1.000 39.644 366 THR B C 1
ATOM 5845 O O . THR B 1 366 ? -0.892 -18.855 20.878 1.000 39.330 366 THR B O 1
ATOM 5849 N N . ALA B 1 367 ? 0.301 -17.989 19.185 1.000 40.286 367 ALA B N 1
ATOM 5850 C CA . ALA B 1 367 ? 1.374 -18.966 19.279 1.000 41.890 367 ALA B CA 1
ATOM 5851 C C . ALA B 1 367 ? 2.151 -18.747 20.563 1.000 41.200 367 ALA B C 1
ATOM 5852 O O . ALA B 1 367 ? 2.517 -19.702 21.240 1.000 40.028 367 ALA B O 1
ATOM 5854 N N . ARG B 1 368 ? 2.397 -17.482 20.899 1.000 42.777 368 ARG B N 1
ATOM 5855 C CA . ARG B 1 368 ? 3.075 -17.182 22.152 1.000 42.345 368 ARG B CA 1
ATOM 5856 C C . ARG B 1 368 ? 2.218 -17.666 23.318 1.000 39.491 368 ARG B C 1
ATOM 5857 O O . ARG B 1 368 ? 2.733 -18.186 24.299 1.000 38.793 368 ARG B O 1
ATOM 5865 N N . THR B 1 369 ? 0.903 -17.463 23.193 1.000 38.152 369 THR B N 1
ATOM 5866 C CA . THR B 1 369 ? -0.045 -17.849 24.224 1.000 36.359 369 THR B CA 1
ATOM 5867 C C . THR B 1 369 ? -0.052 -19.376 24.401 1.000 37.477 369 THR B C 1
ATOM 5868 O O . THR B 1 369 ? 0.049 -19.845 25.535 1.000 38.311 369 THR B O 1
ATOM 5872 N N . GLN B 1 370 ? -0.141 -20.132 23.294 1.000 36.204 370 GLN B N 1
ATOM 5873 C CA . GLN B 1 370 ? -0.028 -21.583 23.287 1.000 39.877 370 GLN B CA 1
ATOM 5874 C C . GLN B 1 370 ? 1.261 -21.985 24.005 1.000 40.257 370 GLN B C 1
ATOM 5875 O O . GLN B 1 370 ? 1.283 -22.968 24.749 1.000 39.031 370 GLN B O 1
ATOM 5881 N N . GLY B 1 371 ? 2.343 -21.233 23.722 1.000 39.654 371 GLY B N 1
ATOM 5882 C CA . GLY B 1 371 ? 3.661 -21.484 24.278 1.000 39.086 371 GLY B CA 1
ATOM 5883 C C . GLY B 1 371 ? 3.685 -21.308 25.790 1.000 38.679 371 GLY B C 1
ATOM 5884 O O . GLY B 1 371 ? 4.268 -22.137 26.484 1.000 39.885 371 GLY B O 1
ATOM 5885 N N . ASP B 1 372 ? 3.008 -20.266 26.297 1.000 37.051 372 ASP B N 1
ATOM 5886 C CA . ASP B 1 372 ? 2.929 -20.023 27.731 1.000 35.969 372 ASP B CA 1
ATOM 5887 C C . ASP B 1 372 ? 2.157 -21.141 28.424 1.000 35.772 372 ASP B C 1
ATOM 5888 O O . ASP B 1 372 ? 2.443 -21.450 29.584 1.000 36.131 372 ASP B O 1
ATOM 5893 N N . ALA B 1 373 ? 1.158 -21.707 27.728 1.000 34.973 373 ALA B N 1
ATOM 5894 C CA . ALA B 1 373 ? 0.381 -22.805 28.274 1.000 35.282 373 ALA B CA 1
ATOM 5895 C C . ALA B 1 373 ? 1.255 -24.048 28.376 1.000 35.558 373 ALA B C 1
ATOM 5896 O O . ALA B 1 373 ? 1.241 -24.720 29.404 1.000 36.638 373 ALA B O 1
ATOM 5898 N N . ARG B 1 374 ? 2.076 -24.295 27.358 1.000 37.044 374 ARG B N 1
ATOM 5899 C CA . ARG B 1 374 ? 3.046 -25.390 27.400 1.000 39.464 374 ARG B CA 1
ATOM 5900 C C . ARG B 1 374 ? 4.038 -25.221 28.558 1.000 36.607 374 ARG B C 1
ATOM 5901 O O . ARG B 1 374 ? 4.406 -26.174 29.240 1.000 35.123 374 ARG B O 1
ATOM 5909 N N . SER B 1 375 ? 4.528 -24.002 28.755 1.000 34.810 375 SER B N 1
ATOM 5910 C CA . SER B 1 375 ? 5.493 -23.758 29.809 1.000 36.605 375 SER B CA 1
ATOM 5911 C C . SER B 1 375 ? 4.852 -24.032 31.187 1.000 35.060 375 SER B C 1
ATOM 5912 O O . SER B 1 375 ? 5.485 -24.613 32.083 1.000 30.115 375 SER B O 1
ATOM 5915 N N . ASN B 1 376 ? 3.552 -23.717 31.328 1.000 33.135 376 ASN B N 1
ATOM 5916 C CA . ASN B 1 376 ? 2.841 -23.974 32.567 1.000 32.107 376 ASN B CA 1
ATOM 5917 C C . ASN B 1 376 ? 2.648 -25.459 32.846 1.000 33.507 376 ASN B C 1
ATOM 5918 O O . ASN B 1 376 ? 2.700 -25.875 34.006 1.000 33.486 376 ASN B O 1
ATOM 5923 N N . GLN B 1 377 ? 2.403 -26.249 31.801 1.000 36.390 377 GLN B N 1
ATOM 5924 C CA . GLN B 1 377 ? 2.383 -27.702 31.939 1.000 35.081 377 GLN B CA 1
ATOM 5925 C C . GLN B 1 377 ? 3.624 -28.183 32.676 1.000 35.345 377 GLN B C 1
ATOM 5926 O O . GLN B 1 377 ? 3.539 -28.958 33.622 1.000 31.557 377 GLN B O 1
ATOM 5932 N N . LYS B 1 378 ? 4.790 -27.708 32.224 1.000 36.923 378 LYS B N 1
ATOM 5933 C CA . LYS B 1 378 ? 6.048 -28.123 32.825 1.000 38.673 378 LYS B CA 1
ATOM 5934 C C . LYS B 1 378 ? 6.112 -27.661 34.281 1.000 37.820 378 LYS B C 1
ATOM 5935 O O . LYS B 1 378 ? 6.344 -28.472 35.176 1.000 37.453 378 LYS B O 1
ATOM 5941 N N . THR B 1 379 ? 5.885 -26.355 34.497 1.000 36.064 379 THR B N 1
ATOM 5942 C CA . THR B 1 379 ? 6.020 -25.694 35.796 1.000 33.809 379 THR B CA 1
ATOM 5943 C C . THR B 1 379 ? 5.097 -26.348 36.834 1.000 33.359 379 THR B C 1
ATOM 5944 O O . THR B 1 379 ? 5.515 -26.682 37.943 1.000 28.861 379 THR B O 1
ATOM 5948 N N . PHE B 1 380 ? 3.828 -26.554 36.448 1.000 34.235 380 PHE B N 1
ATOM 5949 C CA . PHE B 1 380 ? 2.796 -27.051 37.350 1.000 34.761 380 PHE B CA 1
ATOM 5950 C C . PHE B 1 380 ? 2.988 -28.524 37.718 1.000 34.458 380 PHE B C 1
ATOM 5951 O O . PHE B 1 380 ? 2.497 -28.953 38.756 1.000 34.612 380 PHE B O 1
ATOM 5959 N N . HIS B 1 381 ? 3.657 -29.287 36.843 1.000 33.637 381 HIS B N 1
ATOM 5960 C CA . HIS B 1 381 ? 3.704 -30.735 36.952 1.000 35.518 381 HIS B CA 1
ATOM 5961 C C . HIS B 1 381 ? 5.064 -31.246 37.425 1.000 36.282 381 HIS B C 1
ATOM 5962 O O . HIS B 1 381 ? 5.301 -32.452 37.405 1.000 36.752 381 HIS B O 1
ATOM 5969 N N . LEU B 1 382 ? 5.948 -30.363 37.895 1.000 35.586 382 LEU B N 1
ATOM 5970 C CA . LEU B 1 382 ? 7.272 -30.817 38.295 1.000 38.392 382 LEU B CA 1
ATOM 5971 C C . LEU B 1 382 ? 7.175 -31.897 39.378 1.000 38.313 382 LEU B C 1
ATOM 5972 O O . LEU B 1 382 ? 6.366 -31.809 40.312 1.000 36.900 382 LEU B O 1
ATOM 5977 N N . PRO B 1 383 ? 8.062 -32.914 39.314 1.000 38.842 383 PRO B N 1
ATOM 5978 C CA . PRO B 1 383 ? 8.235 -33.853 40.421 1.000 36.976 383 PRO B CA 1
ATOM 5979 C C . PRO B 1 383 ? 8.941 -33.085 41.528 1.000 34.839 383 PRO B C 1
ATOM 5980 O O . PRO B 1 383 ? 9.539 -32.045 41.262 1.000 32.467 383 PRO B O 1
ATOM 5984 N N . ASP B 1 384 ? 8.886 -33.597 42.757 1.000 36.005 384 ASP B N 1
ATOM 5985 C CA . ASP B 1 384 ? 9.662 -32.989 43.827 1.000 39.004 384 ASP B CA 1
ATOM 5986 C C . ASP B 1 384 ? 11.141 -33.102 43.505 1.000 42.083 384 ASP B C 1
ATOM 5987 O O . ASP B 1 384 ? 11.578 -34.133 43.020 1.000 42.484 384 ASP B O 1
ATOM 5992 N N . GLY B 1 385 ? 11.885 -32.017 43.729 1.000 42.704 385 GLY B N 1
ATOM 5993 C CA . GLY B 1 385 ? 13.294 -31.992 43.377 1.000 44.179 385 GLY B CA 1
ATOM 5994 C C . GLY B 1 385 ? 13.795 -30.564 43.199 1.000 46.310 385 GLY B C 1
ATOM 5995 O O . GLY B 1 385 ? 13.085 -29.604 43.521 1.000 45.096 385 GLY B O 1
ATOM 5996 N N . PRO B 1 386 ? 15.057 -30.385 42.749 1.000 43.349 386 PRO B N 1
ATOM 5997 C CA . PRO B 1 386 ? 15.610 -29.048 42.509 1.000 40.982 386 PRO B CA 1
ATOM 5998 C C . PRO B 1 386 ? 14.713 -28.085 41.735 1.000 40.985 386 PRO B C 1
ATOM 5999 O O . PRO B 1 386 ? 14.585 -26.938 42.142 1.000 41.865 386 PRO B O 1
ATOM 6003 N N . SER B 1 387 ? 14.134 -28.528 40.611 1.000 41.944 387 SER B N 1
ATOM 6004 C CA . SER B 1 387 ? 13.297 -27.676 39.768 1.000 41.929 387 SER B CA 1
ATOM 6005 C C . SER B 1 387 ? 12.086 -27.136 40.519 1.000 39.219 387 SER B C 1
ATOM 6006 O O . SER B 1 387 ? 11.671 -25.998 40.320 1.000 36.460 387 SER B O 1
ATOM 6009 N N . GLN B 1 388 ? 11.467 -28.036 41.274 1.000 38.648 388 GLN B N 1
ATOM 6010 C CA . GLN B 1 388 ? 10.256 -27.748 42.024 1.000 38.992 388 GLN B CA 1
ATOM 6011 C C . GLN B 1 388 ? 10.615 -26.773 43.137 1.000 37.649 388 GLN B C 1
ATOM 6012 O O . GLN B 1 388 ? 9.888 -25.816 43.372 1.000 37.441 388 GLN B O 1
ATOM 6018 N N . GLN B 1 389 ? 11.778 -26.984 43.765 1.000 37.465 389 GLN B N 1
ATOM 6019 C CA . GLN B 1 389 ? 12.239 -26.085 44.806 1.000 37.252 389 GLN B CA 1
ATOM 6020 C C . GLN B 1 389 ? 12.521 -24.701 44.234 1.000 34.240 389 GLN B C 1
ATOM 6021 O O . GLN B 1 389 ? 12.146 -23.708 44.842 1.000 34.038 389 GLN B O 1
ATOM 6027 N N . ALA B 1 390 ? 13.135 -24.653 43.051 1.000 33.966 390 ALA B N 1
ATOM 6028 C CA . ALA B 1 390 ? 13.439 -23.380 42.413 1.000 33.490 390 ALA B CA 1
ATOM 6029 C C . ALA B 1 390 ? 12.146 -22.694 41.977 1.000 30.797 390 ALA B C 1
ATOM 6030 O O . ALA B 1 390 ? 12.012 -21.482 42.133 1.000 32.476 390 ALA B O 1
ATOM 6032 N N . ARG B 1 391 ? 11.195 -23.461 41.451 1.000 29.276 391 ARG B N 1
ATOM 6033 C CA . ARG B 1 391 ? 9.902 -22.895 41.068 1.000 30.459 391 ARG B CA 1
ATOM 6034 C C . ARG B 1 391 ? 9.216 -22.217 42.258 1.000 29.228 391 ARG B C 1
ATOM 6035 O O . ARG B 1 391 ? 8.725 -21.099 42.173 1.000 29.235 391 ARG B O 1
ATOM 6043 N N . ASP B 1 392 ? 9.181 -22.934 43.374 1.000 28.813 392 ASP B N 1
ATOM 6044 C CA . ASP B 1 392 ? 8.557 -22.450 44.581 1.000 30.787 392 ASP B CA 1
ATOM 6045 C C . ASP B 1 392 ? 9.218 -21.150 45.061 1.000 30.984 392 ASP B C 1
ATOM 6046 O O . ASP B 1 392 ? 8.527 -20.218 45.441 1.000 30.476 392 ASP B O 1
ATOM 6051 N N . ASP B 1 393 ? 10.553 -21.100 45.079 1.000 32.633 393 ASP B N 1
ATOM 6052 C CA . ASP B 1 393 ? 11.308 -19.878 45.331 1.000 31.879 393 ASP B CA 1
ATOM 6053 C C . ASP B 1 393 ? 10.940 -18.730 44.380 1.000 31.243 393 ASP B C 1
ATOM 6054 O O . ASP B 1 393 ? 10.690 -17.614 44.847 1.000 28.556 393 ASP B O 1
ATOM 6059 N N . ASN B 1 394 ? 10.879 -18.998 43.070 1.000 29.670 394 ASN B N 1
ATOM 6060 C CA . ASN B 1 394 ? 10.511 -17.963 42.121 1.000 30.585 394 ASN B CA 1
ATOM 6061 C C . ASN B 1 394 ? 9.110 -17.442 42.389 1.000 31.894 394 ASN B C 1
ATOM 6062 O O . ASN B 1 394 ? 8.832 -16.259 42.189 1.000 32.437 394 ASN B O 1
ATOM 6067 N N . MET B 1 395 ? 8.215 -18.350 42.783 1.000 32.278 395 MET B N 1
ATOM 6068 C CA . MET B 1 395 ? 6.813 -17.998 42.936 1.000 30.716 395 MET B CA 1
ATOM 6069 C C . MET B 1 395 ? 6.604 -17.188 44.215 1.000 27.239 395 MET B C 1
ATOM 6070 O O . MET B 1 395 ? 5.769 -16.275 44.226 1.000 24.563 395 MET B O 1
ATOM 6075 N N . ARG B 1 396 ? 7.365 -17.503 45.268 1.000 25.171 396 ARG B N 1
ATOM 6076 C CA . ARG B 1 396 ? 7.242 -16.772 46.519 1.000 26.788 396 ARG B CA 1
ATOM 6077 C C . ARG B 1 396 ? 7.631 -15.306 46.321 1.000 27.841 396 ARG B C 1
ATOM 6078 O O . ARG B 1 396 ? 6.928 -14.408 46.764 1.000 26.142 396 ARG B O 1
ATOM 6086 N N . LYS B 1 397 ? 8.766 -15.090 45.645 1.000 29.991 397 LYS B N 1
ATOM 6087 C CA . LYS B 1 397 ? 9.344 -13.768 45.484 1.000 31.160 397 LYS B CA 1
ATOM 6088 C C . LYS B 1 397 ? 8.743 -13.048 44.280 1.000 30.166 397 LYS B C 1
ATOM 6089 O O . LYS B 1 397 ? 9.054 -11.883 44.076 1.000 29.183 397 LYS B O 1
ATOM 6095 N N . ALA B 1 398 ? 7.841 -13.699 43.529 1.000 30.104 398 ALA B N 1
ATOM 6096 C CA . ALA B 1 398 ? 7.247 -13.130 42.327 1.000 31.382 398 ALA B CA 1
ATOM 6097 C C . ALA B 1 398 ? 8.347 -12.613 41.396 1.000 34.129 398 ALA B C 1
ATOM 6098 O O . ALA B 1 398 ? 8.429 -11.404 41.122 1.000 33.693 398 ALA B O 1
ATOM 6100 N N . ALA B 1 399 ? 9.179 -13.570 40.938 1.000 37.232 399 ALA B N 1
ATOM 6101 C CA . ALA B 1 399 ? 10.215 -13.370 39.930 1.000 38.538 399 ALA B CA 1
ATOM 6102 C C . ALA B 1 399 ? 9.627 -12.697 38.697 1.000 38.806 399 ALA B C 1
ATOM 6103 O O . ALA B 1 399 ? 8.523 -13.050 38.268 1.000 38.965 399 ALA B O 1
ATOM 6105 N N . GLN B 1 400 ? 10.386 -11.741 38.147 1.000 39.865 400 GLN B N 1
ATOM 6106 C CA . GLN B 1 400 ? 9.963 -10.986 36.974 1.000 43.062 400 GLN B CA 1
ATOM 6107 C C . GLN B 1 400 ? 10.650 -11.540 35.717 1.000 44.423 400 GLN B C 1
ATOM 6108 O O . GLN B 1 400 ? 11.859 -11.357 35.646 1.000 47.795 400 GLN B O 1
ATOM 6114 N N . GLY B 1 426 ? 11.730 -19.368 32.536 1.000 67.616 426 GLY B N 1
ATOM 6115 C CA . GLY B 1 426 ? 10.381 -19.135 33.082 1.000 62.398 426 GLY B CA 1
ATOM 6116 C C . GLY B 1 426 ? 10.304 -19.635 34.521 1.000 60.238 426 GLY B C 1
ATOM 6117 O O . GLY B 1 426 ? 10.642 -18.892 35.448 1.000 63.484 426 GLY B O 1
ATOM 6118 N N . ASN B 1 427 ? 9.873 -20.903 34.663 1.000 52.427 427 ASN B N 1
ATOM 6119 C CA . ASN B 1 427 ? 9.707 -21.639 35.921 1.000 48.046 427 ASN B CA 1
ATOM 6120 C C . ASN B 1 427 ? 9.106 -20.801 37.076 1.000 44.549 427 ASN B C 1
ATOM 6121 O O . ASN B 1 427 ? 9.603 -20.813 38.200 1.000 37.549 427 ASN B O 1
ATOM 6126 N N . SER B 1 428 ? 7.954 -20.152 36.840 1.000 41.858 428 SER B N 1
ATOM 6127 C CA . SER B 1 428 ? 7.382 -19.241 37.812 1.000 39.786 428 SER B CA 1
ATOM 6128 C C . SER B 1 428 ? 5.906 -18.968 37.517 1.000 37.311 428 SER B C 1
ATOM 6129 O O . SER B 1 428 ? 5.260 -19.660 36.717 1.000 36.199 428 SER B O 1
ATOM 6132 N N . ASN B 1 429 ? 5.391 -17.928 38.213 1.000 35.025 429 ASN B N 1
ATOM 6133 C CA . ASN B 1 429 ? 4.009 -17.495 38.167 1.000 32.209 429 ASN B CA 1
ATOM 6134 C C . ASN B 1 429 ? 3.827 -16.378 37.147 1.000 31.741 429 ASN B C 1
ATOM 6135 O O . ASN B 1 429 ? 4.025 -15.207 37.452 1.000 31.598 429 ASN B O 1
ATOM 6140 N N . GLN B 1 430 ? 3.404 -16.745 35.935 1.000 30.981 430 GLN B N 1
ATOM 6141 C CA . GLN B 1 430 ? 3.314 -15.794 34.842 1.000 31.394 430 GLN B CA 1
ATOM 6142 C C . GLN B 1 430 ? 2.462 -14.585 35.250 1.000 29.617 430 GLN B C 1
ATOM 6143 O O . GLN B 1 430 ? 2.718 -13.469 34.808 1.000 30.084 430 GLN B O 1
ATOM 6149 N N . TRP B 1 431 ? 1.409 -14.826 36.049 1.000 29.035 431 TRP B N 1
ATOM 6150 C CA . TRP B 1 431 ? 0.413 -13.800 36.344 1.000 29.646 431 TRP B CA 1
ATOM 6151 C C . TRP B 1 431 ? 0.920 -12.797 37.390 1.000 27.509 431 TRP B C 1
ATOM 6152 O O . TRP B 1 431 ? 0.268 -11.792 37.632 1.000 25.971 431 TRP B O 1
ATOM 6163 N N . ALA B 1 432 ? 2.065 -13.086 38.026 1.000 28.466 432 ALA B N 1
ATOM 6164 C CA . ALA B 1 432 ? 2.722 -12.144 38.926 1.000 30.785 432 ALA B CA 1
ATOM 6165 C C . ALA B 1 432 ? 3.805 -11.333 38.202 1.000 30.346 432 ALA B C 1
ATOM 6166 O O . ALA B 1 432 ? 4.438 -10.491 38.820 1.000 28.529 432 ALA B O 1
ATOM 6168 N N . ASP B 1 433 ? 3.994 -11.579 36.898 1.000 32.798 433 ASP B N 1
ATOM 6169 C CA . ASP B 1 433 ? 5.010 -10.904 36.098 1.000 32.095 433 ASP B CA 1
ATOM 6170 C C . ASP B 1 433 ? 4.371 -9.716 35.384 1.000 33.387 433 ASP B C 1
ATOM 6171 O O . ASP B 1 433 ? 3.482 -9.903 34.551 1.000 31.007 433 ASP B O 1
ATOM 6176 N N . HIS B 1 434 ? 4.872 -8.502 35.686 1.000 37.695 434 HIS B N 1
ATOM 6177 C CA . HIS B 1 434 ? 4.296 -7.249 35.205 1.000 39.157 434 HIS B CA 1
ATOM 6178 C C . HIS B 1 434 ? 4.352 -7.165 33.682 1.000 38.248 434 HIS B C 1
ATOM 6179 O O . HIS B 1 434 ? 3.393 -6.725 33.053 1.000 39.610 434 HIS B O 1
ATOM 6186 N N . GLN B 1 435 ? 5.472 -7.595 33.099 1.000 38.182 435 GLN B N 1
ATOM 6187 C CA . GLN B 1 435 ? 5.701 -7.498 31.663 1.000 41.309 435 GLN B CA 1
ATOM 6188 C C . GLN B 1 435 ? 4.737 -8.447 30.955 1.000 36.899 435 GLN B C 1
ATOM 6189 O O . GLN B 1 435 ? 4.068 -8.055 30.022 1.000 35.710 435 GLN B O 1
ATOM 6195 N N . LYS B 1 436 ? 4.642 -9.687 31.438 1.000 35.382 436 LYS B N 1
ATOM 6196 C CA . LYS B 1 436 ? 3.786 -10.699 30.843 1.000 34.653 436 LYS B CA 1
ATOM 6197 C C . LYS B 1 436 ? 2.333 -10.256 30.961 1.000 32.416 436 LYS B C 1
ATOM 6198 O O . LYS B 1 436 ? 1.553 -10.447 30.042 1.000 30.251 436 LYS B O 1
ATOM 6204 N N . ASN B 1 437 ? 1.987 -9.639 32.097 1.000 31.062 437 ASN B N 1
ATOM 6205 C CA . ASN B 1 437 ? 0.653 -9.118 32.324 1.000 31.209 437 ASN B CA 1
ATOM 6206 C C . ASN B 1 437 ? 0.344 -7.998 31.340 1.000 30.278 437 ASN B C 1
ATOM 6207 O O . ASN B 1 437 ? -0.736 -7.979 30.773 1.000 28.672 437 ASN B O 1
ATOM 6212 N N . GLN B 1 438 ? 1.270 -7.051 31.181 1.000 32.182 438 GLN B N 1
ATOM 6213 C CA . GLN B 1 438 ? 1.064 -5.962 30.239 1.000 34.739 438 GLN B CA 1
ATOM 6214 C C . GLN B 1 438 ? 0.843 -6.515 28.833 1.000 33.942 438 GLN B C 1
ATOM 6215 O O . GLN B 1 438 ? -0.121 -6.168 28.182 1.000 33.788 438 GLN B O 1
ATOM 6221 N N . GLU B 1 439 ? 1.704 -7.430 28.408 1.000 35.148 439 GLU B N 1
ATOM 6222 C CA . GLU B 1 439 ? 1.624 -8.060 27.098 1.000 37.327 439 GLU B CA 1
ATOM 6223 C C . GLU B 1 439 ? 0.309 -8.825 26.897 1.000 34.639 439 GLU B C 1
ATOM 6224 O O . GLU B 1 439 ? -0.345 -8.691 25.876 1.000 33.676 439 GLU B O 1
ATOM 6230 N N . GLN B 1 440 ? -0.112 -9.639 27.867 1.000 35.430 440 GLN B N 1
ATOM 6231 C CA . GLN B 1 440 ? -1.284 -10.477 27.659 1.000 33.720 440 GLN B CA 1
ATOM 6232 C C . GLN B 1 440 ? -2.573 -9.701 27.903 1.000 33.818 440 GLN B C 1
ATOM 6233 O O . GLN B 1 440 ? -3.509 -9.793 27.112 1.000 34.356 440 GLN B O 1
ATOM 6239 N N . PHE B 1 441 ? -2.632 -8.967 29.025 1.000 32.680 441 PHE B N 1
ATOM 6240 C CA . PHE B 1 441 ? -3.886 -8.435 29.540 1.000 31.898 441 PHE B CA 1
ATOM 6241 C C . PHE B 1 441 ? -4.051 -6.963 29.179 1.000 31.360 441 PHE B C 1
ATOM 6242 O O . PHE B 1 441 ? -5.159 -6.456 29.213 1.000 30.589 441 PHE B O 1
ATOM 6250 N N . GLY B 1 442 ? -2.940 -6.284 28.865 1.000 31.487 442 GLY B N 1
ATOM 6251 C CA . GLY B 1 442 ? -2.978 -4.891 28.472 1.000 32.715 442 GLY B CA 1
ATOM 6252 C C . GLY B 1 442 ? -3.303 -4.743 26.982 1.000 37.013 442 GLY B C 1
ATOM 6253 O O . GLY B 1 442 ? -3.525 -3.632 26.508 1.000 35.606 442 GLY B O 1
ATOM 6254 N N . TYR B 1 443 ? -3.319 -5.876 26.243 1.000 40.265 443 TYR B N 1
ATOM 6255 C CA . TYR B 1 443 ? -3.609 -5.911 24.815 1.000 39.521 443 TYR B CA 1
ATOM 6256 C C . TYR B 1 443 ? -5.092 -5.613 24.557 1.000 40.064 443 TYR B C 1
ATOM 6257 O O . TYR B 1 443 ? -5.988 -6.136 25.239 1.000 40.164 443 TYR B O 1
ATOM 6266 N N . ASP B 1 444 ? -5.325 -4.768 23.547 1.000 39.465 444 ASP B N 1
ATOM 6267 C CA . ASP B 1 444 ? -6.646 -4.379 23.079 1.000 40.137 444 ASP B CA 1
ATOM 6268 C C . ASP B 1 444 ? -6.743 -4.761 21.602 1.000 40.174 444 ASP B C 1
ATOM 6269 O O . ASP B 1 444 ? -6.126 -4.113 20.762 1.000 37.234 444 ASP B O 1
ATOM 6274 N N . ALA B 1 445 ? -7.518 -5.808 21.304 1.000 40.719 445 ALA B N 1
ATOM 6275 C CA . ALA B 1 445 ? -7.581 -6.400 19.972 1.000 43.942 445 ALA B CA 1
ATOM 6276 C C . ALA B 1 445 ? -7.997 -5.368 18.918 1.000 43.614 445 ALA B C 1
ATOM 6277 O O . ALA B 1 445 ? -7.419 -5.313 17.842 1.000 43.385 445 ALA B O 1
ATOM 6279 N N . GLU B 1 446 ? -8.981 -4.536 19.258 1.000 44.350 446 GLU B N 1
ATOM 6280 C CA . GLU B 1 446 ? -9.525 -3.560 18.330 1.000 43.865 446 GLU B CA 1
ATOM 6281 C C . GLU B 1 446 ? -8.516 -2.447 18.085 1.000 43.493 446 GLU B C 1
ATOM 6282 O O . GLU B 1 446 ? -8.306 -2.062 16.935 1.000 48.903 446 GLU B O 1
ATOM 6288 N N . ALA B 1 447 ? -7.878 -1.954 19.143 1.000 43.412 447 ALA B N 1
ATOM 6289 C CA . ALA B 1 447 ? -6.825 -0.950 19.006 1.000 43.954 447 ALA B CA 1
ATOM 6290 C C . ALA B 1 447 ? -5.654 -1.447 18.138 1.000 42.364 447 ALA B C 1
ATOM 6291 O O . ALA B 1 447 ? -5.140 -0.697 17.311 1.000 39.296 447 ALA B O 1
ATOM 6293 N N . ALA B 1 448 ? -5.207 -2.703 18.352 1.000 41.692 448 ALA B N 1
ATOM 6294 C CA . ALA B 1 448 ? -4.101 -3.274 17.590 1.000 42.944 448 ALA B CA 1
ATOM 6295 C C . ALA B 1 448 ? -4.400 -3.252 16.079 1.000 48.097 448 ALA B C 1
ATOM 6296 O O . ALA B 1 448 ? -3.543 -2.914 15.260 1.000 45.623 448 ALA B O 1
ATOM 6298 N N . ALA B 1 449 ? -5.624 -3.650 15.716 1.000 50.019 449 ALA B N 1
ATOM 6299 C CA . ALA B 1 449 ? -6.039 -3.732 14.334 1.000 52.777 449 ALA B CA 1
ATOM 6300 C C . ALA B 1 449 ? -6.222 -2.338 13.728 1.000 54.680 449 ALA B C 1
ATOM 6301 O O . ALA B 1 449 ? -5.977 -2.173 12.537 1.000 54.757 449 ALA B O 1
ATOM 6303 N N . GLU B 1 450 ? -6.685 -1.357 14.518 1.000 52.621 450 GLU B N 1
ATOM 6304 C CA . GLU B 1 450 ? -6.841 -0.001 13.999 1.000 51.338 450 GLU B CA 1
ATOM 6305 C C . GLU B 1 450 ? -5.483 0.660 13.805 1.000 49.298 450 GLU B C 1
ATOM 6306 O O . GLU B 1 450 ? -5.309 1.417 12.857 1.000 46.167 450 GLU B O 1
ATOM 6312 N N . GLN B 1 451 ? -4.552 0.410 14.738 1.000 48.990 451 GLN B N 1
ATOM 6313 C CA . GLN B 1 451 ? -3.171 0.855 14.637 1.000 50.563 451 GLN B CA 1
ATOM 6314 C C . GLN B 1 451 ? -2.594 0.334 13.324 1.000 51.180 451 GLN B C 1
ATOM 6315 O O . GLN B 1 451 ? -1.947 1.070 12.578 1.000 49.289 451 GLN B O 1
ATOM 6321 N N . TRP B 1 452 ? -2.880 -0.949 13.053 1.000 52.571 452 TRP B N 1
ATOM 6322 C CA . TRP B 1 452 ? -2.388 -1.639 11.873 1.000 52.943 452 TRP B CA 1
ATOM 6323 C C . TRP B 1 452 ? -2.989 -1.012 10.611 1.000 53.621 452 TRP B C 1
ATOM 6324 O O . TRP B 1 452 ? -2.273 -0.771 9.650 1.000 51.529 452 TRP B O 1
ATOM 6335 N N . TRP B 1 453 ? -4.305 -0.766 10.625 1.000 54.472 453 TRP B N 1
ATOM 6336 C CA . TRP B 1 453 ? -4.979 -0.087 9.537 1.000 56.246 453 TRP B CA 1
ATOM 6337 C C . TRP B 1 453 ? -4.315 1.262 9.241 1.000 57.198 453 TRP B C 1
ATOM 6338 O O . TRP B 1 453 ? -3.953 1.558 8.096 1.000 56.715 453 TRP B O 1
ATOM 6349 N N . ARG B 1 454 ? -4.177 2.090 10.279 1.000 58.296 454 ARG B N 1
ATOM 6350 C CA . ARG B 1 454 ? -3.555 3.394 10.126 1.000 61.139 454 ARG B CA 1
ATOM 6351 C C . ARG B 1 454 ? -2.142 3.274 9.561 1.000 59.288 454 ARG B C 1
ATOM 6352 O O . ARG B 1 454 ? -1.769 4.033 8.675 1.000 57.698 454 ARG B O 1
ATOM 6360 N N . ASP B 1 455 ? -1.341 2.362 10.102 1.000 57.280 455 ASP B N 1
ATOM 6361 C CA . ASP B 1 455 ? 0.073 2.345 9.780 1.000 59.994 455 ASP B CA 1
ATOM 6362 C C . ASP B 1 455 ? 0.334 1.712 8.409 1.000 62.675 455 ASP B C 1
ATOM 6363 O O . ASP B 1 455 ? 1.274 2.105 7.732 1.000 59.484 455 ASP B O 1
ATOM 6368 N N . VAL B 1 456 ? -0.486 0.738 8.000 1.000 63.920 456 VAL B N 1
ATOM 6369 C CA . VAL B 1 456 ? -0.123 -0.219 6.961 1.000 64.134 456 VAL B CA 1
ATOM 6370 C C . VAL B 1 456 ? -1.351 -0.500 6.094 1.000 68.010 456 VAL B C 1
ATOM 6371 O O . VAL B 1 456 ? -1.317 -0.370 4.872 1.000 70.262 456 VAL B O 1
ATOM 6375 N N . GLY B 1 457 ? -2.435 -0.932 6.747 1.000 69.887 457 GLY B N 1
ATOM 6376 C CA . GLY B 1 457 ? -3.607 -1.446 6.064 1.000 70.270 457 GLY B CA 1
ATOM 6377 C C . GLY B 1 457 ? -4.206 -0.469 5.064 1.000 68.591 457 GLY B C 1
ATOM 6378 O O . GLY B 1 457 ? -4.600 -0.911 3.982 1.000 68.576 457 GLY B O 1
ATOM 6379 N N . GLU B 1 458 ? -4.313 0.818 5.434 1.000 67.823 458 GLU B N 1
ATOM 6380 C CA . GLU B 1 458 ? -4.972 1.765 4.545 1.000 72.333 458 GLU B CA 1
ATOM 6381 C C . GLU B 1 458 ? -4.308 1.751 3.162 1.000 72.366 458 GLU B C 1
ATOM 6382 O O . GLU B 1 458 ? -4.995 1.646 2.140 1.000 69.250 458 GLU B O 1
ATOM 6388 N N . SER B 1 459 ? -2.971 1.854 3.135 1.000 69.228 459 SER B N 1
ATOM 6389 C CA . SER B 1 459 ? -2.263 1.985 1.872 1.000 69.749 459 SER B CA 1
ATOM 6390 C C . SER B 1 459 ? -2.073 0.626 1.193 1.000 69.610 459 SER B C 1
ATOM 6391 O O . SER B 1 459 ? -2.081 0.534 -0.030 1.000 74.401 459 SER B O 1
ATOM 6394 N N . ARG B 1 460 ? -1.926 -0.436 1.985 1.000 70.379 460 ARG B N 1
ATOM 6395 C CA . ARG B 1 460 ? -1.650 -1.772 1.476 1.000 69.036 460 ARG B CA 1
ATOM 6396 C C . ARG B 1 460 ? -2.912 -2.448 0.940 1.000 69.049 460 ARG B C 1
ATOM 6397 O O . ARG B 1 460 ? -2.882 -3.039 -0.137 1.000 74.914 460 ARG B O 1
ATOM 6405 N N . ILE B 1 461 ? -4.015 -2.375 1.688 1.000 65.173 461 ILE B N 1
ATOM 6406 C CA . ILE B 1 461 ? -5.268 -2.925 1.208 1.000 63.684 461 ILE B CA 1
ATOM 6407 C C . ILE B 1 461 ? -6.000 -1.900 0.329 1.000 62.839 461 ILE B C 1
ATOM 6408 O O . ILE B 1 461 ? -6.758 -2.301 -0.554 1.000 58.739 461 ILE B O 1
ATOM 6413 N N . GLY B 1 462 ? -5.655 -0.605 0.447 1.000 62.157 462 GLY B N 1
ATOM 6414 C CA . GLY B 1 462 ? -6.093 0.409 -0.511 1.000 64.947 462 GLY B CA 1
ATOM 6415 C C . GLY B 1 462 ? -5.701 0.108 -1.966 1.000 66.099 462 GLY B C 1
ATOM 6416 O O . GLY B 1 462 ? -6.355 0.547 -2.904 1.000 67.361 462 GLY B O 1
ATOM 6417 N N . SER B 1 463 ? -4.618 -0.658 -2.146 1.000 66.153 463 SER B N 1
ATOM 6418 C CA . SER B 1 463 ? -4.069 -1.004 -3.444 1.000 66.145 463 SER B CA 1
ATOM 6419 C C . SER B 1 463 ? -4.661 -2.309 -3.996 1.000 67.382 463 SER B C 1
ATOM 6420 O O . SER B 1 463 ? -3.959 -3.070 -4.670 1.000 64.173 463 SER B O 1
ATOM 6423 N N . TYR B 1 464 ? -5.939 -2.568 -3.668 1.000 67.650 464 TYR B N 1
ATOM 6424 C CA . TYR B 1 464 ? -6.767 -3.604 -4.269 1.000 68.741 464 TYR B CA 1
ATOM 6425 C C . TYR B 1 464 ? -8.151 -2.960 -4.429 1.000 68.311 464 TYR B C 1
ATOM 6426 O O . TYR B 1 464 ? -9.056 -3.607 -4.959 1.000 71.118 464 TYR B O 1
#